Protein 9ETM (pdb70)

Radius of gyration: 35.29 Å; Cα contacts (8 Å, |Δi|>4): 1930; chains: 10; bounding box: 78×113×81 Å

Solvent-accessible surface area: 52343 Å² total; per-residue (Å²): 131,118,87,116,82,137,53,60,130,112,69,150,42,78,76,44,36,75,27,0,75,39,17,11,102,95,1,4,156,69,0,119,139,76,58,74,53,70,66,40,86,135,167,148,138,70,85,34,131,115,56,142,165,62,27,48,94,7,169,99,15,90,97,54,36,32,58,36,32,52,56,10,141,115,22,21,106,101,114,140,186,116,211,109,34,145,87,16,36,105,91,69,72,44,58,10,141,25,6,10,70,79,0,30,145,35,0,72,127,77,15,20,67,144,68,116,100,109,31,87,105,118,17,29,92,146,166,107,108,109,156,71,83,115,35,140,94,64,143,39,42,75,46,46,42,70,126,89,0,12,22,22,11,7,117,13,30,4,95,47,25,22,77,38,7,98,48,84,92,79,84,149,80,169,109,105,26,101,25,11,22,20,1,103,90,8,41,123,66,5,86,84,4,52,9,144,35,48,33,4,14,59,23,40,48,39,42,59,13,11,121,57,0,84,0,33,27,16,30,34,2,9,54,101,70,120,38,23,67,73,26,7,3,22,3,26,9,54,203,138,32,114,62,145,76,32,12,26,26,19,63,1,31,30,22,59,90,5,36,0,45,2,62,40,26,70,14,132,56,97,118,59,60,14,95,59,29,9,73,3,91,159,86,144,48,69,44,22,55,80,28,42,36,76,127,3,76,50,58,3,83,4,81,18,50,16,82,67,40,90,144,74,130,20,10,24,54,25,16,8,8,1,10,4,7,61,88,37,51,0,56,0,0,26,8,11,35,46,74,7,134,107,13,130,18,168,52,51,8,68,2,9,54,1,15,48,109,34,50,58,44,20,19,78,5,14,19,109,22,107,44,14,54,20,30,0,0,21,2,97,18,25,105,20,9,33,8,2,2,8,2,69,16,15,97,221,126,91,89,2,47,1,13,17,4,33,17,4,32,1,111,113,5,76,5,30,2,52,0,0,39,24,3,60,101,24,14,5,4,12,15,62,34,118,46,15,120,31,49,10,21,32,19,34,1,10,64,2,32,25,86,144,74,34,8,72,23,0,8,7,13,79,27,64,129,122,85,116,86,137,54,62,128,111,71,150,44,77,78,37,34,73,27,0,76,39,17,12,97,94,1,4,155,70,0,118,143,76,53,73,53,88,62,35,89,136,166,147,138,68,85,34,131,116,55,141,164,60,27,48,92,7,167,98,15,91,100,57,34,33,57,37,32,53,56,8,143,114,21,27,106,98,115,156,186,117,209,107,34,144,85,15,36,106,90,68,73,45,59,12,141,25,6,9,71,80,0,28,143,34,0,72,128,77,14,20,65,142,68,116,100,108,32,86,111,134,16,35,93,165,167,109,109,107,156,71,81,113,38,142,88,61,141,39,39,90,53,50,46,78,128,106,0,13,22,23,10,8,119,13,22,4,96,47,22,21,79,52,12,97,47,96,90,80,86,154,81,167,127,99,27,104,26,8,21,23,1,104,89,6,41,124,64,5,87,85,4,50,9,144,33,48,28,4,12,67,24,40,38,39,47,59,14,12,120,58,1,85,1,30,30,25,29,30,3,6,51,110,69,121,39,22,67,81,25,9,4,20,2,28,8,55,201,138,29,113,61,146,75,32,12,26,26,18,64,1,31,29,21,57,90,5,34,0,44,1,62,40,27,71,15,133,67,80,116,72,55,14,96,61,29,9,73,3,78,148,85,145,46,68,44,21,58,80,31,39,41,77,126,10,57,41,58,3,83,3,83,20,52,15,80,68,41,89,146,76,129,19,12,24,55,25,15,8,10,1,12,5,8,60,87,35,50,1,56,0,0,25,8,10,34,46,73,7,132,105,14,132,18,171,52,52,7,65,4,8,56,1,15,49,102,32,50,73,50,18,22,84,6,13,19,112,24,103,42,21,55,22,30,0,0,10,5,114,16,40,128,26,10,30,8,2,3,8,2,69,18,14,98,217,128,90,89,2,48,0,14,18,5,32,18,5,31,1,108,119,6,73,5,28,2,51,0,0,41,25,3,53,104,26,12,6,4,13,21,66,40,112,52,16,117,33,48,10,18,38,21,35,1,10,65,3,34,24,87,145,74,39,9,76,23,0,10,7,16,81,20,57

GO terms:
  GO:0140596 TOM complex (C, IDA)
  GO:0008320 transmembrane protein transporter activity (F, TAS)
  GO:0070585 protein localization to mitochondrion (P, TAS)
  GO:0005739 mitochondrion (C, HDA)
  GO:0071456 cellular response to hypoxia (P, IMP)

Sequence (928 aa):
PLSIVRSIYNNEFQWMLVKSYGLFFLGVRLAKEFVGVELMPSSQPDPAEEQKRVAAEVRFNFILFGAVIAAVRLAPIVLKHDRLGFVVGVVQTGFHWGFVPLVLYLGFMKGAEPGMPPLNLFSLLWQATVKSVKGFYSFSCNASWIFFTSAVILFAPVIFETERAQMEELHKSQAALENPGTVEELHKKCKDIQAITFEGAKIMLNKGLSNHFQVSHTINMSNVVPSGYRFGATYVGTKEFSPTEAFPVLLGDIDPAGNLNANVIHQFSARLRCKFASQIQESKVVASQLTTDYRGSDYTLSLTVANPSIFTNSGVVVGQYLQSVTPALALGSELAYQFGPNVPGRQIAIMSVVGRYTAGSSVWSGTLGQSGLHVCYYQKASDQLQIGAEVETSLRMQESVATLAYQIDLPKANLVFRGGIDSNWQIFGVLEKRLAPLPFTLALSGRMNHVKNNFRLGCGLMIGPLSIVRSIYNNEFQWMLVKSYGLFFLGVRLAKEFVGVELMPSSQPDPAEEQKRVAAEVRFNFILFGAVIAAVRLAPIVLKHDRLGFVVGVVQTGFHWGFVPLVLYLGFMKGAEPGMPPLNLFSLLWQATVKSVKGFYSFSCNASWIFFTSAVILFAPVIFETERAQMEELHKSQAALENPGTVEELHKKCKDIQAITFEGAKIMLNKGLSNHFQVSHTINMSNVVPSGYRFGATYVGTKEFSPTEAFPVLLGDIDPAGNLNANVIHQFSARLRCKFASQIQESKVVASQLTTDYRGSDYTLSLTVANPSIFTNSGVVVGQYLQSVTPALALGSELAYQFGPNVPGRQIAIMSVVGRYTAGSSVWSGTLGQSGLHVCYYQKASDQLQIGAEVETSLRMQESVATLAYQIDLPKANLVFRGGIDSNWQIFGVLEKRLAPLPFTLALSGRMNHVKNNFRLGCGLMIG

Organism: Drosophila melanogaster (NCBI:txid7227)

Nearest PDB structures (foldseek):
  9etm-assembly1_B  TM=1.003E+00  e=1.046E-48  Drosophila melanogaster
  7vd2-assembly1_B  TM=9.578E-01  e=5.598E-29  Homo sapiens
  8b4i-assembly1_B  TM=8.664E-01  e=1.176E-16  Neurospora crassa
  3emn-assembly1_X  TM=7.871E-01  e=2.363E-09  Mus musculus
  7tt0-assembly1_A  TM=4.802E-01  e=1.438E+00  Escherichia coli

InterPro domains:
  IPR023614 Porin domain superfamily [G3DSA:2.40.160.10] (52-343)
  IPR027246 Eukaryotic porin/Tom40 [PF01459] (59-338)
  IPR037930 Tom40 [PTHR10802] (41-344)
  IPR037930 Tom40 [cd07305] (57-344)

Structure (mmCIF, N/CA/C/O backbone):
data_9ETM
#
_entry.id   9ETM
#
_cell.length_a   1.00
_cell.length_b   1.00
_cell.length_c   1.00
_cell.angle_alpha   90.00
_cell.angle_beta   90.00
_cell.angle_gamma   90.00
#
_symmetry.space_group_name_H-M   'P 1'
#
loop_
_entity.id
_entity.type
_entity.pdbx_description
1 polymer 'Mitochondrial import receptor subunit TOM6'
2 polymer 'Mitochondrial import receptor subunit TOM5'
3 polymer 'Mitochondrial import receptor subunit TOM7'
4 polymer 'Mitochondrial import receptor subunit TOM22'
5 polymer 'Mitochondrial import receptor subunit TOM40'
6 non-polymer 'DIUNDECYL PHOSPHATIDYL CHOLINE'
#
loop_
_atom_site.group_PDB
_atom_site.id
_atom_site.type_symbol
_atom_site.label_atom_id
_atom_site.label_alt_id
_atom_site.label_comp_id
_atom_site.label_asym_id
_atom_site.label_entity_id
_atom_site.label_seq_id
_atom_site.pdbx_PDB_ins_code
_atom_site.Cartn_x
_atom_site.Cartn_y
_atom_site.Cartn_z
_atom_site.occupancy
_atom_site.B_iso_or_equiv
_atom_site.auth_seq_id
_atom_site.auth_comp_id
_atom_site.auth_asym_id
_atom_site.auth_atom_id
_atom_site.pdbx_PDB_model_num
ATOM 1 N N . PRO A 1 1 ? 190.902 166.824 162.253 1.00 111.36 7 PRO G N 1
ATOM 2 C CA . PRO A 1 1 ? 189.831 167.777 162.558 1.00 110.72 7 PRO G CA 1
ATOM 3 C C . PRO A 1 1 ? 188.520 167.101 162.954 1.00 110.02 7 PRO G C 1
ATOM 4 O O . PRO A 1 1 ? 187.511 167.782 163.134 1.00 110.48 7 PRO G O 1
ATOM 8 N N . LEU A 1 2 ? 188.539 165.772 163.088 1.00 106.34 8 LEU G N 1
ATOM 9 C CA . LEU A 1 2 ? 187.351 165.061 163.548 1.00 106.03 8 LEU G CA 1
ATOM 10 C C . LEU A 1 2 ? 186.920 165.528 164.932 1.00 105.04 8 LEU G C 1
ATOM 11 O O . LEU A 1 2 ? 185.730 165.486 165.259 1.00 104.76 8 LEU G O 1
ATOM 16 N N . SER A 1 3 ? 187.870 165.979 165.752 1.00 105.69 9 SER G N 1
ATOM 17 C CA . SER A 1 3 ? 187.522 166.617 167.017 1.00 105.44 9 SER G CA 1
ATOM 18 C C . SER A 1 3 ? 186.710 167.888 166.807 1.00 105.50 9 SER G C 1
ATOM 19 O O . SER A 1 3 ? 185.904 168.258 167.669 1.00 105.98 9 SER G O 1
ATOM 22 N N . ILE A 1 4 ? 186.906 168.568 165.679 1.00 107.09 10 ILE G N 1
ATOM 23 C CA . ILE A 1 4 ? 186.114 169.743 165.328 1.00 106.92 10 ILE G CA 1
ATOM 24 C C . ILE A 1 4 ? 184.821 169.353 164.622 1.00 107.06 10 ILE G C 1
ATOM 25 O O . ILE A 1 4 ? 183.727 169.725 165.061 1.00 106.19 10 ILE G O 1
ATOM 30 N N . VAL A 1 5 ? 184.933 168.604 163.525 1.00 103.97 11 VAL G N 1
ATOM 31 C CA . VAL A 1 5 ? 183.774 168.364 162.670 1.00 100.58 11 VAL G CA 1
ATOM 32 C C . VAL A 1 5 ? 182.735 167.501 163.378 1.00 99.33 11 VAL G C 1
ATOM 33 O O . VAL A 1 5 ? 181.528 167.687 163.188 1.00 100.97 11 VAL G O 1
ATOM 37 N N . ARG A 1 6 ? 183.173 166.547 164.200 1.00 95.59 12 ARG G N 1
ATOM 38 C CA . ARG A 1 6 ? 182.212 165.767 164.975 1.00 95.91 12 ARG G CA 1
ATOM 39 C C . ARG A 1 6 ? 181.435 166.637 165.956 1.00 96.08 12 ARG G C 1
ATOM 40 O O . ARG A 1 6 ? 180.273 166.343 166.256 1.00 95.56 12 ARG G O 1
ATOM 48 N N . SER A 1 7 ? 182.048 167.710 166.461 1.00 96.13 13 SER G N 1
ATOM 49 C CA . SER A 1 7 ? 181.317 168.644 167.311 1.00 97.02 13 SER G CA 1
ATOM 50 C C . SER A 1 7 ? 180.181 169.338 166.569 1.00 99.25 13 SER G C 1
ATOM 51 O O . SER A 1 7 ? 179.245 169.829 167.209 1.00 99.60 13 SER G O 1
ATOM 54 N N . ILE A 1 8 ? 180.239 169.391 165.239 1.00 91.61 14 ILE G N 1
ATOM 55 C CA . ILE A 1 8 ? 179.085 169.809 164.448 1.00 87.09 14 ILE G CA 1
ATOM 56 C C . ILE A 1 8 ? 178.121 168.646 164.253 1.00 87.18 14 ILE G C 1
ATOM 57 O O . ILE A 1 8 ? 176.928 168.747 164.559 1.00 85.54 14 ILE G O 1
ATOM 62 N N . TYR A 1 9 ? 178.632 167.523 163.746 1.00 90.72 15 TYR G N 1
ATOM 63 C CA . TYR A 1 9 ? 177.797 166.360 163.463 1.00 90.51 15 TYR G CA 1
ATOM 64 C C . TYR A 1 9 ? 176.997 165.929 164.682 1.00 90.68 15 TYR G C 1
ATOM 65 O O . TYR A 1 9 ? 175.864 165.453 164.550 1.00 88.96 15 TYR G O 1
ATOM 74 N N . ASN A 1 10 ? 177.568 166.083 165.874 1.00 100.17 16 ASN G N 1
ATOM 75 C CA . ASN A 1 10 ? 176.874 165.719 167.101 1.00 99.92 16 ASN G CA 1
ATOM 76 C C . ASN A 1 10 ? 175.743 166.676 167.460 1.00 98.68 16 ASN G C 1
ATOM 77 O O . ASN A 1 10 ? 174.908 166.326 168.301 1.00 97.81 16 ASN G O 1
ATOM 82 N N . ASN A 1 11 ? 175.681 167.861 166.855 1.00 90.34 17 ASN G N 1
ATOM 83 C CA . ASN A 1 11 ? 174.750 168.901 167.283 1.00 92.19 17 ASN G CA 1
ATOM 84 C C . ASN A 1 11 ? 173.704 169.157 166.203 1.00 90.87 17 ASN G C 1
ATOM 85 O O . ASN A 1 11 ? 174.043 169.482 165.060 1.00 89.91 17 ASN G O 1
ATOM 90 N N . GLU A 1 12 ? 172.434 169.011 166.586 1.00 82.07 18 GLU G N 1
ATOM 91 C CA . GLU A 1 12 ? 171.354 168.781 165.630 1.00 78.67 18 GLU G CA 1
ATOM 92 C C . GLU A 1 12 ? 171.236 169.917 164.619 1.00 78.32 18 GLU G C 1
ATOM 93 O O . GLU A 1 12 ? 171.287 169.698 163.404 1.00 77.82 18 GLU G O 1
ATOM 99 N N . PHE A 1 13 ? 171.082 171.147 165.111 1.00 76.50 19 PHE G N 1
ATOM 100 C CA . PHE A 1 13 ? 170.859 172.282 164.219 1.00 74.04 19 PHE G CA 1
ATOM 101 C C . PHE A 1 13 ? 172.083 172.552 163.356 1.00 75.97 19 PHE G C 1
ATOM 102 O O . PHE A 1 13 ? 171.967 172.752 162.141 1.00 76.05 19 PHE G O 1
ATOM 110 N N . GLN A 1 14 ? 173.267 172.562 163.966 1.00 75.14 20 GLN G N 1
ATOM 111 C CA . GLN A 1 14 ? 174.487 172.795 163.203 1.00 72.97 20 GLN G CA 1
ATOM 112 C C . GLN A 1 14 ? 174.657 171.735 162.122 1.00 71.12 20 GLN G C 1
ATOM 113 O O . GLN A 1 14 ? 175.094 172.035 161.005 1.00 70.95 20 GLN G O 1
ATOM 119 N N . TRP A 1 15 ? 174.313 170.486 162.440 1.00 67.51 21 TRP G N 1
ATOM 120 C CA . TRP A 1 15 ? 174.343 169.419 161.445 1.00 69.72 21 TRP G CA 1
ATOM 121 C C . TRP A 1 15 ? 173.209 169.562 160.435 1.00 69.46 21 TRP G C 1
ATOM 122 O O . TRP A 1 15 ? 173.422 169.396 159.228 1.00 68.05 21 TRP G O 1
ATOM 133 N N . MET A 1 16 ? 172.002 169.882 160.902 1.00 63.86 22 MET G N 1
ATOM 134 C CA . MET A 1 16 ? 170.899 170.152 159.984 1.00 59.21 22 MET G CA 1
ATOM 135 C C . MET A 1 16 ? 171.258 171.248 158.989 1.00 55.34 22 MET G C 1
ATOM 136 O O . MET A 1 16 ? 170.941 171.148 157.798 1.00 50.77 22 MET G O 1
ATOM 141 N N . LEU A 1 17 ? 171.921 172.303 159.459 1.00 62.82 23 LEU G N 1
ATOM 142 C CA . LEU A 1 17 ? 172.409 173.345 158.563 1.00 65.08 23 LEU G CA 1
ATOM 143 C C . LEU A 1 17 ? 173.400 172.788 157.547 1.00 65.33 23 LEU G C 1
ATOM 144 O O . LEU A 1 17 ? 173.239 172.979 156.336 1.00 65.00 23 LEU G O 1
ATOM 149 N N . VAL A 1 18 ? 174.429 172.085 158.023 1.00 64.28 24 VAL G N 1
ATOM 150 C CA . VAL A 1 18 ? 175.444 171.529 157.128 1.00 61.97 24 VAL G CA 1
ATOM 151 C C . VAL A 1 18 ? 174.811 170.591 156.108 1.00 60.70 24 VAL G C 1
ATOM 152 O O . VAL A 1 18 ? 175.124 170.643 154.912 1.00 60.51 24 VAL G O 1
ATOM 156 N N . LYS A 1 19 ? 173.910 169.721 156.560 1.00 54.96 25 LYS G N 1
ATOM 157 C CA . LYS A 1 19 ? 173.206 168.840 155.634 1.00 56.67 25 LYS G CA 1
ATOM 158 C C . LYS A 1 19 ? 172.414 169.635 154.603 1.00 51.23 25 LYS G C 1
ATOM 159 O O . LYS A 1 19 ? 172.490 169.365 153.398 1.00 43.15 25 LYS G O 1
ATOM 165 N N . SER A 1 20 ? 171.649 170.624 155.060 1.00 45.24 26 SER G N 1
ATOM 166 C CA . SER A 1 20 ? 170.743 171.342 154.169 1.00 45.57 26 SER G CA 1
ATOM 167 C C . SER A 1 20 ? 171.495 172.209 153.165 1.00 48.06 26 SER G C 1
ATOM 168 O O . SER A 1 20 ? 171.209 172.172 151.963 1.00 46.71 26 SER G O 1
ATOM 171 N N . TYR A 1 21 ? 172.462 172.997 153.637 1.00 52.34 27 TYR G N 1
ATOM 172 C CA . TYR A 1 21 ? 173.305 173.766 152.725 1.00 49.43 27 TYR G CA 1
ATOM 173 C C . TYR A 1 21 ? 174.206 172.887 151.865 1.00 55.12 27 TYR G C 1
ATOM 174 O O . TYR A 1 21 ? 174.509 173.253 150.724 1.00 55.86 27 TYR G O 1
ATOM 183 N N . GLY A 1 22 ? 174.646 171.742 152.374 1.00 47.20 28 GLY G N 1
ATOM 184 C CA . GLY A 1 22 ? 175.408 170.816 151.556 1.00 40.19 28 GLY G CA 1
ATOM 185 C C . GLY A 1 22 ? 174.652 170.286 150.353 1.00 41.00 28 GLY G C 1
ATOM 186 O O . GLY A 1 22 ? 175.073 170.468 149.208 1.00 39.82 28 GLY G O 1
ATOM 187 N N . LEU A 1 23 ? 173.519 169.636 150.612 1.00 41.16 29 LEU G N 1
ATOM 188 C CA . LEU A 1 23 ? 172.684 169.113 149.534 1.00 44.49 29 LEU G CA 1
ATOM 189 C C . LEU A 1 23 ? 172.203 170.218 148.602 1.00 46.40 29 LEU G C 1
ATOM 190 O O . LEU A 1 23 ? 172.105 170.016 147.386 1.00 47.30 29 LEU G O 1
ATOM 195 N N . PHE A 1 24 ? 171.899 171.394 149.149 1.00 37.31 30 PHE G N 1
ATOM 196 C CA . PHE A 1 24 ? 171.542 172.537 148.316 1.00 34.40 30 PHE G CA 1
ATOM 197 C C . PHE A 1 24 ? 172.650 172.884 147.327 1.00 46.43 30 PHE G C 1
ATOM 198 O O . PHE A 1 24 ? 172.421 172.927 146.114 1.00 54.11 30 PHE G O 1
ATOM 206 N N . PHE A 1 25 ? 173.865 173.128 147.817 1.00 50.39 31 PHE G N 1
ATOM 207 C CA . PHE A 1 25 ? 174.942 173.487 146.899 1.00 47.51 31 PHE G CA 1
ATOM 208 C C . PHE A 1 25 ? 175.321 172.340 145.971 1.00 50.55 31 PHE G C 1
ATOM 209 O O . PHE A 1 25 ? 175.691 172.580 144.817 1.00 53.18 31 PHE G O 1
ATOM 217 N N . LEU A 1 26 ? 175.221 171.096 146.436 1.00 51.41 32 LEU G N 1
ATOM 218 C CA . LEU A 1 26 ? 175.363 169.960 145.530 1.00 55.35 32 LEU G CA 1
ATOM 219 C C . LEU A 1 26 ? 174.339 170.033 144.403 1.00 51.06 32 LEU G C 1
ATOM 220 O O . LEU A 1 26 ? 174.669 169.826 143.229 1.00 52.41 32 LEU G O 1
ATOM 225 N N . GLY A 1 27 ? 173.090 170.342 144.745 1.00 46.57 33 GLY G N 1
ATOM 226 C CA . GLY A 1 27 ? 172.083 170.598 143.728 1.00 48.24 33 GLY G CA 1
ATOM 227 C C . GLY A 1 27 ? 172.450 171.725 142.780 1.00 56.25 33 GLY G C 1
ATOM 228 O O . GLY A 1 27 ? 172.151 171.664 141.586 1.00 58.02 33 GLY G O 1
ATOM 229 N N . VAL A 1 28 ? 173.097 172.770 143.296 1.00 55.79 34 VAL G N 1
ATOM 230 C CA . VAL A 1 28 ? 173.556 173.852 142.429 1.00 48.27 34 VAL G CA 1
ATOM 231 C C . VAL A 1 28 ? 174.646 173.367 141.481 1.00 49.85 34 VAL G C 1
ATOM 232 O O . VAL A 1 28 ? 174.631 173.688 140.287 1.00 51.50 34 VAL G O 1
ATOM 236 N N . ARG A 1 29 ? 175.613 172.601 141.987 1.00 55.91 35 ARG G N 1
ATOM 237 C CA . ARG A 1 29 ? 176.630 172.035 141.106 1.00 57.87 35 ARG G CA 1
ATOM 238 C C . ARG A 1 29 ? 176.010 171.105 140.067 1.00 58.44 35 ARG G C 1
ATOM 239 O O . ARG A 1 29 ? 176.253 171.248 138.863 1.00 60.10 35 ARG G O 1
ATOM 247 N N . LEU A 1 30 ? 175.195 170.149 140.516 1.00 58.98 36 LEU G N 1
ATOM 248 C CA . LEU A 1 30 ? 174.513 169.244 139.594 1.00 58.00 36 LEU G CA 1
ATOM 249 C C . LEU A 1 30 ? 173.674 169.999 138.568 1.00 54.49 36 LEU G C 1
ATOM 250 O O . LEU A 1 30 ? 173.762 169.735 137.363 1.00 53.81 36 LEU G O 1
ATOM 255 N N . ALA A 1 31 ? 172.856 170.945 139.026 1.00 53.14 37 ALA G N 1
ATOM 256 C CA . ALA A 1 31 ? 171.991 171.679 138.109 1.00 55.09 37 ALA G CA 1
ATOM 257 C C . ALA A 1 31 ? 172.790 172.408 137.037 1.00 58.33 37 ALA G C 1
ATOM 258 O O . ALA A 1 31 ? 172.452 172.346 135.850 1.00 64.92 37 ALA G O 1
ATOM 260 N N . LYS A 1 32 ? 173.866 173.090 137.426 1.00 56.95 38 LYS G N 1
ATOM 261 C CA . LYS A 1 32 ? 174.684 173.781 136.436 1.00 59.51 38 LYS G CA 1
ATOM 262 C C . LYS A 1 32 ? 175.373 172.822 135.473 1.00 59.54 38 LYS G C 1
ATOM 263 O O . LYS A 1 32 ? 175.739 173.232 134.367 1.00 58.82 38 LYS G O 1
ATOM 269 N N . GLU A 1 33 ? 175.560 171.562 135.867 1.00 64.59 39 GLU G N 1
ATOM 270 C CA . GLU A 1 33 ? 176.055 170.540 134.948 1.00 65.83 39 GLU G CA 1
ATOM 271 C C . GLU A 1 33 ? 174.942 169.945 134.090 1.00 67.66 39 GLU G C 1
ATOM 272 O O . GLU A 1 33 ? 175.133 169.713 132.891 1.00 70.47 39 GLU G O 1
ATOM 278 N N . PHE A 1 34 ? 173.778 169.694 134.691 1.00 59.85 40 PHE G N 1
ATOM 279 C CA . PHE A 1 34 ? 172.589 169.230 133.977 1.00 58.99 40 PHE G CA 1
ATOM 280 C C . PHE A 1 34 ? 172.053 170.128 132.865 1.00 60.36 40 PHE G C 1
ATOM 281 O O . PHE A 1 34 ? 171.229 169.659 132.073 1.00 60.54 40 PHE G O 1
ATOM 289 N N . VAL A 1 35 ? 172.489 171.385 132.775 1.00 56.84 41 VAL G N 1
ATOM 290 C CA . VAL A 1 35 ? 171.789 172.339 131.915 1.00 61.71 41 VAL G CA 1
ATOM 291 C C . VAL A 1 35 ? 171.726 171.856 130.469 1.00 62.03 41 VAL G C 1
ATOM 292 O O . VAL A 1 35 ? 170.791 172.199 129.735 1.00 64.89 41 VAL G O 1
ATOM 296 N N . GLY A 1 36 ? 172.700 171.066 130.033 1.00 64.31 42 GLY G N 1
ATOM 297 C CA . GLY A 1 36 ? 172.693 170.514 128.695 1.00 66.25 42 GLY G CA 1
ATOM 298 C C . GLY A 1 36 ? 171.990 169.187 128.509 1.00 64.66 42 GLY G C 1
ATOM 299 O O . GLY A 1 36 ? 171.987 168.661 127.391 1.00 65.28 42 GLY G O 1
ATOM 300 N N . VAL A 1 37 ? 171.397 168.619 129.551 1.00 62.01 43 VAL G N 1
ATOM 301 C CA . VAL A 1 37 ? 170.979 167.221 129.533 1.00 67.83 43 VAL G CA 1
ATOM 302 C C . VAL A 1 37 ? 169.555 167.095 129.008 1.00 70.01 43 VAL G C 1
ATOM 303 O O . VAL A 1 37 ? 168.675 167.900 129.333 1.00 70.02 43 VAL G O 1
ATOM 307 N N . GLU A 1 38 ? 169.336 166.066 128.189 1.00 79.08 44 GLU G N 1
ATOM 308 C CA . GLU A 1 38 ? 168.010 165.627 127.779 1.00 75.21 44 GLU G CA 1
ATOM 309 C C . GLU A 1 38 ? 167.982 164.107 127.819 1.00 75.29 44 GLU G C 1
ATOM 310 O O . GLU A 1 38 ? 168.983 163.449 127.527 1.00 76.28 44 GLU G O 1
ATOM 316 N N . LEU A 1 39 ? 166.826 163.550 128.179 1.00 66.70 45 LEU G N 1
ATOM 317 C CA . LEU A 1 39 ? 166.716 162.119 128.438 1.00 66.32 45 LEU G CA 1
ATOM 318 C C . LEU A 1 39 ? 166.218 161.317 127.244 1.00 67.59 45 LEU G C 1
ATOM 319 O O . LEU A 1 39 ? 166.656 160.180 127.050 1.00 68.54 45 LEU G O 1
ATOM 324 N N . MET A 1 40 ? 165.320 161.872 126.436 1.00 79.97 46 MET G N 1
ATOM 325 C CA . MET A 1 40 ? 164.850 161.224 125.211 1.00 82.86 46 MET G CA 1
ATOM 326 C C . MET A 1 40 ? 164.860 162.243 124.081 1.00 85.30 46 MET G C 1
ATOM 327 O O . MET A 1 40 ? 163.804 162.697 123.623 1.00 84.06 46 MET G O 1
ATOM 332 N N . PRO A 1 41 ? 166.043 162.635 123.614 1.00 90.96 47 PRO G N 1
ATOM 333 C CA . PRO A 1 41 ? 166.202 163.967 123.023 1.00 91.15 47 PRO G CA 1
ATOM 334 C C . PRO A 1 41 ? 165.373 164.115 121.756 1.00 93.85 47 PRO G C 1
ATOM 335 O O . PRO A 1 41 ? 164.877 163.148 121.175 1.00 91.25 47 PRO G O 1
ATOM 339 N N . SER A 1 42 ? 165.228 165.364 121.327 1.00 108.68 48 SER G N 1
ATOM 340 C CA . SER A 1 42 ? 164.498 165.677 120.104 1.00 108.87 48 SER G CA 1
ATOM 341 C C . SER A 1 42 ? 165.130 164.989 118.898 1.00 107.85 48 SER G C 1
ATOM 342 O O . SER A 1 42 ? 166.353 164.941 118.766 1.00 107.24 48 SER G O 1
ATOM 345 N N . SER B 2 1 ? 153.847 193.401 193.904 1.00 107.00 7 SER I N 1
ATOM 346 C CA . SER B 2 1 ? 153.835 194.857 193.849 1.00 107.70 7 SER I CA 1
ATOM 347 C C . SER B 2 1 ? 153.680 195.351 192.416 1.00 107.72 7 SER I C 1
ATOM 348 O O . SER B 2 1 ? 153.121 196.420 192.176 1.00 106.63 7 SER I O 1
ATOM 351 N N . GLN B 2 2 ? 154.177 194.566 191.467 1.00 115.84 8 GLN I N 1
ATOM 352 C CA . GLN B 2 2 ? 154.085 194.954 190.070 1.00 116.60 8 GLN I CA 1
ATOM 353 C C . GLN B 2 2 ? 152.632 194.891 189.604 1.00 118.82 8 GLN I C 1
ATOM 354 O O . GLN B 2 2 ? 151.914 193.942 189.936 1.00 118.48 8 GLN I O 1
ATOM 360 N N . PRO B 2 3 ? 152.166 195.878 188.833 1.00 127.36 9 PRO I N 1
ATOM 361 C CA . PRO B 2 3 ? 150.873 195.700 188.158 1.00 126.74 9 PRO I CA 1
ATOM 362 C C . PRO B 2 3 ? 150.948 194.745 186.981 1.00 126.77 9 PRO I C 1
ATOM 363 O O . PRO B 2 3 ? 150.020 193.956 186.766 1.00 126.44 9 PRO I O 1
ATOM 367 N N . ASP B 2 4 ? 152.035 194.792 186.212 1.00 129.88 10 ASP I N 1
ATOM 368 C CA . ASP B 2 4 ? 152.153 194.013 184.987 1.00 129.97 10 ASP I CA 1
ATOM 369 C C . ASP B 2 4 ? 153.605 194.009 184.521 1.00 130.60 10 ASP I C 1
ATOM 370 O O . ASP B 2 4 ? 154.252 195.064 184.530 1.00 129.64 10 ASP I O 1
ATOM 375 N N . PRO B 2 5 ? 154.166 192.857 184.114 1.00 135.22 11 PRO I N 1
ATOM 376 C CA . PRO B 2 5 ? 155.423 192.894 183.353 1.00 135.54 11 PRO I CA 1
ATOM 377 C C . PRO B 2 5 ? 155.251 193.450 181.946 1.00 136.38 11 PRO I C 1
ATOM 378 O O . PRO B 2 5 ? 155.559 192.781 180.955 1.00 135.74 11 PRO I O 1
ATOM 382 N N . ALA B 2 6 ? 154.750 194.684 181.855 1.00 139.16 12 ALA I N 1
ATOM 383 C CA . ALA B 2 6 ? 154.346 195.238 180.567 1.00 137.95 12 ALA I CA 1
ATOM 384 C C . ALA B 2 6 ? 155.545 195.537 179.674 1.00 138.41 12 ALA I C 1
ATOM 385 O O . ALA B 2 6 ? 155.410 195.563 178.446 1.00 138.45 12 ALA I O 1
ATOM 387 N N . GLU B 2 7 ? 156.718 195.762 180.270 1.00 145.44 13 GLU I N 1
ATOM 388 C CA . GLU B 2 7 ? 157.849 196.310 179.525 1.00 146.20 13 GLU I CA 1
ATOM 389 C C . GLU B 2 7 ? 158.269 195.400 178.376 1.00 146.05 13 GLU I C 1
ATOM 390 O O . GLU B 2 7 ? 158.460 195.861 177.245 1.00 146.32 13 GLU I O 1
ATOM 396 N N . GLU B 2 8 ? 158.417 194.101 178.643 1.00 142.47 14 GLU I N 1
ATOM 397 C CA . GLU B 2 8 ? 158.734 193.167 177.566 1.00 142.10 14 GLU I CA 1
ATOM 398 C C . GLU B 2 8 ? 157.635 193.143 176.510 1.00 141.33 14 GLU I C 1
ATOM 399 O O . GLU B 2 8 ? 157.916 193.078 175.308 1.00 140.90 14 GLU I O 1
ATOM 405 N N . GLN B 2 9 ? 156.376 193.195 176.944 1.00 135.56 15 GLN I N 1
ATOM 406 C CA . GLN B 2 9 ? 155.255 193.162 176.010 1.00 134.58 15 GLN I CA 1
ATOM 407 C C . GLN B 2 9 ? 155.204 194.408 175.131 1.00 134.43 15 GLN I C 1
ATOM 408 O O . GLN B 2 9 ? 154.983 194.310 173.918 1.00 134.44 15 GLN I O 1
ATOM 414 N N . LYS B 2 10 ? 155.406 195.586 175.723 1.00 132.26 16 LYS I N 1
ATOM 415 C CA . LYS B 2 10 ? 155.435 196.829 174.954 1.00 131.38 16 LYS I CA 1
ATOM 416 C C . LYS B 2 10 ? 156.691 196.975 174.100 1.00 132.98 16 LYS I C 1
ATOM 417 O O . LYS B 2 10 ? 156.634 197.581 173.024 1.00 132.00 16 LYS I O 1
ATOM 423 N N . ARG B 2 11 ? 157.824 196.434 174.548 1.00 143.05 17 ARG I N 1
ATOM 424 C CA . ARG B 2 11 ? 159.006 196.375 173.689 1.00 142.85 17 ARG I CA 1
ATOM 425 C C . ARG B 2 11 ? 158.781 195.497 172.462 1.00 142.43 17 ARG I C 1
ATOM 426 O O . ARG B 2 11 ? 159.222 195.840 171.359 1.00 141.59 17 ARG I O 1
ATOM 434 N N . VAL B 2 12 ? 158.098 194.364 172.627 1.00 136.52 18 VAL I N 1
ATOM 435 C CA . VAL B 2 12 ? 157.689 193.573 171.468 1.00 135.60 18 VAL I CA 1
ATOM 436 C C . VAL B 2 12 ? 156.768 194.377 170.556 1.00 134.90 18 VAL I C 1
ATOM 437 O O . VAL B 2 12 ? 156.904 194.342 169.327 1.00 135.41 18 VAL I O 1
ATOM 441 N N . ALA B 2 13 ? 155.823 195.116 171.136 1.00 126.48 19 ALA I N 1
ATOM 442 C CA . ALA B 2 13 ? 154.991 196.012 170.337 1.00 124.75 19 ALA I CA 1
ATOM 443 C C . ALA B 2 13 ? 155.820 197.082 169.631 1.00 124.96 19 ALA I C 1
ATOM 444 O O . ALA B 2 13 ? 155.554 197.418 168.471 1.00 125.23 19 ALA I O 1
ATOM 446 N N . ALA B 2 14 ? 156.829 197.626 170.312 1.00 126.81 20 ALA I N 1
ATOM 447 C CA . ALA B 2 14 ? 157.726 198.591 169.679 1.00 127.05 20 ALA I CA 1
ATOM 448 C C . ALA B 2 14 ? 158.489 197.989 168.501 1.00 127.63 20 ALA I C 1
ATOM 449 O O . ALA B 2 14 ? 158.659 198.640 167.464 1.00 126.41 20 ALA I O 1
ATOM 451 N N . GLU B 2 15 ? 158.974 196.757 168.645 1.00 126.89 21 GLU I N 1
ATOM 452 C CA . GLU B 2 15 ? 159.578 196.056 167.513 1.00 124.94 21 GLU I CA 1
ATOM 453 C C . GLU B 2 15 ? 158.581 195.742 166.403 1.00 124.95 21 GLU I C 1
ATOM 454 O O . GLU B 2 15 ? 158.963 195.716 165.228 1.00 124.65 21 GLU I O 1
ATOM 460 N N . VAL B 2 16 ? 157.312 195.503 166.736 1.00 115.42 22 VAL I N 1
ATOM 461 C CA . VAL B 2 16 ? 156.301 195.313 165.697 1.00 112.32 22 VAL I CA 1
ATOM 462 C C . VAL B 2 16 ? 156.134 196.570 164.848 1.00 112.20 22 VAL I C 1
ATOM 463 O O . VAL B 2 16 ? 156.154 196.506 163.613 1.00 111.88 22 VAL I O 1
ATOM 467 N N . ARG B 2 17 ? 155.967 197.731 165.484 1.00 115.27 23 ARG I N 1
ATOM 468 C CA . ARG B 2 17 ? 155.957 198.974 164.715 1.00 115.26 23 ARG I CA 1
ATOM 469 C C . ARG B 2 17 ? 157.287 199.222 164.011 1.00 114.71 23 ARG I C 1
ATOM 470 O O . ARG B 2 17 ? 157.310 199.793 162.915 1.00 114.27 23 ARG I O 1
ATOM 478 N N . PHE B 2 18 ? 158.399 198.793 164.610 1.00 110.73 24 PHE I N 1
ATOM 479 C CA . PHE B 2 18 ? 159.689 198.877 163.929 1.00 110.82 24 PHE I CA 1
ATOM 480 C C . PHE B 2 18 ? 159.716 198.017 162.669 1.00 109.96 24 PHE I C 1
ATOM 481 O O . PHE B 2 18 ? 160.277 198.419 161.643 1.00 109.65 24 PHE I O 1
ATOM 489 N N . ASN B 2 19 ? 159.118 196.827 162.728 1.00 104.97 25 ASN I N 1
ATOM 490 C CA . ASN B 2 19 ? 158.949 196.009 161.529 1.00 102.89 25 ASN I CA 1
ATOM 491 C C . ASN B 2 19 ? 158.078 196.694 160.479 1.00 102.18 25 ASN I C 1
ATOM 492 O O . ASN B 2 19 ? 158.370 196.619 159.280 1.00 100.78 25 ASN I O 1
ATOM 497 N N . PHE B 2 20 ? 157.003 197.359 160.904 1.00 102.91 26 PHE I N 1
ATOM 498 C CA . PHE B 2 20 ? 156.170 198.105 159.962 1.00 102.52 26 PHE I CA 1
ATOM 499 C C . PHE B 2 20 ? 156.943 199.207 159.244 1.00 102.56 26 PHE I C 1
ATOM 500 O O . PHE B 2 20 ? 156.905 199.299 158.011 1.00 101.43 26 PHE I O 1
ATOM 508 N N . ILE B 2 21 ? 157.659 200.051 159.988 1.00 107.09 27 ILE I N 1
ATOM 509 C CA . ILE B 2 21 ? 158.408 201.122 159.334 1.00 106.71 27 ILE I CA 1
ATOM 510 C C . ILE B 2 21 ? 159.538 200.572 158.469 1.00 108.15 27 ILE I C 1
ATOM 511 O O . ILE B 2 21 ? 159.847 201.135 157.412 1.00 107.91 27 ILE I O 1
ATOM 516 N N . LEU B 2 22 ? 160.164 199.470 158.884 1.00 105.64 28 LEU I N 1
ATOM 517 C CA . LEU B 2 22 ? 161.154 198.815 158.034 1.00 103.05 28 LEU I CA 1
ATOM 518 C C . LEU B 2 22 ? 160.525 198.246 156.766 1.00 102.98 28 LEU I C 1
ATOM 519 O O . LEU B 2 22 ? 161.092 198.374 155.675 1.00 100.48 28 LEU I O 1
ATOM 524 N N . PHE B 2 23 ? 159.353 197.621 156.886 1.00 86.70 29 PHE I N 1
ATOM 525 C CA . PHE B 2 23 ? 158.625 197.162 155.707 1.00 80.66 29 PHE I CA 1
ATOM 526 C C . PHE B 2 23 ? 158.327 198.314 154.754 1.00 79.29 29 PHE I C 1
ATOM 527 O O . PHE B 2 23 ? 158.530 198.202 153.540 1.00 78.51 29 PHE I O 1
ATOM 535 N N . GLY B 2 24 ? 157.843 199.433 155.288 1.00 81.55 30 GLY I N 1
ATOM 536 C CA . GLY B 2 24 ? 157.629 200.608 154.458 1.00 82.75 30 GLY I CA 1
ATOM 537 C C . GLY B 2 24 ? 158.909 201.157 153.855 1.00 82.27 30 GLY I C 1
ATOM 538 O O . GLY B 2 24 ? 158.957 201.490 152.669 1.00 83.95 30 GLY I O 1
ATOM 539 N N . ALA B 2 25 ? 159.965 201.245 154.663 1.00 84.72 31 ALA I N 1
ATOM 540 C CA . ALA B 2 25 ? 161.243 201.772 154.191 1.00 85.45 31 ALA I CA 1
ATOM 541 C C . ALA B 2 25 ? 161.847 200.940 153.063 1.00 83.63 31 ALA I C 1
ATOM 542 O O . ALA B 2 25 ? 162.389 201.497 152.101 1.00 82.47 31 ALA I O 1
ATOM 544 N N . VAL B 2 26 ? 161.764 199.612 153.149 1.00 77.39 32 VAL I N 1
ATOM 545 C CA . VAL B 2 26 ? 162.247 198.785 152.045 1.00 78.00 32 VAL I CA 1
ATOM 546 C C . VAL B 2 26 ? 161.395 198.974 150.793 1.00 80.85 32 VAL I C 1
ATOM 547 O O . VAL B 2 26 ? 161.917 198.959 149.673 1.00 76.31 32 VAL I O 1
ATOM 551 N N . ILE B 2 27 ? 160.082 199.154 150.946 1.00 81.73 33 ILE I N 1
ATOM 552 C CA . ILE B 2 27 ? 159.261 199.485 149.781 1.00 78.68 33 ILE I CA 1
ATOM 553 C C . ILE B 2 27 ? 159.651 200.847 149.219 1.00 82.50 33 ILE I C 1
ATOM 554 O O . ILE B 2 27 ? 159.775 201.022 148.001 1.00 82.17 33 ILE I O 1
ATOM 559 N N . ALA B 2 28 ? 159.842 201.834 150.094 1.00 85.43 34 ALA I N 1
ATOM 560 C CA . ALA B 2 28 ? 160.327 203.135 149.645 1.00 82.09 34 ALA I CA 1
ATOM 561 C C . ALA B 2 28 ? 161.686 203.022 148.963 1.00 81.56 34 ALA I C 1
ATOM 562 O O . ALA B 2 28 ? 161.915 203.635 147.914 1.00 81.66 34 ALA I O 1
ATOM 564 N N . ALA B 2 29 ? 162.598 202.240 149.541 1.00 82.22 35 ALA I N 1
ATOM 565 C CA . ALA B 2 29 ? 163.900 202.028 148.916 1.00 84.26 35 ALA I CA 1
ATOM 566 C C . ALA B 2 29 ? 163.771 201.431 147.517 1.00 85.81 35 ALA I C 1
ATOM 567 O O . ALA B 2 29 ? 164.311 201.976 146.547 1.00 87.82 35 ALA I O 1
ATOM 569 N N . VAL B 2 30 ? 163.047 200.318 147.386 1.00 76.69 36 VAL I N 1
ATOM 570 C CA . VAL B 2 30 ? 162.890 199.707 146.068 1.00 74.98 36 VAL I CA 1
ATOM 571 C C . VAL B 2 30 ? 162.089 200.603 145.136 1.00 77.77 36 VAL I C 1
ATOM 572 O O . VAL B 2 30 ? 162.267 200.552 143.913 1.00 75.63 36 VAL I O 1
ATOM 576 N N . ARG B 2 31 ? 161.200 201.434 145.678 1.00 77.87 37 ARG I N 1
ATOM 577 C CA . ARG B 2 31 ? 160.486 202.379 144.829 1.00 74.28 37 ARG I CA 1
ATOM 578 C C . ARG B 2 31 ? 161.428 203.434 144.262 1.00 77.50 37 ARG I C 1
ATOM 579 O O . ARG B 2 31 ? 161.198 203.941 143.158 1.00 79.44 37 ARG I O 1
ATOM 587 N N . LEU B 2 32 ? 162.485 203.776 144.999 1.00 81.03 38 LEU I N 1
ATOM 588 C CA . LEU B 2 32 ? 163.547 204.643 144.500 1.00 81.35 38 LEU I CA 1
ATOM 589 C C . LEU B 2 32 ? 164.620 203.890 143.723 1.00 83.33 38 LEU I C 1
ATOM 590 O O . LEU B 2 32 ? 165.230 204.461 142.811 1.00 83.34 38 LEU I O 1
ATOM 595 N N . ALA B 2 33 ? 164.864 202.629 144.071 1.00 89.91 39 ALA I N 1
ATOM 596 C CA . ALA B 2 33 ? 166.025 201.892 143.573 1.00 89.73 39 ALA I CA 1
ATOM 597 C C . ALA B 2 33 ? 166.196 201.913 142.058 1.00 91.36 39 ALA I C 1
ATOM 598 O O . ALA B 2 33 ? 167.310 202.202 141.594 1.00 94.18 39 ALA I O 1
ATOM 600 N N . PRO B 2 34 ? 165.177 201.631 141.239 1.00 92.46 40 PRO I N 1
ATOM 601 C CA . PRO B 2 34 ? 165.424 201.601 139.785 1.00 92.00 40 PRO I CA 1
ATOM 602 C C . PRO B 2 34 ? 165.864 202.934 139.206 1.00 94.67 40 PRO I C 1
ATOM 603 O O . PRO B 2 34 ? 166.684 202.958 138.280 1.00 94.37 40 PRO I O 1
ATOM 607 N N . ILE B 2 35 ? 165.348 204.049 139.722 1.00 101.77 41 ILE I N 1
ATOM 608 C CA . ILE B 2 35 ? 165.835 205.357 139.294 1.00 101.82 41 ILE I CA 1
ATOM 609 C C . ILE B 2 35 ? 167.284 205.544 139.724 1.00 103.00 41 ILE I C 1
ATOM 610 O O . ILE B 2 35 ? 168.143 205.946 138.930 1.00 102.97 41 ILE I O 1
ATOM 615 N N . VAL B 2 36 ? 167.574 205.248 140.991 1.00 105.44 42 VAL I N 1
ATOM 616 C CA . VAL B 2 36 ? 168.939 205.336 141.503 1.00 106.38 42 VAL I CA 1
ATOM 617 C C . VAL B 2 36 ? 169.877 204.435 140.708 1.00 106.44 42 VAL I C 1
ATOM 618 O O . VAL B 2 36 ? 171.021 204.809 140.420 1.00 106.22 42 VAL I O 1
ATOM 622 N N . LEU B 2 37 ? 169.414 203.241 140.335 1.00 100.05 43 LEU I N 1
ATOM 623 C CA . LEU B 2 37 ? 170.275 202.328 139.588 1.00 100.21 43 LEU I CA 1
ATOM 624 C C . LEU B 2 37 ? 170.447 202.770 138.140 1.00 102.13 43 LEU I C 1
ATOM 625 O O . LEU B 2 37 ? 171.539 202.634 137.575 1.00 100.62 43 LEU I O 1
ATOM 630 N N . LYS B 2 38 ? 169.393 203.298 137.520 1.00 110.90 44 LYS I N 1
ATOM 631 C CA . LYS B 2 38 ? 169.519 203.779 136.150 1.00 111.51 44 LYS I CA 1
ATOM 632 C C . LYS B 2 38 ? 170.119 205.175 136.077 1.00 113.26 44 LYS I C 1
ATOM 633 O O . LYS B 2 38 ? 170.702 205.530 135.047 1.00 114.45 44 LYS I O 1
ATOM 639 N N . HIS B 2 39 ? 169.992 205.969 137.136 1.00 117.80 45 HIS I N 1
ATOM 640 C CA . HIS B 2 39 ? 170.543 207.318 137.153 1.00 117.50 45 HIS I CA 1
ATOM 641 C C . HIS B 2 39 ? 172.061 207.285 137.010 1.00 115.68 45 HIS I C 1
ATOM 642 O O . HIS B 2 39 ? 172.740 206.499 137.671 1.00 114.67 45 HIS I O 1
ATOM 649 N N . ASP C 3 1 ? 123.223 187.516 170.764 1.00 122.09 9 ASP E N 1
ATOM 650 C CA . ASP C 3 1 ? 123.719 188.719 170.106 1.00 122.40 9 ASP E CA 1
ATOM 651 C C . ASP C 3 1 ? 123.352 188.712 168.628 1.00 122.38 9 ASP E C 1
ATOM 652 O O . ASP C 3 1 ? 123.294 187.655 168.001 1.00 122.99 9 ASP E O 1
ATOM 657 N N . ARG C 3 2 ? 123.105 189.904 168.080 1.00 121.90 10 ARG E N 1
ATOM 658 C CA . ARG C 3 2 ? 122.738 190.016 166.672 1.00 121.35 10 ARG E CA 1
ATOM 659 C C . ARG C 3 2 ? 123.746 189.298 165.785 1.00 122.60 10 ARG E C 1
ATOM 660 O O . ARG C 3 2 ? 123.384 188.428 164.984 1.00 122.72 10 ARG E O 1
ATOM 668 N N . LEU C 3 3 ? 125.028 189.628 165.941 1.00 117.65 11 LEU E N 1
ATOM 669 C CA . LEU C 3 3 ? 126.068 188.904 165.220 1.00 116.65 11 LEU E CA 1
ATOM 670 C C . LEU C 3 3 ? 126.282 187.512 165.801 1.00 115.91 11 LEU E C 1
ATOM 671 O O . LEU C 3 3 ? 126.500 186.556 165.055 1.00 114.05 11 LEU E O 1
ATOM 676 N N . GLY C 3 4 ? 126.181 187.375 167.121 1.00 117.71 12 GLY E N 1
ATOM 677 C CA . GLY C 3 4 ? 126.288 186.061 167.737 1.00 115.62 12 GLY E CA 1
ATOM 678 C C . GLY C 3 4 ? 125.418 185.005 167.083 1.00 116.30 12 GLY E C 1
ATOM 679 O O . GLY C 3 4 ? 125.813 183.842 166.974 1.00 116.45 12 GLY E O 1
ATOM 680 N N . PHE C 3 5 ? 124.225 185.391 166.636 1.00 118.69 13 PHE E N 1
ATOM 681 C CA . PHE C 3 5 ? 123.369 184.520 165.835 1.00 118.96 13 PHE E CA 1
ATOM 682 C C . PHE C 3 5 ? 123.636 184.591 164.332 1.00 119.39 13 PHE E C 1
ATOM 683 O O . PHE C 3 5 ? 123.756 183.549 163.679 1.00 118.69 13 PHE E O 1
ATOM 691 N N . VAL C 3 6 ? 123.690 185.798 163.765 1.00 114.74 14 VAL E N 1
ATOM 692 C CA . VAL C 3 6 ? 123.777 185.945 162.313 1.00 114.15 14 VAL E CA 1
ATOM 693 C C . VAL C 3 6 ? 125.054 185.324 161.754 1.00 113.43 14 VAL E C 1
ATOM 694 O O . VAL C 3 6 ? 125.053 184.789 160.642 1.00 112.49 14 VAL E O 1
ATOM 698 N N . VAL C 3 7 ? 126.161 185.390 162.492 1.00 111.39 15 VAL E N 1
ATOM 699 C CA . VAL C 3 7 ? 127.407 184.795 162.015 1.00 110.53 15 VAL E CA 1
ATOM 700 C C . VAL C 3 7 ? 127.282 183.279 161.907 1.00 110.07 15 VAL E C 1
ATOM 701 O O . VAL C 3 7 ? 127.643 182.681 160.886 1.00 108.25 15 VAL E O 1
ATOM 705 N N . GLY C 3 8 ? 126.773 182.635 162.956 1.00 108.81 16 GLY E N 1
ATOM 706 C CA . GLY C 3 8 ? 126.531 181.202 162.888 1.00 107.96 16 GLY E CA 1
ATOM 707 C C . GLY C 3 8 ? 125.543 180.810 161.806 1.00 109.66 16 GLY E C 1
ATOM 708 O O . GLY C 3 8 ? 125.751 179.827 161.089 1.00 111.26 16 GLY E O 1
ATOM 709 N N . VAL C 3 9 ? 124.501 181.618 161.617 1.00 106.24 17 VAL E N 1
ATOM 710 C CA . VAL C 3 9 ? 123.538 181.358 160.548 1.00 106.05 17 VAL E CA 1
ATOM 711 C C . VAL C 3 9 ? 124.207 181.441 159.182 1.00 106.70 17 VAL E C 1
ATOM 712 O O . VAL C 3 9 ? 124.071 180.536 158.353 1.00 107.54 17 VAL E O 1
ATOM 716 N N . VAL C 3 10 ? 124.894 182.546 158.906 1.00 102.78 18 VAL E N 1
ATOM 717 C CA . VAL C 3 10 ? 125.480 182.745 157.584 1.00 101.91 18 VAL E CA 1
ATOM 718 C C . VAL C 3 10 ? 126.559 181.706 157.301 1.00 100.82 18 VAL E C 1
ATOM 719 O O . VAL C 3 10 ? 126.684 181.220 156.171 1.00 99.27 18 VAL E O 1
ATOM 723 N N . GLN C 3 11 ? 127.367 181.356 158.303 1.00 97.94 19 GLN E N 1
ATOM 724 C CA . GLN C 3 11 ? 128.345 180.292 158.090 1.00 96.86 19 GLN E CA 1
ATOM 725 C C . GLN C 3 11 ? 127.689 178.934 157.858 1.00 96.11 19 GLN E C 1
ATOM 726 O O . GLN C 3 11 ? 128.174 178.154 157.034 1.00 97.51 19 GLN E O 1
ATOM 732 N N . THR C 3 12 ? 126.590 178.625 158.551 1.00 93.66 20 THR E N 1
ATOM 733 C CA . THR C 3 12 ? 125.871 177.385 158.257 1.00 94.67 20 THR E CA 1
ATOM 734 C C . THR C 3 12 ? 125.279 177.397 156.852 1.00 93.38 20 THR E C 1
ATOM 735 O O . THR C 3 12 ? 125.294 176.376 156.146 1.00 93.85 20 THR E O 1
ATOM 739 N N . GLY C 3 13 ? 124.810 178.563 156.411 1.00 80.73 21 GLY E N 1
ATOM 740 C CA . GLY C 3 13 ? 124.317 178.693 155.051 1.00 79.03 21 GLY E CA 1
ATOM 741 C C . GLY C 3 13 ? 125.392 178.522 154.000 1.00 79.09 21 GLY E C 1
ATOM 742 O O . GLY C 3 13 ? 125.185 177.825 153.012 1.00 80.48 21 GLY E O 1
ATOM 743 N N . PHE C 3 14 ? 126.576 179.083 154.230 1.00 76.13 22 PHE E N 1
ATOM 744 C CA . PHE C 3 14 ? 127.701 178.807 153.338 1.00 75.86 22 PHE E CA 1
ATOM 745 C C . PHE C 3 14 ? 128.043 177.323 153.348 1.00 76.40 22 PHE E C 1
ATOM 746 O O . PHE C 3 14 ? 128.095 176.672 152.295 1.00 74.37 22 PHE E O 1
ATOM 754 N N . HIS C 3 15 ? 128.241 176.770 154.542 1.00 83.04 23 HIS E N 1
ATOM 755 C CA . HIS C 3 15 ? 128.657 175.386 154.723 1.00 78.83 23 HIS E CA 1
ATOM 756 C C . HIS C 3 15 ? 127.785 174.416 153.935 1.00 77.91 23 HIS E C 1
ATOM 757 O O . HIS C 3 15 ? 128.293 173.603 153.156 1.00 76.37 23 HIS E O 1
ATOM 764 N N . TRP C 3 16 ? 126.465 174.482 154.122 1.00 84.25 24 TRP E N 1
ATOM 765 C CA . TRP C 3 16 ? 125.602 173.577 153.364 1.00 85.28 24 TRP E CA 1
ATOM 766 C C . TRP C 3 16 ? 125.262 174.056 151.954 1.00 81.88 24 TRP E C 1
ATOM 767 O O . TRP C 3 16 ? 124.995 173.218 151.088 1.00 77.83 24 TRP E O 1
ATOM 778 N N . GLY C 3 17 ? 125.265 175.357 151.681 1.00 82.93 25 GLY E N 1
ATOM 779 C CA . GLY C 3 17 ? 124.790 175.884 150.420 1.00 84.27 25 GLY E CA 1
ATOM 780 C C . GLY C 3 17 ? 125.805 176.052 149.315 1.00 82.27 25 GLY E C 1
ATOM 781 O O . GLY C 3 17 ? 125.404 176.232 148.161 1.00 81.80 25 GLY E O 1
ATOM 782 N N . PHE C 3 18 ? 127.107 175.992 149.606 1.00 72.62 26 PHE E N 1
ATOM 783 C CA . PHE C 3 18 ? 128.083 176.289 148.560 1.00 72.11 26 PHE E CA 1
ATOM 784 C C . PHE C 3 18 ? 128.006 175.292 147.409 1.00 69.66 26 PHE E C 1
ATOM 785 O O . PHE C 3 18 ? 127.910 175.689 146.243 1.00 68.24 26 PHE E O 1
ATOM 793 N N . VAL C 3 19 ? 128.041 173.990 147.703 1.00 72.76 27 VAL E N 1
ATOM 794 C CA . VAL C 3 19 ? 127.868 172.999 146.639 1.00 75.59 27 VAL E CA 1
ATOM 795 C C . VAL C 3 19 ? 126.478 173.118 146.039 1.00 78.05 27 VAL E C 1
ATOM 796 O O . VAL C 3 19 ? 126.348 173.059 144.807 1.00 83.07 27 VAL E O 1
ATOM 800 N N . PRO C 3 20 ? 125.410 173.283 146.817 1.00 71.45 28 PRO E N 1
ATOM 801 C CA . PRO C 3 20 ? 124.129 173.674 146.219 1.00 71.83 28 PRO E CA 1
ATOM 802 C C . PRO C 3 20 ? 124.221 174.888 145.313 1.00 71.54 28 PRO E C 1
ATOM 803 O O . PRO C 3 20 ? 123.624 174.888 144.234 1.00 75.01 28 PRO E O 1
ATOM 807 N N . LEU C 3 21 ? 124.962 175.921 145.716 1.00 69.27 29 LEU E N 1
ATOM 808 C CA . LEU C 3 21 ? 125.088 177.121 144.892 1.00 72.30 29 LEU E CA 1
ATOM 809 C C . LEU C 3 21 ? 125.825 176.849 143.584 1.00 73.86 29 LEU E C 1
ATOM 810 O O . LEU C 3 21 ? 125.397 177.300 142.514 1.00 76.51 29 LEU E O 1
ATOM 815 N N . VAL C 3 22 ? 126.953 176.144 143.652 1.00 70.21 30 VAL E N 1
ATOM 816 C CA . VAL C 3 22 ? 127.686 175.781 142.440 1.00 68.80 30 VAL E CA 1
ATOM 817 C C . VAL C 3 22 ? 126.804 174.972 141.497 1.00 71.85 30 VAL E C 1
ATOM 818 O O . VAL C 3 22 ? 126.711 175.263 140.298 1.00 71.68 30 VAL E O 1
ATOM 822 N N . LEU C 3 23 ? 126.129 173.955 142.030 1.00 75.48 31 LEU E N 1
ATOM 823 C CA . LEU C 3 23 ? 125.212 173.161 141.219 1.00 73.59 31 LEU E CA 1
ATOM 824 C C . LEU C 3 23 ? 124.108 174.017 140.611 1.00 73.70 31 LEU E C 1
ATOM 825 O O . LEU C 3 23 ? 123.741 173.832 139.443 1.00 76.47 31 LEU E O 1
ATOM 830 N N . TYR C 3 24 ? 123.533 174.926 141.395 1.00 75.59 32 TYR E N 1
ATOM 831 C CA . TYR C 3 24 ? 122.468 175.776 140.881 1.00 78.86 32 TYR E CA 1
ATOM 832 C C . TYR C 3 24 ? 122.953 176.649 139.734 1.00 78.56 32 TYR E C 1
ATOM 833 O O . TYR C 3 24 ? 122.290 176.742 138.701 1.00 80.44 32 TYR E O 1
ATOM 842 N N . LEU C 3 25 ? 124.078 177.340 139.911 1.00 79.88 33 LEU E N 1
ATOM 843 C CA . LEU C 3 25 ? 124.608 178.152 138.817 1.00 82.38 33 LEU E CA 1
ATOM 844 C C . LEU C 3 25 ? 124.964 177.310 137.594 1.00 81.64 33 LEU E C 1
ATOM 845 O O . LEU C 3 25 ? 124.759 177.749 136.451 1.00 81.98 33 LEU E O 1
ATOM 850 N N . GLY C 3 26 ? 125.404 176.075 137.810 1.00 80.13 34 GLY E N 1
ATOM 851 C CA . GLY C 3 26 ? 125.629 175.145 136.722 1.00 80.47 34 GLY E CA 1
ATOM 852 C C . GLY C 3 26 ? 124.390 174.819 135.919 1.00 82.51 34 GLY E C 1
ATOM 853 O O . GLY C 3 26 ? 124.369 174.996 134.698 1.00 85.03 34 GLY E O 1
ATOM 854 N N . PHE C 3 27 ? 123.348 174.343 136.596 1.00 79.39 35 PHE E N 1
ATOM 855 C CA . PHE C 3 27 ? 122.102 174.041 135.903 1.00 79.27 35 PHE E CA 1
ATOM 856 C C . PHE C 3 27 ? 121.416 175.298 135.387 1.00 83.39 35 PHE E C 1
ATOM 857 O O . PHE C 3 27 ? 120.623 175.213 134.443 1.00 83.81 35 PHE E O 1
ATOM 865 N N . MET C 3 28 ? 121.701 176.457 135.982 1.00 90.95 36 MET E N 1
ATOM 866 C CA . MET C 3 28 ? 121.249 177.720 135.412 1.00 90.85 36 MET E CA 1
ATOM 867 C C . MET C 3 28 ? 121.839 177.915 134.026 1.00 90.84 36 MET E C 1
ATOM 868 O O . MET C 3 28 ? 121.115 178.202 133.067 1.00 90.01 36 MET E O 1
ATOM 873 N N . LYS C 3 29 ? 123.158 177.760 133.895 1.00 88.16 37 LYS E N 1
ATOM 874 C CA . LYS C 3 29 ? 123.726 177.816 132.553 1.00 89.45 37 LYS E CA 1
ATOM 875 C C . LYS C 3 29 ? 123.327 176.596 131.735 1.00 90.60 37 LYS E C 1
ATOM 876 O O . LYS C 3 29 ? 123.125 176.703 130.520 1.00 90.96 37 LYS E O 1
ATOM 882 N N . GLY C 3 30 ? 123.209 175.437 132.378 1.00 93.40 38 GLY E N 1
ATOM 883 C CA . GLY C 3 30 ? 122.959 174.191 131.681 1.00 92.13 38 GLY E CA 1
ATOM 884 C C . GLY C 3 30 ? 124.150 173.734 130.853 1.00 91.32 38 GLY E C 1
ATOM 885 O O . GLY C 3 30 ? 125.289 174.170 131.036 1.00 89.28 38 GLY E O 1
ATOM 886 N N . ALA C 3 31 ? 123.861 172.836 129.917 1.00 91.36 39 ALA E N 1
ATOM 887 C CA . ALA C 3 31 ? 124.846 172.438 128.927 1.00 93.47 39 ALA E CA 1
ATOM 888 C C . ALA C 3 31 ? 125.083 173.577 127.939 1.00 92.82 39 ALA E C 1
ATOM 889 O O . ALA C 3 31 ? 124.529 174.673 128.058 1.00 87.96 39 ALA E O 1
ATOM 891 N N . GLU C 3 32 ? 125.932 173.312 126.950 1.00 103.48 40 GLU E N 1
ATOM 892 C CA . GLU C 3 32 ? 126.021 174.196 125.801 1.00 103.91 40 GLU E CA 1
ATOM 893 C C . GLU C 3 32 ? 124.677 174.236 125.071 1.00 105.29 40 GLU E C 1
ATOM 894 O O . GLU C 3 32 ? 123.885 173.293 125.160 1.00 102.98 40 GLU E O 1
ATOM 900 N N . PRO C 3 33 ? 124.391 175.320 124.347 1.00 115.13 41 PRO E N 1
ATOM 901 C CA . PRO C 3 33 ? 123.054 175.464 123.749 1.00 113.67 41 PRO E CA 1
ATOM 902 C C . PRO C 3 33 ? 122.669 174.323 122.822 1.00 112.82 41 PRO E C 1
ATOM 903 O O . PRO C 3 33 ? 121.474 174.046 122.659 1.00 113.00 41 PRO E O 1
ATOM 907 N N . GLY C 3 34 ? 123.644 173.653 122.209 1.00 106.31 42 GLY E N 1
ATOM 908 C CA . GLY C 3 34 ? 123.390 172.518 121.344 1.00 106.78 42 GLY E CA 1
ATOM 909 C C . GLY C 3 34 ? 123.356 171.162 122.009 1.00 107.11 42 GLY E C 1
ATOM 910 O O . GLY C 3 34 ? 122.995 170.178 121.359 1.00 106.78 42 GLY E O 1
ATOM 911 N N . MET C 3 35 ? 123.719 171.074 123.279 1.00 103.84 43 MET E N 1
ATOM 912 C CA . MET C 3 35 ? 123.852 169.787 123.940 1.00 103.23 43 MET E CA 1
ATOM 913 C C . MET C 3 35 ? 122.544 169.378 124.605 1.00 103.29 43 MET E C 1
ATOM 914 O O . MET C 3 35 ? 121.677 170.216 124.871 1.00 103.69 43 MET E O 1
ATOM 919 N N . PRO C 3 36 ? 122.374 168.087 124.885 1.00 99.66 44 PRO E N 1
ATOM 920 C CA . PRO C 3 36 ? 121.192 167.651 125.620 1.00 99.25 44 PRO E CA 1
ATOM 921 C C . PRO C 3 36 ? 121.153 168.268 127.002 1.00 98.68 44 PRO E C 1
ATOM 922 O O . PRO C 3 36 ? 122.198 168.638 127.569 1.00 97.66 44 PRO E O 1
ATOM 926 N N . PRO C 3 37 ? 119.963 168.395 127.591 1.00 94.80 45 PRO E N 1
ATOM 927 C CA . PRO C 3 37 ? 119.859 169.010 128.918 1.00 93.37 45 PRO E CA 1
ATOM 928 C C . PRO C 3 37 ? 120.677 168.264 129.960 1.00 93.96 45 PRO E C 1
ATOM 929 O O . PRO C 3 37 ? 120.920 167.060 129.854 1.00 93.57 45 PRO E O 1
ATOM 933 N N . LEU C 3 38 ? 121.106 169.011 130.978 1.00 90.19 46 LEU E N 1
ATOM 934 C CA . LEU C 3 38 ? 121.765 168.451 132.158 1.00 89.39 46 LEU E CA 1
ATOM 935 C C . LEU C 3 38 ? 120.702 167.922 133.114 1.00 87.30 46 LEU E C 1
ATOM 936 O O . LEU C 3 38 ? 120.350 168.544 134.120 1.00 84.71 46 LEU E O 1
ATOM 941 N N . ASN C 3 39 ? 120.177 166.746 132.786 1.00 84.03 47 ASN E N 1
ATOM 942 C CA . ASN C 3 39 ? 119.437 165.982 133.777 1.00 83.21 47 ASN E CA 1
ATOM 943 C C . ASN C 3 39 ? 120.343 165.646 134.954 1.00 82.70 47 ASN E C 1
ATOM 944 O O . ASN C 3 39 ? 121.557 165.479 134.808 1.00 82.94 47 ASN E O 1
ATOM 949 N N . LEU C 3 40 ? 119.736 165.540 136.137 1.00 73.67 48 LEU E N 1
ATOM 950 C CA . LEU C 3 40 ? 120.491 165.198 137.336 1.00 72.55 48 LEU E CA 1
ATOM 951 C C . LEU C 3 40 ? 121.195 163.852 137.227 1.00 77.40 48 LEU E C 1
ATOM 952 O O . LEU C 3 40 ? 122.155 163.610 137.965 1.00 79.85 48 LEU E O 1
ATOM 957 N N . PHE C 3 41 ? 120.749 162.973 136.328 1.00 83.54 49 PHE E N 1
ATOM 958 C CA . PHE C 3 41 ? 121.518 161.768 136.032 1.00 83.08 49 PHE E CA 1
ATOM 959 C C . PHE C 3 41 ? 122.955 162.084 135.638 1.00 83.68 49 PHE E C 1
ATOM 960 O O . PHE C 3 41 ? 123.860 161.283 135.898 1.00 83.97 49 PHE E O 1
ATOM 968 N N . SER C 3 42 ? 123.188 163.242 135.019 1.00 80.27 50 SER E N 1
ATOM 969 C CA . SER C 3 42 ? 124.546 163.647 134.674 1.00 79.00 50 SER E CA 1
ATOM 970 C C . SER C 3 42 ? 125.380 164.015 135.896 1.00 78.80 50 SER E C 1
ATOM 971 O O . SER C 3 42 ? 126.613 163.990 135.820 1.00 78.61 50 SER E O 1
ATOM 974 N N . LEU C 3 43 ? 124.741 164.353 137.014 1.00 74.24 51 LEU E N 1
ATOM 975 C CA . LEU C 3 43 ? 125.448 164.402 138.289 1.00 71.14 51 LEU E CA 1
ATOM 976 C C . LEU C 3 43 ? 125.765 163.007 138.820 1.00 73.04 51 LEU E C 1
ATOM 977 O O . LEU C 3 43 ? 126.816 162.802 139.437 1.00 70.18 51 LEU E O 1
ATOM 982 N N . LEU C 3 44 ? 124.879 162.034 138.595 1.00 79.49 52 LEU E N 1
ATOM 983 C CA . LEU C 3 44 ? 125.035 160.741 139.258 1.00 77.56 52 LEU E CA 1
ATOM 984 C C . LEU C 3 44 ? 126.041 159.832 138.562 1.00 75.30 52 LEU E C 1
ATOM 985 O O . LEU C 3 44 ? 126.759 159.085 139.236 1.00 74.87 52 LEU E O 1
ATOM 990 N N . TRP C 3 45 ? 126.117 159.859 137.235 1.00 77.93 53 TRP E N 1
ATOM 991 C CA . TRP C 3 45 ? 127.030 158.953 136.551 1.00 79.53 53 TRP E CA 1
ATOM 992 C C . TRP C 3 45 ? 127.408 159.532 135.198 1.00 82.47 53 TRP E C 1
ATOM 993 O O . TRP C 3 45 ? 126.772 160.458 134.690 1.00 82.61 53 TRP E O 1
ATOM 1004 N N . GLN C 3 46 ? 128.462 158.962 134.623 1.00 79.25 54 GLN E N 1
ATOM 1005 C CA . GLN C 3 46 ? 128.879 159.266 133.262 1.00 79.23 54 GLN E CA 1
ATOM 1006 C C . GLN C 3 46 ? 127.826 158.813 132.255 1.00 81.48 54 GLN E C 1
ATOM 1007 O O . GLN C 3 46 ? 127.283 159.615 131.496 1.00 81.94 54 GLN E O 1
ATOM 1014 N N . ALA D 4 1 ? 189.649 139.864 165.934 1.00 127.43 77 ALA C N 1
ATOM 1015 C CA . ALA D 4 1 ? 188.532 140.753 165.637 1.00 128.14 77 ALA C CA 1
ATOM 1016 C C . ALA D 4 1 ? 188.534 141.166 164.167 1.00 129.67 77 ALA C C 1
ATOM 1017 O O . ALA D 4 1 ? 187.691 141.951 163.732 1.00 129.19 77 ALA C O 1
ATOM 1019 N N . THR D 4 2 ? 189.488 140.628 163.404 1.00 132.22 78 THR C N 1
ATOM 1020 C CA . THR D 4 2 ? 189.539 140.904 161.971 1.00 132.04 78 THR C CA 1
ATOM 1021 C C . THR D 4 2 ? 188.258 140.452 161.282 1.00 131.23 78 THR C C 1
ATOM 1022 O O . THR D 4 2 ? 187.672 141.193 160.484 1.00 129.62 78 THR C O 1
ATOM 1026 N N . VAL D 4 3 ? 187.804 139.235 161.585 1.00 128.69 79 VAL C N 1
ATOM 1027 C CA . VAL D 4 3 ? 186.543 138.750 161.030 1.00 128.58 79 VAL C CA 1
ATOM 1028 C C . VAL D 4 3 ? 185.391 139.660 161.439 1.00 128.77 79 VAL C C 1
ATOM 1029 O O . VAL D 4 3 ? 184.550 140.028 160.611 1.00 128.58 79 VAL C O 1
ATOM 1033 N N . LYS D 4 4 ? 185.349 140.061 162.710 1.00 129.85 80 LYS C N 1
ATOM 1034 C CA . LYS D 4 4 ? 184.296 140.962 163.167 1.00 129.69 80 LYS C CA 1
ATOM 1035 C C . LYS D 4 4 ? 184.379 142.309 162.461 1.00 129.08 80 LYS C C 1
ATOM 1036 O O . LYS D 4 4 ? 183.352 142.928 162.161 1.00 127.68 80 LYS C O 1
ATOM 1042 N N . SER D 4 5 ? 185.597 142.778 162.189 1.00 127.73 81 SER C N 1
ATOM 1043 C CA . SER D 4 5 ? 185.775 143.981 161.382 1.00 126.86 81 SER C CA 1
ATOM 1044 C C . SER D 4 5 ? 185.286 143.778 159.951 1.00 126.86 81 SER C C 1
ATOM 1045 O O . SER D 4 5 ? 184.700 144.689 159.355 1.00 125.87 81 SER C O 1
ATOM 1048 N N . VAL D 4 6 ? 185.519 142.593 159.383 1.00 123.42 82 VAL C N 1
ATOM 1049 C CA . VAL D 4 6 ? 184.947 142.262 158.080 1.00 122.92 82 VAL C CA 1
ATOM 1050 C C . VAL D 4 6 ? 183.425 142.167 158.150 1.00 122.03 82 VAL C C 1
ATOM 1051 O O . VAL D 4 6 ? 182.727 142.583 157.217 1.00 120.54 82 VAL C O 1
ATOM 1055 N N . LYS D 4 7 ? 182.880 141.617 159.238 1.00 118.38 83 LYS C N 1
ATOM 1056 C CA . LYS D 4 7 ? 181.430 141.659 159.418 1.00 117.94 83 LYS C CA 1
ATOM 1057 C C . LYS D 4 7 ? 180.926 143.090 159.571 1.00 117.37 83 LYS C C 1
ATOM 1058 O O . LYS D 4 7 ? 179.836 143.425 159.091 1.00 115.64 83 LYS C O 1
ATOM 1064 N N . GLY D 4 8 ? 181.698 143.947 160.232 1.00 112.40 84 GLY C N 1
ATOM 1065 C CA . GLY D 4 8 ? 181.405 145.368 160.264 1.00 110.11 84 GLY C CA 1
ATOM 1066 C C . GLY D 4 8 ? 181.350 146.034 158.904 1.00 109.03 84 GLY C C 1
ATOM 1067 O O . GLY D 4 8 ? 180.334 146.628 158.532 1.00 108.97 84 GLY C O 1
ATOM 1068 N N . PHE D 4 9 ? 182.445 145.935 158.149 1.00 107.01 85 PHE C N 1
ATOM 1069 C CA . PHE D 4 9 ? 182.468 146.448 156.782 1.00 106.09 85 PHE C CA 1
ATOM 1070 C C . PHE D 4 9 ? 181.376 145.833 155.916 1.00 107.87 85 PHE C C 1
ATOM 1071 O O . PHE D 4 9 ? 180.720 146.539 155.141 1.00 108.95 85 PHE C O 1
ATOM 1079 N N . TYR D 4 10 ? 181.164 144.522 156.026 1.00 100.10 86 TYR C N 1
ATOM 1080 C CA . TYR D 4 10 ? 180.110 143.875 155.252 1.00 97.72 86 TYR C CA 1
ATOM 1081 C C . TYR D 4 10 ? 178.738 144.464 155.561 1.00 99.23 86 TYR C C 1
ATOM 1082 O O . TYR D 4 10 ? 178.031 144.928 154.660 1.00 99.32 86 TYR C O 1
ATOM 1091 N N . SER D 4 11 ? 178.345 144.460 156.834 1.00 96.31 87 SER C N 1
ATOM 1092 C CA . SER D 4 11 ? 177.025 144.969 157.192 1.00 94.65 87 SER C CA 1
ATOM 1093 C C . SER D 4 11 ? 176.865 146.439 156.818 1.00 91.52 87 SER C C 1
ATOM 1094 O O . SER D 4 11 ? 175.799 146.853 156.347 1.00 89.38 87 SER C O 1
ATOM 1097 N N . PHE D 4 12 ? 177.911 147.242 157.008 1.00 87.56 88 PHE C N 1
ATOM 1098 C CA . PHE D 4 12 ? 177.870 148.627 156.548 1.00 85.94 88 PHE C CA 1
ATOM 1099 C C . PHE D 4 12 ? 177.703 148.713 155.035 1.00 85.44 88 PHE C C 1
ATOM 1100 O O . PHE D 4 12 ? 176.806 149.402 154.537 1.00 87.23 88 PHE C O 1
ATOM 1108 N N . SER D 4 13 ? 178.558 148.017 154.283 1.00 83.35 89 SER C N 1
ATOM 1109 C CA . SER D 4 13 ? 178.472 148.075 152.827 1.00 82.96 89 SER C CA 1
ATOM 1110 C C . SER D 4 13 ? 177.189 147.448 152.300 1.00 82.36 89 SER C C 1
ATOM 1111 O O . SER D 4 13 ? 176.676 147.870 151.258 1.00 83.39 89 SER C O 1
ATOM 1114 N N . CYS D 4 14 ? 176.662 146.442 152.994 1.00 72.30 90 CYS C N 1
ATOM 1115 C CA . CYS D 4 14 ? 175.333 145.930 152.678 1.00 71.70 90 CYS C CA 1
ATOM 1116 C C . CYS D 4 14 ? 174.266 147.011 152.825 1.00 78.40 90 CYS C C 1
ATOM 1117 O O . CYS D 4 14 ? 173.502 147.281 151.891 1.00 80.27 90 CYS C O 1
ATOM 1120 N N . ASN D 4 15 ? 174.214 147.653 153.992 1.00 75.91 91 ASN C N 1
ATOM 1121 C CA . ASN D 4 15 ? 173.269 148.742 154.227 1.00 65.99 91 ASN C CA 1
ATOM 1122 C C . ASN D 4 15 ? 173.440 149.887 153.232 1.00 61.24 91 ASN C C 1
ATOM 1123 O O . ASN D 4 15 ? 172.457 150.391 152.680 1.00 60.60 91 ASN C O 1
ATOM 1128 N N . ALA D 4 16 ? 174.680 150.304 152.981 1.00 67.09 92 ALA C N 1
ATOM 1129 C CA . ALA D 4 16 ? 174.921 151.349 151.989 1.00 67.56 92 ALA C CA 1
ATOM 1130 C C . ALA D 4 16 ? 174.395 150.969 150.609 1.00 69.01 92 ALA C C 1
ATOM 1131 O O . ALA D 4 16 ? 173.816 151.809 149.911 1.00 72.20 92 ALA C O 1
ATOM 1133 N N . SER D 4 17 ? 174.584 149.719 150.192 1.00 65.06 93 SER C N 1
ATOM 1134 C CA . SER D 4 17 ? 174.023 149.286 148.914 1.00 60.76 93 SER C CA 1
ATOM 1135 C C . SER D 4 17 ? 172.499 149.252 148.950 1.00 61.71 93 SER C C 1
ATOM 1136 O O . SER D 4 17 ? 1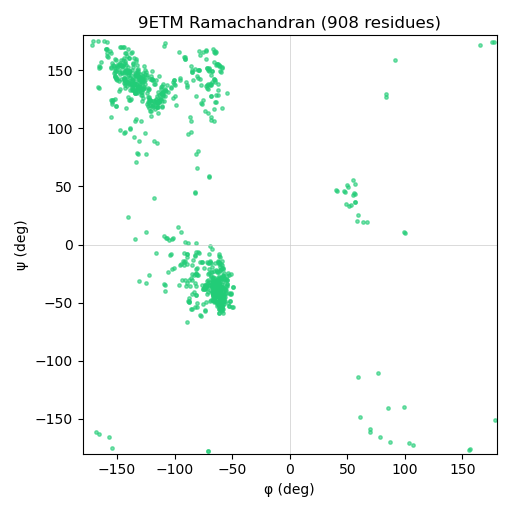71.842 149.567 147.951 1.00 64.43 93 SER C O 1
ATOM 1139 N N . TRP D 4 18 ? 171.922 148.859 150.084 1.00 58.38 94 TRP C N 1
ATOM 1140 C CA . TRP D 4 18 ? 170.470 148.874 150.239 1.00 60.81 94 TRP C CA 1
ATOM 1141 C C . TRP D 4 18 ? 169.891 150.272 150.038 1.00 55.46 94 TRP C C 1
ATOM 1142 O O . TRP D 4 18 ? 168.982 150.471 149.224 1.00 47.96 94 TRP C O 1
ATOM 1153 N N . ILE D 4 19 ? 170.414 151.256 150.769 1.00 56.53 95 ILE C N 1
ATOM 1154 C CA . ILE D 4 19 ? 169.957 152.639 150.632 1.00 50.74 95 ILE C CA 1
ATOM 1155 C C . ILE D 4 19 ? 170.150 153.160 149.213 1.00 49.69 95 ILE C C 1
ATOM 1156 O O . ILE D 4 19 ? 169.266 153.821 148.657 1.00 50.75 95 ILE C O 1
ATOM 1161 N N . PHE D 4 20 ? 171.300 152.885 148.605 1.00 52.95 96 PHE C N 1
ATOM 1162 C CA . PHE D 4 20 ? 171.515 153.293 147.219 1.00 50.08 96 PHE C CA 1
ATOM 1163 C C . PHE D 4 20 ? 170.507 152.665 146.260 1.00 54.54 96 PHE C C 1
ATOM 1164 O O . PHE D 4 20 ? 169.848 153.373 145.490 1.00 60.32 96 PHE C O 1
ATOM 1172 N N . PHE D 4 21 ? 170.370 151.339 146.286 1.00 54.26 97 PHE C N 1
ATOM 1173 C CA . PHE D 4 21 ? 169.551 150.662 145.280 1.00 50.98 97 PHE C CA 1
ATOM 1174 C C . PHE D 4 21 ? 168.055 150.886 145.476 1.00 55.45 97 PHE C C 1
ATOM 1175 O O . PHE D 4 21 ? 167.309 150.970 144.494 1.00 58.66 97 PHE C O 1
ATOM 1183 N N . THR D 4 22 ? 167.584 150.975 146.718 1.00 52.73 98 THR C N 1
ATOM 1184 C CA . THR D 4 22 ? 166.195 151.375 146.932 1.00 50.46 98 THR C CA 1
ATOM 1185 C C . THR D 4 22 ? 165.928 152.801 146.461 1.00 49.10 98 THR C C 1
ATOM 1186 O O . THR D 4 22 ? 164.902 153.069 145.826 1.00 47.70 98 THR C O 1
ATOM 1190 N N . SER D 4 23 ? 166.845 153.725 146.746 1.00 46.90 99 SER C N 1
ATOM 1191 C CA . SER D 4 23 ? 166.700 155.098 146.268 1.00 39.05 99 SER C CA 1
ATOM 1192 C C . SER D 4 23 ? 166.680 155.183 144.745 1.00 43.49 99 SER C C 1
ATOM 1193 O O . SER D 4 23 ? 165.837 155.876 144.166 1.00 53.32 99 SER C O 1
ATOM 1196 N N . ALA D 4 24 ? 167.594 154.485 144.074 1.00 45.54 100 ALA C N 1
ATOM 1197 C CA . ALA D 4 24 ? 167.587 154.482 142.613 1.00 47.58 100 ALA C CA 1
ATOM 1198 C C . ALA D 4 24 ? 166.296 153.894 142.057 1.00 52.70 100 ALA C C 1
ATOM 1199 O O . ALA D 4 24 ? 165.755 154.390 141.061 1.00 51.97 100 ALA C O 1
ATOM 1201 N N . VAL D 4 25 ? 165.786 152.836 142.688 1.00 48.00 101 VAL C N 1
ATOM 1202 C CA . VAL D 4 25 ? 164.526 152.230 142.265 1.00 43.36 101 VAL C CA 1
ATOM 1203 C C . VAL D 4 25 ? 163.359 153.203 142.368 1.00 50.26 101 VAL C C 1
ATOM 1204 O O . VAL D 4 25 ? 162.407 153.121 141.583 1.00 47.80 101 VAL C O 1
ATOM 1208 N N . ILE D 4 26 ? 163.397 154.124 143.329 1.00 52.89 102 ILE C N 1
ATOM 1209 C CA . ILE D 4 26 ? 162.413 155.204 143.370 1.00 43.75 102 ILE C CA 1
ATOM 1210 C C . ILE D 4 26 ? 162.743 156.302 142.363 1.00 44.44 102 ILE C C 1
ATOM 1211 O O . ILE D 4 26 ? 161.958 156.584 141.451 1.00 46.04 102 ILE C O 1
ATOM 1216 N N . LEU D 4 27 ? 163.906 156.935 142.508 1.00 45.83 103 LEU C N 1
ATOM 1217 C CA . LEU D 4 27 ? 164.159 158.193 141.810 1.00 44.38 103 LEU C CA 1
ATOM 1218 C C . LEU D 4 27 ? 164.394 158.000 140.315 1.00 48.79 103 LEU C C 1
ATOM 1219 O O . LEU D 4 27 ? 163.693 158.588 139.485 1.00 45.73 103 LEU C O 1
ATOM 1224 N N . PHE D 4 28 ? 165.380 157.185 139.949 1.00 58.14 104 PHE C N 1
ATOM 1225 C CA . PHE D 4 28 ? 165.732 156.975 138.547 1.00 59.27 104 PHE C CA 1
ATOM 1226 C C . PHE D 4 28 ? 164.939 155.861 137.871 1.00 57.53 104 PHE C C 1
ATOM 1227 O O . PHE D 4 28 ? 164.415 156.052 136.769 1.00 62.14 104 PHE C O 1
ATOM 1235 N N . ALA D 4 29 ? 164.844 154.698 138.510 1.00 55.13 105 ALA C N 1
ATOM 1236 C CA . ALA D 4 29 ? 164.456 153.487 137.793 1.00 61.18 105 ALA C CA 1
ATOM 1237 C C . ALA D 4 29 ? 163.124 153.605 137.062 1.00 67.30 105 ALA C C 1
ATOM 1238 O O . ALA D 4 29 ? 163.024 153.082 135.938 1.00 70.99 105 ALA C O 1
ATOM 1240 N N . PRO D 4 30 ? 162.089 154.251 137.604 1.00 58.67 106 PRO C N 1
ATOM 1241 C CA . PRO D 4 30 ? 160.836 154.364 136.838 1.00 52.93 106 PRO C CA 1
ATOM 1242 C C . PRO D 4 30 ? 161.019 155.098 135.523 1.00 50.40 106 PRO C C 1
ATOM 1243 O O . PRO D 4 30 ? 160.369 154.760 134.526 1.00 46.77 106 PRO C O 1
ATOM 1247 N N . VAL D 4 31 ? 161.892 156.102 135.500 1.00 56.28 107 VAL C N 1
ATOM 1248 C CA . VAL D 4 31 ? 162.227 156.789 134.255 1.00 59.41 107 VAL C CA 1
ATOM 1249 C C . VAL D 4 31 ? 162.961 155.850 133.301 1.00 65.68 107 VAL C C 1
ATOM 1250 O O . VAL D 4 31 ? 162.628 155.761 132.114 1.00 67.68 107 VAL C O 1
ATOM 1254 N N . ILE D 4 32 ? 163.967 155.137 133.807 1.00 66.72 108 ILE C N 1
ATOM 1255 C CA . ILE D 4 32 ? 164.715 154.189 132.981 1.00 61.05 108 ILE C CA 1
ATOM 1256 C C . ILE D 4 32 ? 163.790 153.137 132.378 1.00 66.79 108 ILE C C 1
ATOM 1257 O O . ILE D 4 32 ? 163.841 152.861 131.174 1.00 69.32 108 ILE C O 1
ATOM 1262 N N . PHE D 4 33 ? 162.928 152.538 133.199 1.00 68.83 109 PHE C N 1
ATOM 1263 C CA . PHE D 4 33 ? 162.025 151.505 132.698 1.00 68.83 109 PHE C CA 1
ATOM 1264 C C . PHE D 4 33 ? 161.143 152.014 131.563 1.00 70.23 109 PHE C C 1
ATOM 1265 O O . PHE D 4 33 ? 161.071 151.394 130.496 1.00 67.98 109 PHE C O 1
ATOM 1273 N N . GLU D 4 34 ? 160.464 153.143 131.766 1.00 75.26 110 GLU C N 1
ATOM 1274 C CA . GLU D 4 34 ? 159.578 153.648 130.721 1.00 76.29 110 GLU C CA 1
ATOM 1275 C C . GLU D 4 34 ? 160.349 154.214 129.534 1.00 76.03 110 GLU C C 1
ATOM 1276 O O . GLU D 4 34 ? 159.916 154.068 128.385 1.00 74.46 110 GLU C O 1
ATOM 1282 N N . THR D 4 35 ? 161.490 154.858 129.780 1.00 81.17 111 THR C N 1
ATOM 1283 C CA . THR D 4 35 ? 162.300 155.346 128.667 1.00 82.93 111 THR C CA 1
ATOM 1284 C C . THR D 4 35 ? 162.881 154.202 127.841 1.00 81.48 111 THR C C 1
ATOM 1285 O O . THR D 4 35 ? 162.891 154.266 126.606 1.00 81.84 111 THR C O 1
ATOM 1289 N N . GLU D 4 36 ? 163.359 153.145 128.498 1.00 83.82 112 GLU C N 1
ATOM 1290 C CA . GLU D 4 36 ? 163.805 151.961 127.769 1.00 85.43 112 GLU C CA 1
ATOM 1291 C C . GLU D 4 36 ? 162.668 151.335 126.972 1.00 88.15 112 GLU C C 1
ATOM 1292 O O . GLU D 4 36 ? 162.811 151.052 125.777 1.00 91.37 112 GLU C O 1
ATOM 1298 N N . ARG D 4 37 ? 161.522 151.122 127.618 1.00 81.85 113 ARG C N 1
ATOM 1299 C CA . ARG D 4 37 ? 160.385 150.509 126.941 1.00 82.70 113 ARG C CA 1
ATOM 1300 C C . ARG D 4 37 ? 159.915 151.351 125.761 1.00 84.13 113 ARG C C 1
ATOM 1301 O O . ARG D 4 37 ? 159.589 150.816 124.695 1.00 84.56 113 ARG C O 1
ATOM 1309 N N . ALA D 4 38 ? 159.876 152.673 125.931 1.00 91.55 114 ALA C N 1
ATOM 1310 C CA . ALA D 4 38 ? 159.531 153.557 124.822 1.00 94.74 114 ALA C CA 1
ATOM 1311 C C . ALA D 4 38 ? 160.574 153.513 123.710 1.00 97.88 114 ALA C C 1
ATOM 1312 O O . ALA D 4 38 ? 160.225 153.573 122.525 1.00 100.62 114 ALA C O 1
ATOM 1314 N N . GLN D 4 39 ? 161.856 153.406 124.063 1.00 104.54 115 GLN C N 1
ATOM 1315 C CA . GLN D 4 39 ? 162.893 153.295 123.041 1.00 104.89 115 GLN C CA 1
ATOM 1316 C C . GLN D 4 39 ? 162.793 151.982 122.271 1.00 106.45 115 GLN C C 1
ATOM 1317 O O . GLN D 4 39 ? 162.919 151.969 121.041 1.00 107.83 115 GLN C O 1
ATOM 1323 N N . MET D 4 40 ? 162.557 150.869 122.968 1.00 107.90 116 MET C N 1
ATOM 1324 C CA . MET D 4 40 ? 162.367 149.594 122.281 1.00 108.14 116 MET C CA 1
ATOM 1325 C C . MET D 4 40 ? 161.103 149.599 121.431 1.00 109.19 116 MET C C 1
ATOM 1326 O O . MET D 4 40 ? 161.085 149.038 120.330 1.00 111.43 116 MET C O 1
ATOM 1331 N N . GLU D 4 41 ? 160.038 150.227 121.926 1.00 111.23 117 GLU C N 1
ATOM 1332 C CA . GLU D 4 41 ? 158.838 150.419 121.118 1.00 113.00 117 GLU C CA 1
ATOM 1333 C C . GLU D 4 41 ? 159.144 151.189 119.838 1.00 114.12 117 GLU C C 1
ATOM 1334 O O . GLU D 4 41 ? 158.736 150.783 118.743 1.00 116.07 117 GLU C O 1
ATOM 1340 N N . GLU D 4 42 ? 159.861 152.306 119.953 1.00 120.89 118 GLU C N 1
ATOM 1341 C CA . GLU D 4 42 ? 160.284 153.034 118.760 1.00 121.18 118 GLU C CA 1
ATOM 1342 C C . GLU D 4 42 ? 161.185 152.187 117.868 1.00 121.66 118 GLU C C 1
ATOM 1343 O O . GLU D 4 42 ? 161.074 152.241 116.637 1.00 122.98 118 GLU C O 1
ATOM 1349 N N . LEU D 4 43 ? 162.083 151.400 118.461 1.00 120.85 119 LEU C N 1
ATOM 1350 C CA . LEU D 4 43 ? 162.923 150.512 117.662 1.00 120.92 119 LEU C CA 1
ATOM 1351 C C . LEU D 4 43 ? 162.087 149.495 116.893 1.00 122.47 119 LEU C C 1
ATOM 1352 O O . LEU D 4 43 ? 162.237 149.345 115.675 1.00 123.16 119 LEU C O 1
ATOM 1357 N N . HIS D 4 44 ? 161.197 148.785 117.588 1.00 125.07 120 HIS C N 1
ATOM 1358 C CA . HIS D 4 44 ? 160.342 147.810 116.916 1.00 124.44 120 HIS C CA 1
ATOM 1359 C C . HIS D 4 44 ? 159.418 148.478 115.904 1.00 125.32 120 HIS C C 1
ATOM 1360 O O . HIS D 4 44 ? 159.152 147.920 114.833 1.00 125.17 120 HIS C O 1
ATOM 1367 N N . LYS D 4 45 ? 158.924 149.676 116.220 1.00 126.08 121 LYS C N 1
ATOM 1368 C CA . LYS D 4 45 ? 158.127 150.421 115.250 1.00 124.73 121 LYS C CA 1
ATOM 1369 C C . LYS D 4 45 ? 158.959 150.818 114.038 1.00 124.63 121 LYS C C 1
ATOM 1370 O O . LYS D 4 45 ? 158.475 150.761 112.901 1.00 124.29 121 LYS C O 1
ATOM 1376 N N . SER D 4 46 ? 160.210 151.222 114.256 1.00 130.29 122 SER C N 1
ATOM 1377 C CA . SER D 4 46 ? 161.072 151.606 113.145 1.00 130.30 122 SER C CA 1
ATOM 1378 C C . SER D 4 46 ? 161.697 150.398 112.460 1.00 130.85 122 SER C C 1
ATOM 1379 O O . SER D 4 46 ? 162.050 150.477 111.278 1.00 130.82 122 SER C O 1
ATOM 1382 N N . GLN D 4 47 ? 161.843 149.286 113.172 1.00 127.66 123 GLN C N 1
ATOM 1383 C CA . GLN D 4 47 ? 162.318 148.048 112.567 1.00 126.85 123 GLN C CA 1
ATOM 1384 C C . GLN D 4 47 ? 161.270 147.479 111.615 1.00 125.45 123 GLN C C 1
ATOM 1385 O O . GLN D 4 47 ? 161.592 146.711 110.709 1.00 125.05 123 GLN C O 1
ATOM 1391 N N . ALA E 5 1 ? 163.044 200.854 132.220 1.00 91.27 55 ALA A N 1
ATOM 1392 C CA . ALA E 5 1 ? 161.670 201.164 131.841 1.00 89.69 55 ALA A CA 1
ATOM 1393 C C . ALA E 5 1 ? 161.046 199.995 131.087 1.00 89.81 55 ALA A C 1
ATOM 1394 O O . ALA E 5 1 ? 161.753 199.113 130.600 1.00 88.34 55 ALA A O 1
ATOM 1396 N N . ALA E 5 2 ? 159.717 199.997 130.987 1.00 92.56 56 ALA A N 1
ATOM 1397 C CA . ALA E 5 2 ? 158.985 198.919 130.324 1.00 93.23 56 ALA A CA 1
ATOM 1398 C C . ALA E 5 2 ? 159.303 197.565 130.957 1.00 91.25 56 ALA A C 1
ATOM 1399 O O . ALA E 5 2 ? 159.525 196.571 130.263 1.00 90.04 56 ALA A O 1
ATOM 1401 N N . LEU E 5 3 ? 159.333 197.526 132.286 1.00 77.83 57 LEU A N 1
ATOM 1402 C CA . LEU E 5 3 ? 159.591 196.283 132.992 1.00 76.51 57 LEU A CA 1
ATOM 1403 C C . LEU E 5 3 ? 158.345 195.401 133.012 1.00 75.57 57 LEU A C 1
ATOM 1404 O O . LEU E 5 3 ? 157.224 195.852 132.763 1.00 72.31 57 LEU A O 1
ATOM 1409 N N . GLU E 5 4 ? 158.558 194.122 133.313 1.00 75.72 58 GLU A N 1
ATOM 1410 C CA . GLU E 5 4 ? 157.451 193.214 133.569 1.00 72.44 58 GLU A CA 1
ATOM 1411 C C . GLU E 5 4 ? 156.816 193.517 134.924 1.00 72.65 58 GLU A C 1
ATOM 1412 O O . GLU E 5 4 ? 157.419 194.144 135.798 1.00 79.44 58 GLU A O 1
ATOM 1418 N N . ASN E 5 5 ? 155.581 193.065 135.089 1.00 54.27 59 ASN A N 1
ATOM 1419 C CA . ASN E 5 5 ? 155.050 192.835 136.427 1.00 55.12 59 ASN A CA 1
ATOM 1420 C C . ASN E 5 5 ? 155.721 191.613 137.044 1.00 54.13 59 ASN A C 1
ATOM 1421 O O . ASN E 5 5 ? 155.858 190.584 136.373 1.00 50.53 59 ASN A O 1
ATOM 1426 N N . PRO E 5 6 ? 156.146 191.674 138.310 1.00 55.71 60 PRO A N 1
ATOM 1427 C CA . PRO E 5 6 ? 157.017 190.617 138.838 1.00 52.85 60 PRO A CA 1
ATOM 1428 C C . PRO E 5 6 ? 156.284 189.365 139.282 1.00 55.09 60 PRO A C 1
ATOM 1429 O O . PRO E 5 6 ? 156.946 188.379 139.633 1.00 58.93 60 PRO A O 1
ATOM 1433 N N . GLY E 5 7 ? 154.955 189.363 139.283 1.00 61.15 61 GLY A N 1
ATOM 1434 C CA . GLY E 5 7 ? 154.215 188.298 139.929 1.00 55.33 61 GLY A CA 1
ATOM 1435 C C . GLY E 5 7 ? 153.745 188.704 141.309 1.00 55.63 61 GLY A C 1
ATOM 1436 O O . GLY E 5 7 ? 153.304 189.838 141.515 1.00 66.19 61 GLY A O 1
ATOM 1437 N N . THR E 5 8 ? 153.828 187.783 142.265 1.00 36.87 62 THR A N 1
ATOM 1438 C CA . THR E 5 8 ? 153.475 188.082 143.643 1.00 39.68 62 THR A CA 1
ATOM 1439 C C . THR E 5 8 ? 154.367 187.267 144.566 1.00 43.10 62 THR A C 1
ATOM 1440 O O . THR E 5 8 ? 154.941 186.250 144.172 1.00 51.22 62 THR A O 1
ATOM 1444 N N . VAL E 5 9 ? 154.474 187.732 145.811 1.00 36.24 63 VAL A N 1
ATOM 1445 C CA . VAL E 5 9 ? 155.425 187.149 146.753 1.00 44.94 63 VAL A CA 1
ATOM 1446 C C . VAL E 5 9 ? 155.162 185.661 146.952 1.00 51.20 63 VAL A C 1
ATOM 1447 O O . VAL E 5 9 ? 156.098 184.864 147.093 1.00 55.83 63 VAL A O 1
ATOM 1451 N N . GLU E 5 10 ? 153.892 185.260 146.976 1.00 52.41 64 GLU A N 1
ATOM 1452 C CA . GLU E 5 10 ? 153.568 183.841 147.077 1.00 46.30 64 GLU A CA 1
ATOM 1453 C C . GLU E 5 10 ? 154.029 183.038 145.865 1.00 39.31 64 GLU A C 1
ATOM 1454 O O . GLU E 5 10 ? 154.359 181.856 146.003 1.00 45.22 64 GLU A O 1
ATOM 1460 N N . GLU E 5 11 ? 154.053 183.642 144.677 1.00 40.26 65 GLU A N 1
ATOM 1461 C CA . GLU E 5 11 ? 154.575 182.946 143.502 1.00 42.76 65 GLU A CA 1
ATOM 1462 C C . GLU E 5 11 ? 156.095 182.820 143.479 1.00 46.82 65 GLU A C 1
ATOM 1463 O O . GLU E 5 11 ? 156.611 181.958 142.761 1.00 49.00 65 GLU A O 1
ATOM 1469 N N . LEU E 5 12 ? 156.831 183.647 144.222 1.00 47.19 66 LEU A N 1
ATOM 1470 C CA . LEU E 5 12 ? 158.251 183.368 144.418 1.00 40.94 66 LEU A CA 1
ATOM 1471 C C . LEU E 5 12 ? 158.467 182.184 145.352 1.00 41.26 66 LEU A C 1
ATOM 1472 O O . LEU E 5 12 ? 159.222 181.260 145.032 1.00 50.89 66 LEU A O 1
ATOM 1477 N N . HIS E 5 13 ? 157.801 182.183 146.506 1.00 43.91 67 HIS A N 1
ATOM 1478 C CA . HIS E 5 13 ? 157.954 181.071 147.438 1.00 48.39 67 HIS A CA 1
ATOM 1479 C C . HIS E 5 13 ? 157.438 179.765 146.851 1.00 45.83 67 HIS A C 1
ATOM 1480 O O . HIS E 5 13 ? 157.965 178.692 147.163 1.00 45.27 67 HIS A O 1
ATOM 1487 N N . LYS E 5 14 ? 156.414 179.831 146.007 1.00 52.83 68 LYS A N 1
ATOM 1488 C CA . LYS E 5 14 ? 155.962 178.663 145.268 1.00 46.18 68 LYS A CA 1
ATOM 1489 C C . LYS E 5 14 ? 156.832 178.358 144.059 1.00 44.08 68 LYS A C 1
ATOM 1490 O O . LYS E 5 14 ? 156.630 177.320 143.421 1.00 52.15 68 LYS A O 1
ATOM 1496 N N . LYS E 5 15 ? 157.779 179.237 143.721 1.00 45.53 69 LYS A N 1
ATOM 1497 C CA . LYS E 5 15 ? 158.422 179.169 142.413 1.00 54.58 69 LYS A CA 1
ATOM 1498 C C . LYS E 5 15 ? 158.970 177.779 142.126 1.00 53.44 69 LYS A C 1
ATOM 1499 O O . LYS E 5 15 ? 158.838 177.270 141.007 1.00 46.77 69 LYS A O 1
ATOM 1505 N N . CYS E 5 16 ? 159.587 177.146 143.123 1.00 51.55 70 CYS A N 1
ATOM 1506 C CA . CYS E 5 16 ? 160.144 175.811 142.962 1.00 52.15 70 CYS A CA 1
ATOM 1507 C C . CYS E 5 16 ? 159.327 174.728 143.663 1.00 55.58 70 CYS A C 1
ATOM 1508 O O . CYS E 5 16 ? 159.761 173.573 143.703 1.00 55.71 70 CYS A O 1
ATOM 1511 N N . LYS E 5 17 ? 158.166 175.067 144.225 1.00 45.13 71 LYS A N 1
ATOM 1512 C CA . LYS E 5 17 ? 157.263 174.068 144.787 1.00 35.78 71 LYS A CA 1
ATOM 1513 C C . LYS E 5 17 ? 156.385 173.394 143.740 1.00 37.70 71 LYS A C 1
ATOM 1514 O O . LYS E 5 17 ? 155.688 172.429 144.068 1.00 42.83 71 LYS A O 1
ATOM 1520 N N . ASP E 5 18 ? 156.391 173.883 142.503 1.00 42.37 72 ASP A N 1
ATOM 1521 C CA . ASP E 5 18 ? 155.606 173.277 141.432 1.00 43.93 72 ASP A CA 1
ATOM 1522 C C . ASP E 5 18 ? 156.222 171.980 140.918 1.00 45.20 72 ASP A C 1
ATOM 1523 O O . ASP E 5 18 ? 155.496 171.029 140.607 1.00 50.18 72 ASP A O 1
ATOM 1528 N N . ILE E 5 19 ? 157.550 171.924 140.813 1.00 46.51 73 ILE A N 1
ATOM 1529 C CA . ILE E 5 19 ? 158.233 170.689 140.433 1.00 46.04 73 ILE A CA 1
ATOM 1530 C C . ILE E 5 19 ? 158.430 169.717 141.593 1.00 42.25 73 ILE A C 1
ATOM 1531 O O . ILE E 5 19 ? 158.610 168.518 141.353 1.00 42.77 73 ILE A O 1
ATOM 1536 N N . GLN E 5 20 ? 158.393 170.182 142.839 1.00 41.81 74 GLN A N 1
ATOM 1537 C CA . GLN E 5 20 ? 158.440 169.265 143.972 1.00 40.61 74 GLN A CA 1
ATOM 1538 C C . GLN E 5 20 ? 157.229 168.339 143.972 1.00 44.19 74 GLN A C 1
ATOM 1539 O O . GLN E 5 20 ? 156.084 168.789 143.888 1.00 49.22 74 GLN A O 1
ATOM 1545 N N . ALA E 5 21 ? 157.494 167.036 144.069 1.00 42.81 75 ALA A N 1
ATOM 1546 C CA . ALA E 5 21 ? 156.464 166.014 143.920 1.00 31.12 75 ALA A CA 1
ATOM 1547 C C . ALA E 5 21 ? 155.505 166.008 145.107 1.00 34.50 75 ALA A C 1
ATOM 1548 O O . ALA E 5 21 ? 155.878 166.320 146.240 1.00 38.37 75 ALA A O 1
ATOM 1550 N N . ILE E 5 22 ? 154.260 165.630 144.834 1.00 42.36 76 ILE A N 1
ATOM 1551 C CA . ILE E 5 22 ? 153.205 165.551 145.849 1.00 44.60 76 ILE A CA 1
ATOM 1552 C C . ILE E 5 22 ? 152.782 164.089 145.980 1.00 44.92 76 ILE A C 1
ATOM 1553 O O . ILE E 5 22 ? 151.856 163.610 145.319 1.00 43.38 76 ILE A O 1
ATOM 1558 N N . THR E 5 23 ? 153.484 163.355 146.840 1.00 42.90 77 THR A N 1
ATOM 1559 C CA . THR E 5 23 ? 153.235 161.933 147.038 1.00 35.10 77 THR A CA 1
ATOM 1560 C C . THR E 5 23 ? 151.911 161.699 147.760 1.00 44.81 77 THR A C 1
ATOM 1561 O O . THR E 5 23 ? 151.460 162.520 148.562 1.00 43.36 77 THR A O 1
ATOM 1565 N N . PHE E 5 24 ? 151.291 160.554 147.470 1.00 45.08 78 PHE A N 1
ATOM 1566 C CA . PHE E 5 24 ? 150.084 160.121 148.161 1.00 41.87 78 PHE A CA 1
ATOM 1567 C C . PHE E 5 24 ? 150.195 158.635 148.472 1.00 38.27 78 PHE A C 1
ATOM 1568 O O . PHE E 5 24 ? 151.050 157.927 147.936 1.00 41.69 78 PHE A O 1
ATOM 1576 N N . GLU E 5 25 ? 149.315 158.167 149.356 1.00 51.45 79 GLU A N 1
ATOM 1577 C CA . GLU E 5 25 ? 149.387 156.823 149.913 1.00 53.81 79 GLU A CA 1
ATOM 1578 C C . GLU E 5 25 ? 148.052 156.103 149.816 1.00 55.36 79 GLU A C 1
ATOM 1579 O O . GLU E 5 25 ? 147.001 156.678 150.110 1.00 59.26 79 GLU A O 1
ATOM 1585 N N . GLY E 5 26 ? 148.106 154.842 149.407 1.00 52.15 80 GLY A N 1
ATOM 1586 C CA . GLY E 5 26 ? 146.910 154.065 149.163 1.00 54.69 80 GLY A CA 1
ATOM 1587 C C . GLY E 5 26 ? 146.363 154.229 147.763 1.00 55.21 80 GLY A C 1
ATOM 1588 O O . GLY E 5 26 ? 146.983 154.805 146.865 1.00 58.14 80 GLY A O 1
ATOM 1589 N N . ALA E 5 27 ? 145.161 153.693 147.582 1.00 40.31 81 ALA A N 1
ATOM 1590 C CA . ALA E 5 27 ? 144.506 153.672 146.285 1.00 36.57 81 ALA A CA 1
ATOM 1591 C C . ALA E 5 27 ? 143.483 154.795 146.219 1.00 43.29 81 ALA A C 1
ATOM 1592 O O . ALA E 5 27 ? 142.632 154.919 147.106 1.00 47.65 81 ALA A O 1
ATOM 1594 N N . LYS E 5 28 ? 143.571 155.609 145.171 1.00 52.91 82 LYS A N 1
ATOM 1595 C CA . LYS E 5 28 ? 142.693 156.754 144.980 1.00 45.41 82 LYS A CA 1
ATOM 1596 C C . LYS E 5 28 ? 142.119 156.705 143.574 1.00 45.57 82 LYS A C 1
ATOM 1597 O O . LYS E 5 28 ? 142.860 156.506 142.607 1.00 48.56 82 LYS A O 1
ATOM 1603 N N . ILE E 5 29 ? 140.807 156.891 143.460 1.00 39.54 83 ILE A N 1
ATOM 1604 C CA . ILE E 5 29 ? 140.130 156.975 142.173 1.00 41.85 83 ILE A CA 1
ATOM 1605 C C . ILE E 5 29 ? 139.493 158.350 142.065 1.00 47.58 83 ILE A C 1
ATOM 1606 O O . ILE E 5 29 ? 138.923 158.855 143.038 1.00 53.74 83 ILE A O 1
ATOM 1611 N N . MET E 5 30 ? 139.592 158.954 140.885 1.00 49.97 84 MET A N 1
ATOM 1612 C CA . MET E 5 30 ? 138.905 160.202 140.585 1.00 53.26 84 MET A CA 1
ATOM 1613 C C . MET E 5 30 ? 138.216 160.077 139.237 1.00 56.45 84 MET A C 1
ATOM 1614 O O . MET E 5 30 ? 138.835 159.654 138.256 1.00 55.37 84 MET A O 1
ATOM 1619 N N . LEU E 5 31 ? 136.940 160.452 139.192 1.00 56.73 85 LEU A N 1
ATOM 1620 C CA . LEU E 5 31 ? 136.190 160.574 137.949 1.00 59.09 85 LEU A CA 1
ATOM 1621 C C . LEU E 5 31 ? 135.779 162.026 137.769 1.00 61.59 85 LEU A C 1
ATOM 1622 O O . LEU E 5 31 ? 135.117 162.597 138.641 1.00 64.09 85 LEU A O 1
ATOM 1627 N N . ASN E 5 32 ? 136.180 162.621 136.650 1.00 67.82 86 ASN A N 1
ATOM 1628 C CA . ASN E 5 32 ? 135.796 163.979 136.294 1.00 71.00 86 ASN A CA 1
ATOM 1629 C C . ASN E 5 32 ? 134.819 163.932 135.129 1.00 72.09 86 ASN A C 1
ATOM 1630 O O . ASN E 5 32 ? 135.069 163.245 134.133 1.00 72.77 86 ASN A O 1
ATOM 1635 N N . LYS E 5 33 ? 133.714 164.663 135.253 1.00 70.16 87 LYS A N 1
ATOM 1636 C CA . LYS E 5 33 ? 132.745 164.817 134.176 1.00 72.30 87 LYS A CA 1
ATOM 1637 C C . LYS E 5 33 ? 132.559 166.297 133.886 1.00 75.99 87 LYS A C 1
ATOM 1638 O O . LYS E 5 33 ? 132.176 167.063 134.776 1.00 77.61 87 LYS A O 1
ATOM 1644 N N . GLY E 5 34 ? 132.836 166.694 132.647 1.00 78.52 88 GLY A N 1
ATOM 1645 C CA . GLY E 5 34 ? 132.571 168.051 132.217 1.00 78.92 88 GLY A CA 1
ATOM 1646 C C . GLY E 5 34 ? 131.146 168.215 131.731 1.00 80.66 88 GLY A C 1
ATOM 1647 O O . GLY E 5 34 ? 130.799 167.756 130.639 1.00 81.14 88 GLY A O 1
ATOM 1648 N N . LEU E 5 35 ? 130.310 168.871 132.536 1.00 77.77 89 LEU A N 1
ATOM 1649 C CA . LEU E 5 35 ? 128.916 169.077 132.164 1.00 77.28 89 LEU A CA 1
ATOM 1650 C C . LEU E 5 35 ? 128.753 170.267 131.230 1.00 77.34 89 LEU A C 1
ATOM 1651 O O . LEU E 5 35 ? 127.870 170.259 130.366 1.00 78.34 89 LEU A O 1
ATOM 1656 N N . SER E 5 36 ? 129.585 171.289 131.392 1.00 78.84 90 SER A N 1
ATOM 1657 C CA . SER E 5 36 ? 129.742 172.335 130.393 1.00 80.48 90 SER A CA 1
ATOM 1658 C C . SER E 5 36 ? 131.082 173.007 130.646 1.00 81.15 90 SER A C 1
ATOM 1659 O O . SER E 5 36 ? 131.713 172.803 131.686 1.00 80.10 90 SER A O 1
ATOM 1662 N N . ASN E 5 37 ? 131.509 173.830 129.687 1.00 83.43 91 ASN A N 1
ATOM 1663 C CA . ASN E 5 37 ? 132.709 174.626 129.908 1.00 83.04 91 ASN A CA 1
ATOM 1664 C C . ASN E 5 37 ? 132.569 175.577 131.087 1.00 85.23 91 ASN A C 1
ATOM 1665 O O . ASN E 5 37 ? 133.565 176.186 131.490 1.00 87.40 91 ASN A O 1
ATOM 1670 N N . HIS E 5 38 ? 131.367 175.723 131.640 1.00 81.22 92 HIS A N 1
ATOM 1671 C CA . HIS E 5 38 ? 131.143 176.494 132.853 1.00 79.84 92 HIS A CA 1
ATOM 1672 C C . HIS E 5 38 ? 130.931 175.631 134.090 1.00 76.38 92 HIS A C 1
ATOM 1673 O O . HIS E 5 38 ? 130.898 176.174 135.199 1.00 73.12 92 HIS A O 1
ATOM 1680 N N . PHE E 5 39 ? 130.789 174.315 133.940 1.00 72.44 93 PHE A N 1
ATOM 1681 C CA . PHE E 5 39 ? 130.297 173.483 135.034 1.00 73.15 93 PHE A CA 1
ATOM 1682 C C . PHE E 5 39 ? 130.871 172.080 134.921 1.00 76.31 93 PHE A C 1
ATOM 1683 O O . PHE E 5 39 ? 130.636 171.392 133.924 1.00 78.62 93 PHE A O 1
ATOM 1691 N N . GLN E 5 40 ? 131.617 171.664 135.947 1.00 74.80 94 GLN A N 1
ATOM 1692 C CA . GLN E 5 40 ? 132.329 170.393 135.970 1.00 72.29 94 GLN A CA 1
ATOM 1693 C C . GLN E 5 40 ? 132.056 169.696 137.296 1.00 68.50 94 GLN A C 1
ATOM 1694 O O . GLN E 5 40 ? 131.938 170.356 138.332 1.00 68.71 94 GLN A O 1
ATOM 1700 N N . VAL E 5 41 ? 131.967 168.366 137.269 1.00 61.95 95 VAL A N 1
ATOM 1701 C CA . VAL E 5 41 ? 131.659 167.579 138.459 1.00 65.42 95 VAL A CA 1
ATOM 1702 C C . VAL E 5 41 ? 132.658 166.435 138.561 1.00 67.10 95 VAL A C 1
ATOM 1703 O O . VAL E 5 41 ? 132.964 165.778 137.559 1.00 67.06 95 VAL A O 1
ATOM 1707 N N . SER E 5 42 ? 133.165 166.194 139.772 1.00 60.51 96 SER A N 1
ATOM 1708 C CA . SER E 5 42 ? 134.215 165.208 139.996 1.00 57.32 96 SER A CA 1
ATOM 1709 C C . SER E 5 42 ? 133.907 164.334 141.205 1.00 57.16 96 SER A C 1
ATOM 1710 O O . SER E 5 42 ? 133.603 164.847 142.287 1.00 54.32 96 SER A O 1
ATOM 1713 N N . HIS E 5 43 ? 134.011 163.019 141.017 1.00 62.36 97 HIS A N 1
ATOM 1714 C CA . HIS E 5 43 ? 133.741 162.017 142.044 1.00 62.03 97 HIS A CA 1
ATOM 1715 C C . HIS E 5 43 ? 135.064 161.337 142.366 1.00 61.08 97 HIS A C 1
ATOM 1716 O O . HIS E 5 43 ? 135.713 160.795 141.465 1.00 56.92 97 HIS A O 1
ATOM 1723 N N . THR E 5 44 ? 135.466 161.359 143.635 1.00 57.34 98 THR A N 1
ATOM 1724 C CA . THR E 5 44 ? 136.771 160.840 144.027 1.00 52.01 98 THR A CA 1
ATOM 1725 C C . THR E 5 44 ? 136.625 159.873 145.192 1.00 50.19 98 THR A C 1
ATOM 1726 O O . THR E 5 44 ? 135.968 160.183 146.190 1.00 50.56 98 THR A O 1
ATOM 1730 N N . ILE E 5 45 ? 137.248 158.706 145.051 1.00 51.50 99 ILE A N 1
ATOM 1731 C CA . ILE E 5 45 ? 137.150 157.605 146.003 1.00 51.13 99 ILE A CA 1
ATOM 1732 C C . ILE E 5 45 ? 138.553 157.349 146.534 1.00 52.33 99 ILE A C 1
ATOM 1733 O O . ILE E 5 45 ? 139.455 156.999 145.763 1.00 51.01 99 ILE A O 1
ATOM 1738 N N . ASN E 5 46 ? 138.741 157.519 147.840 1.00 54.48 100 ASN A N 1
ATOM 1739 C CA . ASN E 5 46 ? 140.058 157.412 148.460 1.00 49.93 100 ASN A CA 1
ATOM 1740 C C . ASN E 5 46 ? 140.076 156.220 149.406 1.00 55.62 100 ASN A C 1
ATOM 1741 O O . ASN E 5 46 ? 139.388 156.224 150.433 1.00 62.31 100 ASN A O 1
ATOM 1746 N N . MET E 5 47 ? 140.870 155.209 149.062 1.00 49.51 101 MET A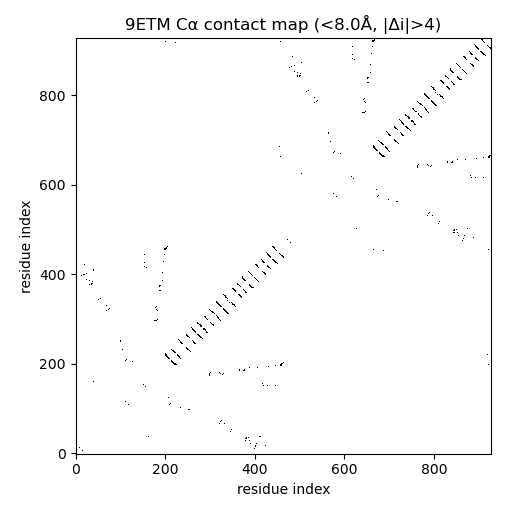 N 1
ATOM 1747 C CA . MET E 5 47 ? 141.094 154.035 149.895 1.00 44.76 101 MET A CA 1
ATOM 1748 C C . MET E 5 47 ? 142.549 154.062 150.339 1.00 48.54 101 MET A C 1
ATOM 1749 O O . MET E 5 47 ? 143.453 154.094 149.498 1.00 46.26 101 MET A O 1
ATOM 1754 N N . SER E 5 48 ? 142.776 154.049 151.649 1.00 58.97 102 SER A N 1
ATOM 1755 C CA . SER E 5 48 ? 144.135 154.117 152.159 1.00 55.17 102 SER A CA 1
ATOM 1756 C C . SER E 5 48 ? 144.225 153.408 153.498 1.00 55.83 102 SER A C 1
ATOM 1757 O O . SER E 5 48 ? 143.266 153.374 154.273 1.00 59.47 102 SER A O 1
ATOM 1760 N N . ASN E 5 49 ? 145.405 152.844 153.757 1.00 56.55 103 ASN A N 1
ATOM 1761 C CA . ASN E 5 49 ? 145.642 152.124 155.000 1.00 59.58 103 ASN A CA 1
ATOM 1762 C C . ASN E 5 49 ? 145.704 153.059 156.200 1.00 65.57 103 ASN A C 1
ATOM 1763 O O . ASN E 5 49 ? 145.312 152.668 157.305 1.00 66.73 103 ASN A O 1
ATOM 1768 N N . VAL E 5 50 ? 146.183 154.290 156.012 1.00 67.25 104 VAL A N 1
ATOM 1769 C CA . VAL E 5 50 ? 146.404 155.199 157.133 1.00 64.89 104 VAL A CA 1
ATOM 1770 C C . VAL E 5 50 ? 145.796 156.569 156.862 1.00 66.31 104 VAL A C 1
ATOM 1771 O O . VAL E 5 50 ? 145.371 157.259 157.796 1.00 69.97 104 VAL A O 1
ATOM 1775 N N . VAL E 5 51 ? 145.751 156.982 155.602 1.00 73.04 105 VAL A N 1
ATOM 1776 C CA . VAL E 5 51 ? 144.985 158.192 155.277 1.00 76.21 105 VAL A CA 1
ATOM 1777 C C . VAL E 5 51 ? 143.502 157.899 155.465 1.00 74.06 105 VAL A C 1
ATOM 1778 O O . VAL E 5 51 ? 143.040 156.807 155.085 1.00 68.61 105 VAL A O 1
ATOM 1782 N N . PRO E 5 52 ? 142.719 158.811 156.043 1.00 76.52 106 PRO A N 1
ATOM 1783 C CA . PRO E 5 52 ? 141.280 158.546 156.195 1.00 75.15 106 PRO A CA 1
ATOM 1784 C C . PRO E 5 52 ? 140.600 158.304 154.856 1.00 73.25 106 PRO A C 1
ATOM 1785 O O . PRO E 5 52 ? 140.567 159.175 153.983 1.00 73.38 106 PRO A O 1
ATOM 1789 N N . SER E 5 53 ? 140.060 157.100 154.702 1.00 65.52 107 SER A N 1
ATOM 1790 C CA . SER E 5 53 ? 139.410 156.687 153.470 1.00 69.12 107 SER A CA 1
ATOM 1791 C C . SER E 5 53 ? 138.001 157.259 153.388 1.00 66.54 107 SER A C 1
ATOM 1792 O O . SER E 5 53 ? 137.336 157.475 154.405 1.00 64.08 107 SER A O 1
ATOM 1795 N N . GLY E 5 54 ? 137.546 157.505 152.169 1.00 63.07 108 GLY A N 1
ATOM 1796 C CA . GLY E 5 54 ? 136.175 157.931 151.973 1.00 62.48 108 GLY A CA 1
ATOM 1797 C C . GLY E 5 54 ? 135.946 158.496 150.593 1.00 61.26 108 GLY A C 1
ATOM 1798 O O . GLY E 5 54 ? 136.872 158.711 149.810 1.00 65.07 108 GLY A O 1
ATOM 1799 N N . TYR E 5 55 ? 134.669 158.729 150.309 1.00 51.81 109 TYR A N 1
ATOM 1800 C CA . TYR E 5 55 ? 134.240 159.489 149.146 1.00 53.69 109 TYR A CA 1
ATOM 1801 C C . TYR E 5 55 ? 134.327 160.979 149.446 1.00 62.02 109 TYR A C 1
ATOM 1802 O O . TYR E 5 55 ? 134.188 161.406 150.595 1.00 70.07 109 TYR A O 1
ATOM 1811 N N . ARG E 5 56 ? 134.563 161.778 148.406 1.00 68.53 110 ARG A N 1
ATOM 1812 C CA . ARG E 5 56 ? 134.116 163.163 148.423 1.00 65.82 110 ARG A CA 1
ATOM 1813 C C . ARG E 5 56 ? 133.662 163.605 147.041 1.00 67.08 110 ARG A C 1
ATOM 1814 O O . ARG E 5 56 ? 134.189 163.166 146.017 1.00 67.95 110 ARG A O 1
ATOM 1822 N N . PHE E 5 57 ? 132.681 164.502 147.042 1.00 62.48 111 PHE A N 1
ATOM 1823 C CA . PHE E 5 57 ? 131.980 164.956 145.850 1.00 61.58 111 PHE A CA 1
ATOM 1824 C C . PHE E 5 57 ? 132.358 166.398 145.555 1.00 64.14 111 PHE A C 1
ATOM 1825 O O . PHE E 5 57 ? 132.276 167.251 146.443 1.00 70.77 111 PHE A O 1
ATOM 1833 N N . GLY E 5 58 ? 132.768 166.670 144.321 1.00 66.21 112 GLY A N 1
ATOM 1834 C CA . GLY E 5 58 ? 133.210 167.998 143.948 1.00 69.02 112 GLY A CA 1
ATOM 1835 C C . GLY E 5 58 ? 132.468 168.531 142.741 1.00 69.04 112 GLY A C 1
ATOM 1836 O O . GLY E 5 58 ? 132.095 167.790 141.832 1.00 69.23 112 GLY A O 1
ATOM 1837 N N . ALA E 5 59 ? 132.265 169.847 142.748 1.00 63.76 113 ALA A N 1
ATOM 1838 C CA . ALA E 5 59 ? 131.648 170.572 141.648 1.00 66.34 113 ALA A CA 1
ATOM 1839 C C . ALA E 5 59 ? 132.364 171.901 141.465 1.00 71.12 113 ALA A C 1
ATOM 1840 O O . ALA E 5 59 ? 132.866 172.488 142.426 1.00 74.82 113 ALA A O 1
ATOM 1842 N N . THR E 5 60 ? 132.412 172.370 140.220 1.00 73.10 114 THR A N 1
ATOM 1843 C CA . THR E 5 60 ? 133.044 173.641 139.886 1.00 73.28 114 THR A CA 1
ATOM 1844 C C . THR E 5 60 ? 132.136 174.425 138.950 1.00 75.31 114 THR A C 1
ATOM 1845 O O . THR E 5 60 ? 131.630 173.875 137.968 1.00 76.24 114 THR A O 1
ATOM 1849 N N . TYR E 5 61 ? 131.930 175.705 139.259 1.00 77.95 115 TYR A N 1
ATOM 1850 C CA . TYR E 5 61 ? 131.293 176.649 138.351 1.00 75.67 115 TYR A CA 1
ATOM 1851 C C . TYR E 5 61 ? 132.261 177.781 138.037 1.00 74.05 115 TYR A C 1
ATOM 1852 O O . TYR E 5 61 ? 133.009 178.228 138.911 1.00 71.39 115 TYR A O 1
ATOM 1861 N N . VAL E 5 62 ? 132.246 178.244 136.787 1.00 77.04 116 VAL A N 1
ATOM 1862 C CA . VAL E 5 62 ? 133.083 179.360 136.364 1.00 79.46 116 VAL A CA 1
ATOM 1863 C C . VAL E 5 62 ? 132.330 180.244 135.379 1.00 82.09 116 VAL A C 1
ATOM 1864 O O . VAL E 5 62 ? 131.404 179.801 134.694 1.00 78.42 116 VAL A O 1
ATOM 1868 N N . GLY E 5 63 ? 132.736 181.511 135.324 1.00 89.65 117 GLY A N 1
ATOM 1869 C CA . GLY E 5 63 ? 132.345 182.414 134.258 1.00 88.49 117 GLY A CA 1
ATOM 1870 C C . GLY E 5 63 ? 131.003 183.093 134.436 1.00 89.60 117 GLY A C 1
ATOM 1871 O O . GLY E 5 63 ? 129.991 182.439 134.704 1.00 90.28 117 GLY A O 1
ATOM 1872 N N . THR E 5 64 ? 130.992 184.418 134.287 1.00 94.92 118 THR A N 1
ATOM 1873 C CA . THR E 5 64 ? 129.762 185.180 134.130 1.00 96.33 118 THR A CA 1
ATOM 1874 C C . THR E 5 64 ? 129.982 186.323 133.147 1.00 99.68 118 THR A C 1
ATOM 1875 O O . THR E 5 64 ? 131.114 186.683 132.812 1.00 97.65 118 THR A O 1
ATOM 1879 N N . LYS E 5 65 ? 128.861 186.885 132.690 1.00 112.82 119 LYS A N 1
ATOM 1880 C CA . LYS E 5 65 ? 128.854 187.907 131.648 1.00 112.11 119 LYS A CA 1
ATOM 1881 C C . LYS E 5 65 ? 129.683 189.138 131.998 1.00 110.16 119 LYS A C 1
ATOM 1882 O O . LYS E 5 65 ? 130.067 189.887 131.092 1.00 109.48 119 LYS A O 1
ATOM 1888 N N . GLU E 5 66 ? 129.966 189.371 133.281 1.00 105.68 120 GLU A N 1
ATOM 1889 C CA . GLU E 5 66 ? 130.779 190.523 133.663 1.00 105.31 120 GLU A CA 1
ATOM 1890 C C . GLU E 5 66 ? 132.235 190.403 133.222 1.00 104.89 120 GLU A C 1
ATOM 1891 O O . GLU E 5 66 ? 132.890 191.427 133.002 1.00 103.76 120 GLU A O 1
ATOM 1897 N N . PHE E 5 67 ? 132.763 189.190 133.082 1.00 99.91 121 PHE A N 1
ATOM 1898 C CA . PHE E 5 67 ? 134.203 188.980 132.965 1.00 101.13 121 PHE A CA 1
ATOM 1899 C C . PHE E 5 67 ? 134.552 188.509 131.558 1.00 101.68 121 PHE A C 1
ATOM 1900 O O . PHE E 5 67 ? 134.098 187.449 131.116 1.00 99.69 121 PHE A O 1
ATOM 1908 N N . SER E 5 68 ? 135.371 189.308 130.870 1.00 107.48 122 SER A N 1
ATOM 1909 C CA . SER E 5 68 ? 135.748 189.141 129.471 1.00 105.38 122 SER A CA 1
ATOM 1910 C C . SER E 5 68 ? 136.860 188.122 129.227 1.00 104.21 122 SER A C 1
ATOM 1911 O O . SER E 5 68 ? 136.754 187.319 128.291 1.00 101.61 122 SER A O 1
ATOM 1914 N N . PRO E 5 69 ? 137.927 188.102 130.025 1.00 105.75 123 PRO A N 1
ATOM 1915 C CA . PRO E 5 69 ? 139.121 187.345 129.631 1.00 104.17 123 PRO A CA 1
ATOM 1916 C C . PRO E 5 69 ? 138.916 185.841 129.739 1.00 105.65 123 PRO A C 1
ATOM 1917 O O . PRO E 5 69 ? 137.955 185.341 130.327 1.00 107.35 123 PRO A O 1
ATOM 1921 N N . THR E 5 70 ? 139.862 185.116 129.137 1.00 104.94 124 THR A N 1
ATOM 1922 C CA . THR E 5 70 ? 139.864 183.658 129.163 1.00 104.95 124 THR A CA 1
ATOM 1923 C C . THR E 5 70 ? 140.005 183.081 130.565 1.00 104.33 124 THR A C 1
ATOM 1924 O O . THR E 5 70 ? 139.759 181.884 130.747 1.00 102.49 124 THR A O 1
ATOM 1928 N N . GLU E 5 71 ? 140.391 183.887 131.555 1.00 101.01 125 GLU A N 1
ATOM 1929 C CA . GLU E 5 71 ? 140.310 183.425 132.935 1.00 97.99 125 GLU A CA 1
ATOM 1930 C C . GLU E 5 71 ? 138.875 183.079 133.308 1.00 98.07 125 GLU A C 1
ATOM 1931 O O . GLU E 5 71 ? 138.644 182.206 134.152 1.00 96.32 125 GLU A O 1
ATOM 1937 N N . ALA E 5 72 ? 137.908 183.745 132.683 1.00 98.21 126 ALA A N 1
ATOM 1938 C CA . ALA E 5 72 ? 136.488 183.443 132.844 1.00 96.83 126 ALA A CA 1
ATOM 1939 C C . ALA E 5 72 ? 136.086 183.373 134.316 1.00 94.93 126 ALA A C 1
ATOM 1940 O O . ALA E 5 72 ? 135.439 182.427 134.769 1.00 98.49 126 ALA A O 1
ATOM 1942 N N . PHE E 5 73 ? 136.475 184.396 135.071 1.00 81.86 127 PHE A N 1
ATOM 1943 C CA . PHE E 5 73 ? 135.978 184.563 136.423 1.00 82.38 127 PHE A CA 1
ATOM 1944 C C . PHE E 5 73 ? 134.479 184.843 136.375 1.00 81.80 127 PHE A C 1
ATOM 1945 O O . PHE E 5 73 ? 133.930 185.153 135.316 1.00 84.02 127 PHE A O 1
ATOM 1953 N N . PRO E 5 74 ? 133.778 184.730 137.511 1.00 82.62 128 PRO A N 1
ATOM 1954 C CA . PRO E 5 74 ? 134.221 184.210 138.807 1.00 81.41 128 PRO A CA 1
ATOM 1955 C C . PRO E 5 74 ? 134.557 182.734 138.741 1.00 83.54 128 PRO A C 1
ATOM 1956 O O . PRO E 5 74 ? 134.228 182.059 137.772 1.00 87.06 128 PRO A O 1
ATOM 1960 N N . VAL E 5 75 ? 135.222 182.213 139.766 1.00 79.74 129 VAL A N 1
ATOM 1961 C CA . VAL E 5 75 ? 135.426 180.782 139.935 1.00 77.99 129 VAL A CA 1
ATOM 1962 C C . VAL E 5 75 ? 134.853 180.395 141.288 1.00 76.80 129 VAL A C 1
ATOM 1963 O O . VAL E 5 75 ? 135.095 181.078 142.290 1.00 74.94 129 VAL A O 1
ATOM 1967 N N . LEU E 5 76 ? 134.095 179.303 141.316 1.00 69.65 130 LEU A N 1
ATOM 1968 C CA . LEU E 5 76 ? 133.266 178.953 142.468 1.00 69.07 130 LEU A CA 1
ATOM 1969 C C . LEU E 5 76 ? 133.301 177.435 142.579 1.00 68.84 130 LEU A C 1
ATOM 1970 O O . LEU E 5 76 ? 132.536 176.734 141.910 1.00 71.86 130 LEU A O 1
ATOM 1975 N N . LEU E 5 77 ? 134.197 176.938 143.424 1.00 76.04 131 LEU A N 1
ATOM 1976 C CA . LEU E 5 77 ? 134.644 175.556 143.385 1.00 77.01 131 LEU A CA 1
ATOM 1977 C C . LEU E 5 77 ? 134.624 174.995 144.794 1.00 75.66 131 LEU A C 1
ATOM 1978 O O . LEU E 5 77 ? 135.093 175.649 145.730 1.00 78.55 131 LEU A O 1
ATOM 1983 N N . GLY E 5 78 ? 134.085 173.793 144.943 1.00 63.30 132 GLY A N 1
ATOM 1984 C CA . GLY E 5 78 ? 134.022 173.175 146.248 1.00 64.65 132 GLY A CA 1
ATOM 1985 C C . GLY E 5 78 ? 133.708 171.701 146.161 1.00 67.83 132 GLY A C 1
ATOM 1986 O O . GLY E 5 78 ? 133.057 171.247 145.216 1.00 65.61 132 GLY A O 1
ATOM 1987 N N . ASP E 5 79 ? 134.173 170.944 147.147 1.00 72.38 133 ASP A N 1
ATOM 1988 C CA . ASP E 5 79 ? 133.937 169.513 147.197 1.00 68.03 133 ASP A CA 1
ATOM 1989 C C . ASP E 5 79 ? 133.715 169.084 148.635 1.00 67.59 133 ASP A C 1
ATOM 1990 O O . ASP E 5 79 ? 134.370 169.587 149.551 1.00 68.48 133 ASP A O 1
ATOM 1995 N N . ILE E 5 80 ? 132.792 168.148 148.823 1.00 70.23 134 ILE A N 1
ATOM 1996 C CA . ILE E 5 80 ? 132.272 167.810 150.141 1.00 70.69 134 ILE A CA 1
ATOM 1997 C C . ILE E 5 80 ? 132.175 166.297 150.248 1.00 71.13 134 ILE A C 1
ATOM 1998 O O . ILE E 5 80 ? 131.765 165.619 149.300 1.00 67.35 134 ILE A O 1
ATOM 2003 N N . ASP E 5 81 ? 132.558 165.775 151.400 1.00 79.44 135 ASP A N 1
ATOM 2004 C CA . ASP E 5 81 ? 132.403 164.364 151.702 1.00 79.51 135 ASP A CA 1
ATOM 2005 C C . ASP E 5 81 ? 131.067 164.100 152.381 1.00 82.01 135 ASP A C 1
ATOM 2006 O O . ASP E 5 81 ? 130.436 165.015 152.917 1.00 84.16 135 ASP A O 1
ATOM 2011 N N . PRO E 5 82 ? 130.602 162.850 152.373 1.00 70.03 136 PRO A N 1
ATOM 2012 C CA . PRO E 5 82 ? 129.330 162.543 153.038 1.00 70.93 136 PRO A CA 1
ATOM 2013 C C . PRO E 5 82 ? 129.318 162.853 154.522 1.00 72.51 136 PRO A C 1
ATOM 2014 O O . PRO E 5 82 ? 128.233 162.939 155.108 1.00 74.75 136 PRO A O 1
ATOM 2018 N N . ALA E 5 83 ? 130.477 163.034 155.153 1.00 79.59 137 ALA A N 1
ATOM 2019 C CA . ALA E 5 83 ? 130.493 163.467 156.543 1.00 81.36 137 ALA A CA 1
ATOM 2020 C C . ALA E 5 83 ? 130.224 164.958 156.684 1.00 83.46 137 ALA A C 1
ATOM 2021 O O . ALA E 5 83 ? 129.921 165.419 157.789 1.00 83.10 137 ALA A O 1
ATOM 2023 N N . GLY E 5 84 ? 130.325 165.712 155.594 1.00 85.67 138 GLY A N 1
ATOM 2024 C CA . GLY E 5 84 ? 129.988 167.118 155.584 1.00 83.76 138 GLY A CA 1
ATOM 2025 C C . GLY E 5 84 ? 131.162 168.065 155.683 1.00 83.07 138 GLY A C 1
ATOM 2026 O O . GLY E 5 84 ? 130.946 169.268 155.867 1.00 81.30 138 GLY A O 1
ATOM 2027 N N . ASN E 5 85 ? 132.390 167.569 155.561 1.00 81.43 139 ASN A N 1
ATOM 2028 C CA . ASN E 5 85 ? 133.565 168.430 155.536 1.00 83.56 139 ASN A CA 1
ATOM 2029 C C . ASN E 5 85 ? 133.672 169.090 154.166 1.00 84.43 139 ASN A C 1
ATOM 2030 O O . ASN E 5 85 ? 133.772 168.399 153.146 1.00 81.69 139 ASN A O 1
ATOM 2035 N N . LEU E 5 86 ? 133.654 170.421 154.139 1.00 78.92 140 LEU A N 1
ATOM 2036 C CA . LEU E 5 86 ? 133.637 171.179 152.895 1.00 76.85 140 LEU A CA 1
ATOM 2037 C C . LEU E 5 86 ? 134.968 171.889 152.696 1.00 76.68 140 LEU A C 1
ATOM 2038 O O . LEU E 5 86 ? 135.460 172.565 153.605 1.00 79.67 140 LEU A O 1
ATOM 2043 N N . ASN E 5 87 ? 135.538 171.732 151.505 1.00 74.80 141 ASN A N 1
ATOM 2044 C CA . ASN E 5 87 ? 136.554 172.627 150.970 1.00 73.59 141 ASN A CA 1
ATOM 2045 C C . ASN E 5 87 ? 135.928 173.445 149.850 1.00 74.15 141 ASN A C 1
ATOM 2046 O O . ASN E 5 87 ? 135.226 172.890 148.999 1.00 73.69 141 ASN A O 1
ATOM 2051 N N . ALA E 5 88 ? 136.165 174.755 149.853 1.00 67.74 142 ALA A N 1
ATOM 2052 C CA . ALA E 5 88 ? 135.640 175.591 148.784 1.00 69.39 142 ALA A CA 1
ATOM 2053 C C . ALA E 5 88 ? 136.512 176.818 148.578 1.00 66.91 142 ALA A C 1
ATOM 2054 O O . ALA E 5 88 ? 137.100 177.350 149.522 1.00 68.28 142 ALA A O 1
ATOM 2056 N N . ASN E 5 89 ? 136.574 177.263 147.324 1.00 70.22 143 ASN A N 1
ATOM 2057 C CA . ASN E 5 89 ? 137.357 178.420 146.915 1.00 71.88 143 ASN A CA 1
ATOM 2058 C C . ASN E 5 89 ? 136.466 179.380 146.143 1.00 75.10 143 ASN A C 1
ATOM 2059 O O . ASN E 5 89 ? 135.591 178.953 145.385 1.00 77.49 143 ASN A O 1
ATOM 2064 N N . VAL E 5 90 ? 136.694 180.677 146.333 1.00 69.40 144 VAL A N 1
ATOM 2065 C CA . VAL E 5 90 ? 136.001 181.721 145.589 1.00 64.33 144 VAL A CA 1
ATOM 2066 C C . VAL E 5 90 ? 137.042 182.705 145.080 1.00 69.52 144 VAL A C 1
ATOM 2067 O O . VAL E 5 90 ? 137.942 183.103 145.827 1.00 71.63 144 VAL A O 1
ATOM 2071 N N . ILE E 5 91 ? 136.919 183.096 143.815 1.00 76.04 145 ILE A N 1
ATOM 2072 C CA . ILE E 5 91 ? 137.852 184.022 143.184 1.00 76.64 145 ILE A CA 1
ATOM 2073 C C . ILE E 5 91 ? 137.065 185.059 142.398 1.00 76.29 145 ILE A C 1
ATOM 2074 O O . ILE E 5 91 ? 136.097 184.730 141.706 1.00 79.04 145 ILE A O 1
ATOM 2079 N N . HIS E 5 92 ? 137.488 186.316 142.508 1.00 73.66 146 HIS A N 1
ATOM 2080 C CA . HIS E 5 92 ? 136.720 187.452 142.024 1.00 71.64 146 HIS A CA 1
ATOM 2081 C C . HIS E 5 92 ? 137.692 188.497 141.495 1.00 75.46 146 HIS A C 1
ATOM 2082 O O . HIS E 5 92 ? 138.873 188.508 141.848 1.00 81.95 146 HIS A O 1
ATOM 2089 N N . GLN E 5 93 ? 137.186 189.383 140.638 1.00 73.71 147 GLN A N 1
ATOM 2090 C CA . GLN E 5 93 ? 137.988 190.444 140.022 1.00 72.51 147 GLN A CA 1
ATOM 2091 C C . GLN E 5 93 ? 137.256 191.772 140.184 1.00 71.90 147 GLN A C 1
ATOM 2092 O O . GLN E 5 93 ? 136.479 192.169 139.313 1.00 74.69 147 GLN A O 1
ATOM 2098 N N . PHE E 5 94 ? 137.517 192.463 141.296 1.00 64.91 148 PHE A N 1
ATOM 2099 C CA . PHE E 5 94 ? 136.939 193.788 141.483 1.00 65.14 148 PHE A CA 1
ATOM 2100 C C . PHE E 5 94 ? 137.266 194.701 140.311 1.00 65.42 148 PHE A C 1
ATOM 2101 O O . PHE E 5 94 ? 136.514 195.639 140.023 1.00 70.17 148 PHE A O 1
ATOM 2109 N N . SER E 5 95 ? 138.380 194.449 139.627 1.00 62.94 149 SER A N 1
ATOM 2110 C CA . SER E 5 95 ? 138.647 195.033 138.320 1.00 65.76 149 SER A CA 1
ATOM 2111 C C . SER E 5 95 ? 139.591 194.106 137.565 1.00 68.51 149 SER A C 1
ATOM 2112 O O . SER E 5 95 ? 139.930 193.016 138.033 1.00 72.91 149 SER A O 1
ATOM 2115 N N . ALA E 5 96 ? 140.011 194.547 136.376 1.00 66.27 150 ALA A N 1
ATOM 2116 C CA . ALA E 5 96 ? 141.029 193.811 135.631 1.00 66.94 150 ALA A CA 1
ATOM 2117 C C . ALA E 5 96 ? 142.344 193.710 136.397 1.00 62.51 150 ALA A C 1
ATOM 2118 O O . ALA E 5 96 ? 143.092 192.743 136.216 1.00 59.63 150 ALA A O 1
ATOM 2120 N N . ARG E 5 97 ? 142.643 194.686 137.252 1.00 60.57 151 ARG A N 1
ATOM 2121 C CA . ARG E 5 97 ? 143.839 194.628 138.103 1.00 57.68 151 ARG A CA 1
ATOM 2122 C C . ARG E 5 97 ? 143.534 193.935 139.426 1.00 54.42 151 ARG A C 1
ATOM 2123 O O . ARG E 5 97 ? 144.032 192.838 139.692 1.00 57.71 151 ARG A O 1
ATOM 2131 N N . LEU E 5 98 ? 142.704 194.560 140.254 1.00 52.12 152 LEU A N 1
ATOM 2132 C CA . LEU E 5 98 ? 142.446 194.042 141.590 1.00 53.17 152 LEU A CA 1
ATOM 2133 C C . LEU E 5 98 ? 141.725 192.706 141.504 1.00 60.13 152 LEU A C 1
ATOM 2134 O O . LEU E 5 98 ? 140.600 192.625 141.003 1.00 69.11 152 LEU A O 1
ATOM 2139 N N . ARG E 5 99 ? 142.385 191.664 141.995 1.00 71.59 153 ARG A N 1
ATOM 2140 C CA . ARG E 5 99 ? 141.868 190.307 142.006 1.00 71.27 153 ARG A CA 1
ATOM 2141 C C . ARG E 5 99 ? 141.778 189.825 143.445 1.00 72.02 153 ARG A C 1
ATOM 2142 O O . ARG E 5 99 ? 142.564 190.235 144.303 1.00 74.18 153 ARG A O 1
ATOM 2150 N N . CYS E 5 100 ? 140.810 188.955 143.707 1.00 74.72 154 CYS A N 1
ATOM 2151 C CA . CYS E 5 100 ? 140.554 188.462 145.050 1.00 75.23 154 CYS A CA 1
ATOM 2152 C C . CYS E 5 100 ? 140.388 186.953 145.016 1.00 76.07 154 CYS A C 1
ATOM 2153 O O . CYS E 5 100 ? 139.749 186.410 144.111 1.00 82.00 154 CYS A O 1
ATOM 2156 N N . LYS E 5 101 ? 140.979 186.282 145.998 1.00 76.86 155 L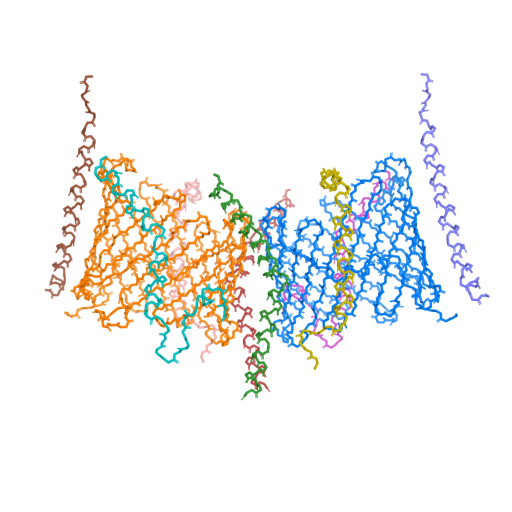YS A N 1
ATOM 2157 C CA . LYS E 5 101 ? 140.764 184.864 146.234 1.00 77.04 155 LYS A CA 1
ATOM 2158 C C . LYS E 5 101 ? 140.217 184.673 147.639 1.00 76.63 155 LYS A C 1
ATOM 2159 O O . LYS E 5 101 ? 140.620 185.371 148.574 1.00 76.41 155 LYS A O 1
ATOM 2165 N N . PHE E 5 102 ? 139.296 183.728 147.781 1.00 70.48 156 PHE A N 1
ATOM 2166 C CA . PHE E 5 102 ? 138.833 183.282 149.083 1.00 72.83 156 PHE A CA 1
ATOM 2167 C C . PHE E 5 102 ? 138.860 181.764 149.127 1.00 74.83 156 PHE A C 1
ATOM 2168 O O . PHE E 5 102 ? 138.520 181.101 148.144 1.00 79.50 156 PHE A O 1
ATOM 2176 N N . ALA E 5 103 ? 139.272 181.219 150.268 1.00 70.09 157 ALA A N 1
ATOM 2177 C CA . ALA E 5 103 ? 139.270 179.782 150.489 1.00 68.17 157 ALA A CA 1
ATOM 2178 C C . ALA E 5 103 ? 138.908 179.499 151.937 1.00 72.19 157 ALA A C 1
ATOM 2179 O O . ALA E 5 103 ? 139.327 180.225 152.843 1.00 68.19 157 ALA A O 1
ATOM 2181 N N . SER E 5 104 ? 138.133 178.440 152.146 1.00 79.76 158 SER A N 1
ATOM 2182 C CA . SER E 5 104 ? 137.758 177.998 153.480 1.00 78.07 158 SER A CA 1
ATOM 2183 C C . SER E 5 104 ? 137.697 176.481 153.502 1.00 73.66 158 SER A C 1
ATOM 2184 O O . SER E 5 104 ? 137.210 175.856 152.556 1.00 70.07 158 SER A O 1
ATOM 2187 N N . GLN E 5 105 ? 138.191 175.899 154.589 1.00 79.21 159 GLN A N 1
ATOM 2188 C CA . GLN E 5 105 ? 138.070 174.472 154.851 1.00 80.56 159 GLN A CA 1
ATOM 2189 C C . GLN E 5 105 ? 137.213 174.290 156.092 1.00 85.46 159 GLN A C 1
ATOM 2190 O O . GLN E 5 105 ? 137.540 174.817 157.161 1.00 86.52 159 GLN A O 1
ATOM 2196 N N . ILE E 5 106 ? 136.120 173.547 155.946 1.00 86.43 160 ILE A N 1
ATOM 2197 C CA . ILE E 5 106 ? 135.253 173.170 157.053 1.00 82.93 160 ILE A CA 1
ATOM 2198 C C . ILE E 5 106 ? 135.420 171.679 157.297 1.00 85.85 160 ILE A C 1
ATOM 2199 O O . ILE E 5 106 ? 135.304 170.873 156.366 1.00 86.12 160 ILE A O 1
ATOM 2204 N N . GLN E 5 107 ? 135.694 171.315 158.547 1.00 93.13 161 GLN A N 1
ATOM 2205 C CA . GLN E 5 107 ? 135.588 169.936 158.992 1.00 91.76 161 GLN A CA 1
ATOM 2206 C C . GLN E 5 107 ? 135.088 169.914 160.428 1.00 93.56 161 GLN A C 1
ATOM 2207 O O . GLN E 5 107 ? 135.262 170.871 161.186 1.00 94.15 161 GLN A O 1
ATOM 2213 N N . GLU E 5 108 ? 134.466 168.794 160.795 1.00 90.84 162 GLU A N 1
ATOM 2214 C CA . GLU E 5 108 ? 133.772 168.664 162.076 1.00 89.89 162 GLU A CA 1
ATOM 2215 C C . GLU E 5 108 ? 132.702 169.742 162.237 1.00 91.08 162 GLU A C 1
ATOM 2216 O O . GLU E 5 108 ? 132.472 170.260 163.332 1.00 90.62 162 GLU A O 1
ATOM 2222 N N . SER E 5 109 ? 132.041 170.082 161.132 1.00 85.62 163 SER A N 1
ATOM 2223 C CA . SER E 5 109 ? 131.042 171.147 161.083 1.00 83.34 163 SER A CA 1
ATOM 2224 C C . SER E 5 109 ? 131.599 172.501 161.504 1.00 83.51 163 SER A C 1
ATOM 2225 O O . SER E 5 109 ? 130.835 173.397 161.875 1.00 81.96 163 SER A O 1
ATOM 2228 N N . LYS E 5 110 ? 132.915 172.677 161.455 1.00 87.85 164 LYS A N 1
ATOM 2229 C CA . LYS E 5 110 ? 133.550 173.903 161.913 1.00 90.10 164 LYS A CA 1
ATOM 2230 C C . LYS E 5 110 ? 134.510 174.392 160.841 1.00 89.28 164 LYS A C 1
ATOM 2231 O O . LYS E 5 110 ? 135.190 173.591 160.194 1.00 88.13 164 LYS A O 1
ATOM 2237 N N . VAL E 5 111 ? 134.560 175.709 160.653 1.00 87.46 165 VAL A N 1
ATOM 2238 C CA . VAL E 5 111 ? 135.602 176.321 159.835 1.00 85.90 165 VAL A CA 1
ATOM 2239 C C . VAL E 5 111 ? 136.931 176.163 160.567 1.00 87.62 165 VAL A C 1
ATOM 2240 O O . VAL E 5 111 ? 137.180 176.841 161.568 1.00 87.63 165 VAL A O 1
ATOM 2244 N N . VAL E 5 112 ? 137.790 175.277 160.069 1.00 91.78 166 VAL A N 1
ATOM 2245 C CA . VAL E 5 112 ? 139.075 175.037 160.718 1.00 92.18 166 VAL A CA 1
ATOM 2246 C C . VAL E 5 112 ? 140.171 175.945 160.171 1.00 92.46 166 VAL A C 1
ATOM 2247 O O . VAL E 5 112 ? 141.099 176.302 160.904 1.00 93.21 166 VAL A O 1
ATOM 2251 N N . ALA E 5 113 ? 140.088 176.327 158.900 1.00 91.72 167 ALA A N 1
ATOM 2252 C CA . ALA E 5 113 ? 141.033 177.267 158.320 1.00 91.38 167 ALA A CA 1
ATOM 2253 C C . ALA E 5 113 ? 140.345 178.035 157.206 1.00 90.96 167 ALA A C 1
ATOM 2254 O O . ALA E 5 113 ? 139.538 177.474 156.461 1.00 91.56 167 ALA A O 1
ATOM 2256 N N . SER E 5 114 ? 140.677 179.318 157.097 1.00 86.51 168 SER A N 1
ATOM 2257 C CA . SER E 5 114 ? 140.158 180.160 156.033 1.00 85.74 168 SER A CA 1
ATOM 2258 C C . SER E 5 114 ? 141.159 181.271 155.767 1.00 85.36 168 SER A C 1
ATOM 2259 O O . SER E 5 114 ? 141.930 181.655 156.651 1.00 85.81 168 SER A O 1
ATOM 2262 N N . GLN E 5 115 ? 141.141 181.785 154.542 1.00 79.13 169 GLN A N 1
ATOM 2263 C CA . GLN E 5 115 ? 141.914 182.973 154.222 1.00 80.73 169 GLN A CA 1
ATOM 2264 C C . GLN E 5 115 ? 141.193 183.772 153.151 1.00 80.37 169 GLN A C 1
ATOM 2265 O O . GLN E 5 115 ? 140.484 183.219 152.307 1.00 84.70 169 GLN A O 1
ATOM 2271 N N . LEU E 5 116 ? 141.394 185.083 153.202 1.00 73.49 170 LEU A N 1
ATOM 2272 C CA . LEU E 5 116 ? 140.940 186.017 152.183 1.00 72.61 170 LEU A CA 1
ATOM 2273 C C . LEU E 5 116 ? 142.151 186.793 151.698 1.00 78.00 170 LEU A C 1
ATOM 2274 O O . LEU E 5 116 ? 142.921 187.316 152.509 1.00 81.73 170 LEU A O 1
ATOM 2279 N N . THR E 5 117 ? 142.317 186.870 150.383 1.00 76.82 171 THR A N 1
ATOM 2280 C CA . THR E 5 117 ? 143.493 187.478 149.784 1.00 75.63 171 THR A CA 1
ATOM 2281 C C . THR E 5 117 ? 143.074 188.475 148.718 1.00 73.71 171 THR A C 1
ATOM 2282 O O . THR E 5 117 ? 142.085 188.270 148.010 1.00 79.02 171 THR A O 1
ATOM 2286 N N . THR E 5 118 ? 143.845 189.550 148.615 1.00 64.39 172 THR A N 1
ATOM 2287 C CA . THR E 5 118 ? 143.662 190.576 147.604 1.00 65.60 172 THR A CA 1
ATOM 2288 C C . THR E 5 118 ? 144.971 190.752 146.854 1.00 73.10 172 THR A C 1
ATOM 2289 O O . THR E 5 118 ? 146.047 190.767 147.458 1.00 75.27 172 THR A O 1
ATOM 2293 N N . ASP E 5 119 ? 144.873 190.893 145.536 1.00 70.28 173 ASP A N 1
ATOM 2294 C CA . ASP E 5 119 ? 146.045 190.970 144.679 1.00 64.18 173 ASP A CA 1
ATOM 2295 C C . ASP E 5 119 ? 145.838 192.048 143.632 1.00 62.76 173 ASP A C 1
ATOM 2296 O O . ASP E 5 119 ? 144.843 192.029 142.903 1.00 72.84 173 ASP A O 1
ATOM 2301 N N . TYR E 5 120 ? 146.780 192.981 143.566 1.00 47.60 174 TYR A N 1
ATOM 2302 C CA . TYR E 5 120 ? 146.669 194.170 142.738 1.00 48.51 174 TYR A CA 1
ATOM 2303 C C . TYR E 5 120 ? 147.933 194.294 141.908 1.00 50.73 174 TYR A C 1
ATOM 2304 O O . TYR E 5 120 ? 149.032 194.024 142.397 1.00 57.37 174 TYR A O 1
ATOM 2313 N N . ARG E 5 121 ? 147.778 194.702 140.654 1.00 57.70 175 ARG A N 1
ATOM 2314 C CA . ARG E 5 121 ? 148.826 194.547 139.657 1.00 56.11 175 ARG A CA 1
ATOM 2315 C C . ARG E 5 121 ? 149.057 195.891 138.988 1.00 57.67 175 ARG A C 1
ATOM 2316 O O . ARG E 5 121 ? 148.125 196.477 138.428 1.00 61.87 175 ARG A O 1
ATOM 2324 N N . GLY E 5 122 ? 150.300 196.367 139.036 1.00 56.42 176 GLY A N 1
ATOM 2325 C CA . GLY E 5 122 ? 150.728 197.517 138.275 1.00 54.02 176 GLY A CA 1
ATOM 2326 C C . GLY E 5 122 ? 151.659 197.109 137.146 1.00 54.81 176 GLY A C 1
ATOM 2327 O O . GLY E 5 122 ? 152.104 195.968 137.045 1.00 58.80 176 GLY A O 1
ATOM 2328 N N . SER E 5 123 ? 151.943 198.080 136.279 1.00 63.78 177 SER A N 1
ATOM 2329 C CA . SER E 5 123 ? 152.774 197.793 135.118 1.00 68.13 177 SER A CA 1
ATOM 2330 C C . SER E 5 123 ? 154.144 197.274 135.531 1.00 73.91 177 SER A C 1
ATOM 2331 O O . SER E 5 123 ? 154.724 196.433 134.836 1.00 70.36 177 SER A O 1
ATOM 2334 N N . ASP E 5 124 ? 154.673 197.757 136.658 1.00 74.50 178 ASP A N 1
ATOM 2335 C CA . ASP E 5 124 ? 155.999 197.376 137.123 1.00 65.08 178 ASP A CA 1
ATOM 2336 C C . ASP E 5 124 ? 156.023 196.633 138.450 1.00 65.17 178 ASP A C 1
ATOM 2337 O O . ASP E 5 124 ? 157.097 196.168 138.845 1.00 74.51 178 ASP A O 1
ATOM 2342 N N . TYR E 5 125 ? 154.902 196.504 139.153 1.00 53.85 179 TYR A N 1
ATOM 2343 C CA . TYR E 5 125 ? 154.956 196.068 140.541 1.00 53.43 179 TYR A CA 1
ATOM 2344 C C . TYR E 5 125 ? 153.628 195.442 140.938 1.00 59.06 179 TYR A C 1
ATOM 2345 O O . TYR E 5 125 ? 152.622 195.563 140.235 1.00 68.77 179 TYR A O 1
ATOM 2354 N N . THR E 5 126 ? 153.645 194.764 142.086 1.00 59.75 180 THR A N 1
ATOM 2355 C CA . THR E 5 126 ? 152.470 194.116 142.647 1.00 54.16 180 THR A CA 1
ATOM 2356 C C . THR E 5 126 ? 152.369 194.445 144.129 1.00 55.91 180 THR A C 1
ATOM 2357 O O . THR E 5 126 ? 153.380 194.589 144.819 1.00 63.97 180 THR A O 1
ATOM 2361 N N . LEU E 5 127 ? 151.135 194.567 144.612 1.00 50.15 181 LEU A N 1
ATOM 2362 C CA . LEU E 5 127 ? 150.853 194.704 146.033 1.00 48.54 181 LEU A CA 1
ATOM 2363 C C . LEU E 5 127 ? 149.719 193.756 146.389 1.00 53.15 181 LEU A C 1
ATOM 2364 O O . LEU E 5 127 ? 148.746 193.639 145.640 1.00 63.46 181 LEU A O 1
ATOM 2369 N N . SER E 5 128 ? 149.837 193.086 147.532 1.00 60.53 182 SER A N 1
ATOM 2370 C CA . SER E 5 128 ? 148.799 192.174 147.989 1.00 60.17 182 SER A CA 1
ATOM 2371 C C . SER E 5 128 ? 148.610 192.302 149.492 1.00 63.24 182 SER A C 1
ATOM 2372 O O . SER E 5 128 ? 149.551 192.596 150.233 1.00 67.93 182 SER A O 1
ATOM 2375 N N . LEU E 5 129 ? 147.375 192.073 149.930 1.00 65.24 183 LEU A N 1
ATOM 2376 C CA . LEU E 5 129 ? 147.026 192.008 151.341 1.00 67.34 183 LEU A CA 1
ATOM 2377 C C . LEU E 5 129 ? 146.198 190.757 151.582 1.00 69.12 183 LEU A C 1
ATOM 2378 O O . LEU E 5 129 ? 145.291 190.445 150.805 1.00 75.24 183 LEU A O 1
ATOM 2383 N N . THR E 5 130 ? 146.514 190.043 152.659 1.00 74.12 184 THR A N 1
ATOM 2384 C CA . THR E 5 130 ? 145.792 188.839 153.040 1.00 75.38 184 THR A CA 1
ATOM 2385 C C . THR E 5 130 ? 145.342 188.938 154.488 1.00 77.20 184 THR A C 1
ATOM 2386 O O . THR E 5 130 ? 146.044 189.506 155.329 1.00 82.31 184 THR A O 1
ATOM 2390 N N . VAL E 5 131 ? 144.167 188.382 154.766 1.00 78.45 185 VAL A N 1
ATOM 2391 C CA . VAL E 5 131 ? 143.705 188.118 156.123 1.00 82.22 185 VAL A CA 1
ATOM 2392 C C . VAL E 5 131 ? 143.334 186.645 156.195 1.00 85.47 185 VAL A C 1
ATOM 2393 O O . VAL E 5 131 ? 142.789 186.090 155.234 1.00 85.55 185 VAL A O 1
ATOM 2397 N N . ALA E 5 132 ? 143.633 186.006 157.324 1.00 94.48 186 ALA A N 1
ATOM 2398 C CA . ALA E 5 132 ? 143.408 184.572 157.432 1.00 93.38 186 ALA A CA 1
ATOM 2399 C C . ALA E 5 132 ? 143.054 184.187 158.860 1.00 95.47 186 ALA A C 1
ATOM 2400 O O . ALA E 5 132 ? 143.401 184.876 159.822 1.00 97.57 186 ALA A O 1
ATOM 2402 N N . ASN E 5 133 ? 142.353 183.060 158.970 1.00 95.12 187 ASN A N 1
ATOM 2403 C CA . ASN E 5 133 ? 141.836 182.510 160.217 1.00 94.77 187 ASN A CA 1
ATOM 2404 C C . ASN E 5 133 ? 141.248 183.560 161.153 1.00 96.40 187 ASN A C 1
ATOM 2405 O O . ASN E 5 133 ? 141.543 183.532 162.355 1.00 95.37 187 ASN A O 1
ATOM 2410 N N . PRO E 5 134 ? 140.425 184.495 160.675 1.00 103.60 188 PRO A N 1
ATOM 2411 C CA . PRO E 5 134 ? 139.938 185.541 161.579 1.00 102.82 188 PRO A CA 1
ATOM 2412 C C . PRO E 5 134 ? 139.006 184.944 162.619 1.00 104.26 188 PRO A C 1
ATOM 2413 O O . PRO E 5 134 ? 138.189 184.072 162.315 1.00 104.97 188 PRO A O 1
ATOM 2417 N N . SER E 5 135 ? 139.128 185.419 163.855 1.00 115.93 189 SER A N 1
ATOM 2418 C CA . SER E 5 135 ? 137.981 185.417 164.749 1.00 116.03 189 SER A CA 1
ATOM 2419 C C . SER E 5 135 ? 136.974 186.469 164.307 1.00 115.53 189 SER A C 1
ATOM 2420 O O . SER E 5 135 ? 137.340 187.592 163.951 1.00 115.36 189 SER A O 1
ATOM 2423 N N . ILE E 5 136 ? 135.698 186.100 164.328 1.00 114.43 190 ILE A N 1
ATOM 2424 C CA . ILE E 5 136 ? 134.653 187.061 164.005 1.00 114.76 190 ILE A CA 1
ATOM 2425 C C . ILE E 5 136 ? 134.226 187.829 165.252 1.00 114.89 190 ILE A C 1
ATOM 2426 O O . ILE E 5 136 ? 133.828 188.994 165.155 1.00 113.45 190 ILE A O 1
ATOM 2431 N N . PHE E 5 137 ? 134.307 187.198 166.421 1.00 120.92 191 PHE A N 1
ATOM 2432 C CA . PHE E 5 137 ? 133.895 187.808 167.676 1.00 120.73 191 PHE A CA 1
ATOM 2433 C C . PHE E 5 137 ? 135.033 188.528 168.387 1.00 120.42 191 PHE A C 1
ATOM 2434 O O . PHE E 5 137 ? 134.769 189.316 169.302 1.00 121.19 191 PHE A O 1
ATOM 2442 N N . THR E 5 138 ? 136.281 188.283 167.992 1.00 119.67 192 THR A N 1
ATOM 2443 C CA . THR E 5 138 ? 137.441 188.850 168.662 1.00 121.22 192 THR A CA 1
ATOM 2444 C C . THR E 5 138 ? 138.425 189.379 167.624 1.00 121.32 192 THR A C 1
ATOM 2445 O O . THR E 5 138 ? 138.395 188.997 166.452 1.00 121.75 192 THR A O 1
ATOM 2449 N N . ASN E 5 139 ? 139.306 190.272 168.081 1.00 116.61 193 ASN A N 1
ATOM 2450 C CA . ASN E 5 139 ? 140.302 190.889 167.211 1.00 115.34 193 ASN A CA 1
ATOM 2451 C C . ASN E 5 139 ? 141.255 189.871 166.596 1.00 113.83 193 ASN A C 1
ATOM 2452 O O . ASN E 5 139 ? 141.949 190.195 165.627 1.00 114.12 193 ASN A O 1
ATOM 2457 N N . SER E 5 140 ? 141.304 188.657 167.133 1.00 111.60 194 SER A N 1
ATOM 2458 C CA . SER E 5 140 ? 142.350 187.705 166.786 1.00 113.97 194 SER A CA 1
ATOM 2459 C C . SER E 5 140 ? 142.234 187.233 165.339 1.00 113.36 194 SER A C 1
ATOM 2460 O O . SER E 5 140 ? 141.143 187.148 164.768 1.00 113.26 194 SER A O 1
ATOM 2463 N N . GLY E 5 141 ? 143.383 186.926 164.756 1.00 105.43 195 GLY A N 1
ATOM 2464 C CA . GLY E 5 141 ? 143.461 186.502 163.373 1.00 102.99 195 GLY A CA 1
ATOM 2465 C C . GLY E 5 141 ? 144.835 186.783 162.804 1.00 102.32 195 GLY A C 1
ATOM 2466 O O . GLY E 5 141 ? 145.738 187.254 163.495 1.00 102.54 195 GLY A O 1
ATOM 2467 N N . VAL E 5 142 ? 144.970 186.483 161.513 1.00 94.62 196 VAL A N 1
ATOM 2468 C CA . VAL E 5 142 ? 146.223 186.633 160.782 1.00 94.59 196 VAL A CA 1
ATOM 2469 C C . VAL E 5 142 ? 146.067 187.673 159.681 1.00 93.92 196 VAL A C 1
ATOM 2470 O O . VAL E 5 142 ? 145.021 187.751 159.028 1.00 95.36 196 VAL A O 1
ATOM 2474 N N . VAL E 5 143 ? 147.114 188.472 159.482 1.00 88.81 197 VAL A N 1
ATOM 2475 C CA . VAL E 5 143 ? 147.160 189.487 158.435 1.00 88.73 197 VAL A CA 1
ATOM 2476 C C . VAL E 5 143 ? 148.538 189.419 157.791 1.00 88.50 197 VAL A C 1
ATOM 2477 O O . VAL E 5 143 ? 149.540 189.200 158.479 1.00 93.46 197 VAL A O 1
ATOM 2481 N N . VAL E 5 144 ? 148.597 189.612 156.472 1.00 76.74 198 VAL A N 1
ATOM 2482 C CA . VAL E 5 144 ? 149.869 189.643 155.755 1.00 75.83 198 VAL A CA 1
ATOM 2483 C C . VAL E 5 144 ? 149.836 190.740 154.700 1.00 73.20 198 VAL A C 1
ATOM 2484 O O . VAL E 5 144 ? 148.948 190.753 153.841 1.00 77.64 198 VAL A O 1
ATOM 2488 N N . GLY E 5 145 ? 150.800 191.653 154.763 1.00 65.55 199 GLY A N 1
ATOM 2489 C CA . GLY E 5 145 ? 151.074 192.585 153.681 1.00 64.30 199 GLY A CA 1
ATOM 2490 C C . GLY E 5 145 ? 152.265 192.113 152.865 1.00 66.33 199 GLY A C 1
ATOM 2491 O O . GLY E 5 145 ? 153.235 191.594 153.414 1.00 72.86 199 GLY A O 1
ATOM 2492 N N . GLN E 5 146 ? 152.183 192.292 151.548 1.00 57.00 200 GLN A N 1
ATOM 2493 C CA . GLN E 5 146 ? 153.239 191.833 150.656 1.00 55.91 200 GLN A CA 1
ATOM 2494 C C . GLN E 5 146 ? 153.406 192.812 149.505 1.00 51.51 200 GLN A C 1
ATOM 2495 O O . GLN E 5 146 ? 152.427 193.365 149.002 1.00 62.37 200 GLN A O 1
ATOM 2501 N N . TYR E 5 147 ? 154.656 193.010 149.093 1.00 49.91 201 TYR A N 1
ATOM 2502 C CA . TYR E 5 147 ? 155.011 193.955 148.045 1.00 51.47 201 TYR A CA 1
ATOM 2503 C C . TYR E 5 147 ? 156.140 193.376 147.209 1.00 55.44 201 TYR A C 1
ATOM 2504 O O . TYR E 5 147 ? 157.034 192.712 147.738 1.00 63.76 201 TYR A O 1
ATOM 2513 N N . LEU E 5 148 ? 156.097 193.635 145.904 1.00 46.79 202 LEU A N 1
ATOM 2514 C CA . LEU E 5 148 ? 157.098 193.096 144.993 1.00 47.63 202 LEU A CA 1
ATOM 2515 C C . LEU E 5 148 ? 157.181 193.989 143.766 1.00 50.86 202 LEU A C 1
ATOM 2516 O O . LEU E 5 148 ? 156.169 194.213 143.097 1.00 57.51 202 LEU A O 1
ATOM 2521 N N . GLN E 5 149 ? 158.381 194.480 143.463 1.00 57.86 203 GLN A N 1
ATOM 2522 C CA . GLN E 5 149 ? 158.589 195.379 142.337 1.00 56.37 203 GLN A CA 1
ATOM 2523 C C . GLN E 5 149 ? 159.691 194.833 141.446 1.00 59.68 203 GLN A C 1
ATOM 2524 O O . GLN E 5 149 ? 160.735 194.393 141.936 1.00 66.65 203 GLN A O 1
ATOM 2530 N N . SER E 5 150 ? 159.462 194.872 140.138 1.00 55.37 204 SER A N 1
ATOM 2531 C CA . SER E 5 150 ? 160.543 194.675 139.185 1.00 54.73 204 SER A CA 1
ATOM 2532 C C . SER E 5 150 ? 161.519 195.844 139.218 1.00 56.25 204 SER A C 1
ATOM 2533 O O . SER E 5 150 ? 161.118 197.006 139.109 1.00 57.03 204 SER A O 1
ATOM 2536 N N . VAL E 5 151 ? 162.805 195.530 139.369 1.00 62.58 205 VAL A N 1
ATOM 2537 C CA . VAL E 5 151 ? 163.844 196.540 139.456 1.00 57.38 205 VAL A CA 1
ATOM 2538 C C . VAL E 5 151 ? 164.698 196.571 138.194 1.00 56.04 205 VAL A C 1
ATOM 2539 O O . VAL E 5 151 ? 165.147 197.649 137.787 1.00 62.06 205 VAL A O 1
ATOM 2543 N N . THR E 5 152 ? 164.934 195.423 137.573 1.00 49.52 206 THR A N 1
ATOM 2544 C CA . THR E 5 152 ? 165.588 195.315 136.280 1.00 51.93 206 THR A CA 1
ATOM 2545 C C . THR E 5 152 ? 164.963 194.124 135.571 1.00 56.61 206 THR A C 1
ATOM 2546 O O . THR E 5 152 ? 164.462 193.207 136.231 1.00 63.02 206 THR A O 1
ATOM 2550 N N . PRO E 5 153 ? 164.979 194.093 134.235 1.00 65.66 207 PRO A N 1
ATOM 2551 C CA . PRO E 5 153 ? 164.239 193.024 133.545 1.00 67.39 207 PRO A CA 1
ATOM 2552 C C . PRO E 5 153 ? 164.690 191.622 133.918 1.00 69.52 207 PRO A C 1
ATOM 2553 O O . PRO E 5 153 ? 163.952 190.663 133.658 1.00 68.90 207 PRO A O 1
ATOM 2557 N N . ALA E 5 154 ? 165.873 191.467 134.513 1.00 61.59 208 ALA A N 1
ATOM 2558 C CA . ALA E 5 154 ? 166.326 190.190 135.049 1.00 53.29 208 ALA A CA 1
ATOM 2559 C C . ALA E 5 154 ? 166.310 190.136 136.574 1.00 52.48 208 ALA A C 1
ATOM 2560 O O . ALA E 5 154 ? 166.780 189.150 137.148 1.00 56.66 208 ALA A O 1
ATOM 2562 N N . LEU E 5 155 ? 165.796 191.164 137.247 1.00 45.53 209 LEU A N 1
ATOM 2563 C CA . LEU E 5 155 ? 165.864 191.242 138.702 1.00 41.65 209 LEU A CA 1
ATOM 2564 C C . LEU E 5 155 ? 164.592 191.862 139.253 1.00 48.16 209 LEU A C 1
ATOM 2565 O O . LEU E 5 155 ? 164.116 192.870 138.727 1.00 61.70 209 LEU A O 1
ATOM 2570 N N . ALA E 5 156 ? 164.047 191.259 140.309 1.00 47.02 210 ALA A N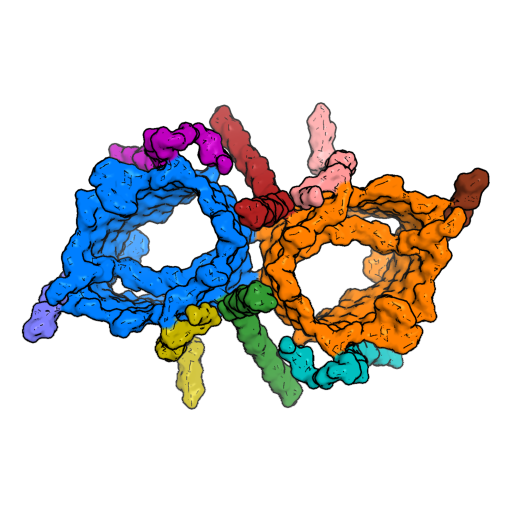 1
ATOM 2571 C CA . ALA E 5 156 ? 162.941 191.836 141.061 1.00 44.63 210 ALA A CA 1
ATOM 2572 C C . ALA E 5 156 ? 163.253 191.829 142.550 1.00 42.05 210 ALA A C 1
ATOM 2573 O O . ALA E 5 156 ? 163.925 190.928 143.056 1.00 53.40 210 ALA A O 1
ATOM 2575 N N . LEU E 5 157 ? 162.752 192.846 143.248 1.00 41.65 211 LEU A N 1
ATOM 2576 C CA . LEU E 5 157 ? 162.926 192.980 144.687 1.00 46.24 211 LEU A CA 1
ATOM 2577 C C . LEU E 5 157 ? 161.598 193.386 145.305 1.00 49.77 211 LEU A C 1
ATOM 2578 O O . LEU E 5 157 ? 160.749 193.986 144.642 1.00 55.63 211 LEU A O 1
ATOM 2583 N N . GLY E 5 158 ? 161.428 193.065 146.577 1.00 48.19 212 GLY A N 1
ATOM 2584 C CA . GLY E 5 158 ? 160.144 193.267 147.208 1.00 47.76 212 GLY A CA 1
ATOM 2585 C C . GLY E 5 158 ? 160.233 193.168 148.710 1.00 46.09 212 GLY A C 1
ATOM 2586 O O . GLY E 5 158 ? 161.312 193.265 149.292 1.00 52.86 212 GLY A O 1
ATOM 2587 N N . SER E 5 159 ? 159.073 192.989 149.333 1.00 41.55 213 SER A N 1
ATOM 2588 C CA . SER E 5 159 ? 158.982 193.010 150.784 1.00 44.39 213 SER A CA 1
ATOM 2589 C C . SER E 5 159 ? 157.730 192.266 151.218 1.00 50.93 213 SER A C 1
ATOM 2590 O O . SER E 5 159 ? 156.816 192.035 150.423 1.00 60.84 213 SER A O 1
ATOM 2593 N N . GLU E 5 160 ? 157.712 191.878 152.491 1.00 63.16 214 GLU A N 1
ATOM 2594 C CA . GLU E 5 160 ? 156.597 191.146 153.072 1.00 64.30 214 GLU A CA 1
ATOM 2595 C C . GLU E 5 160 ? 156.522 191.486 154.551 1.00 67.97 214 GLU A C 1
ATOM 2596 O O . GLU E 5 160 ? 157.553 191.639 155.208 1.00 76.88 214 GLU A O 1
ATOM 2602 N N . LEU E 5 161 ? 155.300 191.592 155.072 1.00 72.00 215 LEU A N 1
ATOM 2603 C CA . LEU E 5 161 ? 155.073 191.733 156.511 1.00 76.40 215 LEU A CA 1
ATOM 2604 C C . LEU E 5 161 ? 153.875 190.870 156.895 1.00 80.70 215 LEU A C 1
ATOM 2605 O O . LEU E 5 161 ? 152.728 191.283 156.711 1.00 86.68 215 LEU A O 1
ATOM 2610 N N . ALA E 5 162 ? 154.140 189.687 157.437 1.00 86.45 216 ALA A N 1
ATOM 2611 C CA . ALA E 5 162 ? 153.102 188.915 158.103 1.00 87.79 216 ALA A CA 1
ATOM 2612 C C . ALA E 5 162 ? 152.837 189.450 159.506 1.00 88.73 216 ALA A C 1
ATOM 2613 O O . ALA E 5 162 ? 153.721 190.013 160.156 1.00 91.57 216 ALA A O 1
ATOM 2615 N N . TYR E 5 163 ? 151.597 189.281 159.963 1.00 96.33 217 TYR A N 1
ATOM 2616 C CA . TYR E 5 163 ? 151.179 189.768 161.271 1.00 96.69 217 TYR A CA 1
ATOM 2617 C C . TYR E 5 163 ? 150.160 188.792 161.844 1.00 99.26 217 TYR A C 1
ATOM 2618 O O . TYR E 5 163 ? 149.395 188.170 161.102 1.00 101.49 217 TYR A O 1
ATOM 2627 N N . GLN E 5 164 ? 150.153 188.661 163.170 1.00 108.42 218 GLN A N 1
ATOM 2628 C CA . GLN E 5 164 ? 149.130 187.890 163.864 1.00 109.75 218 GLN A CA 1
ATOM 2629 C C . GLN E 5 164 ? 148.785 188.581 165.175 1.00 111.99 218 GLN A C 1
ATOM 2630 O O . GLN E 5 164 ? 149.631 189.233 165.791 1.00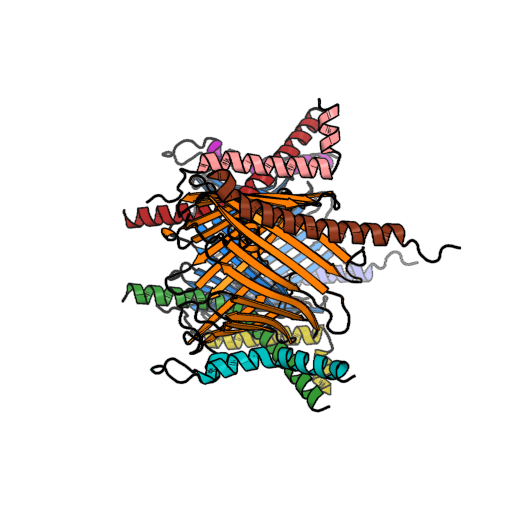 114.24 218 GLN A O 1
ATOM 2636 N N . PHE E 5 165 ? 147.529 188.429 165.595 1.00 110.96 219 PHE A N 1
ATOM 2637 C CA . PHE E 5 165 ? 147.065 188.913 166.888 1.00 110.87 219 PHE A CA 1
ATOM 2638 C C . PHE E 5 165 ? 146.332 187.813 167.644 1.00 110.41 219 PHE A C 1
ATOM 2639 O O . PHE E 5 165 ? 145.621 187.002 167.045 1.00 109.90 219 PHE A O 1
ATOM 2647 N N . GLY E 5 166 ? 146.518 187.791 168.963 1.00 118.13 220 GLY A N 1
ATOM 2648 C CA . GLY E 5 166 ? 145.683 187.008 169.843 1.00 118.72 220 GLY A CA 1
ATOM 2649 C C . GLY E 5 166 ? 146.329 185.766 170.426 1.00 119.74 220 GLY A C 1
ATOM 2650 O O . GLY E 5 166 ? 147.530 185.519 170.276 1.00 121.50 220 GLY A O 1
ATOM 2651 N N . PRO E 5 167 ? 145.518 184.955 171.112 1.00 124.31 221 PRO A N 1
ATOM 2652 C CA . PRO E 5 167 ? 146.075 183.884 171.955 1.00 125.74 221 PRO A CA 1
ATOM 2653 C C . PRO E 5 167 ? 146.904 182.858 171.203 1.00 126.26 221 PRO A C 1
ATOM 2654 O O . PRO E 5 167 ? 147.741 182.191 171.824 1.00 125.06 221 PRO A O 1
ATOM 2658 N N . ASN E 5 168 ? 146.706 182.706 169.893 1.00 125.81 222 ASN A N 1
ATOM 2659 C CA . ASN E 5 168 ? 147.559 181.817 169.112 1.00 125.10 222 ASN A CA 1
ATOM 2660 C C . ASN E 5 168 ? 148.975 182.355 168.962 1.00 124.99 222 ASN A C 1
ATOM 2661 O O . ASN E 5 168 ? 149.876 181.594 168.592 1.00 123.63 222 ASN A O 1
ATOM 2666 N N . VAL E 5 169 ? 149.193 183.630 169.242 1.00 121.92 223 VAL A N 1
ATOM 2667 C CA . VAL E 5 169 ? 150.494 184.272 169.072 1.00 120.43 223 VAL A CA 1
ATOM 2668 C C . VAL E 5 169 ? 151.134 184.409 170.449 1.00 121.24 223 VAL A C 1
ATOM 2669 O O . VAL E 5 169 ? 150.447 184.816 171.396 1.00 119.93 223 VAL A O 1
ATOM 2673 N N . PRO E 5 170 ? 152.422 184.087 170.607 1.00 127.12 224 PRO A N 1
ATOM 2674 C CA . PRO E 5 170 ? 153.005 184.140 171.957 1.00 126.96 224 PRO A CA 1
ATOM 2675 C C . PRO E 5 170 ? 153.052 185.548 172.513 1.00 126.46 224 PRO A C 1
ATOM 2676 O O . PRO E 5 170 ? 152.713 185.759 173.684 1.00 126.25 224 PRO A O 1
ATOM 2680 N N . GLY E 5 171 ? 153.455 186.523 171.704 1.00 122.68 225 GLY A N 1
ATOM 2681 C CA . GLY E 5 171 ? 153.185 187.909 172.010 1.00 121.20 225 GLY A CA 1
ATOM 2682 C C . GLY E 5 171 ? 151.804 188.306 171.520 1.00 123.11 225 GLY A C 1
ATOM 2683 O O . GLY E 5 171 ? 151.307 187.789 170.523 1.00 122.50 225 GLY A O 1
ATOM 2684 N N . ARG E 5 172 ? 151.183 189.236 172.246 1.00 128.08 226 ARG A N 1
ATOM 2685 C CA . ARG E 5 172 ? 149.804 189.607 171.947 1.00 126.52 226 ARG A CA 1
ATOM 2686 C C . ARG E 5 172 ? 149.643 190.028 170.492 1.00 126.01 226 ARG A C 1
ATOM 2687 O O . ARG E 5 172 ? 148.607 189.764 169.872 1.00 126.03 226 ARG A O 1
ATOM 2695 N N . GLN E 5 173 ? 150.655 190.686 169.931 1.00 117.46 227 GLN A N 1
ATOM 2696 C CA . GLN E 5 173 ? 150.812 190.809 168.490 1.00 115.76 227 GLN A CA 1
ATOM 2697 C C . GLN E 5 173 ? 152.256 190.523 168.106 1.00 114.97 227 GLN A C 1
ATOM 2698 O O . GLN E 5 173 ? 153.186 190.846 168.850 1.00 115.93 227 GLN A O 1
ATOM 2704 N N . ILE E 5 174 ? 152.439 189.912 166.936 1.00 111.17 228 ILE A N 1
ATOM 2705 C CA . ILE E 5 174 ? 153.764 189.727 166.358 1.00 113.96 228 ILE A CA 1
ATOM 2706 C C . ILE E 5 174 ? 153.685 189.980 164.859 1.00 112.08 228 ILE A C 1
ATOM 2707 O O . ILE E 5 174 ? 152.660 189.729 164.219 1.00 111.34 228 ILE A O 1
ATOM 2712 N N . ALA E 5 175 ? 154.788 190.476 164.300 1.00 101.36 229 ALA A N 1
ATOM 2713 C CA . ALA E 5 175 ? 154.930 190.663 162.864 1.00 100.43 229 ALA A CA 1
ATOM 2714 C C . ALA E 5 175 ? 156.371 190.379 162.472 1.00 99.83 229 ALA A C 1
ATOM 2715 O O . ALA E 5 175 ? 157.287 190.535 163.283 1.00 102.59 229 ALA A O 1
ATOM 2717 N N . ILE E 5 176 ? 156.571 189.964 161.222 1.00 87.49 230 ILE A N 1
ATOM 2718 C CA . ILE E 5 176 ? 157.906 189.699 160.691 1.00 85.71 230 ILE A CA 1
ATOM 2719 C C . ILE E 5 176 ? 158.030 190.332 159.312 1.00 83.47 230 ILE A C 1
ATOM 2720 O O . ILE E 5 176 ? 157.474 189.820 158.333 1.00 84.61 230 ILE A O 1
ATOM 2725 N N . MET E 5 177 ? 158.767 191.435 159.234 1.00 77.99 231 MET A N 1
ATOM 2726 C CA . MET E 5 177 ? 159.251 191.945 157.959 1.00 77.03 231 MET A CA 1
ATOM 2727 C C . MET E 5 177 ? 160.228 190.959 157.332 1.00 76.19 231 MET A C 1
ATOM 2728 O O . MET E 5 177 ? 161.032 190.334 158.028 1.00 84.00 231 MET A O 1
ATOM 2733 N N . SER E 5 178 ? 160.163 190.816 156.011 1.00 59.20 232 SER A N 1
ATOM 2734 C CA . SER E 5 178 ? 161.162 190.017 155.314 1.00 60.82 232 SER A CA 1
ATOM 2735 C C . SER E 5 178 ? 161.335 190.508 153.886 1.00 56.80 232 SER A C 1
ATOM 2736 O O . SER E 5 178 ? 160.366 190.580 153.127 1.00 65.40 232 SER A O 1
ATOM 2739 N N . VAL E 5 179 ? 162.581 190.829 153.530 1.00 48.61 233 VAL A N 1
ATOM 2740 C CA . VAL E 5 179 ? 162.915 191.159 152.151 1.00 45.96 233 VAL A CA 1
ATOM 2741 C C . VAL E 5 179 ? 162.677 189.948 151.251 1.00 38.02 233 VAL A C 1
ATOM 2742 O O . VAL E 5 179 ? 162.667 188.795 151.695 1.00 44.72 233 VAL A O 1
ATOM 2746 N N . VAL E 5 180 ? 162.450 190.225 149.971 1.00 36.22 234 VAL A N 1
ATOM 2747 C CA . VAL E 5 180 ? 162.286 189.190 148.960 1.00 38.79 234 VAL A CA 1
ATOM 2748 C C . VAL E 5 180 ? 162.952 189.666 147.677 1.00 44.85 234 VAL A C 1
ATOM 2749 O O . VAL E 5 180 ? 163.004 190.867 147.394 1.00 49.34 234 VAL A O 1
ATOM 2753 N N . GLY E 5 181 ? 163.464 188.718 146.896 1.00 28.48 235 GLY A N 1
ATOM 2754 C CA . GLY E 5 181 ? 163.986 189.050 145.584 1.00 26.96 235 GLY A CA 1
ATOM 2755 C C . GLY E 5 181 ? 164.033 187.839 144.682 1.00 21.85 235 GLY A C 1
ATOM 2756 O O . GLY E 5 181 ? 163.920 186.696 145.127 1.00 35.24 235 GLY A O 1
ATOM 2757 N N . ARG E 5 182 ? 164.198 188.113 143.391 1.00 26.50 236 ARG A N 1
ATOM 2758 C CA . ARG E 5 182 ? 164.379 187.084 142.377 1.00 34.79 236 ARG A CA 1
ATOM 2759 C C . ARG E 5 182 ? 165.372 187.586 141.341 1.00 38.00 236 ARG A C 1
ATOM 2760 O O . ARG E 5 182 ? 165.292 188.740 140.914 1.00 56.47 236 ARG A O 1
ATOM 2768 N N . TYR E 5 183 ? 166.294 186.721 140.921 1.00 25.49 237 TYR A N 1
ATOM 2769 C CA . TYR E 5 183 ? 167.230 187.054 139.855 1.00 32.98 237 TYR A CA 1
ATOM 2770 C C . TYR E 5 183 ? 167.218 185.951 138.811 1.00 34.61 237 TYR A C 1
ATOM 2771 O O . TYR E 5 183 ? 167.370 184.773 139.146 1.00 44.39 237 TYR A O 1
ATOM 2780 N N . THR E 5 184 ? 167.034 186.336 137.549 1.00 36.88 238 THR A N 1
ATOM 2781 C CA . THR E 5 184 ? 166.704 185.391 136.490 1.00 42.66 238 THR A CA 1
ATOM 2782 C C . THR E 5 184 ? 167.943 184.776 135.847 1.00 46.36 238 THR A C 1
ATOM 2783 O O . THR E 5 184 ? 168.006 183.558 135.657 1.00 55.69 238 THR A O 1
ATOM 2787 N N . ALA E 5 185 ? 168.937 185.598 135.519 1.00 46.81 239 ALA A N 1
ATOM 2788 C CA . ALA E 5 185 ? 170.186 185.116 134.929 1.00 53.85 239 ALA A CA 1
ATOM 2789 C C . ALA E 5 185 ? 169.915 184.174 133.758 1.00 55.13 239 ALA A C 1
ATOM 2790 O O . ALA E 5 185 ? 170.644 183.208 133.523 1.00 52.49 239 ALA A O 1
ATOM 2792 N N . GLY E 5 186 ? 168.853 184.463 133.012 1.00 57.41 240 GLY A N 1
ATOM 2793 C CA . GLY E 5 186 ? 168.370 183.551 131.994 1.00 58.32 240 GLY A CA 1
ATOM 2794 C C . GLY E 5 186 ? 167.607 182.365 132.547 1.00 61.91 240 GLY A C 1
ATOM 2795 O O . GLY E 5 186 ? 166.493 182.513 133.058 1.00 65.11 240 GLY A O 1
ATOM 2796 N N . SER E 5 187 ? 168.202 181.175 132.442 1.00 50.82 241 SER A N 1
ATOM 2797 C CA . SER E 5 187 ? 167.573 179.975 132.983 1.00 45.08 241 SER A CA 1
ATOM 2798 C C . SER E 5 187 ? 167.651 179.949 134.503 1.00 39.93 241 SER A C 1
ATOM 2799 O O . SER E 5 187 ? 166.702 179.532 135.175 1.00 40.29 241 SER A O 1
ATOM 2802 N N . SER E 5 188 ? 168.773 180.396 135.061 1.00 34.76 242 SER A N 1
ATOM 2803 C CA . SER E 5 188 ? 169.139 180.106 136.445 1.00 39.44 242 SER A CA 1
ATOM 2804 C C . SER E 5 188 ? 168.398 181.040 137.405 1.00 39.03 242 SER A C 1
ATOM 2805 O O . SER E 5 188 ? 168.987 181.868 138.098 1.00 44.03 242 SER A O 1
ATOM 2808 N N . VAL E 5 189 ? 167.077 180.892 137.445 1.00 29.28 243 VAL A N 1
ATOM 2809 C CA . VAL E 5 189 ? 166.254 181.763 138.280 1.00 31.70 243 VAL A CA 1
ATOM 2810 C C . VAL E 5 189 ? 166.589 181.486 139.743 1.00 27.85 243 VAL A C 1
ATOM 2811 O O . VAL E 5 189 ? 166.187 180.464 140.303 1.00 39.32 243 VAL A O 1
ATOM 2815 N N . TRP E 5 190 ? 167.311 182.410 140.366 1.00 27.61 244 TRP A N 1
ATOM 2816 C CA . TRP E 5 190 ? 167.430 182.443 141.812 1.00 26.06 244 TRP A CA 1
ATOM 2817 C C . TRP E 5 190 ? 166.207 183.109 142.425 1.00 32.57 244 TRP A C 1
ATOM 2818 O O . TRP E 5 190 ? 165.625 184.032 141.852 1.00 54.79 244 TRP A O 1
ATOM 2829 N N . SER E 5 191 ? 165.808 182.622 143.597 1.00 27.58 245 SER A N 1
ATOM 2830 C CA . SER E 5 191 ? 164.783 183.283 144.390 1.00 31.79 245 SER A CA 1
ATOM 2831 C C . SER E 5 191 ? 165.084 183.067 145.861 1.00 32.30 245 SER A C 1
ATOM 2832 O O . SER E 5 191 ? 165.743 182.094 146.230 1.00 48.17 245 SER A O 1
ATOM 2835 N N . GLY E 5 192 ? 164.605 183.976 146.699 1.00 7.59 246 GLY A N 1
ATOM 2836 C CA . GLY E 5 192 ? 164.668 183.744 148.129 1.00 19.68 246 GLY A CA 1
ATOM 2837 C C . GLY E 5 192 ? 164.135 184.925 148.903 1.00 24.98 246 GLY A C 1
ATOM 2838 O O . GLY E 5 192 ? 163.817 185.978 148.344 1.00 38.37 246 GLY A O 1
ATOM 2839 N N . THR E 5 193 ? 164.056 184.730 150.216 1.00 33.66 247 THR A N 1
ATOM 2840 C CA . THR E 5 193 ? 163.581 185.738 151.149 1.00 34.87 247 THR A CA 1
ATOM 2841 C C . THR E 5 193 ? 164.451 185.701 152.394 1.00 30.47 247 THR A C 1
ATOM 2842 O O . THR E 5 193 ? 164.818 184.622 152.863 1.00 50.13 247 THR A O 1
ATOM 2846 N N . LEU E 5 194 ? 164.767 186.873 152.934 1.00 36.18 248 LEU A N 1
ATOM 2847 C CA . LEU E 5 194 ? 165.530 186.979 154.170 1.00 39.07 248 LEU A CA 1
ATOM 2848 C C . LEU E 5 194 ? 164.653 187.657 155.206 1.00 46.38 248 LEU A C 1
ATOM 2849 O O . LEU E 5 194 ? 164.278 188.821 155.036 1.00 56.80 248 LEU A O 1
ATOM 2854 N N . GLY E 5 195 ? 164.341 186.939 156.282 1.00 52.29 249 GLY A N 1
ATOM 2855 C CA . GLY E 5 195 ? 163.501 187.468 157.332 1.00 55.75 249 GLY A CA 1
ATOM 2856 C C . GLY E 5 195 ? 164.311 188.040 158.480 1.00 57.47 249 GLY A C 1
ATOM 2857 O O . GLY E 5 195 ? 165.511 187.817 158.610 1.00 57.86 249 GLY A O 1
ATOM 2858 N N . GLN E 5 196 ? 163.617 188.797 159.331 1.00 76.65 250 GLN A N 1
ATOM 2859 C CA . GLN E 5 196 ? 164.130 189.031 160.673 1.00 80.56 250 GLN A CA 1
ATOM 2860 C C . GLN E 5 196 ? 164.264 187.724 161.441 1.00 82.87 250 GLN A C 1
ATOM 2861 O O . GLN E 5 196 ? 165.102 187.616 162.344 1.00 85.14 250 GLN A O 1
ATOM 2867 N N . SER E 5 197 ? 163.453 186.726 161.096 1.00 77.29 251 SER A N 1
ATOM 2868 C CA . SER E 5 197 ? 163.723 185.334 161.430 1.00 78.41 251 SER A CA 1
ATOM 2869 C C . SER E 5 197 ? 163.446 184.450 160.225 1.00 77.76 251 SER A C 1
ATOM 2870 O O . SER E 5 197 ? 162.401 184.582 159.582 1.00 78.62 251 SER A O 1
ATOM 2873 N N . GLY E 5 198 ? 164.377 183.553 159.931 1.00 63.72 252 GLY A N 1
ATOM 2874 C CA . GLY E 5 198 ? 164.203 182.566 158.887 1.00 59.07 252 GLY A CA 1
ATOM 2875 C C . GLY E 5 198 ? 164.720 183.022 157.534 1.00 56.73 252 GLY A C 1
ATOM 2876 O O . GLY E 5 198 ? 164.879 184.209 157.255 1.00 58.51 252 GLY A O 1
ATOM 2877 N N . LEU E 5 199 ? 164.987 182.035 156.683 1.00 40.64 253 LEU A N 1
ATOM 2878 C CA . LEU E 5 199 ? 165.501 182.264 155.342 1.00 33.90 253 LEU A CA 1
ATOM 2879 C C . LEU E 5 199 ? 165.001 181.144 154.443 1.00 30.25 253 LEU A C 1
ATOM 2880 O O . LEU E 5 199 ? 164.931 179.988 154.866 1.00 43.28 253 LEU A O 1
ATOM 2885 N N . HIS E 5 200 ? 164.657 181.488 153.207 1.00 21.62 254 HIS A N 1
ATOM 2886 C CA . HIS E 5 200 ? 164.300 180.492 152.209 1.00 34.93 254 HIS A CA 1
ATOM 2887 C C . HIS E 5 200 ? 164.883 180.919 150.873 1.00 37.17 254 HIS A C 1
ATOM 2888 O O . HIS E 5 200 ? 164.870 182.104 150.533 1.00 42.78 254 HIS A O 1
ATOM 2895 N N . VAL E 5 201 ? 165.405 179.950 150.125 1.00 28.01 255 VAL A N 1
ATOM 2896 C CA . VAL E 5 201 ? 166.028 180.200 148.832 1.00 19.97 255 VAL A CA 1
ATOM 2897 C C . VAL E 5 201 ? 165.676 179.050 147.904 1.00 26.41 255 VAL A C 1
ATOM 2898 O O . VAL E 5 201 ? 166.060 177.906 148.163 1.00 35.77 255 VAL A O 1
ATOM 2902 N N . CYS E 5 202 ? 164.969 179.343 146.820 1.00 37.22 256 CYS A N 1
ATOM 2903 C CA . CYS E 5 202 ? 164.880 178.390 145.730 1.00 32.90 256 CYS A CA 1
ATOM 2904 C C . CYS E 5 202 ? 166.097 178.587 144.845 1.00 22.92 256 CYS A C 1
ATOM 2905 O O . CYS E 5 202 ? 166.625 179.693 144.722 1.00 28.76 256 CYS A O 1
ATOM 2908 N N . TYR E 5 203 ? 166.550 177.503 144.238 1.00 29.17 257 TYR A N 1
ATOM 2909 C CA . TYR E 5 203 ? 167.247 177.560 142.966 1.00 31.41 257 TYR A CA 1
ATOM 2910 C C . TYR E 5 203 ? 166.393 176.804 141.964 1.00 42.97 257 TYR A C 1
ATOM 2911 O O . TYR E 5 203 ? 165.845 175.747 142.287 1.00 59.12 257 TYR A O 1
ATOM 2920 N N . TYR E 5 204 ? 166.260 177.341 140.759 1.00 38.41 258 TYR A N 1
ATOM 2921 C CA . TYR E 5 204 ? 165.486 176.654 139.740 1.00 36.71 258 TYR A CA 1
ATOM 2922 C C . TYR E 5 204 ? 166.241 176.717 138.426 1.00 40.64 258 TYR A C 1
ATOM 2923 O O . TYR E 5 204 ? 166.850 177.736 138.096 1.00 53.08 258 TYR A O 1
ATOM 2932 N N . GLN E 5 205 ? 166.191 175.617 137.681 1.00 31.50 259 GLN A N 1
ATOM 2933 C CA . GLN E 5 205 ? 167.013 175.457 136.486 1.00 38.16 259 GLN A CA 1
ATOM 2934 C C . GLN E 5 205 ? 166.206 174.620 135.499 1.00 51.95 259 GLN A C 1
ATOM 2935 O O . GLN E 5 205 ? 166.187 173.392 135.605 1.00 58.14 259 GLN A O 1
ATOM 2941 N N . LYS E 5 206 ? 165.559 175.278 134.544 1.00 56.58 260 LYS A N 1
ATOM 2942 C CA . LYS E 5 206 ? 165.042 174.566 133.383 1.00 59.77 260 LYS A CA 1
ATOM 2943 C C . LYS E 5 206 ? 166.207 174.130 132.505 1.00 61.30 260 LYS A C 1
ATOM 2944 O O . LYS E 5 206 ? 166.905 174.967 131.926 1.00 57.77 260 LYS A O 1
ATOM 2950 N N . ALA E 5 207 ? 166.423 172.817 132.411 1.00 59.57 261 ALA A N 1
ATOM 2951 C CA . ALA E 5 207 ? 167.415 172.294 131.480 1.00 59.66 261 ALA A CA 1
ATOM 2952 C C . ALA E 5 207 ? 166.851 172.232 130.068 1.00 63.63 261 ALA A C 1
ATOM 2953 O O . ALA E 5 207 ? 167.478 172.707 129.116 1.00 61.54 261 ALA A O 1
ATOM 2955 N N . SER E 5 208 ? 165.668 171.645 129.922 1.00 77.61 262 SER A N 1
ATOM 2956 C CA . SER E 5 208 ? 164.941 171.653 128.662 1.00 77.75 262 SER A CA 1
ATOM 2957 C C . SER E 5 208 ? 163.475 171.385 128.970 1.00 76.52 262 SER A C 1
ATOM 2958 O O . SER E 5 208 ? 163.099 171.110 130.111 1.00 75.92 262 SER A O 1
ATOM 2961 N N . ASP E 5 209 ? 162.648 171.469 127.928 1.00 82.92 263 ASP A N 1
ATOM 2962 C CA . ASP E 5 209 ? 161.254 171.063 128.055 1.00 85.64 263 ASP A CA 1
ATOM 2963 C C . ASP E 5 209 ? 161.100 169.674 128.661 1.00 84.67 263 ASP A C 1
ATOM 2964 O O . ASP E 5 209 ? 160.054 169.378 129.247 1.00 85.18 263 ASP A O 1
ATOM 2969 N N . GLN E 5 210 ? 162.112 168.817 128.534 1.00 73.62 264 GLN A N 1
ATOM 2970 C CA . GLN E 5 210 ? 162.071 167.471 129.091 1.00 71.71 264 GLN A CA 1
ATOM 2971 C C . GLN E 5 210 ? 162.593 167.362 130.518 1.00 67.89 264 GLN A C 1
ATOM 2972 O O . GLN E 5 210 ? 162.422 166.306 131.134 1.00 68.33 264 GLN A O 1
ATOM 2978 N N . LEU E 5 211 ? 163.230 168.395 131.062 1.00 56.48 265 LEU A N 1
ATOM 2979 C CA . LEU E 5 211 ? 163.929 168.240 132.334 1.00 56.04 265 LEU A CA 1
ATOM 2980 C C . LEU E 5 211 ? 164.020 169.581 133.043 1.00 55.87 265 LEU A C 1
ATOM 2981 O O . LEU E 5 211 ? 164.555 170.544 132.487 1.00 63.20 265 LEU A O 1
ATOM 2986 N N . GLN E 5 212 ? 163.500 169.634 134.266 1.00 42.00 266 GLN A N 1
ATOM 2987 C CA . GLN E 5 212 ? 163.520 170.832 135.093 1.00 43.22 266 GLN A CA 1
ATOM 2988 C C . GLN E 5 212 ? 164.049 170.450 136.463 1.00 41.31 266 GLN A C 1
ATOM 2989 O O . GLN E 5 212 ? 163.607 169.455 137.043 1.00 49.41 266 GLN A O 1
ATOM 2995 N N . ILE E 5 213 ? 164.984 171.240 136.980 1.00 34.77 267 ILE A N 1
ATOM 2996 C CA . ILE E 5 213 ? 165.663 170.944 138.234 1.00 39.91 267 ILE A CA 1
ATOM 2997 C C . ILE E 5 213 ? 165.558 172.165 139.132 1.00 38.57 267 ILE A C 1
ATOM 2998 O O . ILE E 5 213 ? 165.667 173.302 138.662 1.00 50.92 267 ILE A O 1
ATOM 3003 N N . GLY E 5 214 ? 165.372 171.930 140.427 1.00 24.18 268 GLY A N 1
ATOM 3004 C CA . GLY E 5 214 ? 165.442 173.006 141.392 1.00 29.89 268 GLY A CA 1
ATOM 3005 C C . GLY E 5 214 ? 165.980 172.507 142.712 1.00 25.44 268 GLY A C 1
ATOM 3006 O O . GLY E 5 214 ? 166.135 171.306 142.932 1.00 36.05 268 GLY A O 1
ATOM 3007 N N . ALA E 5 215 ? 166.272 173.458 143.593 1.00 19.24 269 ALA A N 1
ATOM 3008 C CA . ALA E 5 215 ? 166.710 173.151 144.943 1.00 23.79 269 ALA A CA 1
ATOM 3009 C C . ALA E 5 215 ? 166.125 174.170 145.906 1.00 24.48 269 ALA A C 1
ATOM 3010 O O . ALA E 5 215 ? 165.749 175.277 145.519 1.00 47.46 269 ALA A O 1
ATOM 3012 N N . GLU E 5 216 ? 166.057 173.782 147.175 1.00 19.50 270 GLU A N 1
ATOM 3013 C CA . GLU E 5 216 ? 165.594 174.654 148.242 1.00 23.12 270 GLU A CA 1
ATOM 3014 C C . GLU E 5 216 ? 166.547 174.582 149.419 1.00 22.98 270 GLU A C 1
ATOM 3015 O O . GLU E 5 216 ? 167.234 173.580 149.621 1.00 38.04 270 GLU A O 1
ATOM 3021 N N . VAL E 5 217 ? 166.576 175.653 150.199 1.00 17.04 271 VAL A N 1
ATOM 3022 C CA . VAL E 5 217 ? 166.910 175.564 151.610 1.00 25.45 271 VAL A CA 1
ATOM 3023 C C . VAL E 5 217 ? 165.885 176.355 152.404 1.00 31.78 271 VAL A C 1
ATOM 3024 O O . VAL E 5 217 ? 165.359 177.371 151.942 1.00 47.45 271 VAL A O 1
ATOM 3028 N N . GLU E 5 218 ? 165.594 175.873 153.604 1.00 38.39 272 GLU A N 1
ATOM 3029 C CA . GLU E 5 218 ? 164.803 176.605 154.575 1.00 37.62 272 GLU A CA 1
ATOM 3030 C C . GLU E 5 218 ? 165.591 176.696 155.870 1.00 44.53 272 GLU A C 1
ATOM 3031 O O . GLU E 5 218 ? 166.390 175.812 156.189 1.00 50.30 272 GLU A O 1
ATOM 3037 N N . THR E 5 219 ? 165.365 177.773 156.615 1.00 50.61 273 THR A N 1
ATOM 3038 C CA . THR E 5 219 ? 166.020 177.941 157.902 1.00 56.54 273 THR A CA 1
ATOM 3039 C C . THR E 5 219 ? 165.135 178.796 158.794 1.00 57.76 273 THR A C 1
ATOM 3040 O O . THR E 5 219 ? 164.339 179.605 158.313 1.00 60.62 273 THR A O 1
ATOM 3044 N N . SER E 5 220 ? 165.262 178.583 160.100 1.00 63.72 274 SER A N 1
ATOM 3045 C CA . SER E 5 220 ? 164.512 179.337 161.091 1.00 63.88 274 SER A CA 1
ATOM 3046 C C . SER E 5 220 ? 165.443 179.703 162.233 1.00 66.63 274 SER A C 1
ATOM 3047 O O . SER E 5 220 ? 166.213 178.863 162.706 1.00 68.14 274 SER A O 1
ATOM 3050 N N . LEU E 5 221 ? 165.366 180.955 162.679 1.00 79.17 275 LEU A N 1
ATOM 3051 C CA . LEU E 5 221 ? 166.373 181.509 163.573 1.00 80.37 275 LEU A CA 1
ATOM 3052 C C . LEU E 5 221 ? 165.931 181.517 165.029 1.00 80.93 275 LEU A C 1
ATOM 3053 O O . LEU E 5 221 ? 166.784 181.597 165.919 1.00 79.31 275 LEU A O 1
ATOM 3058 N N . ARG E 5 222 ? 164.626 181.436 165.285 1.00 89.42 276 ARG A N 1
ATOM 3059 C CA . ARG E 5 222 ? 164.099 181.253 166.630 1.00 87.84 276 ARG A CA 1
ATOM 3060 C C . ARG E 5 222 ? 163.667 179.819 166.893 1.00 87.11 276 ARG A C 1
ATOM 3061 O O . ARG E 5 222 ? 163.577 179.417 168.058 1.00 89.78 276 ARG A O 1
ATOM 3069 N N . MET E 5 223 ? 163.399 179.048 165.839 1.00 79.07 277 MET A N 1
ATOM 3070 C CA . MET E 5 223 ? 163.001 177.653 165.968 1.00 80.93 277 MET A CA 1
ATOM 3071 C C . MET E 5 223 ? 164.178 176.692 165.853 1.00 80.94 277 MET A C 1
ATOM 3072 O O . MET E 5 223 ? 164.050 175.529 166.253 1.00 78.05 277 MET A O 1
ATOM 3077 N N . GLN E 5 224 ? 165.317 177.148 165.329 1.00 81.68 278 GLN A N 1
ATOM 3078 C CA . GLN E 5 224 ? 166.513 176.313 165.203 1.00 76.20 278 GLN A CA 1
ATOM 3079 C C . GLN E 5 224 ? 166.231 175.028 164.427 1.00 76.00 278 GLN A C 1
ATOM 3080 O O . GLN E 5 224 ? 166.677 173.943 164.803 1.00 80.82 278 GLN A O 1
ATOM 3086 N N . GLU E 5 225 ? 165.480 175.143 163.334 1.00 68.86 279 GLU A N 1
ATOM 3087 C CA . GLU E 5 225 ? 165.208 173.999 162.477 1.00 68.79 279 GLU A CA 1
ATOM 3088 C C . GLU E 5 225 ? 165.389 174.423 161.029 1.00 67.64 279 GLU A C 1
ATOM 3089 O O . GLU E 5 225 ? 164.985 175.520 160.639 1.00 70.27 279 GLU A O 1
ATOM 3095 N N . SER E 5 226 ? 165.998 173.543 160.238 1.00 59.18 280 SER A N 1
ATOM 3096 C CA . SER E 5 226 ? 166.308 173.844 158.850 1.00 58.64 280 SER A CA 1
ATOM 3097 C C . SER E 5 226 ? 166.231 172.567 158.031 1.00 63.88 280 SER A C 1
ATOM 3098 O O . SER E 5 226 ? 166.549 171.480 158.520 1.00 69.20 280 SER A O 1
ATOM 3101 N N . VAL E 5 227 ? 165.814 172.709 156.776 1.00 52.64 281 VAL A N 1
ATOM 3102 C CA . VAL E 5 227 ? 165.723 171.596 155.842 1.00 41.51 281 VAL A CA 1
ATOM 3103 C C . VAL E 5 227 ? 166.105 172.099 154.459 1.00 38.84 281 VAL A C 1
ATOM 3104 O O . VAL E 5 227 ? 166.256 173.299 154.228 1.00 54.55 281 VAL A O 1
ATOM 3108 N N . ALA E 5 228 ? 166.276 171.158 153.538 1.00 14.03 282 ALA A N 1
ATOM 3109 C CA . ALA E 5 228 ? 166.524 171.486 152.145 1.00 20.77 282 ALA A CA 1
ATOM 3110 C C . ALA E 5 228 ? 165.977 170.362 151.289 1.00 21.22 282 ALA A C 1
ATOM 3111 O O . ALA E 5 228 ? 165.787 169.240 151.761 1.00 52.24 282 ALA A O 1
ATOM 3113 N N . THR E 5 229 ? 165.720 170.666 150.022 1.00 21.43 283 THR A N 1
ATOM 3114 C CA . THR E 5 229 ? 165.365 169.631 149.067 1.00 22.64 283 THR A CA 1
ATOM 3115 C C . THR E 5 229 ? 166.051 169.901 147.741 1.00 20.41 283 THR A C 1
ATOM 3116 O O . THR E 5 229 ? 166.273 171.051 147.356 1.00 34.30 283 THR A O 1
ATOM 3120 N N . LEU E 5 230 ? 166.374 168.819 147.045 1.00 19.87 284 LEU A N 1
ATOM 3121 C CA . LEU E 5 230 ? 166.727 168.841 145.634 1.00 30.63 284 LEU A CA 1
ATOM 3122 C C . LEU E 5 230 ? 165.657 168.053 144.899 1.00 35.66 284 LEU A C 1
ATOM 3123 O O . LEU E 5 230 ? 165.419 166.885 145.219 1.00 54.95 284 LEU A O 1
ATOM 3128 N N . ALA E 5 231 ? 165.005 168.687 143.934 1.00 25.04 285 ALA A N 1
ATOM 3129 C CA . ALA E 5 231 ? 163.864 168.083 143.269 1.00 21.77 285 ALA A CA 1
ATOM 3130 C C . ALA E 5 231 ? 163.977 168.328 141.777 1.00 25.15 285 ALA A C 1
ATOM 3131 O O . ALA E 5 231 ? 164.542 169.331 141.337 1.00 36.87 285 ALA A O 1
ATOM 3133 N N . TYR E 5 232 ? 163.431 167.399 141.002 1.00 10.42 286 TYR A N 1
ATOM 3134 C CA . TYR E 5 232 ? 163.438 167.508 139.555 1.00 22.10 286 TYR A CA 1
ATOM 3135 C C . TYR E 5 232 ? 162.095 167.041 139.020 1.00 33.56 286 TYR A C 1
ATOM 3136 O O . TYR E 5 232 ? 161.332 166.355 139.703 1.00 46.17 286 TYR A O 1
ATOM 3145 N N . GLN E 5 233 ? 161.807 167.445 137.789 1.00 39.60 287 GLN A N 1
ATOM 3146 C CA . GLN E 5 233 ? 160.660 166.963 137.037 1.00 41.72 287 GLN A CA 1
ATOM 3147 C C . GLN E 5 233 ? 161.111 166.529 135.656 1.00 42.98 287 GLN A C 1
ATOM 3148 O O . GLN E 5 233 ? 161.919 167.208 135.018 1.00 49.46 287 GLN A O 1
ATOM 3154 N N . ILE E 5 234 ? 160.582 165.401 135.195 1.00 48.13 288 ILE A N 1
ATOM 3155 C CA . ILE E 5 234 ? 160.715 164.979 133.807 1.00 51.22 288 ILE A CA 1
ATOM 3156 C C . ILE E 5 234 ? 159.351 165.063 133.139 1.00 56.23 288 ILE A C 1
ATOM 3157 O O . ILE E 5 234 ? 158.358 164.559 133.674 1.00 64.05 288 ILE A O 1
ATOM 3162 N N . ASP E 5 235 ? 159.308 165.702 131.973 1.00 60.67 289 ASP A N 1
ATOM 3163 C CA . ASP E 5 235 ? 158.136 165.721 131.107 1.00 63.92 289 ASP A CA 1
ATOM 3164 C C . ASP E 5 235 ? 158.483 165.002 129.812 1.00 63.49 289 ASP A C 1
ATOM 3165 O O . ASP E 5 235 ? 159.397 165.423 129.095 1.00 70.14 289 ASP A O 1
ATOM 3170 N N . LEU E 5 236 ? 157.757 163.931 129.506 1.00 54.71 290 LEU A N 1
ATOM 3171 C CA . LEU E 5 236 ? 158.035 163.104 128.332 1.00 59.45 290 LEU A CA 1
ATOM 3172 C C . LEU E 5 236 ? 156.739 162.840 127.577 1.00 62.80 290 LEU A C 1
ATOM 3173 O O . LEU E 5 236 ? 156.154 161.752 127.681 1.00 66.28 290 LEU A O 1
ATOM 3178 N N . PRO E 5 237 ? 156.265 163.811 126.794 1.00 69.89 291 PRO A N 1
ATOM 3179 C CA . PRO E 5 237 ? 155.109 163.548 125.923 1.00 71.04 291 PRO A CA 1
ATOM 3180 C C . PRO E 5 237 ? 155.374 162.470 124.891 1.00 72.48 291 PRO A C 1
ATOM 3181 O O . PRO E 5 237 ? 154.423 161.845 124.406 1.00 72.94 291 PRO A O 1
ATOM 3185 N N . LYS E 5 238 ? 156.638 162.232 124.542 1.00 78.61 292 LYS A N 1
ATOM 3186 C CA . LYS E 5 238 ? 156.996 161.055 123.760 1.00 80.64 292 LYS A CA 1
ATOM 3187 C C . LYS E 5 238 ? 156.643 159.761 124.479 1.00 78.39 292 LYS A C 1
ATOM 3188 O O . LYS E 5 238 ? 156.548 158.713 123.832 1.00 79.03 292 LYS A O 1
ATOM 3194 N N . ALA E 5 239 ? 156.449 159.808 125.799 1.00 62.47 293 ALA A N 1
ATOM 3195 C CA . ALA E 5 239 ? 156.172 158.617 126.589 1.00 61.12 293 ALA A CA 1
ATOM 3196 C C . ALA E 5 239 ? 154.890 158.736 127.406 1.00 64.33 293 ALA A C 1
ATOM 3197 O O . ALA E 5 239 ? 154.646 157.891 128.275 1.00 63.36 293 ALA A O 1
ATOM 3199 N N . ASN E 5 240 ? 154.070 159.755 127.155 1.00 66.22 294 ASN A N 1
ATOM 3200 C CA . ASN E 5 240 ? 152.869 160.011 127.948 1.00 62.06 294 ASN A CA 1
ATOM 3201 C C . ASN E 5 240 ? 153.178 159.950 129.442 1.00 61.26 294 ASN A C 1
ATOM 3202 O O . ASN E 5 240 ? 152.460 159.331 130.229 1.00 63.41 294 ASN A O 1
ATOM 3207 N N . LEU E 5 241 ? 154.273 160.596 129.827 1.00 53.54 295 LEU A N 1
ATOM 3208 C CA . LEU E 5 241 ? 154.888 160.376 131.124 1.00 48.49 295 LEU A CA 1
ATOM 3209 C C . LEU E 5 241 ? 155.305 161.708 131.725 1.00 50.46 295 LEU A C 1
ATOM 3210 O O . LEU E 5 241 ? 155.847 162.570 131.030 1.00 53.78 295 LEU A O 1
ATOM 3215 N N . VAL E 5 242 ? 155.049 161.866 133.020 1.00 45.77 296 VAL A N 1
ATOM 3216 C CA . VAL E 5 242 ? 155.695 162.879 133.842 1.00 42.80 296 VAL A CA 1
ATOM 3217 C C . VAL E 5 242 ? 156.212 162.198 135.098 1.00 46.69 296 VAL A C 1
ATOM 3218 O O . VAL E 5 242 ? 155.561 161.294 135.631 1.00 55.19 296 VAL A O 1
ATOM 3222 N N . PHE E 5 243 ? 157.379 162.625 135.572 1.00 38.61 297 PHE A N 1
ATOM 3223 C CA . PHE E 5 243 ? 157.932 162.117 136.818 1.00 41.91 297 PHE A CA 1
ATOM 3224 C C . PHE E 5 243 ? 158.442 163.286 137.644 1.00 38.28 297 PHE A C 1
ATOM 3225 O O . PHE E 5 243 ? 159.174 164.136 137.130 1.00 43.73 297 PHE A O 1
ATOM 3233 N N . ARG E 5 244 ? 158.057 163.329 138.916 1.00 40.38 298 ARG A N 1
ATOM 3234 C CA . ARG E 5 244 ? 158.618 164.265 139.882 1.00 38.03 298 ARG A CA 1
ATOM 3235 C C . ARG E 5 244 ? 159.242 163.473 141.019 1.00 44.15 298 ARG A C 1
ATOM 3236 O O . ARG E 5 244 ? 158.560 162.671 141.663 1.00 56.21 298 ARG A O 1
ATOM 3244 N N . GLY E 5 245 ? 160.522 163.699 141.268 1.00 37.23 299 GLY A N 1
ATOM 3245 C CA . GLY E 5 245 ? 161.207 163.021 142.355 1.00 36.19 299 GLY A CA 1
ATOM 3246 C C . GLY E 5 245 ? 162.350 163.856 142.880 1.00 42.64 299 GLY A C 1
ATOM 3247 O O . GLY E 5 245 ? 163.025 164.558 142.123 1.00 54.33 299 GLY A O 1
ATOM 3248 N N . GLY E 5 246 ? 162.578 163.769 144.186 1.00 40.97 300 GLY A N 1
ATOM 3249 C CA . GLY E 5 246 ? 163.544 164.636 144.831 1.00 38.74 300 GLY A CA 1
ATOM 3250 C C . GLY E 5 246 ? 164.082 164.006 146.091 1.00 31.84 300 GLY A C 1
ATOM 3251 O O . GLY E 5 246 ? 163.407 163.205 146.742 1.00 50.75 300 GLY A O 1
ATOM 3252 N N . ILE E 5 247 ? 165.302 164.381 146.440 1.00 18.34 301 ILE A N 1
ATOM 3253 C CA . ILE E 5 247 ? 165.899 164.052 147.728 1.00 23.68 301 ILE A CA 1
ATOM 3254 C C . ILE E 5 247 ? 165.571 165.138 148.740 1.00 23.28 301 ILE A C 1
ATOM 3255 O O . ILE E 5 247 ? 165.625 166.333 148.435 1.00 43.79 301 ILE A O 1
ATOM 3260 N N . ASP E 5 248 ? 165.230 164.716 149.952 1.00 23.50 302 ASP A N 1
ATOM 3261 C CA . ASP E 5 248 ? 165.053 165.604 151.090 1.00 27.08 302 ASP A CA 1
ATOM 3262 C C . ASP E 5 248 ? 166.291 165.561 151.973 1.00 22.82 302 ASP A C 1
ATOM 3263 O O . ASP E 5 248 ? 166.852 164.492 152.220 1.00 44.09 302 ASP A O 1
ATOM 3268 N N . SER E 5 249 ? 166.709 166.731 152.454 1.00 22.23 303 SER A N 1
ATOM 3269 C CA . SER E 5 249 ? 167.826 166.807 153.387 1.00 24.62 303 SER A CA 1
ATOM 3270 C C . SER E 5 249 ? 167.517 166.197 154.743 1.00 28.33 303 SER A C 1
ATOM 3271 O O . SER E 5 249 ? 168.409 166.172 155.595 1.00 41.92 303 SER A O 1
ATOM 3274 N N . ASN E 5 250 ? 166.292 165.737 154.983 1.00 31.15 304 ASN A N 1
ATOM 3275 C CA . ASN E 5 250 ? 166.014 164.812 156.072 1.00 48.92 304 ASN A CA 1
ATOM 3276 C C . ASN E 5 250 ? 165.970 163.372 155.571 1.00 50.32 304 ASN A C 1
ATOM 3277 O O . ASN E 5 250 ? 165.494 162.481 156.281 1.00 36.46 304 ASN A O 1
ATOM 3282 N N . TRP E 5 251 ? 166.472 163.141 154.359 1.00 51.97 305 TRP A N 1
ATOM 3283 C CA . TRP E 5 251 ? 166.662 161.829 153.748 1.00 30.85 305 TRP A CA 1
ATOM 3284 C C . TRP E 5 251 ? 165.370 161.061 153.499 1.00 32.37 305 TRP A C 1
ATOM 3285 O O . TRP E 5 251 ? 165.407 159.842 153.316 1.00 45.19 305 TRP A O 1
ATOM 3296 N N . GLN E 5 252 ? 164.216 161.720 153.467 1.00 35.89 306 GLN A N 1
ATOM 3297 C CA . GLN E 5 252 ? 163.128 161.200 152.652 1.00 34.81 306 GLN A CA 1
ATOM 3298 C C . GLN E 5 252 ? 163.534 161.272 151.189 1.00 37.73 306 GLN A C 1
ATOM 3299 O O . GLN E 5 252 ? 164.201 162.216 150.761 1.00 51.19 306 GLN A O 1
ATOM 3305 N N . ILE E 5 253 ? 163.139 160.268 150.419 1.00 33.98 307 ILE A N 1
ATOM 3306 C CA . ILE E 5 253 ? 163.278 160.300 148.972 1.00 30.15 307 ILE A CA 1
ATOM 3307 C C . ILE E 5 253 ? 161.922 159.959 148.386 1.00 37.82 307 ILE A C 1
ATOM 3308 O O . ILE E 5 253 ? 161.298 158.976 148.796 1.00 55.59 307 ILE A O 1
ATOM 3313 N N . PHE E 5 254 ? 161.470 160.759 147.429 1.00 33.65 308 PHE A N 1
ATOM 3314 C CA . PHE E 5 254 ? 160.131 160.613 146.890 1.00 41.19 308 PHE A CA 1
ATOM 3315 C C . PHE E 5 254 ? 160.184 160.632 145.374 1.00 42.77 308 PHE A C 1
ATOM 3316 O O . PHE E 5 254 ? 161.054 161.256 144.766 1.00 47.27 308 PHE A O 1
ATOM 3324 N N . GLY E 5 255 ? 159.233 159.928 144.782 1.00 30.42 309 GLY A N 1
ATOM 3325 C CA . GLY E 5 255 ? 159.009 159.924 143.356 1.00 27.77 309 GLY A CA 1
ATOM 3326 C C . GLY E 5 255 ? 157.530 159.739 143.124 1.00 38.70 309 GLY A C 1
ATOM 3327 O O . GLY E 5 255 ? 156.924 158.871 143.757 1.00 54.40 309 GLY A O 1
ATOM 3328 N N . VAL E 5 256 ? 156.921 160.526 142.245 1.00 33.85 310 VAL A N 1
ATOM 3329 C CA . VAL E 5 256 ? 155.518 160.345 141.906 1.00 30.91 310 VAL A CA 1
ATOM 3330 C C . VAL E 5 256 ? 155.436 160.215 140.394 1.00 27.87 310 VAL A C 1
ATOM 3331 O O . VAL E 5 256 ? 155.384 161.213 139.668 1.00 34.03 310 VAL A O 1
ATOM 3335 N N . LEU E 5 257 ? 155.404 158.974 139.930 1.00 35.82 311 LEU A N 1
ATOM 3336 C CA . LEU E 5 257 ? 155.187 158.655 138.533 1.00 38.58 311 LEU A CA 1
ATOM 3337 C C . LEU E 5 257 ? 153.729 158.928 138.198 1.00 52.94 311 LEU A C 1
ATOM 3338 O O . LEU E 5 257 ? 152.834 158.602 138.982 1.00 64.75 311 LEU A O 1
ATOM 3343 N N . GLU E 5 258 ? 153.475 159.545 137.049 1.00 51.02 312 GLU A N 1
ATOM 3344 C CA . GLU E 5 258 ? 152.138 159.458 136.483 1.00 43.32 312 GLU A CA 1
ATOM 3345 C C . GLU E 5 258 ? 152.196 159.193 134.990 1.00 44.68 312 GLU A C 1
ATOM 3346 O O . GLU E 5 258 ? 152.980 159.807 134.263 1.00 50.32 312 GLU A O 1
ATOM 3352 N N . LYS E 5 259 ? 151.341 158.276 134.553 1.00 47.66 313 LYS A N 1
ATOM 3353 C CA . LYS E 5 259 ? 151.203 157.884 133.160 1.00 51.78 313 LYS A CA 1
ATOM 3354 C C . LYS E 5 259 ? 149.822 158.300 132.683 1.00 53.86 313 LYS A C 1
ATOM 3355 O O . LYS E 5 259 ? 148.827 158.023 133.358 1.00 58.11 313 LYS A O 1
ATOM 3361 N N . ARG E 5 260 ? 149.755 158.967 131.537 1.00 53.73 314 ARG A N 1
ATOM 3362 C CA . ARG E 5 260 ? 148.517 158.976 130.774 1.00 50.84 314 ARG A CA 1
ATOM 3363 C C . ARG E 5 260 ? 148.435 157.691 129.964 1.00 55.85 314 ARG A C 1
ATOM 3364 O O . ARG E 5 260 ? 149.371 157.348 129.236 1.00 63.76 314 ARG A O 1
ATOM 3372 N N . LEU E 5 261 ? 147.318 156.982 130.085 1.00 53.15 315 LEU A N 1
ATOM 3373 C CA . LEU E 5 261 ? 147.267 155.607 129.613 1.00 56.40 315 LEU A CA 1
ATOM 3374 C C . LEU E 5 261 ? 146.936 155.503 128.134 1.00 61.42 315 LEU A C 1
ATOM 3375 O O . LEU E 5 261 ? 147.177 154.452 127.530 1.00 62.57 315 LEU A O 1
ATOM 3380 N N . ALA E 5 262 ? 146.396 156.557 127.544 1.00 72.08 316 ALA A N 1
ATOM 3381 C CA . ALA E 5 262 ? 145.939 156.510 126.165 1.00 73.86 316 ALA A CA 1
ATOM 3382 C C . ALA E 5 262 ? 145.582 157.918 125.712 1.00 75.93 316 ALA A C 1
ATOM 3383 O O . ALA E 5 262 ? 145.625 158.854 126.520 1.00 73.81 316 ALA A O 1
ATOM 3385 N N . PRO E 5 263 ? 145.229 158.119 124.442 1.00 89.74 317 PRO A N 1
ATOM 3386 C CA . PRO E 5 263 ? 144.382 159.274 124.121 1.00 87.59 317 PRO A CA 1
ATOM 3387 C C . PRO E 5 263 ? 143.090 159.264 124.913 1.00 86.42 317 PRO A C 1
ATOM 3388 O O . PRO E 5 263 ? 142.545 160.331 125.223 1.00 84.16 317 PRO A O 1
ATOM 3392 N N . LEU E 5 264 ? 142.593 158.081 125.254 1.00 85.34 318 LEU A N 1
ATOM 3393 C CA . LEU E 5 264 ? 141.494 157.935 126.197 1.00 85.05 318 LEU A CA 1
ATOM 3394 C C . LEU E 5 264 ? 141.928 158.423 127.577 1.00 83.89 318 LEU A C 1
ATOM 3395 O O . LEU E 5 264 ? 142.913 157.905 128.125 1.00 83.38 318 LEU A O 1
ATOM 3400 N N . PRO E 5 265 ? 141.232 159.394 128.178 1.00 72.13 319 PRO A N 1
ATOM 3401 C CA . PRO E 5 265 ? 141.892 160.302 129.125 1.00 69.82 319 PRO A CA 1
ATOM 3402 C C . PRO E 5 265 ? 142.027 159.736 130.531 1.00 66.89 319 PRO A C 1
ATOM 3403 O O . PRO E 5 265 ? 141.761 160.432 131.515 1.00 68.64 319 PRO A O 1
ATOM 3407 N N . PHE E 5 266 ? 142.441 158.478 130.640 1.00 58.82 320 PHE A N 1
ATOM 3408 C CA . PHE E 5 266 ? 142.888 157.938 131.915 1.00 56.43 320 PHE A CA 1
ATOM 3409 C C . PHE E 5 266 ? 144.316 158.387 132.192 1.00 61.43 320 PHE A C 1
ATOM 3410 O O . PHE E 5 266 ? 145.136 158.483 131.275 1.00 72.90 320 PHE A O 1
ATOM 3418 N N . THR E 5 267 ? 144.617 158.665 133.460 1.00 57.40 321 THR A N 1
ATOM 3419 C CA . THR E 5 267 ? 145.997 158.705 133.925 1.00 59.34 321 THR A CA 1
ATOM 3420 C C . THR E 5 267 ? 146.161 157.829 135.156 1.00 59.03 321 THR A C 1
ATOM 3421 O O . THR E 5 267 ? 145.280 157.784 136.019 1.00 63.81 321 THR A O 1
ATOM 3425 N N . LEU E 5 268 ? 147.301 157.149 135.237 1.00 51.71 322 LEU A N 1
ATOM 3426 C CA . LEU E 5 268 ? 147.671 156.330 136.385 1.00 48.33 322 LEU A CA 1
ATOM 3427 C C . LEU E 5 268 ? 148.841 156.998 137.095 1.00 47.46 322 LEU A C 1
ATOM 3428 O O . LEU E 5 268 ? 149.881 157.248 136.477 1.00 45.80 322 LEU A O 1
ATOM 3433 N N . ALA E 5 269 ? 148.674 157.281 138.384 1.00 40.31 323 ALA A N 1
ATOM 3434 C CA . ALA E 5 269 ? 149.739 157.835 139.209 1.00 33.07 323 ALA A CA 1
ATOM 3435 C C . ALA E 5 269 ? 150.259 156.777 140.169 1.00 37.93 323 ALA A C 1
ATOM 3436 O O . ALA E 5 269 ? 149.474 156.105 140.843 1.00 50.32 323 ALA A O 1
ATOM 3438 N N . LEU E 5 270 ? 151.581 156.643 140.232 1.00 39.02 324 LEU A N 1
ATOM 3439 C CA . LEU E 5 270 ? 152.264 155.797 141.203 1.00 39.59 324 LEU A CA 1
ATOM 3440 C C . LEU E 5 270 ? 153.117 156.688 142.091 1.00 39.01 324 LEU A C 1
ATOM 3441 O O . LEU E 5 270 ? 153.958 157.439 141.589 1.00 48.96 324 LEU A O 1
ATOM 3446 N N . SER E 5 271 ? 152.903 156.608 143.401 1.00 28.29 325 SER A N 1
ATOM 3447 C CA . SER E 5 271 ? 153.572 157.482 144.356 1.00 35.16 325 SER A CA 1
ATOM 3448 C C . SER E 5 271 ? 154.415 156.648 145.305 1.00 36.25 325 SER A C 1
ATOM 3449 O O . SER E 5 271 ? 153.881 155.803 146.030 1.00 40.85 325 SER A O 1
ATOM 3452 N N . GLY E 5 272 ? 155.721 156.899 145.312 1.00 33.54 326 GLY A N 1
ATOM 3453 C CA . GLY E 5 272 ? 156.596 156.260 146.272 1.00 32.01 326 GLY A CA 1
ATOM 3454 C C . GLY E 5 272 ? 157.354 157.264 147.114 1.00 34.24 326 GLY A C 1
ATOM 3455 O O . GLY E 5 272 ? 158.008 158.165 146.586 1.00 43.91 326 GLY A O 1
ATOM 3456 N N . ARG E 5 273 ? 157.262 157.115 148.431 1.00 30.07 327 ARG A N 1
ATOM 3457 C CA . ARG E 5 273 ? 158.085 157.845 149.386 1.00 29.15 327 ARG A CA 1
ATOM 3458 C C . ARG E 5 273 ? 158.814 156.840 150.259 1.00 31.20 327 ARG A C 1
ATOM 3459 O O . ARG E 5 273 ? 158.172 156.016 150.917 1.00 49.13 327 ARG A O 1
ATOM 3467 N N . MET E 5 274 ? 160.140 156.912 150.284 1.00 28.05 328 MET A N 1
ATOM 3468 C CA . MET E 5 274 ? 160.928 156.165 151.256 1.00 32.94 328 MET A CA 1
ATOM 3469 C C . MET E 5 274 ? 161.523 157.129 152.269 1.00 26.14 328 MET A C 1
ATOM 3470 O O . MET E 5 274 ? 162.233 158.068 151.898 1.00 38.70 328 MET A O 1
ATOM 3475 N N . ASN E 5 275 ? 161.232 156.888 153.542 1.00 26.29 329 ASN A N 1
ATOM 3476 C CA . ASN E 5 275 ? 161.912 157.547 154.653 1.00 35.24 329 ASN A CA 1
ATOM 3477 C C . ASN E 5 275 ? 163.141 156.721 155.013 1.00 40.17 329 ASN A C 1
ATOM 3478 O O . ASN E 5 275 ? 163.055 155.770 155.793 1.00 45.93 329 ASN A O 1
ATOM 3483 N N . HIS E 5 276 ? 164.298 157.091 154.463 1.00 36.16 330 HIS A N 1
ATOM 3484 C CA . HIS E 5 276 ? 165.516 156.345 154.758 1.00 32.02 330 HIS A CA 1
ATOM 3485 C C . HIS E 5 276 ? 165.985 156.518 156.194 1.00 40.17 330 HIS A C 1
ATOM 3486 O O . HIS E 5 276 ? 166.835 155.742 156.640 1.00 43.03 330 HIS A O 1
ATOM 3493 N N . VAL E 5 277 ? 165.466 157.503 156.927 1.00 45.95 331 VAL A N 1
ATOM 3494 C CA . VAL E 5 277 ? 165.754 157.572 158.356 1.00 50.40 331 VAL A CA 1
ATOM 3495 C C . VAL E 5 277 ? 165.100 156.406 159.084 1.00 56.68 331 VAL A C 1
ATOM 3496 O O . VAL E 5 277 ? 165.690 155.816 159.996 1.00 56.88 331 VAL A O 1
ATOM 3500 N N . LYS E 5 278 ? 163.878 156.052 158.692 1.00 58.83 332 LYS A N 1
ATOM 3501 C CA . LYS E 5 278 ? 163.113 155.004 159.352 1.00 53.57 332 LYS A CA 1
ATOM 3502 C C . LYS E 5 278 ? 163.060 153.717 158.543 1.00 52.92 332 LYS A C 1
ATOM 3503 O O . LYS E 5 278 ? 162.383 152.770 158.955 1.00 56.70 332 LYS A O 1
ATOM 3509 N N . ASN E 5 279 ? 163.751 153.658 157.406 1.00 47.82 333 ASN A N 1
ATOM 3510 C CA . ASN E 5 279 ? 163.640 152.533 156.480 1.00 47.50 333 ASN A CA 1
ATOM 3511 C C . ASN E 5 279 ? 162.184 152.237 156.126 1.00 42.79 333 ASN A C 1
ATOM 3512 O O . ASN E 5 279 ? 161.804 151.086 155.903 1.00 53.91 333 ASN A O 1
ATOM 3517 N N . ASN E 5 280 ? 161.359 153.278 156.070 1.00 39.53 334 ASN A N 1
ATOM 3518 C CA . ASN E 5 280 ? 159.920 153.143 155.901 1.00 43.32 334 ASN A CA 1
ATOM 3519 C C . ASN E 5 280 ? 159.552 153.567 154.487 1.00 43.72 334 ASN A C 1
ATOM 3520 O O . ASN E 5 280 ? 160.063 154.571 153.981 1.00 58.42 334 ASN A O 1
ATOM 3525 N N . PHE E 5 281 ? 158.669 152.806 153.847 1.00 31.29 335 PHE A N 1
ATOM 3526 C CA . PHE E 5 281 ? 158.231 153.105 152.491 1.00 29.13 335 PHE A CA 1
ATOM 3527 C C . PHE E 5 281 ? 156.713 153.132 152.444 1.00 36.21 335 PHE A C 1
ATOM 3528 O O . PHE E 5 281 ? 156.059 152.245 153.000 1.00 48.98 335 PHE A O 1
ATOM 3536 N N . ARG E 5 282 ? 156.156 154.150 151.792 1.00 44.00 336 ARG A N 1
ATOM 3537 C CA . ARG E 5 282 ? 154.713 154.323 151.665 1.00 43.19 336 ARG A CA 1
ATOM 3538 C C . ARG E 5 282 ? 154.348 154.376 150.189 1.00 39.32 336 ARG A C 1
ATOM 3539 O O . ARG E 5 282 ? 154.777 155.288 149.476 1.00 44.71 336 ARG A O 1
ATOM 3547 N N . LEU E 5 283 ? 153.548 153.416 149.740 1.00 33.10 337 LEU A N 1
ATOM 3548 C CA . LEU E 5 283 ? 153.157 153.312 148.342 1.00 34.92 337 LEU A CA 1
ATOM 3549 C C . LEU E 5 283 ? 151.760 153.881 148.157 1.00 46.37 337 LEU A C 1
ATOM 3550 O O . LEU E 5 283 ? 150.887 153.696 149.009 1.00 53.19 337 LEU A O 1
ATOM 3555 N N . GLY E 5 284 ? 151.555 154.577 147.050 1.00 57.73 338 GLY A N 1
ATOM 3556 C CA . GLY E 5 284 ? 150.214 154.872 146.585 1.00 51.41 338 GLY A CA 1
ATOM 3557 C C . GLY E 5 284 ? 150.096 154.665 145.093 1.00 45.58 338 GLY A C 1
ATOM 3558 O O . GLY E 5 284 ? 151.069 154.776 144.346 1.00 54.04 338 GLY A O 1
ATOM 3559 N N . CYS E 5 285 ? 148.876 154.359 144.667 1.00 29.16 339 CYS A N 1
ATOM 3560 C CA . CYS E 5 285 ? 148.521 154.261 143.262 1.00 39.60 339 CYS A CA 1
ATOM 3561 C C . CYS E 5 285 ? 147.130 154.843 143.084 1.00 44.45 339 CYS A C 1
ATOM 3562 O O . CYS E 5 285 ? 146.302 154.781 143.992 1.00 47.08 339 CYS A O 1
ATOM 3565 N N . GLY E 5 286 ? 146.880 155.433 141.923 1.00 45.20 340 GLY A N 1
ATOM 3566 C CA . GLY E 5 286 ? 145.561 155.980 141.690 1.00 44.65 340 GLY A CA 1
ATOM 3567 C C . GLY E 5 286 ? 145.272 156.326 140.249 1.00 45.26 340 GLY A C 1
ATOM 3568 O O . GLY E 5 286 ? 146.180 156.610 139.463 1.00 53.43 340 GLY A O 1
ATOM 3569 N N . LEU E 5 287 ? 143.992 156.296 139.899 1.00 34.39 341 LEU A N 1
ATOM 3570 C CA . LEU E 5 287 ? 143.524 156.515 138.540 1.00 40.34 341 LEU A CA 1
ATOM 3571 C C . LEU E 5 287 ? 142.718 157.803 138.491 1.00 50.67 341 LEU A C 1
ATOM 3572 O O . LEU E 5 287 ? 141.806 157.998 139.301 1.00 58.39 341 LEU A O 1
ATOM 3577 N N . MET E 5 288 ? 143.061 158.683 137.557 1.00 53.13 342 MET A N 1
ATOM 3578 C CA . MET E 5 288 ? 142.248 159.849 137.245 1.00 51.97 342 MET A CA 1
ATOM 3579 C C . MET E 5 288 ? 141.647 159.676 135.860 1.00 54.68 342 MET A C 1
ATOM 3580 O O . MET E 5 288 ? 142.360 159.348 134.906 1.00 51.53 342 MET A O 1
ATOM 3585 N N . ILE E 5 289 ? 140.340 159.896 135.757 1.00 55.01 343 ILE A N 1
ATOM 3586 C CA . ILE E 5 289 ? 139.607 159.777 134.503 1.00 55.42 343 ILE A CA 1
ATOM 3587 C C . ILE E 5 289 ? 139.102 161.162 134.129 1.00 62.91 343 ILE A C 1
ATOM 3588 O O . ILE E 5 289 ? 138.383 161.799 134.907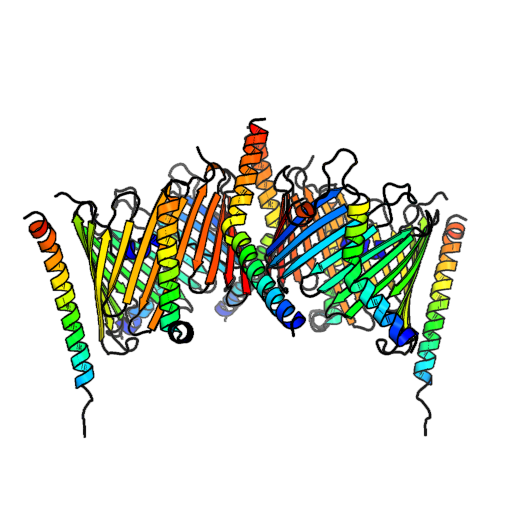 1.00 64.58 343 ILE A O 1
ATOM 3593 N N . GLY E 5 290 ? 139.481 161.630 132.945 1.00 71.83 344 GLY A N 1
ATOM 3594 C CA . GLY E 5 290 ? 139.105 162.958 132.501 1.00 69.88 344 GLY A CA 1
ATOM 3595 C C . GLY E 5 290 ? 137.735 162.977 131.853 1.00 69.54 344 GLY A C 1
ATOM 3596 O O . GLY E 5 290 ? 137.094 164.022 131.743 1.00 64.51 344 GLY A O 1
ATOM 3598 N N . PRO F 1 1 ? 110.372 134.325 162.108 1.00 114.97 7 PRO H N 1
ATOM 3599 C CA . PRO F 1 1 ? 111.441 133.419 162.539 1.00 115.56 7 PRO H CA 1
ATOM 3600 C C . PRO F 1 1 ? 112.719 134.151 162.943 1.00 116.17 7 PRO H C 1
ATOM 3601 O O . PRO F 1 1 ? 113.755 133.514 163.130 1.00 115.82 7 PRO H O 1
ATOM 3605 N N . LEU F 1 2 ? 112.641 135.477 163.077 1.00 115.31 8 LEU H N 1
ATOM 3606 C CA . LEU F 1 2 ? 113.806 136.246 163.506 1.00 114.22 8 LEU H CA 1
ATOM 3607 C C . LEU F 1 2 ? 114.291 135.805 164.881 1.00 112.96 8 LEU H C 1
ATOM 3608 O O . LEU F 1 2 ? 115.486 135.902 165.178 1.00 112.02 8 LEU H O 1
ATOM 3613 N N . SER F 1 3 ? 113.383 135.317 165.727 1.00 112.05 9 SER H N 1
ATOM 3614 C CA . SER F 1 3 ? 113.792 134.704 166.985 1.00 110.98 9 SER H CA 1
ATOM 3615 C C . SER F 1 3 ? 114.601 133.434 166.759 1.00 111.76 9 SER H C 1
ATOM 3616 O O . SER F 1 3 ? 115.440 133.077 167.593 1.00 112.81 9 SER H O 1
ATOM 3619 N N . ILE F 1 4 ? 114.363 132.741 165.647 1.00 113.02 10 ILE H N 1
ATOM 3620 C CA . ILE F 1 4 ? 115.144 131.552 165.315 1.00 112.84 10 ILE H CA 1
ATOM 3621 C C . ILE F 1 4 ? 116.438 131.928 164.602 1.00 112.78 10 ILE H C 1
ATOM 3622 O O . ILE F 1 4 ? 117.535 131.557 165.034 1.00 111.54 10 ILE H O 1
ATOM 3627 N N . VAL F 1 5 ? 116.330 132.668 163.499 1.00 109.87 11 VAL H N 1
ATOM 3628 C CA . VAL F 1 5 ? 117.493 132.910 162.649 1.00 107.12 11 VAL H CA 1
ATOM 3629 C C . VAL F 1 5 ? 118.527 133.775 163.361 1.00 105.51 11 VAL H C 1
ATOM 3630 O O . VAL F 1 5 ? 119.736 133.581 163.188 1.00 107.26 11 VAL H O 1
ATOM 3634 N N . ARG F 1 6 ? 118.084 134.739 164.170 1.00 100.90 12 ARG H N 1
ATOM 3635 C CA . ARG F 1 6 ? 119.042 135.526 164.942 1.00 100.90 12 ARG H CA 1
ATOM 3636 C C . ARG F 1 6 ? 119.829 134.661 165.919 1.00 101.47 12 ARG H C 1
ATOM 3637 O O . ARG F 1 6 ? 120.995 134.956 166.203 1.00 100.88 12 ARG H O 1
ATOM 3645 N N . SER F 1 7 ? 119.223 133.592 166.437 1.00 100.37 13 SER H N 1
ATOM 3646 C CA . SER F 1 7 ? 119.955 132.676 167.305 1.00 101.05 13 SER H CA 1
ATOM 3647 C C . SER F 1 7 ? 121.109 131.992 166.582 1.00 103.26 13 SER H C 1
ATOM 3648 O O . SER F 1 7 ? 122.061 131.550 167.234 1.00 104.15 13 SER H O 1
ATOM 3651 N N . ILE F 1 8 ? 121.048 131.893 165.255 1.00 93.43 14 ILE H N 1
ATOM 3652 C CA . ILE F 1 8 ? 122.203 131.462 164.473 1.00 88.57 14 ILE H CA 1
ATOM 3653 C C . ILE F 1 8 ? 123.167 132.622 164.259 1.00 88.66 14 ILE H C 1
ATOM 3654 O O . ILE F 1 8 ? 124.361 132.526 164.564 1.00 85.10 14 ILE H O 1
ATOM 3659 N N . TYR F 1 9 ? 122.655 133.738 163.736 1.00 93.88 15 TYR H N 1
ATOM 3660 C CA . TYR F 1 9 ? 123.490 134.897 163.441 1.00 92.91 15 TYR H CA 1
ATOM 3661 C C . TYR F 1 9 ? 124.280 135.350 164.659 1.00 93.13 15 TYR H C 1
ATOM 3662 O O . TYR F 1 9 ? 125.413 135.828 164.527 1.00 91.26 15 TYR H O 1
ATOM 3671 N N . ASN F 1 10 ? 123.701 135.213 165.849 1.00 100.92 16 ASN H N 1
ATOM 3672 C CA . ASN F 1 10 ? 124.386 135.593 167.076 1.00 100.56 16 ASN H CA 1
ATOM 3673 C C . ASN F 1 10 ? 125.532 134.656 167.443 1.00 99.48 16 ASN H C 1
ATOM 3674 O O . ASN F 1 10 ? 126.364 135.027 168.278 1.00 99.50 16 ASN H O 1
ATOM 3679 N N . ASN F 1 11 ? 125.610 133.466 166.850 1.00 90.28 17 ASN H N 1
ATOM 3680 C CA . ASN F 1 11 ? 126.560 132.445 167.282 1.00 92.05 17 ASN H CA 1
ATOM 3681 C C . ASN F 1 11 ? 127.608 132.202 166.201 1.00 91.49 17 ASN H C 1
ATOM 3682 O O . ASN F 1 11 ? 127.273 131.875 165.057 1.00 91.17 17 ASN H O 1
ATOM 3687 N N . GLU F 1 12 ? 128.878 132.360 166.586 1.00 79.73 18 GLU H N 1
ATOM 3688 C CA . GLU F 1 12 ? 129.950 132.614 165.627 1.00 75.47 18 GLU H CA 1
ATOM 3689 C C . GLU F 1 12 ? 130.099 131.477 164.622 1.00 76.54 18 GLU H C 1
ATOM 3690 O O . GLU F 1 12 ? 130.054 131.695 163.405 1.00 77.15 18 GLU H O 1
ATOM 3696 N N . PHE F 1 13 ? 130.271 130.250 165.116 1.00 75.91 19 PHE H N 1
ATOM 3697 C CA . PHE F 1 13 ? 130.507 129.115 164.229 1.00 74.18 19 PHE H CA 1
ATOM 3698 C C . PHE F 1 13 ? 129.292 128.834 163.355 1.00 76.13 19 PHE H C 1
ATOM 3699 O O . PHE F 1 13 ? 129.422 128.611 162.146 1.00 77.69 19 PHE H O 1
ATOM 3707 N N . GLN F 1 14 ? 128.101 128.843 163.950 1.00 73.96 20 GLN H N 1
ATOM 3708 C CA . GLN F 1 14 ? 126.888 128.595 163.179 1.00 72.50 20 GLN H CA 1
ATOM 3709 C C . GLN F 1 14 ? 126.713 129.648 162.091 1.00 70.34 20 GLN H C 1
ATOM 3710 O O . GLN F 1 14 ? 126.303 129.332 160.969 1.00 69.34 20 GLN H O 1
ATOM 3716 N N . TRP F 1 15 ? 127.023 130.906 162.407 1.00 70.04 21 TRP H N 1
ATOM 3717 C CA . TRP F 1 15 ? 126.992 131.961 161.399 1.00 72.56 21 TRP H CA 1
ATOM 3718 C C . TRP F 1 15 ? 128.139 131.827 160.403 1.00 70.04 21 TRP H C 1
ATOM 3719 O O . TRP F 1 15 ? 127.943 132.011 159.196 1.00 69.26 21 TRP H O 1
ATOM 3730 N N . MET F 1 16 ? 129.338 131.493 160.880 1.00 63.98 22 MET H N 1
ATOM 3731 C CA . MET F 1 16 ? 130.443 131.212 159.966 1.00 60.63 22 MET H CA 1
ATOM 3732 C C . MET F 1 16 ? 130.080 130.112 158.976 1.00 57.97 22 MET H C 1
ATOM 3733 O O . MET F 1 16 ? 130.394 130.208 157.784 1.00 53.46 22 MET H O 1
ATOM 3738 N N . LEU F 1 17 ? 129.419 129.060 159.453 1.00 65.96 23 LEU H N 1
ATOM 3739 C CA . LEU F 1 17 ? 128.931 128.011 158.563 1.00 66.73 23 LEU H CA 1
ATOM 3740 C C . LEU F 1 17 ? 127.933 128.555 157.547 1.00 66.53 23 LEU H C 1
ATOM 3741 O O . LEU F 1 17 ? 128.085 128.344 156.338 1.00 66.36 23 LEU H O 1
ATOM 3746 N N . VAL F 1 18 ? 126.910 129.269 158.018 1.00 64.00 24 VAL H N 1
ATOM 3747 C CA . VAL F 1 18 ? 125.887 129.806 157.118 1.00 62.38 24 VAL H CA 1
ATOM 3748 C C . VAL F 1 18 ? 126.507 130.732 156.079 1.00 61.76 24 VAL H C 1
ATOM 3749 O O . VAL F 1 18 ? 126.195 130.650 154.885 1.00 60.36 24 VAL H O 1
ATOM 3753 N N . LYS F 1 19 ? 127.395 131.626 156.511 1.00 58.05 25 LYS H N 1
ATOM 3754 C CA . LYS F 1 19 ? 128.091 132.489 155.562 1.00 58.10 25 LYS H CA 1
ATOM 3755 C C . LYS F 1 19 ? 128.879 131.674 154.544 1.00 52.39 25 LYS H C 1
ATOM 3756 O O . LYS F 1 19 ? 128.792 131.915 153.334 1.00 45.94 25 LYS H O 1
ATOM 3762 N N . SER F 1 20 ? 129.655 130.702 155.018 1.00 45.91 26 SER H N 1
ATOM 3763 C CA . SER F 1 20 ? 130.565 129.977 154.138 1.00 45.11 26 SER H CA 1
ATOM 3764 C C . SER F 1 20 ? 129.818 129.095 153.144 1.00 46.66 26 SER H C 1
ATOM 3765 O O . SER F 1 20 ? 130.106 129.118 151.942 1.00 44.65 26 SER H O 1
ATOM 3768 N N . TYR F 1 21 ? 128.851 128.311 153.623 1.00 53.10 27 TYR H N 1
ATOM 3769 C CA . TYR F 1 21 ? 128.009 127.537 152.716 1.00 53.10 27 TYR H CA 1
ATOM 3770 C C . TYR F 1 21 ? 127.107 128.413 151.854 1.00 56.52 27 TYR H C 1
ATOM 3771 O O . TYR F 1 21 ? 126.798 128.041 150.716 1.00 57.58 27 TYR H O 1
ATOM 3780 N N . GLY F 1 22 ? 126.671 129.562 152.359 1.00 47.11 28 GLY H N 1
ATOM 3781 C CA . GLY F 1 22 ? 125.910 130.488 151.541 1.00 42.95 28 GLY H CA 1
ATOM 3782 C C . GLY F 1 22 ? 126.663 131.019 150.338 1.00 44.50 28 GLY H C 1
ATOM 3783 O O . GLY F 1 22 ? 126.241 130.838 149.192 1.00 43.80 28 GLY H O 1
ATOM 3784 N N . LEU F 1 23 ? 127.796 131.670 150.596 1.00 43.36 29 LEU H N 1
ATOM 3785 C CA . LEU F 1 23 ? 128.630 132.197 149.520 1.00 45.03 29 LEU H CA 1
ATOM 3786 C C . LEU F 1 23 ? 129.124 131.094 148.592 1.00 48.32 29 LEU H C 1
ATOM 3787 O O . LEU F 1 23 ? 129.243 131.300 147.379 1.00 49.38 29 LEU H O 1
ATOM 3792 N N . PHE F 1 24 ? 129.415 129.916 149.140 1.00 38.64 30 PHE H N 1
ATOM 3793 C CA . PHE F 1 24 ? 129.774 128.773 148.307 1.00 35.85 30 PHE H CA 1
ATOM 3794 C C . PHE F 1 24 ? 128.668 128.428 147.314 1.00 46.74 30 PHE H C 1
ATOM 3795 O O . PHE F 1 24 ? 128.903 128.382 146.102 1.00 52.97 30 PHE H O 1
ATOM 3803 N N . PHE F 1 25 ? 127.450 128.190 147.798 1.00 48.90 31 PHE H N 1
ATOM 3804 C CA . PHE F 1 25 ? 126.374 127.843 146.874 1.00 46.33 31 PHE H CA 1
ATOM 3805 C C . PHE F 1 25 ? 126.003 129.000 145.954 1.00 49.05 31 PHE H C 1
ATOM 3806 O O . PHE F 1 25 ? 125.638 128.771 144.797 1.00 52.69 31 PHE H O 1
ATOM 3814 N N . LEU F 1 26 ? 126.106 130.239 146.430 1.00 49.00 32 LEU H N 1
ATOM 3815 C CA . LEU F 1 26 ? 125.973 131.384 145.534 1.00 53.56 32 LEU H CA 1
ATOM 3816 C C . LEU F 1 26 ? 126.988 131.305 144.400 1.00 50.33 32 LEU H C 1
ATOM 3817 O O . LEU F 1 26 ? 126.654 131.521 143.230 1.00 51.94 32 LEU H O 1
ATOM 3822 N N . GLY F 1 27 ? 128.237 130.982 144.733 1.00 47.16 33 GLY H N 1
ATOM 3823 C CA . GLY F 1 27 ? 129.237 130.731 143.708 1.00 49.18 33 GLY H CA 1
ATOM 3824 C C . GLY F 1 27 ? 128.863 129.607 142.759 1.00 55.61 33 GLY H C 1
ATOM 3825 O O . GLY F 1 27 ? 129.155 129.673 141.562 1.00 57.95 33 GLY H O 1
ATOM 3826 N N . VAL F 1 28 ? 128.222 128.559 143.274 1.00 55.02 34 VAL H N 1
ATOM 3827 C CA . VAL F 1 28 ? 127.752 127.482 142.407 1.00 49.83 34 VAL H CA 1
ATOM 3828 C C . VAL F 1 28 ? 126.660 127.982 141.469 1.00 49.79 34 VAL H C 1
ATOM 3829 O O . VAL F 1 28 ? 126.676 127.693 140.267 1.00 51.26 34 VAL H O 1
ATOM 3833 N N . ARG F 1 29 ? 125.691 128.729 141.997 1.00 53.08 35 ARG H N 1
ATOM 3834 C CA . ARG F 1 29 ? 124.653 129.295 141.139 1.00 53.90 35 ARG H CA 1
ATOM 3835 C C . ARG F 1 29 ? 125.248 130.233 140.092 1.00 55.03 35 ARG H C 1
ATOM 3836 O O . ARG F 1 29 ? 124.967 130.105 138.895 1.00 56.19 35 ARG H O 1
ATOM 3844 N N . LEU F 1 30 ? 126.083 131.178 140.526 1.00 57.77 36 LEU H N 1
ATOM 3845 C CA . LEU F 1 30 ? 126.744 132.083 139.588 1.00 57.16 36 LEU H CA 1
ATOM 3846 C C . LEU F 1 30 ? 127.559 131.327 138.545 1.00 52.19 36 LEU H C 1
ATOM 3847 O O . LEU F 1 30 ? 127.420 131.564 137.340 1.00 50.82 36 LEU H O 1
ATOM 3852 N N . ALA F 1 31 ? 128.415 130.408 138.990 1.00 51.72 37 ALA H N 1
ATOM 3853 C CA . ALA F 1 31 ? 129.267 129.681 138.055 1.00 54.75 37 ALA H CA 1
ATOM 3854 C C . ALA F 1 31 ? 128.455 128.922 137.015 1.00 57.88 37 ALA H C 1
ATOM 3855 O O . ALA F 1 31 ? 128.768 128.968 135.821 1.00 63.97 37 ALA H O 1
ATOM 3857 N N . LYS F 1 32 ? 127.398 128.232 137.440 1.00 59.02 38 LYS H N 1
ATOM 3858 C CA . LYS F 1 32 ? 126.548 127.529 136.487 1.00 60.89 38 LYS H CA 1
ATOM 3859 C C . LYS F 1 32 ? 125.824 128.472 135.534 1.00 60.30 38 LYS H C 1
ATOM 3860 O O . LYS F 1 32 ? 125.318 128.020 134.502 1.00 57.96 38 LYS H O 1
ATOM 3866 N N . GLU F 1 33 ? 125.759 129.765 135.851 1.00 61.82 39 GLU H N 1
ATOM 3867 C CA . GLU F 1 33 ? 125.257 130.765 134.913 1.00 63.46 39 GLU H CA 1
ATOM 3868 C C . GLU F 1 33 ? 126.354 131.363 134.036 1.00 65.97 39 GLU H C 1
ATOM 3869 O O . GLU F 1 33 ? 126.111 131.666 132.863 1.00 70.24 39 GLU H O 1
ATOM 3875 N N . PHE F 1 34 ? 127.557 131.537 134.585 1.00 57.12 40 PHE H N 1
ATOM 3876 C CA . PHE F 1 34 ? 128.671 132.146 133.866 1.00 57.70 40 PHE H CA 1
ATOM 3877 C C . PHE F 1 34 ? 129.240 131.273 132.754 1.00 57.15 40 PHE H C 1
ATOM 3878 O O . PHE F 1 34 ? 130.076 131.761 131.986 1.00 56.08 40 PHE H O 1
ATOM 3886 N N . VAL F 1 35 ? 128.817 130.013 132.645 1.00 53.30 41 VAL H N 1
ATOM 3887 C CA . VAL F 1 35 ? 129.540 129.055 131.809 1.00 58.47 41 VAL H CA 1
ATOM 3888 C C . VAL F 1 35 ? 129.686 129.549 130.373 1.00 58.64 41 VAL H C 1
ATOM 3889 O O . VAL F 1 35 ? 130.655 129.202 129.687 1.00 59.71 41 VAL H O 1
ATOM 3893 N N . GLY F 1 36 ? 128.744 130.353 129.892 1.00 63.96 42 GLY H N 1
ATOM 3894 C CA . GLY F 1 36 ? 128.799 130.881 128.545 1.00 65.27 42 GLY H CA 1
ATOM 3895 C C . GLY F 1 36 ? 129.494 132.211 128.365 1.00 63.63 42 GLY H C 1
ATOM 3896 O O . GLY F 1 36 ? 129.523 132.728 127.244 1.00 64.83 42 GLY H O 1
ATOM 3897 N N . VAL F 1 37 ? 130.053 132.792 129.418 1.00 60.58 43 VAL H N 1
ATOM 3898 C CA . VAL F 1 37 ? 130.451 134.196 129.387 1.00 64.93 43 VAL H CA 1
ATOM 3899 C C . VAL F 1 37 ? 131.828 134.353 128.758 1.00 68.17 43 VAL H C 1
ATOM 3900 O O . VAL F 1 37 ? 132.736 133.541 128.975 1.00 67.41 43 VAL H O 1
ATOM 3904 N N . GLU F 1 38 ? 131.977 135.417 127.969 1.00 78.92 44 GLU H N 1
ATOM 3905 C CA . GLU F 1 38 ? 133.257 135.886 127.459 1.00 76.14 44 GLU H CA 1
ATOM 3906 C C . GLU F 1 38 ? 133.330 137.386 127.697 1.00 76.70 44 GLU H C 1
ATOM 3907 O O . GLU F 1 38 ? 132.302 138.068 127.724 1.00 78.88 44 GLU H O 1
ATOM 3913 N N . LEU F 1 39 ? 134.544 137.902 127.865 1.00 67.16 45 LEU H N 1
ATOM 3914 C CA . LEU F 1 39 ? 134.727 139.305 128.226 1.00 67.40 45 LEU H CA 1
ATOM 3915 C C . LEU F 1 39 ? 135.281 140.167 127.105 1.00 68.17 45 LEU H C 1
ATOM 3916 O O . LEU F 1 39 ? 134.831 141.302 126.938 1.00 69.93 45 LEU H O 1
ATOM 3921 N N . MET F 1 40 ? 136.243 139.673 126.325 1.00 80.75 46 MET H N 1
ATOM 3922 C CA . MET F 1 40 ? 136.686 140.334 125.099 1.00 83.96 46 MET H CA 1
ATOM 3923 C C . MET F 1 40 ? 136.577 139.343 123.946 1.00 86.04 46 MET H C 1
ATOM 3924 O O . MET F 1 40 ? 137.587 138.770 123.511 1.00 83.32 46 MET H O 1
ATOM 3929 N N . PRO F 1 41 ? 135.372 139.109 123.433 1.00 90.26 47 PRO H N 1
ATOM 3930 C CA . PRO F 1 41 ? 135.114 137.866 122.703 1.00 91.36 47 PRO H CA 1
ATOM 3931 C C . PRO F 1 41 ? 135.915 137.806 121.412 1.00 92.65 47 PRO H C 1
ATOM 3932 O O . PRO F 1 41 ? 136.331 138.823 120.852 1.00 90.56 47 PRO H O 1
ATOM 3936 N N . SER F 1 42 ? 136.125 136.583 120.938 1.00 109.07 48 SER H N 1
ATOM 3937 C CA . SER F 1 42 ? 136.904 136.359 119.727 1.00 108.95 48 SER H CA 1
ATOM 3938 C C . SER F 1 42 ? 136.192 136.938 118.508 1.00 107.67 48 SER H C 1
ATOM 3939 O O . SER F 1 42 ? 134.970 136.850 118.389 1.00 106.83 48 SER H O 1
ATOM 3942 N N . SER G 2 1 ? 147.446 107.913 193.858 1.00 108.22 7 SER J N 1
ATOM 3943 C CA . SER G 2 1 ? 147.494 106.458 193.796 1.00 108.03 7 SER J CA 1
ATOM 3944 C C . SER G 2 1 ? 147.667 105.975 192.361 1.00 108.45 7 SER J C 1
ATOM 3945 O O . SER G 2 1 ? 148.241 104.915 192.118 1.00 107.47 7 SER J O 1
ATOM 3948 N N . GLN G 2 2 ? 147.165 106.759 191.413 1.00 120.17 8 GLN J N 1
ATOM 3949 C CA . GLN G 2 2 ? 147.277 106.382 190.014 1.00 120.99 8 GLN J CA 1
ATOM 3950 C C . GLN G 2 2 ? 148.735 106.463 189.566 1.00 123.04 8 GLN J C 1
ATOM 3951 O O . GLN G 2 2 ? 149.437 107.420 189.906 1.00 123.11 8 GLN J O 1
ATOM 3957 N N . PRO G 2 3 ? 149.222 105.480 188.801 1.00 131.26 9 PRO J N 1
ATOM 3958 C CA . PRO G 2 3 ? 150.512 105.681 188.126 1.00 131.04 9 PRO J CA 1
ATOM 3959 C C . PRO G 2 3 ? 150.417 106.623 186.941 1.00 130.69 9 PRO J C 1
ATOM 3960 O O . PRO G 2 3 ? 151.340 107.412 186.705 1.00 130.04 9 PRO J O 1
ATOM 3964 N N . ASP G 2 4 ? 149.319 106.566 186.188 1.00 134.59 10 ASP J N 1
ATOM 3965 C CA . ASP G 2 4 ? 149.180 107.339 184.961 1.00 134.89 10 ASP J CA 1
ATOM 3966 C C . ASP G 2 4 ? 147.721 107.341 184.519 1.00 135.60 10 ASP J C 1
ATOM 3967 O O . ASP G 2 4 ? 147.074 106.286 184.541 1.00 134.48 10 ASP J O 1
ATOM 3972 N N . PRO G 2 5 ? 147.153 108.492 184.117 1.00 140.67 11 PRO J N 1
ATOM 3973 C CA . PRO G 2 5 ? 145.892 108.452 183.365 1.00 140.65 11 PRO J CA 1
ATOM 3974 C C . PRO G 2 5 ? 146.056 107.891 181.958 1.00 141.53 11 PRO J C 1
ATOM 3975 O O . PRO G 2 5 ? 145.756 108.562 180.966 1.00 140.99 11 PRO J O 1
ATOM 3979 N N . ALA G 2 6 ? 146.543 106.652 181.869 1.00 143.16 12 ALA J N 1
ATOM 3980 C CA . ALA G 2 6 ? 146.956 106.096 180.585 1.00 141.67 12 ALA J CA 1
ATOM 3981 C C . ALA G 2 6 ? 145.765 105.805 179.680 1.00 142.15 12 ALA J C 1
ATOM 3982 O O . ALA G 2 6 ? 145.910 105.788 178.452 1.00 142.25 12 ALA J O 1
ATOM 3984 N N . GLU G 2 7 ? 144.587 105.575 180.265 1.00 148.89 13 GLU J N 1
ATOM 3985 C CA . GLU G 2 7 ? 143.464 105.026 179.509 1.00 149.63 13 GLU J CA 1
ATOM 3986 C C . GLU G 2 7 ? 143.047 105.942 178.363 1.00 149.64 13 GLU J C 1
ATOM 3987 O O . GLU G 2 7 ? 142.844 105.484 177.232 1.00 149.86 13 GLU J O 1
ATOM 3993 N N . GLU G 2 8 ? 142.915 107.242 178.631 1.00 147.58 14 GLU J N 1
ATOM 3994 C CA . GLU G 2 8 ? 142.611 108.181 177.556 1.00 147.40 14 GLU J CA 1
ATOM 3995 C C . GLU G 2 8 ? 143.709 108.191 176.499 1.00 146.50 14 GLU J C 1
ATOM 3996 O O . GLU G 2 8 ? 143.428 108.256 175.297 1.00 145.87 14 GLU J O 1
ATOM 4002 N N . GLN G 2 9 ? 144.968 108.127 176.932 1.00 138.93 15 GLN J N 1
ATOM 4003 C CA . GLN G 2 9 ? 146.089 108.142 175.998 1.00 137.61 15 GLN J CA 1
ATOM 4004 C C . GLN G 2 9 ? 146.131 106.886 175.132 1.00 137.45 15 GLN J C 1
ATOM 4005 O O . GLN G 2 9 ? 146.365 106.967 173.921 1.00 138.03 15 GLN J O 1
ATOM 4011 N N . LYS G 2 10 ? 145.904 105.717 175.734 1.00 135.41 16 LYS J N 1
ATOM 4012 C CA . LYS G 2 10 ? 145.857 104.468 174.977 1.00 134.77 16 LYS J CA 1
ATOM 4013 C C . LYS G 2 10 ? 144.613 104.344 174.103 1.00 135.82 16 LYS J C 1
ATOM 4014 O O . LYS G 2 10 ? 144.677 103.743 173.025 1.00 135.09 16 LYS J O 1
ATOM 4020 N N . ARG G 2 11 ? 143.481 104.898 174.538 1.00 142.80 17 ARG J N 1
ATOM 4021 C CA . ARG G 2 11 ? 142.309 104.970 173.667 1.00 142.47 17 ARG J CA 1
ATOM 4022 C C . ARG G 2 11 ? 142.555 105.848 172.444 1.00 142.19 17 ARG J C 1
ATOM 4023 O O . ARG G 2 11 ? 142.113 105.516 171.338 1.00 140.88 17 ARG J O 1
ATOM 4031 N N . VAL G 2 12 ? 143.256 106.968 172.616 1.00 137.49 18 VAL J N 1
ATOM 4032 C CA . VAL G 2 12 ? 143.690 107.753 171.461 1.00 136.69 18 VAL J CA 1
ATOM 4033 C C . VAL G 2 12 ? 144.595 106.931 170.550 1.00 135.90 18 VAL J C 1
ATOM 4034 O O . VAL G 2 12 ? 144.455 106.963 169.321 1.00 136.06 18 VAL J O 1
ATOM 4038 N N . ALA G 2 13 ? 145.530 106.179 171.129 1.00 128.16 19 ALA J N 1
ATOM 4039 C CA . ALA G 2 13 ? 146.346 105.270 170.328 1.00 125.94 19 ALA J CA 1
ATOM 4040 C C . ALA G 2 13 ? 145.502 104.212 169.624 1.00 126.41 19 ALA J C 1
ATOM 4041 O O . ALA G 2 13 ? 145.756 103.879 168.461 1.00 126.91 19 ALA J O 1
ATOM 4043 N N . ALA G 2 14 ? 144.491 103.676 170.308 1.00 127.89 20 ALA J N 1
ATOM 4044 C CA . ALA G 2 14 ? 143.584 102.717 169.680 1.00 128.05 20 ALA J CA 1
ATOM 4045 C C . ALA G 2 14 ? 142.828 103.321 168.499 1.00 127.93 20 ALA J C 1
ATOM 4046 O O . ALA G 2 14 ? 142.665 102.671 167.459 1.00 126.91 20 ALA J O 1
ATOM 4048 N N . GLU G 2 15 ? 142.342 104.552 168.641 1.00 126.44 21 GLU J N 1
ATOM 4049 C CA . GLU G 2 15 ? 141.737 105.250 167.508 1.00 125.42 21 GLU J CA 1
ATOM 4050 C C . GLU G 2 15 ? 142.735 105.570 166.400 1.00 125.14 21 GLU J C 1
ATOM 4051 O O . GLU G 2 15 ? 142.356 105.593 165.224 1.00 125.24 21 GLU J O 1
ATOM 4057 N N . VAL G 2 16 ? 144.002 105.814 166.737 1.00 116.22 22 VAL J N 1
ATOM 4058 C CA . VAL G 2 16 ? 145.015 106.007 165.699 1.00 114.20 22 VAL J CA 1
ATOM 4059 C C . VAL G 2 16 ? 145.181 104.752 164.847 1.00 114.25 22 VAL J C 1
ATOM 4060 O O . VAL G 2 16 ? 145.159 104.819 163.612 1.00 113.94 22 VAL J O 1
ATOM 4064 N N . ARG G 2 17 ? 145.350 103.590 165.481 1.00 116.45 23 ARG J N 1
ATOM 4065 C CA . ARG G 2 17 ? 145.364 102.349 164.709 1.00 116.06 23 ARG J CA 1
ATOM 4066 C C . ARG G 2 17 ? 144.033 102.096 164.010 1.00 115.14 23 ARG J C 1
ATOM 4067 O O . ARG G 2 17 ? 144.008 101.519 162.916 1.00 114.64 23 ARG J O 1
ATOM 4075 N N . PHE G 2 18 ? 142.922 102.523 164.611 1.00 111.86 24 PHE J N 1
ATOM 4076 C CA . PHE G 2 18 ? 141.631 102.440 163.932 1.00 112.01 24 PHE J CA 1
ATOM 4077 C C . PHE G 2 18 ? 141.603 103.295 162.668 1.00 111.65 24 PHE J C 1
ATOM 4078 O O . PHE G 2 18 ? 141.045 102.887 161.644 1.00 111.33 24 PHE J O 1
ATOM 4086 N N . ASN G 2 19 ? 142.196 104.487 162.724 1.00 107.06 25 ASN J N 1
ATOM 4087 C CA . ASN G 2 19 ? 142.361 105.306 161.525 1.00 104.71 25 ASN J CA 1
ATOM 4088 C C . ASN G 2 19 ? 143.237 104.627 160.476 1.00 103.84 25 ASN J C 1
ATOM 4089 O O . ASN G 2 19 ? 142.951 104.710 159.275 1.00 102.58 25 ASN J O 1
ATOM 4094 N N . PHE G 2 20 ? 144.310 103.959 160.901 1.00 103.08 26 PHE J N 1
ATOM 4095 C CA . PHE G 2 20 ? 145.143 103.214 159.959 1.00 102.96 26 PHE J CA 1
ATOM 4096 C C . PHE G 2 20 ? 144.371 102.112 159.240 1.00 102.82 26 PHE J C 1
ATOM 4097 O O . PHE G 2 20 ? 144.405 102.023 158.008 1.00 101.81 26 PHE J O 1
ATOM 4105 N N . ILE G 2 21 ? 143.658 101.267 159.985 1.00 108.14 27 ILE J N 1
ATOM 4106 C CA . ILE G 2 21 ? 142.910 100.192 159.335 1.00 107.88 27 ILE J CA 1
ATOM 4107 C C . ILE G 2 21 ? 141.775 100.738 158.474 1.00 108.74 27 ILE J C 1
ATOM 4108 O O . ILE G 2 21 ? 141.461 100.170 157.421 1.00 108.35 27 ILE J O 1
ATOM 4113 N N . LEU G 2 22 ? 141.149 101.840 158.889 1.00 104.58 28 LEU J N 1
ATOM 4114 C CA . LEU G 2 22 ? 140.158 102.494 158.040 1.00 102.14 28 LEU J CA 1
ATOM 4115 C C . LEU G 2 22 ? 140.784 103.059 156.768 1.00 102.31 28 LEU J C 1
ATOM 4116 O O . LEU G 2 22 ? 140.213 102.929 155.679 1.00 99.99 28 LEU J O 1
ATOM 4121 N N . PHE G 2 23 ? 141.955 103.686 156.883 1.00 85.71 29 PHE J N 1
ATOM 4122 C CA . PHE G 2 23 ? 142.681 104.139 155.700 1.00 79.49 29 PHE J CA 1
ATOM 4123 C C . PHE G 2 23 ? 142.979 102.981 154.753 1.00 77.95 29 PHE J C 1
ATOM 4124 O O . PHE G 2 23 ? 142.775 103.087 153.539 1.00 77.02 29 PHE J O 1
ATOM 4132 N N . GLY G 2 24 ? 143.464 101.865 155.293 1.00 82.23 30 GLY J N 1
ATOM 4133 C CA . GLY G 2 24 ? 143.670 100.683 154.471 1.00 83.68 30 GLY J CA 1
ATOM 4134 C C . GLY G 2 24 ? 142.386 100.149 153.865 1.00 83.13 30 GLY J C 1
ATOM 4135 O O . GLY G 2 24 ? 142.330 99.819 152.678 1.00 84.17 30 GLY J O 1
ATOM 4136 N N . ALA G 2 25 ? 141.331 100.071 154.675 1.00 84.15 31 ALA J N 1
ATOM 4137 C CA . ALA G 2 25 ? 140.048 99.554 154.208 1.00 84.40 31 ALA J CA 1
ATOM 4138 C C . ALA G 2 25 ? 139.449 100.389 153.079 1.00 83.78 31 ALA J C 1
ATOM 4139 O O . ALA G 2 25 ? 138.900 99.834 152.119 1.00 82.05 31 ALA J O 1
ATOM 4141 N N . VAL G 2 26 ? 139.545 101.716 153.160 1.00 78.83 32 VAL J N 1
ATOM 4142 C CA . VAL G 2 26 ? 139.060 102.544 152.057 1.00 78.29 32 VAL J CA 1
ATOM 4143 C C . VAL G 2 26 ? 139.909 102.354 150.803 1.00 81.28 32 VAL J C 1
ATOM 4144 O O . VAL G 2 26 ? 139.384 102.375 149.684 1.00 77.01 32 VAL J O 1
ATOM 4148 N N . ILE G 2 27 ? 141.221 102.167 150.952 1.00 83.64 33 ILE J N 1
ATOM 4149 C CA . ILE G 2 27 ? 142.036 101.832 149.785 1.00 80.97 33 ILE J CA 1
ATOM 4150 C C . ILE G 2 27 ? 141.636 100.473 149.223 1.00 83.65 33 ILE J C 1
ATOM 4151 O O . ILE G 2 27 ? 141.499 100.303 148.006 1.00 82.86 33 ILE J O 1
ATOM 4156 N N . ALA G 2 28 ? 141.449 99.485 150.097 1.00 83.35 34 ALA J N 1
ATOM 4157 C CA . ALA G 2 28 ? 140.953 98.188 149.649 1.00 80.39 34 ALA J CA 1
ATOM 4158 C C . ALA G 2 28 ? 139.595 98.313 148.967 1.00 80.33 34 ALA J C 1
ATOM 4159 O O . ALA G 2 28 ? 139.360 97.700 147.919 1.00 81.25 34 ALA J O 1
ATOM 4161 N N . ALA G 2 29 ? 138.691 99.105 149.543 1.00 80.26 35 ALA J N 1
ATOM 4162 C CA . ALA G 2 29 ? 137.389 99.325 148.918 1.00 82.65 35 ALA J CA 1
ATOM 4163 C C . ALA G 2 29 ? 137.521 99.920 147.519 1.00 84.31 35 ALA J C 1
ATOM 4164 O O . ALA G 2 29 ? 136.971 99.380 146.551 1.00 85.41 35 ALA J O 1
ATOM 4166 N N . VAL G 2 30 ? 138.256 101.025 147.385 1.00 77.86 36 VAL J N 1
ATOM 4167 C CA . VAL G 2 30 ? 138.415 101.632 146.065 1.00 75.04 36 VAL J CA 1
ATOM 4168 C C . VAL G 2 30 ? 139.208 100.727 145.134 1.00 78.17 36 VAL J C 1
ATOM 4169 O O . VAL G 2 30 ? 139.009 100.758 143.913 1.00 76.17 36 VAL J O 1
ATOM 4173 N N . ARG G 2 31 ? 140.108 99.909 145.676 1.00 79.14 37 ARG J N 1
ATOM 4174 C CA . ARG G 2 31 ? 140.818 98.956 144.832 1.00 75.64 37 ARG J CA 1
ATOM 4175 C C . ARG G 2 31 ? 139.868 97.905 144.269 1.00 78.97 37 ARG J C 1
ATOM 4176 O O . ARG G 2 31 ? 140.087 97.403 143.161 1.00 81.12 37 ARG J O 1
ATOM 4184 N N . LEU G 2 32 ? 138.818 97.563 145.014 1.00 82.09 38 LEU J N 1
ATOM 4185 C CA . LEU G 2 32 ? 137.754 96.691 144.525 1.00 82.63 38 LEU J CA 1
ATOM 4186 C C . LEU G 2 32 ? 136.672 97.439 143.756 1.00 83.37 38 LEU J C 1
ATOM 4187 O O . LEU G 2 32 ? 136.035 96.856 142.872 1.00 83.01 38 LEU J O 1
ATOM 4192 N N . ALA G 2 33 ? 136.450 98.712 144.079 1.00 88.84 39 ALA J N 1
ATOM 4193 C CA . ALA G 2 33 ? 135.284 99.446 143.590 1.00 90.05 39 ALA J CA 1
ATOM 4194 C C . ALA G 2 33 ? 135.082 99.393 142.081 1.00 91.18 39 ALA J C 1
ATOM 4195 O O . ALA G 2 33 ? 133.956 99.104 141.646 1.00 93.89 39 ALA J O 1
ATOM 4197 N N . PRO G 2 34 ? 136.085 99.646 141.235 1.00 90.18 40 PRO J N 1
ATOM 4198 C CA . PRO G 2 34 ? 135.816 99.633 139.786 1.00 90.28 40 PRO J CA 1
ATOM 4199 C C . PRO G 2 34 ? 135.366 98.284 139.256 1.00 92.86 40 PRO J C 1
ATOM 4200 O O . PRO G 2 34 ? 134.557 98.236 138.321 1.00 92.36 40 PRO J O 1
ATOM 4204 N N . ILE G 2 35 ? 135.857 97.183 139.824 1.00 98.95 41 ILE J N 1
ATOM 4205 C CA . ILE G 2 35 ? 135.348 95.866 139.456 1.00 99.30 41 ILE J CA 1
ATOM 4206 C C . ILE G 2 35 ? 133.900 95.718 139.909 1.00 100.42 41 ILE J C 1
ATOM 4207 O O . ILE G 2 35 ? 133.030 95.282 139.145 1.00 100.94 41 ILE J O 1
ATOM 4212 N N . VAL G 2 36 ? 133.625 96.085 141.160 1.00 101.95 42 VAL J N 1
ATOM 4213 C CA . VAL G 2 36 ? 132.262 96.049 141.683 1.00 102.62 42 VAL J CA 1
ATOM 4214 C C . VAL G 2 36 ? 131.342 96.949 140.866 1.00 102.44 42 VAL J C 1
ATOM 4215 O O . VAL G 2 36 ? 130.169 96.624 140.647 1.00 102.10 42 VAL J O 1
ATOM 4219 N N . LEU G 2 37 ? 131.852 98.089 140.398 1.00 96.63 43 LEU J N 1
ATOM 4220 C CA . LEU G 2 37 ? 131.013 98.999 139.626 1.00 97.22 43 LEU J CA 1
ATOM 4221 C C . LEU G 2 37 ? 130.792 98.519 138.198 1.00 98.96 43 LEU J C 1
ATOM 4222 O O . LEU G 2 37 ? 129.708 98.734 137.643 1.00 96.84 43 LEU J O 1
ATOM 4227 N N . LYS G 2 38 ? 131.785 97.874 137.586 1.00 110.22 44 LYS J N 1
ATOM 4228 C CA . LYS G 2 38 ? 131.562 97.282 136.273 1.00 111.44 44 LYS J CA 1
ATOM 4229 C C . LYS G 2 38 ? 130.877 95.925 136.378 1.00 113.05 44 LYS J C 1
ATOM 4230 O O . LYS G 2 38 ? 130.201 95.502 135.433 1.00 113.46 44 LYS J O 1
ATOM 4236 N N . HIS G 2 39 ? 131.036 95.239 137.505 1.00 112.04 45 HIS J N 1
ATOM 4237 C CA . HIS G 2 39 ? 130.408 93.939 137.713 1.00 110.44 45 HIS J CA 1
ATOM 4238 C C . HIS G 2 39 ? 128.891 94.042 137.590 1.00 108.79 45 HIS J C 1
ATOM 4239 O O . HIS G 2 39 ? 128.304 95.082 137.890 1.00 107.95 45 HIS J O 1
ATOM 4246 N N . ASP H 3 1 ? 178.115 113.804 170.773 1.00 122.30 9 ASP F N 1
ATOM 4247 C CA . ASP H 3 1 ? 177.607 112.605 170.117 1.00 123.16 9 ASP F CA 1
ATOM 4248 C C . ASP H 3 1 ? 177.965 112.611 168.637 1.00 123.27 9 ASP F C 1
ATOM 4249 O O . ASP H 3 1 ? 178.025 113.668 168.009 1.00 123.33 9 ASP F O 1
ATOM 4254 N N . ARG H 3 2 ? 178.203 111.418 168.087 1.00 121.70 10 ARG F N 1
ATOM 4255 C CA . ARG H 3 2 ? 178.569 111.304 166.679 1.00 120.94 10 ARG F CA 1
ATOM 4256 C C . ARG H 3 2 ? 177.563 112.027 165.792 1.00 122.41 10 ARG F C 1
ATOM 4257 O O . ARG H 3 2 ? 177.929 112.892 164.988 1.00 122.65 10 ARG F O 1
ATOM 4265 N N . LEU H 3 3 ? 176.279 111.704 165.950 1.00 117.87 11 LEU F N 1
ATOM 4266 C CA . LEU H 3 3 ? 175.242 112.435 165.231 1.00 116.71 11 LEU F CA 1
ATOM 4267 C C . LEU H 3 3 ? 175.039 113.828 165.809 1.00 115.93 11 LEU F C 1
ATOM 4268 O O . LEU H 3 3 ? 174.825 114.784 165.061 1.00 113.82 11 LEU F O 1
ATOM 4273 N N . GLY H 3 4 ? 175.151 113.969 167.128 1.00 117.99 12 GLY F N 1
ATOM 4274 C CA . GLY H 3 4 ? 175.056 115.285 167.742 1.00 116.52 12 GLY F CA 1
ATOM 4275 C C . GLY H 3 4 ? 175.931 116.334 167.083 1.00 117.05 12 GLY F C 1
ATOM 4276 O O . GLY H 3 4 ? 175.544 117.499 166.975 1.00 116.97 12 GLY F O 1
ATOM 4277 N N . PHE H 3 5 ? 177.119 115.938 166.632 1.00 118.40 13 PHE F N 1
ATOM 4278 C CA . PHE H 3 5 ? 177.978 116.802 165.826 1.00 118.76 13 PHE F CA 1
ATOM 4279 C C . PHE H 3 5 ? 177.707 116.727 164.323 1.00 119.10 13 PHE F C 1
ATOM 4280 O O . PHE H 3 5 ? 177.588 117.768 163.667 1.00 118.65 13 PHE F O 1
ATOM 4288 N N . VAL H 3 6 ? 177.648 115.518 163.761 1.00 114.69 14 VAL F N 1
ATOM 4289 C CA . VAL H 3 6 ? 177.558 115.366 162.310 1.00 114.13 14 VAL F CA 1
ATOM 4290 C C . VAL H 3 6 ? 176.284 115.991 161.750 1.00 113.25 14 VAL F C 1
ATOM 4291 O O . VAL H 3 6 ? 176.291 116.537 160.644 1.00 112.45 14 VAL F O 1
ATOM 4295 N N . VAL H 3 7 ? 175.172 115.912 162.479 1.00 109.51 15 VAL F N 1
ATOM 4296 C CA . VAL H 3 7 ? 173.923 116.492 161.992 1.00 108.94 15 VAL F CA 1
ATOM 4297 C C . VAL H 3 7 ? 174.033 118.010 161.887 1.00 108.43 15 VAL F C 1
ATOM 4298 O O . VAL H 3 7 ? 173.661 118.608 160.870 1.00 106.74 15 VAL F O 1
ATOM 4302 N N . GLY H 3 8 ? 174.539 118.656 162.935 1.00 107.46 16 GLY F N 1
ATOM 4303 C CA . GLY H 3 8 ? 174.759 120.092 162.872 1.00 106.99 16 GLY F CA 1
ATOM 4304 C C . GLY H 3 8 ? 175.753 120.503 161.803 1.00 108.64 16 GLY F C 1
ATOM 4305 O O . GLY H 3 8 ? 175.539 121.485 161.087 1.00 110.06 16 GLY F O 1
ATOM 4306 N N . VAL H 3 9 ? 176.814 119.715 161.627 1.00 106.15 17 VAL F N 1
ATOM 4307 C CA . VAL H 3 9 ? 177.773 119.980 160.555 1.00 105.33 17 VAL F CA 1
ATOM 4308 C C . VAL H 3 9 ? 177.103 119.892 159.189 1.00 105.60 17 VAL F C 1
ATOM 4309 O O . VAL H 3 9 ? 177.239 120.795 158.357 1.00 106.60 17 VAL F O 1
ATOM 4313 N N . VAL H 3 10 ? 176.417 118.785 158.915 1.00 100.38 18 VAL F N 1
ATOM 4314 C CA . VAL H 3 10 ? 175.834 118.581 157.593 1.00 99.51 18 VAL F CA 1
ATOM 4315 C C . VAL H 3 10 ? 174.752 119.615 157.301 1.00 99.01 18 VAL F C 1
ATOM 4316 O O . VAL H 3 10 ? 174.633 120.100 156.170 1.00 98.23 18 VAL F O 1
ATOM 4320 N N . GLN H 3 11 ? 173.936 119.963 158.298 1.00 97.08 19 GLN F N 1
ATOM 4321 C CA . GLN H 3 11 ? 172.957 121.022 158.073 1.00 96.66 19 GLN F CA 1
ATOM 4322 C C . GLN H 3 11 ? 173.607 122.387 157.861 1.00 95.78 19 GLN F C 1
ATOM 4323 O O . GLN H 3 11 ? 173.120 123.176 157.048 1.00 96.74 19 GLN F O 1
ATOM 4329 N N . THR H 3 12 ? 174.706 122.690 158.556 1.00 92.80 20 THR F N 1
ATOM 4330 C CA . THR H 3 12 ? 175.426 123.932 158.270 1.00 93.46 20 THR F CA 1
ATOM 4331 C C . THR H 3 12 ? 176.017 123.928 156.864 1.00 92.61 20 THR F C 1
ATOM 4332 O O . THR H 3 12 ? 176.001 124.952 156.163 1.00 92.69 20 THR F O 1
ATOM 4336 N N . GLY H 3 13 ? 176.483 122.763 156.416 1.00 82.09 21 GLY F N 1
ATOM 4337 C CA . GLY H 3 13 ? 176.980 122.640 155.058 1.00 79.64 21 GLY F CA 1
ATOM 4338 C C . GLY H 3 13 ? 175.906 122.809 154.004 1.00 79.76 21 GLY F C 1
ATOM 4339 O O . GLY H 3 13 ? 176.115 123.505 153.015 1.00 80.94 21 GLY F O 1
ATOM 4340 N N . PHE H 3 14 ? 174.723 122.245 154.230 1.00 75.46 22 PHE F N 1
ATOM 4341 C CA . PHE H 3 14 ? 173.600 122.528 153.339 1.00 74.71 22 PHE F CA 1
ATOM 4342 C C . PHE H 3 14 ? 173.257 124.012 153.359 1.00 74.86 22 PHE F C 1
ATOM 4343 O O . PHE H 3 14 ? 173.213 124.671 152.311 1.00 72.96 22 PHE F O 1
ATOM 4351 N N . HIS H 3 15 ? 173.057 124.556 154.558 1.00 81.36 23 HIS F N 1
ATOM 4352 C CA . HIS H 3 15 ? 172.648 125.940 154.753 1.00 77.46 23 HIS F CA 1
ATOM 4353 C C . HIS H 3 15 ? 173.512 126.910 153.957 1.00 76.98 23 HIS F C 1
ATOM 4354 O O . HIS H 3 15 ? 172.997 127.726 153.185 1.00 75.20 23 HIS F O 1
ATOM 4361 N N . TRP H 3 16 ? 174.832 126.842 154.129 1.00 84.04 24 TRP F N 1
ATOM 4362 C CA . TRP H 3 16 ? 175.695 127.747 153.373 1.00 84.25 24 TRP F CA 1
ATOM 4363 C C . TRP H 3 16 ? 176.059 127.273 151.969 1.00 80.77 24 TRP F C 1
ATOM 4364 O O . TRP H 3 16 ? 176.347 128.115 151.113 1.00 76.56 24 TRP F O 1
ATOM 4375 N N . GLY H 3 17 ? 176.055 125.973 151.687 1.00 81.42 25 GLY F N 1
ATOM 4376 C CA . GLY H 3 17 ? 176.543 125.446 150.431 1.00 82.00 25 GLY F CA 1
ATOM 4377 C C . GLY H 3 17 ? 175.531 125.265 149.327 1.00 80.51 25 GLY F C 1
ATOM 4378 O O . GLY H 3 17 ? 175.934 125.086 148.174 1.00 79.92 25 GLY F O 1
ATOM 4379 N N . PHE H 3 18 ? 174.228 125.314 149.617 1.00 72.47 26 PHE F N 1
ATOM 4380 C CA . PHE H 3 18 ? 173.256 125.005 148.571 1.00 71.61 26 PHE F CA 1
ATOM 4381 C C . PHE H 3 18 ? 173.314 126.010 147.425 1.00 68.47 26 PHE F C 1
ATOM 4382 O O . PHE H 3 18 ? 173.388 125.620 146.255 1.00 66.36 26 PHE F O 1
ATOM 4390 N N . VAL H 3 19 ? 173.287 127.310 147.727 1.00 71.48 27 VAL F N 1
ATOM 4391 C CA . VAL H 3 19 ? 173.446 128.307 146.667 1.00 73.36 27 VAL F CA 1
ATOM 4392 C C . VAL H 3 19 ? 174.833 128.200 146.058 1.00 73.75 27 VAL F C 1
ATOM 4393 O O . VAL H 3 19 ? 174.956 128.265 144.825 1.00 78.38 27 VAL F O 1
ATOM 4397 N N . PRO H 3 20 ? 175.906 128.034 146.830 1.00 68.34 28 PRO F N 1
ATOM 4398 C CA . PRO H 3 20 ? 177.184 127.644 146.224 1.00 70.60 28 PRO F CA 1
ATOM 4399 C C . PRO H 3 20 ? 177.090 126.425 145.324 1.00 70.20 28 PRO F C 1
ATOM 4400 O O . PRO H 3 20 ? 177.684 126.421 144.244 1.00 73.79 28 PRO F O 1
ATOM 4404 N N . LEU H 3 21 ? 176.353 125.393 145.735 1.00 67.16 29 LEU F N 1
ATOM 4405 C CA . LEU H 3 21 ? 176.227 124.189 144.916 1.00 69.85 29 LEU F CA 1
ATOM 4406 C C . LEU H 3 21 ? 175.491 124.457 143.607 1.00 71.34 29 LEU F C 1
ATOM 4407 O O . LEU H 3 21 ? 175.921 124.005 142.539 1.00 74.59 29 LEU F O 1
ATOM 4412 N N . VAL H 3 22 ? 174.361 125.158 143.673 1.00 68.85 30 VAL F N 1
ATOM 4413 C CA . VAL H 3 22 ? 173.631 125.522 142.460 1.00 67.96 30 VAL F CA 1
ATOM 4414 C C . VAL H 3 22 ? 174.516 126.329 141.517 1.00 71.27 30 VAL F C 1
ATOM 4415 O O . VAL H 3 22 ? 174.611 126.034 140.319 1.00 72.34 30 VAL F O 1
ATOM 4419 N N . LEU H 3 23 ? 175.185 127.351 142.048 1.00 72.34 31 LEU F N 1
ATOM 4420 C CA . LEU H 3 23 ? 176.095 128.148 141.233 1.00 70.53 31 LEU F CA 1
ATOM 4421 C C . LEU H 3 23 ? 177.204 127.298 140.624 1.00 70.87 31 LEU F C 1
ATOM 4422 O O . LEU H 3 23 ? 177.571 127.483 139.457 1.00 73.54 31 LEU F O 1
ATOM 4427 N N . TYR H 3 24 ? 177.779 126.387 141.408 1.00 73.22 32 TYR F N 1
ATOM 4428 C CA . TYR H 3 24 ? 178.845 125.538 140.895 1.00 76.89 32 TYR F CA 1
ATOM 4429 C C . TYR H 3 24 ? 178.362 124.659 139.752 1.00 75.88 32 TYR F C 1
ATOM 4430 O O . TYR H 3 24 ? 179.023 124.566 138.717 1.00 77.78 32 TYR F O 1
ATOM 4439 N N . LEU H 3 25 ? 177.240 123.963 139.934 1.00 76.49 33 LEU F N 1
ATOM 4440 C CA . LEU H 3 25 ? 176.712 123.147 138.842 1.00 79.29 33 LEU F CA 1
ATOM 4441 C C . LEU H 3 25 ? 176.356 123.985 137.618 1.00 77.83 33 LEU F C 1
ATOM 4442 O O . LEU H 3 25 ? 176.565 123.545 136.475 1.00 78.39 33 LEU F O 1
ATOM 4447 N N . GLY H 3 26 ? 175.909 125.218 137.831 1.00 77.70 34 GLY F N 1
ATOM 4448 C CA . GLY H 3 26 ? 175.674 126.144 136.743 1.00 78.46 34 GLY F CA 1
ATOM 4449 C C . GLY H 3 26 ? 176.908 126.479 135.937 1.00 80.28 34 GLY F C 1
ATOM 4450 O O . GLY H 3 26 ? 176.924 126.312 134.714 1.00 83.49 34 GLY F O 1
ATOM 4451 N N . PHE H 3 27 ? 177.953 126.954 136.612 1.00 77.57 35 PHE F N 1
ATOM 4452 C CA . PHE H 3 27 ? 179.196 127.259 135.916 1.00 78.26 35 PHE F CA 1
ATOM 4453 C C . PHE H 3 27 ? 179.885 126.004 135.398 1.00 82.48 35 PHE F C 1
ATOM 4454 O O . PHE H 3 27 ? 180.672 126.091 134.450 1.00 82.58 35 PHE F O 1
ATOM 4462 N N . MET H 3 28 ? 179.608 124.844 135.995 1.00 90.55 36 MET F N 1
ATOM 4463 C CA . MET H 3 28 ? 180.064 123.584 135.425 1.00 90.20 36 MET F CA 1
ATOM 4464 C C . MET H 3 28 ? 179.473 123.387 134.040 1.00 90.42 36 MET F C 1
ATOM 4465 O O . MET H 3 28 ? 180.198 123.107 133.078 1.00 89.15 36 MET F O 1
ATOM 4470 N N . LYS H 3 29 ? 178.152 123.532 133.911 1.00 89.01 37 LYS F N 1
ATOM 4471 C CA . LYS H 3 29 ? 177.584 123.488 132.569 1.00 89.54 37 LYS F CA 1
ATOM 4472 C C . LYS H 3 29 ? 177.978 124.719 131.765 1.00 90.68 37 LYS F C 1
ATOM 4473 O O . LYS H 3 29 ? 178.180 124.628 130.549 1.00 90.37 37 LYS F O 1
ATOM 4479 N N . GLY H 3 30 ? 178.092 125.870 132.423 1.00 93.17 38 GLY F N 1
ATOM 4480 C CA . GLY H 3 30 ? 178.360 127.125 131.750 1.00 91.50 38 GLY F CA 1
ATOM 4481 C C . GLY H 3 30 ? 177.185 127.606 130.913 1.00 91.82 38 GLY F C 1
ATOM 4482 O O . GLY H 3 30 ? 176.031 127.216 131.107 1.00 90.45 38 GLY F O 1
ATOM 4483 N N . ALA H 3 31 ? 177.504 128.470 129.955 1.00 92.08 39 ALA F N 1
ATOM 4484 C CA . ALA H 3 31 ? 176.529 128.893 128.966 1.00 93.63 39 ALA F CA 1
ATOM 4485 C C . ALA H 3 31 ? 176.232 127.748 128.002 1.00 92.35 39 ALA F C 1
ATOM 4486 O O . ALA H 3 31 ? 176.743 126.632 128.134 1.00 87.76 39 ALA F O 1
ATOM 4488 N N . GLU H 3 32 ? 175.381 128.030 127.021 1.00 102.93 40 GLU F N 1
ATOM 4489 C CA . GLU H 3 32 ? 175.273 127.155 125.867 1.00 103.42 40 GLU F CA 1
ATOM 4490 C C . GLU H 3 32 ? 176.614 127.101 125.133 1.00 104.80 40 GLU F C 1
ATOM 4491 O O . GLU H 3 32 ? 177.410 128.042 125.209 1.00 102.78 40 GLU F O 1
ATOM 4497 N N . PRO H 3 33 ? 176.895 126.007 124.420 1.00 113.86 41 PRO F N 1
ATOM 4498 C CA . PRO H 3 33 ? 178.231 125.853 123.824 1.00 112.59 41 PRO F CA 1
ATOM 4499 C C . PRO H 3 33 ? 178.619 126.983 122.885 1.00 112.32 41 PRO F C 1
ATOM 4500 O O . PRO H 3 33 ? 179.815 127.259 122.724 1.00 112.37 41 PRO F O 1
ATOM 4504 N N . GLY H 3 34 ? 177.647 127.646 122.261 1.00 107.12 42 GLY F N 1
ATOM 4505 C CA . GLY H 3 34 ? 177.906 128.769 121.381 1.00 107.03 42 GLY F CA 1
ATOM 4506 C C . GLY H 3 34 ? 177.943 130.133 122.029 1.00 106.50 42 GLY F C 1
ATOM 4507 O O . GLY H 3 34 ? 178.314 131.107 121.367 1.00 105.43 42 GLY F O 1
ATOM 4508 N N . MET H 3 35 ? 177.574 130.240 123.296 1.00 104.84 43 MET F N 1
ATOM 4509 C CA . MET H 3 35 ? 177.452 131.536 123.941 1.00 104.79 43 MET F CA 1
ATOM 4510 C C . MET H 3 35 ? 178.763 131.945 124.599 1.00 104.15 43 MET F C 1
ATOM 4511 O O . MET H 3 35 ? 179.627 131.106 124.871 1.00 104.89 43 MET F O 1
ATOM 4516 N N . PRO H 3 36 ? 178.939 133.238 124.866 1.00 100.06 44 PRO F N 1
ATOM 4517 C CA . PRO H 3 36 ? 180.116 133.675 125.609 1.00 99.82 44 PRO F CA 1
ATOM 4518 C C . PRO H 3 36 ? 180.151 133.055 126.991 1.00 99.72 44 PRO F C 1
ATOM 4519 O O . PRO H 3 36 ? 179.102 132.701 127.560 1.00 98.10 44 PRO F O 1
ATOM 4523 N N . PRO H 3 37 ? 181.342 132.908 127.574 1.00 97.16 45 PRO F N 1
ATOM 4524 C CA . PRO H 3 37 ? 181.443 132.284 128.897 1.00 95.72 45 PRO F CA 1
ATOM 4525 C C . PRO H 3 37 ? 180.634 133.030 129.946 1.00 96.81 45 PRO F C 1
ATOM 4526 O O . PRO H 3 37 ? 180.404 134.237 129.850 1.00 97.36 45 PRO F O 1
ATOM 4530 N N . LEU H 3 38 ? 180.197 132.280 130.959 1.00 91.21 46 LEU F N 1
ATOM 4531 C CA . LEU H 3 38 ? 179.554 132.841 132.148 1.00 90.55 46 LEU F CA 1
ATOM 4532 C C . LEU H 3 38 ? 180.630 133.378 133.085 1.00 88.20 46 LEU F C 1
ATOM 4533 O O . LEU H 3 38 ? 181.027 132.747 134.068 1.00 85.29 46 LEU F O 1
ATOM 4538 N N . ASN H 3 39 ? 181.111 134.575 132.766 1.00 84.64 47 ASN F N 1
ATOM 4539 C CA . ASN H 3 39 ? 181.860 135.348 133.744 1.00 83.65 47 ASN F CA 1
ATOM 4540 C C . ASN H 3 39 ? 180.991 135.618 134.965 1.00 83.52 47 ASN F C 1
ATOM 4541 O O . ASN H 3 39 ? 179.768 135.752 134.870 1.00 84.65 47 ASN F O 1
ATOM 4546 N N . LEU H 3 40 ? 181.639 135.704 136.128 1.00 76.81 48 LEU F N 1
ATOM 4547 C CA . LEU H 3 40 ? 180.915 135.959 137.367 1.00 76.99 48 LEU F CA 1
ATOM 4548 C C . LEU H 3 40 ? 180.128 137.262 137.331 1.00 80.16 48 LEU F C 1
ATOM 4549 O O . LEU H 3 40 ? 179.190 137.424 138.117 1.00 81.50 48 LEU F O 1
ATOM 4554 N N . PHE H 3 41 ? 180.481 138.192 136.442 1.00 83.29 49 PHE F N 1
ATOM 4555 C CA . PHE H 3 41 ? 179.629 139.352 136.204 1.00 82.48 49 PHE F CA 1
ATOM 4556 C C . PHE H 3 41 ? 178.195 138.963 135.867 1.00 83.17 49 PHE F C 1
ATOM 4557 O O . PHE H 3 41 ? 177.277 139.762 136.084 1.00 83.26 49 PHE F O 1
ATOM 4565 N N . SER H 3 42 ? 177.980 137.751 135.351 1.00 79.22 50 SER F N 1
ATOM 4566 C CA . SER H 3 42 ? 176.629 137.255 135.117 1.00 77.87 50 SER F CA 1
ATOM 4567 C C . SER H 3 42 ? 175.823 137.116 136.402 1.00 77.15 50 SER F C 1
ATOM 4568 O O . SER H 3 42 ? 174.589 137.126 136.351 1.00 77.22 50 SER F O 1
ATOM 4571 N N . LEU H 3 43 ? 176.487 136.988 137.548 1.00 71.94 51 LEU F N 1
ATOM 4572 C CA . LEU H 3 43 ? 175.798 137.025 138.830 1.00 71.56 51 LEU F CA 1
ATOM 4573 C C . LEU H 3 43 ? 175.402 138.434 139.257 1.00 74.96 51 LEU F C 1
ATOM 4574 O O . LEU H 3 43 ? 174.567 138.576 140.157 1.00 72.96 51 LEU F O 1
ATOM 4579 N N . LEU H 3 44 ? 175.960 139.472 138.634 1.00 77.51 52 LEU F N 1
ATOM 4580 C CA . LEU H 3 44 ? 175.922 140.823 139.181 1.00 74.74 52 LEU F CA 1
ATOM 4581 C C . LEU H 3 44 ? 175.273 141.853 138.271 1.00 73.79 52 LEU F C 1
ATOM 4582 O O . LEU H 3 44 ? 174.756 142.850 138.778 1.00 73.35 52 LEU F O 1
ATOM 4587 N N . TRP H 3 45 ? 175.276 141.649 136.958 1.00 75.99 53 TRP F N 1
ATOM 4588 C CA . TRP H 3 45 ? 174.753 142.634 136.024 1.00 78.02 53 TRP F CA 1
ATOM 4589 C C . TRP H 3 45 ? 173.851 141.953 135.008 1.00 79.81 53 TRP F C 1
ATOM 4590 O O . TRP H 3 45 ? 173.933 140.744 134.780 1.00 80.38 53 TRP F O 1
ATOM 4601 N N . GLN H 3 46 ? 172.975 142.754 134.412 1.00 82.15 54 GLN F N 1
ATOM 4602 C CA . GLN H 3 46 ? 172.201 142.333 133.254 1.00 82.18 54 GLN F CA 1
ATOM 4603 C C . GLN H 3 46 ? 173.017 142.520 131.979 1.00 84.19 54 GLN F C 1
ATOM 4604 O O . GLN H 3 46 ? 173.153 141.602 131.170 1.00 85.32 54 GLN F O 1
ATOM 4611 N N . ALA I 4 1 ? 111.709 161.481 165.891 1.00 123.18 77 ALA D N 1
ATOM 4612 C CA . ALA I 4 1 ? 112.806 160.553 165.643 1.00 123.91 77 ALA D CA 1
ATOM 4613 C C . ALA I 4 1 ? 112.861 160.147 164.172 1.00 125.02 77 ALA D C 1
ATOM 4614 O O . ALA I 4 1 ? 113.726 159.372 163.765 1.00 124.14 77 ALA D O 1
ATOM 4616 N N . THR I 4 2 ? 111.931 160.681 163.376 1.00 126.83 78 THR D N 1
ATOM 4617 C CA . THR I 4 2 ? 111.921 160.391 161.946 1.00 126.61 78 THR D CA 1
ATOM 4618 C C . THR I 4 2 ? 113.225 160.829 161.291 1.00 126.25 78 THR D C 1
ATOM 4619 O O . THR I 4 2 ? 113.828 160.080 160.515 1.00 124.87 78 THR D O 1
ATOM 4623 N N . VAL I 4 3 ? 113.678 162.045 161.599 1.00 125.02 79 VAL D N 1
ATOM 4624 C CA . VAL I 4 3 ? 114.949 162.527 161.064 1.00 124.95 79 VAL D CA 1
ATOM 4625 C C . VAL I 4 3 ? 116.089 161.609 161.489 1.00 124.83 79 VAL D C 1
ATOM 4626 O O . VAL I 4 3 ? 116.934 161.222 160.675 1.00 124.76 79 VAL D O 1
ATOM 4630 N N . LYS I 4 4 ? 116.110 161.220 162.765 1.00 126.57 80 LYS D N 1
ATOM 4631 C CA . LYS I 4 4 ? 117.152 160.319 163.247 1.00 126.59 80 LYS D CA 1
ATOM 4632 C C . LYS I 4 4 ? 117.062 158.958 162.568 1.00 126.11 80 LYS D C 1
ATOM 4633 O O . LYS I 4 4 ? 118.085 158.322 162.293 1.00 124.83 80 LYS D O 1
ATOM 4639 N N . SER I 4 5 ? 115.842 158.498 162.292 1.00 122.82 81 SER D N 1
ATOM 4640 C CA . SER I 4 5 ? 115.663 157.287 161.496 1.00 121.97 81 SER D CA 1
ATOM 4641 C C . SER I 4 5 ? 116.183 157.469 160.073 1.00 122.02 81 SER D C 1
ATOM 4642 O O . SER I 4 5 ? 116.774 156.547 159.499 1.00 121.23 81 SER D O 1
ATOM 4645 N N . VAL I 4 6 ? 115.972 158.649 159.488 1.00 118.43 82 VAL D N 1
ATOM 4646 C CA . VAL I 4 6 ? 116.570 158.959 158.192 1.00 117.96 82 VAL D CA 1
ATOM 4647 C C . VAL I 4 6 ? 118.090 159.058 158.288 1.00 116.74 82 VAL D C 1
ATOM 4648 O O . VAL I 4 6 ? 118.804 158.668 157.356 1.00 115.18 82 VAL D O 1
ATOM 4652 N N . LYS I 4 7 ? 118.617 159.582 159.398 1.00 114.92 83 LYS D N 1
ATOM 4653 C CA . LYS I 4 7 ? 120.065 159.531 159.596 1.00 114.92 83 LYS D CA 1
ATOM 4654 C C . LYS I 4 7 ? 120.562 158.097 159.751 1.00 114.14 83 LYS D C 1
ATOM 4655 O O . LYS I 4 7 ? 121.649 157.758 159.268 1.00 111.59 83 LYS D O 1
ATOM 4661 N N . GLY I 4 8 ? 119.788 157.242 160.413 1.00 112.63 84 GLY D N 1
ATOM 4662 C CA . GLY I 4 8 ? 120.080 155.821 160.443 1.00 110.86 84 GLY D CA 1
ATOM 4663 C C . GLY I 4 8 ? 120.129 155.160 159.080 1.00 110.54 84 GLY D C 1
ATOM 4664 O O . GLY I 4 8 ? 121.124 154.524 158.721 1.00 111.16 84 GLY D O 1
ATOM 4665 N N . PHE I 4 9 ? 119.052 155.312 158.309 1.00 108.08 85 PHE D N 1
ATOM 4666 C CA . PHE I 4 9 ? 119.035 154.839 156.928 1.00 106.78 85 PHE D CA 1
ATOM 4667 C C . PHE I 4 9 ? 120.167 155.439 156.103 1.00 109.15 85 PHE D C 1
ATOM 4668 O O . PHE I 4 9 ? 120.843 154.731 155.348 1.00 109.38 85 PHE D O 1
ATOM 4676 N N . TYR I 4 10 ? 120.390 156.747 156.232 1.00 100.72 86 TYR D N 1
ATOM 4677 C CA . TYR I 4 10 ? 121.439 157.399 155.453 1.00 97.34 86 TYR D CA 1
ATOM 4678 C C . TYR I 4 10 ? 122.815 156.809 155.743 1.00 98.97 86 TYR D C 1
ATOM 4679 O O . TYR I 4 10 ? 123.538 156.415 154.820 1.00 99.86 86 TYR D O 1
ATOM 4688 N N . SER I 4 11 ? 123.196 156.730 157.018 1.00 100.15 87 SER D N 1
ATOM 4689 C CA . SER I 4 11 ? 124.497 156.159 157.352 1.00 99.99 87 SER D CA 1
ATOM 4690 C C . SER I 4 11 ? 124.608 154.698 156.932 1.00 96.81 87 SER D C 1
ATOM 4691 O O . SER I 4 11 ? 125.687 154.250 156.529 1.00 94.87 87 SER D O 1
ATOM 4694 N N . PHE I 4 12 ? 123.512 153.943 157.008 1.00 90.66 88 PHE D N 1
ATOM 4695 C CA . PHE I 4 12 ? 123.494 152.608 156.419 1.00 89.83 88 PHE D CA 1
ATOM 4696 C C . PHE I 4 12 ? 123.677 152.656 154.906 1.00 89.14 88 PHE D C 1
ATOM 4697 O O . PHE I 4 12 ? 124.421 151.850 154.338 1.00 91.69 88 PHE D O 1
ATOM 4705 N N . SER I 4 13 ? 123.006 153.593 154.235 1.00 84.58 89 SER D N 1
ATOM 4706 C CA . SER I 4 13 ? 123.182 153.753 152.794 1.00 84.69 89 SER D CA 1
ATOM 4707 C C . SER I 4 13 ? 124.598 154.181 152.423 1.00 83.56 89 SER D C 1
ATOM 4708 O O . SER I 4 13 ? 125.082 153.841 151.338 1.00 83.02 89 SER D O 1
ATOM 4711 N N . CYS I 4 14 ? 125.272 154.929 153.295 1.00 75.61 90 CYS D N 1
ATOM 4712 C CA . CYS I 4 14 ? 126.704 155.163 153.129 1.00 78.29 90 CYS D CA 1
ATOM 4713 C C . CYS I 4 14 ? 127.491 153.855 153.104 1.00 83.10 90 CYS D C 1
ATOM 4714 O O . CYS I 4 14 ? 128.174 153.541 152.122 1.00 82.30 90 CYS D O 1
ATOM 4717 N N . ASN I 4 15 ? 127.396 153.068 154.177 1.00 75.33 91 ASN D N 1
ATOM 4718 C CA . ASN I 4 15 ? 128.114 151.797 154.246 1.00 65.21 91 ASN D CA 1
ATOM 4719 C C . ASN I 4 15 ? 127.824 150.900 153.048 1.00 64.91 91 ASN D C 1
ATOM 4720 O O . ASN I 4 15 ? 128.748 150.407 152.393 1.00 68.25 91 ASN D O 1
ATOM 4725 N N . ALA I 4 16 ? 126.547 150.687 152.733 1.00 69.75 92 ALA D N 1
ATOM 4726 C CA . ALA I 4 16 ? 126.201 149.829 151.603 1.00 71.58 92 ALA D CA 1
ATOM 4727 C C . ALA I 4 16 ? 126.841 150.314 150.307 1.00 72.97 92 ALA D C 1
ATOM 4728 O O . ALA I 4 16 ? 127.413 149.519 149.553 1.00 74.49 92 ALA D O 1
ATOM 4730 N N . SER I 4 17 ? 126.753 151.612 150.022 1.00 68.06 93 SER D N 1
ATOM 4731 C CA . SER I 4 17 ? 127.363 152.128 148.799 1.00 63.47 93 SER D CA 1
ATOM 4732 C C . SER I 4 17 ? 128.885 152.086 148.873 1.00 64.20 93 SER D C 1
ATOM 4733 O O . SER I 4 17 ? 129.554 151.780 147.881 1.00 67.17 93 SER D O 1
ATOM 4736 N N . TRP I 4 18 ? 129.445 152.404 150.040 1.00 58.30 94 TRP D N 1
ATOM 4737 C CA . TRP I 4 18 ? 130.894 152.371 150.223 1.00 60.00 94 TRP D CA 1
ATOM 4738 C C . TRP I 4 18 ? 131.462 150.976 149.984 1.00 56.74 94 TRP D C 1
ATOM 4739 O O . TRP I 4 18 ? 132.372 150.792 149.168 1.00 48.76 94 TRP D O 1
ATOM 4750 N N . ILE I 4 19 ? 130.925 149.979 150.685 1.00 58.94 95 ILE D N 1
ATOM 4751 C CA . ILE I 4 19 ? 131.380 148.599 150.527 1.00 52.32 95 ILE D CA 1
ATOM 4752 C C . ILE I 4 19 ? 131.179 148.104 149.100 1.00 50.74 95 ILE D C 1
ATOM 4753 O O . ILE I 4 19 ? 132.059 147.449 148.529 1.00 51.88 95 ILE D O 1
ATOM 4758 N N . PHE I 4 20 ? 130.028 148.394 148.502 1.00 53.41 96 PHE D N 1
ATOM 4759 C CA . PHE I 4 20 ? 129.805 148.011 147.111 1.00 50.82 96 PHE D CA 1
ATOM 4760 C C . PHE I 4 20 ? 130.822 148.640 146.161 1.00 54.79 96 PHE D C 1
ATOM 4761 O O . PHE I 4 20 ? 131.469 147.934 145.380 1.00 60.07 96 PHE D O 1
ATOM 4769 N N . PHE I 4 21 ? 130.981 149.964 146.208 1.00 53.59 97 PHE D N 1
ATOM 4770 C CA . PHE I 4 21 ? 131.821 150.638 145.217 1.00 49.33 97 PHE D CA 1
ATOM 4771 C C . PHE I 4 21 ? 133.313 150.416 145.446 1.00 53.75 97 PHE D C 1
ATOM 4772 O O . PHE I 4 21 ? 134.078 150.326 144.480 1.00 57.13 97 PHE D O 1
ATOM 4780 N N . THR I 4 22 ? 133.760 150.331 146.697 1.00 51.96 98 THR D N 1
ATOM 4781 C CA . THR I 4 22 ? 135.143 149.924 146.938 1.00 49.88 98 THR D CA 1
ATOM 4782 C C . THR I 4 22 ? 135.405 148.495 146.473 1.00 49.08 98 THR D C 1
ATOM 4783 O O . THR I 4 22 ? 136.445 148.215 145.865 1.00 49.19 98 THR D O 1
ATOM 4787 N N . SER I 4 23 ? 134.470 147.582 146.734 1.00 46.90 99 SER D N 1
ATOM 4788 C CA . SER I 4 23 ? 134.596 146.214 146.238 1.00 38.11 99 SER D CA 1
ATOM 4789 C C . SER I 4 23 ? 134.648 146.149 144.714 1.00 42.04 99 SER D C 1
ATOM 4790 O O . SER I 4 23 ? 135.501 145.462 144.143 1.00 51.41 99 SER D O 1
ATOM 4793 N N . ALA I 4 24 ? 133.750 146.860 144.034 1.00 44.26 100 ALA D N 1
ATOM 4794 C CA . ALA I 4 24 ? 133.769 146.862 142.573 1.00 46.64 100 ALA D CA 1
ATOM 4795 C C . ALA I 4 24 ? 135.067 147.443 142.025 1.00 51.07 100 ALA D C 1
ATOM 4796 O O . ALA I 4 24 ? 135.607 146.948 141.029 1.00 50.39 100 ALA D O 1
ATOM 4798 N N . VAL I 4 25 ? 135.583 148.493 142.664 1.00 45.91 101 VAL D N 1
ATOM 4799 C CA . VAL I 4 25 ? 136.853 149.086 142.253 1.00 40.38 101 VAL D CA 1
ATOM 4800 C C . VAL I 4 25 ? 138.007 148.099 142.360 1.00 47.16 101 VAL D C 1
ATOM 4801 O O . VAL I 4 25 ? 138.954 148.160 141.567 1.00 46.36 101 VAL D O 1
ATOM 4805 N N . ILE I 4 26 ? 137.966 147.191 143.331 1.00 53.30 102 ILE D N 1
ATOM 4806 C CA . ILE I 4 26 ? 138.931 146.093 143.369 1.00 44.93 102 ILE D CA 1
ATOM 4807 C C . ILE I 4 26 ? 138.587 145.011 142.350 1.00 44.10 102 ILE D C 1
ATOM 4808 O O . ILE I 4 26 ? 139.367 144.731 141.433 1.00 45.33 102 ILE D O 1
ATOM 4813 N N . LEU I 4 27 ? 137.416 144.388 142.488 1.00 43.47 103 LEU D N 1
ATOM 4814 C CA . LEU I 4 27 ? 137.159 143.131 141.790 1.00 43.69 103 LEU D CA 1
ATOM 4815 C C . LEU I 4 27 ? 136.926 143.324 140.295 1.00 48.20 103 LEU D C 1
ATOM 4816 O O . LEU I 4 27 ? 137.618 142.724 139.465 1.00 45.01 103 LEU D O 1
ATOM 4821 N N . PHE I 4 28 ? 135.952 144.154 139.928 1.00 55.08 104 PHE D N 1
ATOM 4822 C CA . PHE I 4 28 ? 135.594 144.363 138.527 1.00 55.92 104 PHE D CA 1
ATOM 4823 C C . PHE I 4 28 ? 136.385 145.477 137.846 1.00 56.10 104 PHE D C 1
ATOM 4824 O O . PHE I 4 28 ? 136.903 145.283 136.742 1.00 61.35 104 PHE D O 1
ATOM 4832 N N . ALA I 4 29 ? 136.482 146.640 138.482 1.00 53.91 105 ALA D N 1
ATOM 4833 C CA . ALA I 4 29 ? 136.882 147.847 137.765 1.00 58.04 105 ALA D CA 1
ATOM 4834 C C . ALA I 4 29 ? 138.214 147.713 137.036 1.00 65.63 105 ALA D C 1
ATOM 4835 O O . ALA I 4 29 ? 138.320 148.229 135.909 1.00 70.01 105 ALA D O 1
ATOM 4837 N N . PRO I 4 30 ? 139.242 147.060 137.583 1.00 57.61 106 PRO D N 1
ATOM 4838 C CA . PRO I 4 30 ? 140.496 146.933 136.822 1.00 52.08 106 PRO D CA 1
ATOM 4839 C C . PRO I 4 30 ? 140.311 146.199 135.506 1.00 50.72 106 PRO D C 1
ATOM 4840 O O . PRO I 4 30 ? 140.969 146.528 134.512 1.00 46.90 106 PRO D O 1
ATOM 4844 N N . VAL I 4 31 ? 139.425 145.206 135.480 1.00 55.35 107 VAL D N 1
ATOM 4845 C CA . VAL I 4 31 ? 139.086 144.521 134.234 1.00 57.99 107 VAL D CA 1
ATOM 4846 C C . VAL I 4 31 ? 138.359 145.464 133.280 1.00 64.25 107 VAL D C 1
ATOM 4847 O O . VAL I 4 31 ? 138.695 145.555 132.094 1.00 66.23 107 VAL D O 1
ATOM 4851 N N . ILE I 4 32 ? 137.353 146.180 133.784 1.00 66.29 108 ILE D N 1
ATOM 4852 C CA . ILE I 4 32 ? 136.602 147.123 132.956 1.00 60.23 108 ILE D CA 1
ATOM 4853 C C . ILE I 4 32 ? 137.528 148.166 132.337 1.00 65.63 108 ILE D C 1
ATOM 4854 O O . ILE I 4 32 ? 137.472 148.429 131.130 1.00 68.70 108 ILE D O 1
ATOM 4859 N N . PHE I 4 33 ? 138.395 148.771 133.148 1.00 70.32 109 PHE D N 1
ATOM 4860 C CA . PHE I 4 33 ? 139.290 149.805 132.633 1.00 71.31 109 PHE D CA 1
ATOM 4861 C C . PHE I 4 33 ? 140.174 149.285 131.505 1.00 71.18 109 PHE D C 1
ATOM 4862 O O . PHE I 4 33 ? 140.253 149.898 130.434 1.00 68.75 109 PHE D O 1
ATOM 4870 N N . GLU I 4 34 ? 140.847 148.155 131.718 1.00 73.98 110 GLU D N 1
ATOM 4871 C CA . GLU I 4 34 ? 141.738 147.636 130.684 1.00 74.63 110 GLU D CA 1
ATOM 4872 C C . GLU I 4 34 ? 140.970 147.077 129.492 1.00 73.47 110 GLU D C 1
ATOM 4873 O O . GLU I 4 34 ? 141.400 147.237 128.343 1.00 71.66 110 GLU D O 1
ATOM 4879 N N . THR I 4 35 ? 139.835 146.422 129.734 1.00 80.39 111 THR D N 1
ATOM 4880 C CA . THR I 4 35 ? 139.015 145.941 128.625 1.00 83.73 111 THR D CA 1
ATOM 4881 C C . THR I 4 35 ? 138.450 147.089 127.795 1.00 82.00 111 THR D C 1
ATOM 4882 O O . THR I 4 35 ? 138.456 147.031 126.559 1.00 82.10 111 THR D O 1
ATOM 4886 N N . GLU I 4 36 ? 137.966 148.144 128.451 1.00 84.18 112 GLU D N 1
ATOM 4887 C CA . GLU I 4 36 ? 137.535 149.335 127.725 1.00 84.97 112 GLU D CA 1
ATOM 4888 C C . GLU I 4 36 ? 138.677 149.942 126.920 1.00 87.73 112 GLU D C 1
ATOM 4889 O O . GLU I 4 36 ? 138.532 150.222 125.724 1.00 90.80 112 GLU D O 1
ATOM 4895 N N . ARG I 4 37 ? 139.828 150.142 127.560 1.00 77.96 113 ARG D N 1
ATOM 4896 C CA . ARG I 4 37 ? 140.957 150.771 126.884 1.00 78.48 113 ARG D CA 1
ATOM 4897 C C . ARG I 4 37 ? 141.438 149.940 125.700 1.00 80.68 113 ARG D C 1
ATOM 4898 O O . ARG I 4 37 ? 141.781 150.488 124.645 1.00 81.13 113 ARG D O 1
ATOM 4906 N N . ALA I 4 38 ? 141.470 148.617 125.853 1.0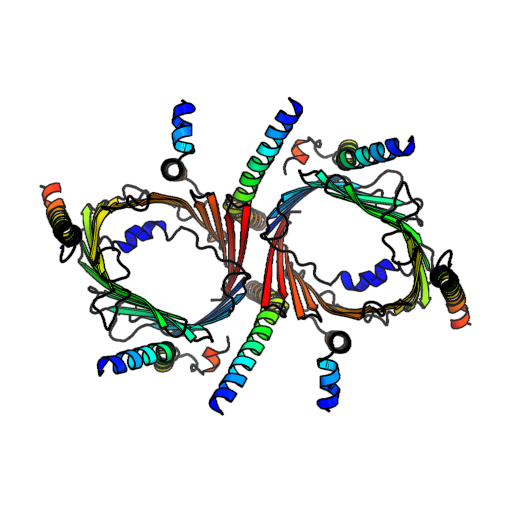0 90.00 114 ALA D N 1
ATOM 4907 C CA . ALA I 4 38 ? 141.815 147.746 124.733 1.00 93.02 114 ALA D CA 1
ATOM 4908 C C . ALA I 4 38 ? 140.764 147.792 123.629 1.00 96.17 114 ALA D C 1
ATOM 4909 O O . ALA I 4 38 ? 141.106 147.762 122.441 1.00 98.71 114 ALA D O 1
ATOM 4911 N N . GLN I 4 39 ? 139.483 147.867 123.993 1.00 103.24 115 GLN D N 1
ATOM 4912 C CA . GLN I 4 39 ? 138.438 147.978 122.979 1.00 103.68 115 GLN D CA 1
ATOM 4913 C C . GLN I 4 39 ? 138.507 149.309 122.237 1.00 105.79 115 GLN D C 1
ATOM 4914 O O . GLN I 4 39 ? 138.361 149.348 121.010 1.00 108.38 115 GLN D O 1
ATOM 4920 N N . MET I 4 40 ? 138.737 150.409 122.956 1.00 108.34 116 MET D N 1
ATOM 4921 C CA . MET I 4 40 ? 138.913 151.700 122.294 1.00 108.83 116 MET D CA 1
ATOM 4922 C C . MET I 4 40 ? 140.160 151.715 121.419 1.00 110.00 116 MET D C 1
ATOM 4923 O O . MET I 4 40 ? 140.156 152.298 120.329 1.00 111.23 116 MET D O 1
ATOM 4928 N N . GLU I 4 41 ? 141.237 151.079 121.880 1.00 117.14 117 GLU D N 1
ATOM 4929 C CA . GLU I 4 41 ? 142.425 150.921 121.046 1.00 119.20 117 GLU D CA 1
ATOM 4930 C C . GLU I 4 41 ? 142.115 150.149 119.769 1.00 119.70 117 GLU D C 1
ATOM 4931 O O . GLU I 4 41 ? 142.516 150.555 118.672 1.00 121.46 117 GLU D O 1
ATOM 4937 N N . GLU I 4 42 ? 141.402 149.030 119.891 1.00 122.97 118 GLU D N 1
ATOM 4938 C CA . GLU I 4 42 ? 140.971 148.299 118.703 1.00 123.13 118 GLU D CA 1
ATOM 4939 C C . GLU I 4 42 ? 140.052 149.138 117.822 1.00 123.68 118 GLU D C 1
ATOM 4940 O O . GLU I 4 42 ? 140.142 149.080 116.590 1.00 125.31 118 GLU D O 1
ATOM 4946 N N . LEU I 4 43 ? 139.163 149.926 118.428 1.00 124.16 119 LEU D N 1
ATOM 4947 C CA . LEU I 4 43 ? 138.321 150.825 117.643 1.00 124.59 119 LEU D CA 1
ATOM 4948 C C . LEU I 4 43 ? 139.154 151.846 116.876 1.00 126.25 119 LEU D C 1
ATOM 4949 O O . LEU I 4 43 ? 138.998 152.004 115.660 1.00 127.64 119 LEU D O 1
ATOM 4954 N N . HIS I 4 44 ? 140.049 152.550 117.572 1.00 126.61 120 HIS D N 1
ATOM 4955 C CA . HIS I 4 44 ? 140.894 153.535 116.903 1.00 125.89 120 HIS D CA 1
ATOM 4956 C C . HIS I 4 44 ? 141.803 152.883 115.867 1.00 126.40 120 HIS D C 1
ATOM 4957 O O . HIS I 4 44 ? 142.054 153.458 114.802 1.00 125.57 120 HIS D O 1
ATOM 4964 N N . LYS I 4 45 ? 142.302 151.680 116.158 1.00 129.85 121 LYS D N 1
ATOM 4965 C CA . LYS I 4 45 ? 143.087 150.951 115.166 1.00 129.04 121 LYS D CA 1
ATOM 4966 C C . LYS I 4 45 ? 142.238 150.561 113.963 1.00 128.87 121 LYS D C 1
ATOM 4967 O O . LYS I 4 45 ? 142.700 150.641 112.819 1.00 128.96 121 LYS D O 1
ATOM 4973 N N . SER I 4 46 ? 140.996 150.138 114.198 1.00 133.59 122 SER D N 1
ATOM 4974 C CA . SER I 4 46 ? 140.120 149.757 113.096 1.00 133.54 122 SER D CA 1
ATOM 4975 C C . SER I 4 46 ? 139.479 150.965 112.428 1.00 134.84 122 SER D C 1
ATOM 4976 O O . SER I 4 46 ? 139.126 150.897 111.245 1.00 135.02 122 SER D O 1
ATOM 4979 N N . GLN I 4 47 ? 139.317 152.066 113.154 1.00 131.48 123 GLN D N 1
ATOM 4980 C CA . GLN I 4 47 ? 138.832 153.307 112.563 1.00 130.01 123 GLN D CA 1
ATOM 4981 C C . GLN I 4 47 ? 139.881 153.903 111.630 1.00 128.44 123 GLN D C 1
ATOM 4982 O O . GLN I 4 47 ? 139.558 154.680 110.731 1.00 128.18 123 GLN D O 1
ATOM 4988 N N . ALA J 5 1 ? 138.451 100.612 131.795 1.00 84.42 55 ALA B N 1
ATOM 4989 C CA . ALA J 5 1 ? 139.833 100.150 131.852 1.00 83.62 55 ALA B CA 1
ATOM 4990 C C . ALA J 5 1 ? 140.770 101.181 131.232 1.00 84.03 55 ALA B C 1
ATOM 4991 O O . ALA J 5 1 ? 140.335 102.050 130.477 1.00 83.24 55 ALA B O 1
ATOM 4993 N N . ALA J 5 2 ? 142.058 101.076 131.551 1.00 90.60 56 ALA B N 1
ATOM 4994 C CA . ALA J 5 2 ? 143.063 102.016 131.061 1.00 90.61 56 ALA B CA 1
ATOM 4995 C C . ALA J 5 2 ? 142.675 103.453 131.403 1.00 90.13 56 ALA B C 1
ATOM 4996 O O . ALA J 5 2 ? 142.580 104.326 130.537 1.00 90.01 56 ALA B O 1
ATOM 4998 N N . LEU J 5 3 ? 142.442 103.695 132.690 1.00 78.43 57 LEU B N 1
ATOM 4999 C CA . LEU J 5 3 ? 142.003 105.003 133.145 1.00 75.61 57 LEU B CA 1
ATOM 5000 C C . LEU J 5 3 ? 143.183 105.970 133.226 1.00 74.78 57 LEU B C 1
ATOM 5001 O O . LEU J 5 3 ? 144.352 105.579 133.176 1.00 71.82 57 LEU B O 1
ATOM 5006 N N . GLU J 5 4 ? 142.861 107.256 133.351 1.00 76.68 58 GLU B N 1
ATOM 5007 C CA . GLU J 5 4 ? 143.883 108.258 133.615 1.00 75.04 58 GLU B CA 1
ATOM 5008 C C . GLU J 5 4 ? 144.524 108.016 134.976 1.00 74.47 58 GLU B C 1
ATOM 5009 O O . GLU J 5 4 ? 143.923 107.423 135.875 1.00 80.69 58 GLU B O 1
ATOM 5015 N N . ASN J 5 5 ? 145.758 108.476 135.122 1.00 56.09 59 ASN B N 1
ATOM 5016 C CA . ASN J 5 5 ? 146.313 108.692 136.453 1.00 55.77 59 ASN B CA 1
ATOM 5017 C C . ASN J 5 5 ? 145.634 109.892 137.105 1.00 56.88 59 ASN B C 1
ATOM 5018 O O . ASN 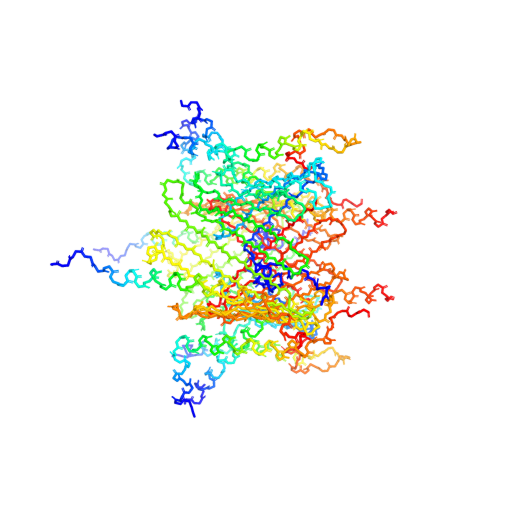J 5 5 ? 145.490 110.939 136.463 1.00 53.41 59 ASN B O 1
ATOM 5023 N N . PRO J 5 6 ? 145.209 109.792 138.367 1.00 57.08 60 PRO B N 1
ATOM 5024 C CA . PRO J 5 6 ? 144.383 110.850 138.957 1.00 53.31 60 PRO B CA 1
ATOM 5025 C C . PRO J 5 6 ? 145.159 112.055 139.462 1.00 57.96 60 PRO B C 1
ATOM 5026 O O . PRO J 5 6 ? 144.539 112.983 139.992 1.00 61.69 60 PRO B O 1
ATOM 5030 N N . GLY J 5 7 ? 146.480 112.081 139.322 1.00 63.33 61 GLY B N 1
ATOM 5031 C CA . GLY J 5 7 ? 147.276 113.076 140.013 1.00 56.70 61 GLY B CA 1
ATOM 5032 C C . GLY J 5 7 ? 147.620 112.635 141.419 1.00 57.02 61 GLY B C 1
ATOM 5033 O O . GLY J 5 7 ? 147.912 111.458 141.648 1.00 67.29 61 GLY B O 1
ATOM 5034 N N . THR J 5 8 ? 147.598 113.563 142.371 1.00 41.19 62 THR B N 1
ATOM 5035 C CA . THR J 5 8 ? 147.841 113.232 143.766 1.00 44.56 62 THR B CA 1
ATOM 5036 C C . THR J 5 8 ? 146.906 114.046 144.650 1.00 45.40 62 THR B C 1
ATOM 5037 O O . THR J 5 8 ? 146.331 115.051 144.227 1.00 51.04 62 THR B O 1
ATOM 5041 N N . VAL J 5 9 ? 146.766 113.591 145.895 1.00 39.95 63 VAL B N 1
ATOM 5042 C CA . VAL J 5 9 ? 145.831 114.209 146.833 1.00 47.86 63 VAL B CA 1
ATOM 5043 C C . VAL J 5 9 ? 146.116 115.697 147.010 1.00 54.20 63 VAL B C 1
ATOM 5044 O O . VAL J 5 9 ? 145.191 116.508 147.136 1.00 58.04 63 VAL B O 1
ATOM 5048 N N . GLU J 5 10 ? 147.391 116.081 147.033 1.00 55.13 64 GLU B N 1
ATOM 5049 C CA . GLU J 5 10 ? 147.733 117.498 147.111 1.00 50.49 64 GLU B CA 1
ATOM 5050 C C . GLU J 5 10 ? 147.298 118.288 145.882 1.00 43.32 64 GLU B C 1
ATOM 5051 O O . GLU J 5 10 ? 146.988 119.478 145.995 1.00 49.95 64 GLU B O 1
ATOM 5057 N N . GLU J 5 11 ? 147.273 117.664 144.705 1.00 41.67 65 GLU B N 1
ATOM 5058 C CA . GLU J 5 11 ? 146.741 118.341 143.523 1.00 44.89 65 GLU B CA 1
ATOM 5059 C C . GLU J 5 11 ? 145.225 118.525 143.560 1.00 50.83 65 GLU B C 1
ATOM 5060 O O . GLU J 5 11 ? 144.716 119.496 142.991 1.00 53.42 65 GLU B O 1
ATOM 5066 N N . LEU J 5 12 ? 144.482 117.623 144.203 1.00 49.62 66 LEU B N 1
ATOM 5067 C CA . LEU J 5 12 ? 143.067 117.897 144.442 1.00 42.42 66 LEU B CA 1
ATOM 5068 C C . LEU J 5 12 ? 142.869 119.072 145.392 1.00 44.92 66 LEU B C 1
ATOM 5069 O O . LEU J 5 12 ? 142.098 119.992 145.099 1.00 51.81 66 LEU B O 1
ATOM 5074 N N . HIS J 5 13 ? 143.563 119.071 146.529 1.00 49.79 67 HIS B N 1
ATOM 5075 C CA . HIS J 5 13 ? 143.409 120.173 147.473 1.00 51.88 67 HIS B CA 1
ATOM 5076 C C . HIS J 5 13 ? 143.902 121.491 146.894 1.00 48.15 67 HIS B C 1
ATOM 5077 O O . HIS J 5 13 ? 143.370 122.555 147.230 1.00 48.77 67 HIS B O 1
ATOM 5084 N N . LYS J 5 14 ? 144.910 121.447 146.031 1.00 51.60 68 LYS B N 1
ATOM 5085 C CA . LYS J 5 14 ? 145.335 122.630 145.298 1.00 44.70 68 LYS B CA 1
ATOM 5086 C C . LYS J 5 14 ? 144.444 122.932 144.103 1.00 43.08 68 LYS B C 1
ATOM 5087 O O . LYS J 5 14 ? 144.635 123.967 143.457 1.00 51.64 68 LYS B O 1
ATOM 5093 N N . LYS J 5 15 ? 143.489 122.052 143.789 1.00 44.17 69 LYS B N 1
ATOM 5094 C CA . LYS J 5 15 ? 142.822 122.105 142.491 1.00 55.20 69 LYS B CA 1
ATOM 5095 C C . LYS J 5 15 ? 142.295 123.498 142.181 1.00 54.05 69 LYS B C 1
ATOM 5096 O O . LYS J 5 15 ? 142.408 123.973 141.045 1.00 46.30 69 LYS B O 1
ATOM 5102 N N . CYS J 5 16 ? 141.718 124.170 143.176 1.00 53.51 70 CYS B N 1
ATOM 5103 C CA . CYS J 5 16 ? 141.171 125.507 142.989 1.00 51.92 70 CYS B CA 1
ATOM 5104 C C . CYS J 5 16 ? 141.988 126.594 143.684 1.00 55.08 70 CYS B C 1
ATOM 5105 O O . CYS J 5 16 ? 141.552 127.749 143.721 1.00 57.93 70 CYS B O 1
ATOM 5108 N N . LYS J 5 17 ? 143.150 126.259 144.244 1.00 42.16 71 LYS B N 1
ATOM 5109 C CA . LYS J 5 17 ? 144.050 127.259 144.810 1.00 32.42 71 LYS B CA 1
ATOM 5110 C C . LYS J 5 17 ? 144.931 127.933 143.765 1.00 34.10 71 LYS B C 1
ATOM 5111 O O . LYS J 5 17 ? 145.616 128.907 144.092 1.00 40.72 71 LYS B O 1
ATOM 5117 N N . ASP J 5 18 ? 144.942 127.433 142.532 1.00 41.60 72 ASP B N 1
ATOM 5118 C CA . ASP J 5 18 ? 145.726 128.043 141.461 1.00 44.68 72 ASP B CA 1
ATOM 5119 C C . ASP J 5 18 ? 145.092 129.325 140.927 1.00 45.58 72 ASP B C 1
ATOM 5120 O O . ASP J 5 18 ? 145.805 130.285 140.614 1.00 52.82 72 ASP B O 1
ATOM 5125 N N . ILE J 5 19 ? 143.765 129.358 140.809 1.00 46.60 73 ILE B N 1
ATOM 5126 C CA . ILE J 5 19 ? 143.067 130.583 140.421 1.00 46.04 73 ILE B CA 1
ATOM 5127 C C . ILE J 5 19 ? 142.865 131.560 141.576 1.00 41.92 73 ILE B C 1
ATOM 5128 O O . ILE J 5 19 ? 142.660 132.754 141.329 1.00 43.59 73 ILE B O 1
ATOM 5133 N N . GLN J 5 20 ? 142.925 131.105 142.823 1.00 39.67 74 GLN B N 1
ATOM 5134 C CA . GLN J 5 20 ? 142.868 132.028 143.951 1.00 38.11 74 GLN B CA 1
ATOM 5135 C C . GLN J 5 20 ? 144.078 132.957 143.955 1.00 41.73 74 GLN B C 1
ATOM 5136 O O . GLN J 5 20 ? 145.224 132.509 143.877 1.00 45.75 74 GLN B O 1
ATOM 5142 N N . ALA J 5 21 ? 143.809 134.259 144.048 1.00 43.53 75 ALA B N 1
ATOM 5143 C CA . ALA J 5 21 ? 144.840 135.282 143.913 1.00 33.96 75 ALA B CA 1
ATOM 5144 C C . ALA J 5 21 ? 145.787 135.276 145.108 1.00 37.15 75 ALA B C 1
ATOM 5145 O O . ALA J 5 21 ? 145.409 134.929 146.230 1.00 43.52 75 ALA B O 1
ATOM 5147 N N . ILE J 5 22 ? 147.029 135.681 144.859 1.00 40.81 76 ILE B N 1
ATOM 5148 C CA . ILE J 5 22 ? 148.062 135.772 145.894 1.00 43.88 76 ILE B CA 1
ATOM 5149 C C . ILE J 5 22 ? 148.502 137.231 146.001 1.00 45.49 76 ILE B C 1
ATOM 5150 O O . ILE J 5 22 ? 149.425 137.691 145.323 1.00 44.21 76 ILE B O 1
ATOM 5155 N N . THR J 5 23 ? 147.814 137.982 146.858 1.00 43.38 77 THR B N 1
ATOM 5156 C CA . THR J 5 23 ? 148.071 139.405 147.036 1.00 35.85 77 THR B CA 1
ATOM 5157 C C . THR J 5 23 ? 149.390 139.641 147.765 1.00 45.40 77 THR B C 1
ATOM 5158 O O . THR J 5 23 ? 149.840 138.816 148.565 1.00 44.52 77 THR B O 1
ATOM 5162 N N . PHE J 5 24 ? 150.007 140.789 147.485 1.00 46.07 78 PHE B N 1
ATOM 5163 C CA . PHE J 5 24 ? 151.214 141.209 148.181 1.00 42.92 78 PHE B CA 1
ATOM 5164 C C . PHE J 5 24 ? 151.127 142.696 148.494 1.00 39.26 78 PHE B C 1
ATOM 5165 O O . PHE J 5 24 ? 150.299 143.422 147.942 1.00 45.37 78 PHE B O 1
ATOM 5173 N N . GLU J 5 25 ? 151.999 143.134 149.399 1.00 51.68 79 GLU B N 1
ATOM 5174 C CA . GLU J 5 25 ? 151.989 144.487 149.939 1.00 55.48 79 GLU B CA 1
ATOM 5175 C C . GLU J 5 25 ? 153.296 145.208 149.643 1.00 55.78 79 GLU B C 1
ATOM 5176 O O . GLU J 5 25 ? 154.374 144.609 149.698 1.00 60.65 79 GLU B O 1
ATOM 5182 N N . GLY J 5 26 ? 153.190 146.496 149.334 1.00 50.74 80 GLY B N 1
ATOM 5183 C CA . GLY J 5 26 ? 154.354 147.313 149.071 1.00 54.65 80 GLY B CA 1
ATOM 5184 C C . GLY J 5 26 ? 154.924 147.113 147.681 1.00 55.55 80 GLY B C 1
ATOM 5185 O O . GLY J 5 26 ? 154.299 146.544 146.783 1.00 55.51 80 GLY B O 1
ATOM 5186 N N . ALA J 5 27 ? 156.147 147.605 147.510 1.00 41.54 81 ALA B N 1
ATOM 5187 C CA . ALA J 5 27 ? 156.817 147.592 146.220 1.00 37.93 81 ALA B CA 1
ATOM 5188 C C . ALA J 5 27 ? 157.827 146.455 146.181 1.00 42.80 81 ALA B C 1
ATOM 5189 O O . ALA J 5 27 ? 158.687 146.352 147.062 1.00 44.88 81 ALA B O 1
ATOM 5191 N N . LYS J 5 28 ? 157.715 145.607 145.162 1.00 52.04 82 LYS B N 1
ATOM 5192 C CA . LYS J 5 28 ? 158.602 144.468 144.975 1.00 46.66 82 LYS B CA 1
ATOM 5193 C C . LYS J 5 28 ? 159.175 144.506 143.568 1.00 46.16 82 LYS B C 1
ATOM 5194 O O . LYS J 5 28 ? 158.421 144.571 142.592 1.00 48.14 82 LYS B O 1
ATOM 5200 N N . ILE J 5 29 ? 160.500 144.467 143.464 1.00 39.23 83 ILE B N 1
ATOM 5201 C CA . ILE J 5 29 ? 161.194 144.397 142.185 1.00 42.55 83 ILE B CA 1
ATOM 5202 C C . ILE J 5 29 ? 161.836 143.024 142.071 1.00 47.16 83 ILE B C 1
ATOM 5203 O O . ILE J 5 29 ? 162.430 142.525 143.033 1.00 54.09 83 ILE B O 1
ATOM 5208 N N . MET J 5 30 ? 161.711 142.411 140.897 1.00 50.77 84 MET B N 1
ATOM 5209 C CA . MET J 5 30 ? 162.372 141.149 140.597 1.00 53.28 84 MET B CA 1
ATOM 5210 C C . MET J 5 30 ? 163.052 141.254 139.243 1.00 54.89 84 MET B C 1
ATOM 5211 O O . MET J 5 30 ? 162.428 141.675 138.264 1.00 53.96 84 MET B O 1
ATOM 5216 N N . LEU J 5 31 ? 164.323 140.866 139.190 1.00 56.04 85 LEU B N 1
ATOM 5217 C CA . LEU J 5 31 ? 165.048 140.698 137.939 1.00 58.60 85 LEU B CA 1
ATOM 5218 C C . LEU J 5 31 ? 165.416 139.233 137.773 1.00 61.87 85 LEU B C 1
ATOM 5219 O O . LEU J 5 31 ? 165.994 138.629 138.682 1.00 63.69 85 LEU B O 1
ATOM 5224 N N . ASN J 5 32 ? 165.068 138.664 136.624 1.00 68.54 86 ASN B N 1
ATOM 5225 C CA . ASN J 5 32 ? 165.448 137.306 136.264 1.00 71.89 86 ASN B CA 1
ATOM 5226 C C . ASN J 5 32 ? 166.458 137.353 135.127 1.00 72.82 86 ASN B C 1
ATOM 5227 O O . ASN J 5 32 ? 166.226 138.022 134.115 1.00 72.96 86 ASN B O 1
ATOM 5232 N N . LYS J 5 33 ? 167.571 136.642 135.292 1.00 69.97 87 LYS B N 1
ATOM 5233 C CA . LYS J 5 33 ? 168.577 136.503 134.246 1.00 71.64 87 LYS B CA 1
ATOM 5234 C C . LYS J 5 33 ? 168.749 135.030 133.919 1.00 76.33 87 LYS B C 1
ATOM 5235 O O . LYS J 5 33 ? 169.103 134.233 134.795 1.00 78.17 87 LYS B O 1
ATOM 5241 N N . GLY J 5 34 ? 168.494 134.672 132.664 1.00 78.52 88 GLY B N 1
ATOM 5242 C CA . GLY J 5 34 ? 168.752 133.326 132.197 1.00 78.06 88 GLY B CA 1
ATOM 5243 C C . GLY J 5 34 ? 170.179 133.160 131.721 1.00 79.86 88 GLY B C 1
ATOM 5244 O O . GLY J 5 34 ? 170.557 133.707 130.680 1.00 79.74 88 GLY B O 1
ATOM 5245 N N . LEU J 5 35 ? 170.983 132.410 132.471 1.00 77.39 89 LEU B N 1
ATOM 5246 C CA . LEU J 5 35 ? 172.384 132.208 132.124 1.00 76.95 89 LEU B CA 1
ATOM 5247 C C . LEU J 5 35 ? 172.558 131.036 131.169 1.00 77.42 89 LEU B C 1
ATOM 5248 O O . LEU J 5 35 ? 173.418 131.075 130.283 1.00 77.98 89 LEU B O 1
ATOM 5253 N N . SER J 5 36 ? 171.753 129.994 131.341 1.00 79.14 90 SER B N 1
ATOM 5254 C CA . SER J 5 36 ? 171.592 128.953 130.338 1.00 80.12 90 SER B CA 1
ATOM 5255 C C . SER J 5 36 ? 170.271 128.255 130.620 1.00 81.85 90 SER B C 1
ATOM 5256 O O . SER J 5 36 ? 169.663 128.442 131.677 1.00 80.96 90 SER B O 1
ATOM 5259 N N . ASN J 5 37 ? 169.833 127.432 129.667 1.00 86.13 91 ASN B N 1
ATOM 5260 C CA . ASN J 5 37 ? 168.627 126.647 129.895 1.00 85.92 91 ASN B CA 1
ATOM 5261 C C . ASN J 5 37 ? 168.757 125.715 131.089 1.00 87.67 91 ASN B C 1
ATOM 5262 O O . ASN J 5 37 ? 167.752 125.132 131.510 1.00 88.84 91 ASN B O 1
ATOM 5267 N N . HIS J 5 38 ? 169.960 125.557 131.637 1.00 83.90 92 HIS B N 1
ATOM 5268 C CA . HIS J 5 38 ? 170.184 124.793 132.854 1.00 82.08 92 HIS B CA 1
ATOM 5269 C C . HIS J 5 38 ? 170.392 125.663 134.087 1.00 79.02 92 HIS B C 1
ATOM 5270 O O . HIS J 5 38 ? 170.430 125.126 135.198 1.00 75.83 92 HIS B O 1
ATOM 5277 N N . PHE J 5 39 ? 170.525 126.979 133.931 1.00 72.87 93 PHE B N 1
ATOM 5278 C CA . PHE J 5 39 ? 171.015 127.821 135.017 1.00 72.14 93 PHE B CA 1
ATOM 5279 C C . PHE J 5 39 ? 170.428 129.218 134.895 1.00 75.67 93 PHE B C 1
ATOM 5280 O O . PHE J 5 39 ? 170.658 129.902 133.893 1.00 77.73 93 PHE B O 1
ATOM 5288 N N . GLN J 5 40 ? 169.678 129.635 135.917 1.00 76.92 94 GLN B N 1
ATOM 5289 C CA . GLN J 5 40 ? 169.004 130.927 135.952 1.00 73.82 94 GLN B CA 1
ATOM 5290 C C . GLN J 5 40 ? 169.295 131.608 137.281 1.00 68.83 94 GLN B C 1
ATOM 5291 O O . GLN J 5 40 ? 169.388 130.942 138.316 1.00 67.54 94 GLN B O 1
ATOM 5297 N N . VAL J 5 41 ? 169.428 132.935 137.257 1.00 63.24 95 VAL B N 1
ATOM 5298 C CA . VAL J 5 41 ? 169.732 133.716 138.451 1.00 66.27 95 VAL B CA 1
ATOM 5299 C C . VAL J 5 41 ? 168.761 134.886 138.524 1.00 67.70 95 VAL B C 1
ATOM 5300 O O . VAL J 5 41 ? 168.510 135.556 137.517 1.00 67.42 95 VAL B O 1
ATOM 5304 N N . SER J 5 42 ? 168.214 135.133 139.716 1.00 61.08 96 SER B N 1
ATOM 5305 C CA . SER J 5 42 ? 167.194 136.159 139.890 1.00 56.86 96 SER B CA 1
ATOM 5306 C C . SER J 5 42 ? 167.441 136.984 141.145 1.00 56.70 96 SER B C 1
ATOM 5307 O O . SER J 5 42 ? 167.701 136.432 142.218 1.00 53.91 96 SER B O 1
ATOM 5310 N N . HIS J 5 43 ? 167.335 138.304 140.998 1.00 61.40 97 HIS B N 1
ATOM 5311 C CA . HIS J 5 43 ? 167.574 139.278 142.059 1.00 61.17 97 HIS B CA 1
ATOM 5312 C C . HIS J 5 43 ? 166.234 139.923 142.377 1.00 61.31 97 HIS B C 1
ATOM 5313 O O . HIS J 5 43 ? 165.575 140.449 141.474 1.00 58.40 97 HIS B O 1
ATOM 5320 N N . THR J 5 44 ? 165.826 139.889 143.644 1.00 59.25 98 THR B N 1
ATOM 5321 C CA . THR J 5 44 ? 164.529 140.428 144.031 1.00 54.70 98 THR B CA 1
ATOM 5322 C C . THR J 5 44 ? 164.676 141.409 145.183 1.00 52.58 98 THR B C 1
ATOM 5323 O O . THR J 5 44 ? 165.294 141.097 146.205 1.00 53.60 98 THR B O 1
ATOM 5327 N N . ILE J 5 45 ? 164.097 142.593 145.000 1.00 53.19 99 ILE B N 1
ATOM 5328 C CA . ILE J 5 45 ? 164.156 143.698 145.949 1.00 51.92 99 ILE B CA 1
ATOM 5329 C C . ILE J 5 45 ? 162.717 143.981 146.349 1.00 52.78 99 ILE B C 1
ATOM 5330 O O . ILE J 5 45 ? 161.888 144.300 145.488 1.00 52.36 99 ILE B O 1
ATOM 5335 N N . ASN J 5 46 ? 162.410 143.867 147.640 1.00 54.72 100 ASN B N 1
ATOM 5336 C CA . ASN J 5 46 ? 161.069 144.175 148.128 1.00 51.07 100 ASN B CA 1
ATOM 5337 C C . ASN J 5 46 ? 161.118 145.288 149.167 1.00 56.93 100 ASN B C 1
ATOM 5338 O O . ASN J 5 46 ? 161.714 145.132 150.238 1.00 61.73 100 ASN B O 1
ATOM 5343 N N . MET J 5 47 ? 160.524 146.426 148.818 1.00 51.97 101 MET B N 1
ATOM 5344 C CA . MET J 5 47 ? 160.317 147.542 149.729 1.00 45.83 101 MET B CA 1
ATOM 5345 C C . MET J 5 47 ? 158.885 147.445 150.234 1.00 50.62 101 MET B C 1
ATOM 5346 O O . MET J 5 47 ? 157.944 147.479 149.433 1.00 49.68 101 MET B O 1
ATOM 5351 N N . SER J 5 48 ? 158.710 147.307 151.545 1.00 57.96 102 SER B N 1
ATOM 5352 C CA . SER J 5 48 ? 157.367 147.127 152.072 1.00 55.86 102 SER B CA 1
ATOM 5353 C C . SER J 5 48 ? 157.264 147.694 153.476 1.00 56.27 102 SER B C 1
ATOM 5354 O O . SER J 5 48 ? 158.251 147.783 154.210 1.00 58.74 102 SER B O 1
ATOM 5357 N N . ASN J 5 49 ? 156.037 148.071 153.833 1.00 56.56 103 ASN B N 1
ATOM 5358 C CA . ASN J 5 49 ? 155.798 148.957 154.964 1.00 60.34 103 ASN B CA 1
ATOM 5359 C C . ASN J 5 49 ? 155.742 148.183 156.273 1.00 64.96 103 ASN B C 1
ATOM 5360 O O . ASN J 5 49 ? 156.304 148.621 157.283 1.00 65.56 103 ASN B O 1
ATOM 5365 N N . VAL J 5 50 ? 155.071 147.032 156.268 1.00 67.43 104 VAL B N 1
ATOM 5366 C CA . VAL J 5 50 ? 154.941 146.189 157.450 1.00 65.58 104 VAL B CA 1
ATOM 5367 C C . VAL J 5 50 ? 155.430 144.781 157.138 1.00 69.61 104 VAL B C 1
ATOM 5368 O O . VAL J 5 50 ? 155.974 144.096 158.011 1.00 74.07 104 VAL B O 1
ATOM 5372 N N . VAL J 5 51 ? 155.238 144.335 155.900 1.00 72.52 105 VAL B N 1
ATOM 5373 C CA . VAL J 5 51 ? 155.883 143.081 155.495 1.00 73.85 105 VAL B CA 1
ATOM 5374 C C . VAL J 5 51 ? 157.394 143.253 155.574 1.00 72.63 105 VAL B C 1
ATOM 5375 O O . VAL J 5 51 ? 157.918 144.313 155.174 1.00 69.68 105 VAL B O 1
ATOM 5379 N N . PRO J 5 52 ? 158.141 142.271 156.077 1.00 76.69 106 PRO B N 1
ATOM 5380 C CA . PRO J 5 52 ? 159.598 142.418 156.162 1.00 75.18 106 PRO B CA 1
ATOM 5381 C C . PRO J 5 52 ? 160.216 142.762 154.814 1.00 72.51 106 PRO B C 1
ATOM 5382 O O . PRO J 5 52 ? 159.953 142.110 153.801 1.00 73.91 106 PRO B O 1
ATOM 5386 N N . SER J 5 53 ? 161.047 143.799 154.813 1.00 61.78 107 SER B N 1
ATOM 5387 C CA . SER J 5 53 ? 161.556 144.415 153.596 1.00 65.50 107 SER B CA 1
ATOM 5388 C C . SER J 5 53 ? 163.050 144.155 153.476 1.00 66.58 107 SER B C 1
ATOM 5389 O O . SER J 5 53 ? 163.792 144.321 154.450 1.00 66.02 107 SER B O 1
ATOM 5392 N N . GLY J 5 54 ? 163.488 143.747 152.288 1.00 65.14 108 GLY B N 1
ATOM 5393 C CA . GLY J 5 54 ? 164.902 143.523 152.059 1.00 63.94 108 GLY B CA 1
ATOM 5394 C C . GLY J 5 54 ? 165.239 143.017 150.672 1.00 62.36 108 GLY B C 1
ATOM 5395 O O . GLY J 5 54 ? 164.532 143.305 149.703 1.00 64.04 108 GLY B O 1
ATOM 5396 N N . TYR J 5 55 ? 166.323 142.253 150.576 1.00 49.88 109 TYR B N 1
ATOM 5397 C CA . TYR J 5 55 ? 166.781 141.656 149.332 1.00 53.70 109 TYR B CA 1
ATOM 5398 C C . TYR J 5 55 ? 166.912 140.155 149.542 1.00 64.41 109 TYR B C 1
ATOM 5399 O O . TYR J 5 55 ? 167.220 139.700 150.647 1.00 71.06 109 TYR B O 1
ATOM 5408 N N . ARG J 5 56 ? 166.675 139.379 148.487 1.00 67.12 110 ARG B N 1
ATOM 5409 C CA . ARG J 5 56 ? 167.169 138.011 148.458 1.00 63.03 110 ARG B CA 1
ATOM 5410 C C . ARG J 5 56 ? 167.637 137.621 147.065 1.00 66.08 110 ARG B C 1
ATOM 5411 O O . ARG J 5 56 ? 167.090 138.061 146.052 1.00 64.68 110 ARG B O 1
ATOM 5419 N N . PHE J 5 57 ? 168.656 136.768 147.047 1.00 63.31 111 PHE B N 1
ATOM 5420 C CA . PHE J 5 57 ? 169.356 136.340 145.844 1.00 62.09 111 PHE B CA 1
ATOM 5421 C C . PHE J 5 57 ? 168.995 134.895 145.545 1.00 64.27 111 PHE B C 1
ATOM 5422 O O . PHE J 5 57 ? 169.116 134.035 146.422 1.00 70.02 111 PHE B O 1
ATOM 5430 N N . GLY J 5 58 ? 168.553 134.625 144.319 1.00 61.82 112 GLY B N 1
ATOM 5431 C CA . GLY J 5 58 ? 168.104 133.299 143.941 1.00 63.90 112 GLY B CA 1
ATOM 5432 C C . GLY J 5 58 ? 168.847 132.765 142.733 1.00 65.09 112 GLY B C 1
ATOM 5433 O O . GLY J 5 58 ? 169.218 133.513 141.827 1.00 65.18 112 GLY B O 1
ATOM 5434 N N . ALA J 5 59 ? 169.053 131.449 142.730 1.00 61.02 113 ALA B N 1
ATOM 5435 C CA . ALA J 5 59 ? 169.668 130.729 141.627 1.00 62.89 113 ALA B CA 1
ATOM 5436 C C . ALA J 5 59 ? 168.952 129.400 141.444 1.00 67.59 113 ALA B C 1
ATOM 5437 O O . ALA J 5 59 ? 168.454 128.812 142.406 1.00 71.36 113 ALA B O 1
ATOM 5439 N N . THR J 5 60 ? 168.903 128.930 140.200 1.00 71.94 114 THR B N 1
ATOM 5440 C CA . THR J 5 60 ? 168.276 127.657 139.869 1.00 72.44 114 THR B CA 1
ATOM 5441 C C . THR J 5 60 ? 169.190 126.874 138.938 1.00 73.98 114 THR B C 1
ATOM 5442 O O . THR J 5 60 ? 169.700 127.425 137.958 1.00 75.33 114 THR B O 1
ATOM 5446 N N . TYR J 5 61 ? 169.396 125.595 139.249 1.00 76.40 115 TYR B N 1
ATOM 5447 C CA . TYR J 5 61 ? 170.039 124.650 138.346 1.00 75.10 115 TYR B CA 1
ATOM 5448 C C . TYR J 5 61 ? 169.075 123.517 138.027 1.00 74.95 115 TYR B C 1
ATOM 5449 O O . TYR J 5 61 ? 168.322 123.069 138.897 1.00 72.40 115 TYR B O 1
ATOM 5458 N N . VAL J 5 62 ? 169.099 123.053 136.776 1.00 80.10 116 VAL B N 1
ATOM 5459 C CA . VAL J 5 62 ? 168.268 121.936 136.344 1.00 81.70 116 VAL B CA 1
ATOM 5460 C C . VAL J 5 62 ? 169.026 121.064 135.350 1.00 83.39 116 VAL B C 1
ATOM 5461 O O . VAL J 5 62 ? 169.961 121.506 134.680 1.00 79.21 116 VAL B O 1
ATOM 5465 N N . GLY J 5 63 ? 168.606 119.803 135.274 1.00 92.40 117 GLY B N 1
ATOM 5466 C CA . GLY J 5 63 ? 169.003 118.911 134.200 1.00 91.18 117 GLY B CA 1
ATOM 5467 C C . GLY J 5 63 ? 170.339 118.224 134.385 1.00 92.38 117 GLY B C 1
ATOM 5468 O O . GLY J 5 63 ? 171.358 118.874 134.635 1.00 93.39 117 GLY B O 1
ATOM 5469 N N . THR J 5 64 ? 170.339 116.896 134.263 1.00 97.92 118 THR B N 1
ATOM 5470 C CA . THR J 5 64 ? 171.561 116.123 134.102 1.00 100.23 118 THR B CA 1
ATOM 5471 C C . THR J 5 64 ? 171.322 114.967 133.139 1.00 102.86 118 THR B C 1
ATOM 5472 O O . THR J 5 64 ? 170.185 114.609 132.823 1.00 100.19 118 THR B O 1
ATOM 5476 N N . LYS J 5 65 ? 172.435 114.393 132.676 1.00 113.61 119 LYS B N 1
ATOM 5477 C CA . LYS J 5 65 ? 172.425 113.360 131.644 1.00 112.24 119 LYS B CA 1
ATOM 5478 C C . LYS J 5 65 ? 171.592 112.138 132.015 1.00 110.63 119 LYS B C 1
ATOM 5479 O O . LYS J 5 65 ? 171.190 111.386 131.121 1.00 109.63 119 LYS B O 1
ATOM 5485 N N . GLU J 5 66 ? 171.327 111.916 133.304 1.00 107.29 120 GLU B N 1
ATOM 5486 C CA . GLU J 5 66 ? 170.503 110.778 133.705 1.00 106.87 120 GLU B CA 1
ATOM 5487 C C . GLU J 5 66 ? 169.044 110.918 133.282 1.00 105.98 120 GLU B C 1
ATOM 5488 O O . GLU J 5 66 ? 168.366 109.903 133.087 1.00 104.45 120 GLU B O 1
ATOM 5494 N N . PHE J 5 67 ? 168.537 112.138 133.129 1.00 102.44 121 PHE B N 1
ATOM 5495 C CA . PHE J 5 67 ? 167.101 112.376 133.017 1.00 103.58 121 PHE B CA 1
ATOM 5496 C C . PHE J 5 67 ? 166.757 112.829 131.603 1.00 104.73 121 PHE B C 1
ATOM 5497 O O . PHE J 5 67 ? 167.217 113.883 131.149 1.00 102.63 121 PHE B O 1
ATOM 5505 N N . SER J 5 68 ? 165.938 112.026 130.922 1.00 113.12 122 SER B N 1
ATOM 5506 C CA . SER J 5 68 ? 165.580 112.179 129.516 1.00 110.95 122 SER B CA 1
ATOM 5507 C C . SER J 5 68 ? 164.475 113.199 129.244 1.00 109.60 122 SER B C 1
ATOM 5508 O O . SER J 5 68 ? 164.598 113.989 128.299 1.00 107.73 122 SER B O 1
ATOM 5511 N N . PRO J 5 69 ? 163.396 113.233 130.025 1.00 111.38 123 PRO B N 1
ATOM 5512 C CA . PRO J 5 69 ? 162.212 113.990 129.602 1.00 110.85 123 PRO B CA 1
ATOM 5513 C C . PRO J 5 69 ? 162.419 115.494 129.703 1.00 111.88 123 PRO B C 1
ATOM 5514 O O . PRO J 5 69 ? 163.377 115.995 130.296 1.00 112.90 123 PRO B O 1
ATOM 5518 N N . THR J 5 70 ? 161.479 116.219 129.091 1.00 108.93 124 THR B N 1
ATOM 5519 C CA . THR J 5 70 ? 161.485 117.678 129.114 1.00 108.27 124 THR B CA 1
ATOM 5520 C C . THR J 5 70 ? 161.358 118.256 130.516 1.00 107.58 124 THR B C 1
ATOM 5521 O O . THR J 5 70 ? 161.625 119.449 130.699 1.00 106.09 124 THR B O 1
ATOM 5525 N N . GLU J 5 71 ? 160.960 117.456 131.505 1.00 104.46 125 GLU B N 1
ATOM 5526 C CA . GLU J 5 71 ? 161.048 117.912 132.887 1.00 101.77 125 GLU B CA 1
ATOM 5527 C C . GLU J 5 71 ? 162.487 118.229 133.266 1.00 101.63 125 GLU B C 1
ATOM 5528 O O . GLU J 5 71 ? 162.733 119.089 134.119 1.00 100.89 125 GLU B O 1
ATOM 5534 N N . ALA J 5 72 ? 163.444 117.553 132.634 1.00 102.76 126 ALA B N 1
ATOM 5535 C CA . ALA J 5 72 ? 164.869 117.833 132.790 1.00 101.69 126 ALA B CA 1
ATOM 5536 C C . ALA J 5 72 ? 165.268 117.915 134.262 1.00 99.82 126 ALA B C 1
ATOM 5537 O O . ALA J 5 72 ? 165.907 118.869 134.711 1.00 102.57 126 ALA B O 1
ATOM 5539 N N . PHE J 5 73 ? 164.886 116.891 135.022 1.00 86.46 127 PHE B N 1
ATOM 5540 C CA . PHE J 5 73 ? 165.375 116.750 136.381 1.00 85.95 127 PHE B CA 1
ATOM 5541 C C . PHE J 5 73 ? 166.882 116.504 136.362 1.00 84.67 127 PHE B C 1
ATOM 5542 O O . PHE J 5 73 ? 167.456 116.196 135.315 1.00 86.50 127 PHE B O 1
ATOM 5550 N N . PRO J 5 74 ? 167.556 116.650 137.511 1.00 84.41 128 PRO B N 1
ATOM 5551 C CA . PRO J 5 74 ? 167.070 117.168 138.792 1.00 83.79 128 PRO B CA 1
ATOM 5552 C C . PRO J 5 74 ? 166.711 118.638 138.712 1.00 85.85 128 PRO B C 1
ATOM 5553 O O . PRO J 5 74 ? 167.019 119.308 137.732 1.00 89.16 128 PRO B O 1
ATOM 5557 N N . VAL J 5 75 ? 166.046 119.158 139.737 1.00 81.30 129 VAL B N 1
ATOM 5558 C CA . VAL J 5 75 ? 165.859 120.589 139.921 1.00 78.37 129 VAL B CA 1
ATOM 5559 C C . VAL J 5 75 ? 166.446 120.957 141.273 1.00 77.08 129 VAL B C 1
ATOM 5560 O O . VAL J 5 75 ? 166.196 120.273 142.271 1.00 75.89 129 VAL B O 1
ATOM 5564 N N . LEU J 5 76 ? 167.226 122.034 141.303 1.00 68.62 130 LEU B N 1
ATOM 5565 C CA . LEU J 5 76 ? 168.056 122.367 142.458 1.00 68.18 130 LEU B CA 1
ATOM 5566 C C . LEU J 5 76 ? 168.036 123.885 142.581 1.00 67.01 130 LEU B C 1
ATOM 5567 O O . LEU J 5 76 ? 168.800 124.584 141.910 1.00 70.53 130 LEU B O 1
ATOM 5572 N N . LEU J 5 77 ? 167.153 124.382 143.441 1.00 74.06 131 LEU B N 1
ATOM 5573 C CA . LEU J 5 77 ? 166.704 125.764 143.395 1.00 76.45 131 LEU B CA 1
ATOM 5574 C C . LEU J 5 77 ? 166.703 126.321 144.804 1.00 74.52 131 LEU B C 1
ATOM 5575 O O . LEU J 5 77 ? 166.209 125.669 145.728 1.00 77.31 131 LEU B O 1
ATOM 5580 N N . GLY J 5 78 ? 167.254 127.516 144.970 1.00 60.56 132 GLY B N 1
ATOM 5581 C CA . GLY J 5 78 ? 167.306 128.131 146.280 1.00 61.83 132 GLY B CA 1
ATOM 5582 C C . GLY J 5 78 ? 167.623 129.599 146.165 1.00 66.42 132 GLY B C 1
ATOM 5583 O O . GLY J 5 78 ? 168.266 130.042 145.208 1.00 65.26 132 GLY B O 1
ATOM 5584 N N . ASP J 5 79 ? 167.161 130.361 147.150 1.00 70.56 133 ASP B N 1
ATOM 5585 C CA . ASP J 5 79 ? 167.391 131.793 147.193 1.00 66.42 133 ASP B CA 1
ATOM 5586 C C . ASP J 5 79 ? 167.623 132.228 148.628 1.00 65.36 133 ASP B C 1
ATOM 5587 O O . ASP J 5 79 ? 166.961 131.741 149.549 1.00 65.84 133 ASP B O 1
ATOM 5592 N N . ILE J 5 80 ? 168.561 133.150 148.808 1.00 66.59 134 ILE B N 1
ATOM 5593 C CA . ILE J 5 80 ? 169.094 133.484 150.122 1.00 67.44 134 ILE B CA 1
ATOM 5594 C C . ILE J 5 80 ? 169.183 134.996 150.241 1.00 68.30 134 ILE B C 1
ATOM 5595 O O . ILE J 5 80 ? 169.583 135.684 149.296 1.00 64.25 134 ILE B O 1
ATOM 5600 N N . ASP J 5 81 ? 168.805 135.507 151.400 1.00 76.81 135 ASP B N 1
ATOM 5601 C CA . ASP J 5 81 ? 168.948 136.917 151.710 1.00 76.75 135 ASP B CA 1
ATOM 5602 C C . ASP J 5 81 ? 170.275 137.184 152.406 1.00 79.19 135 ASP B C 1
ATOM 5603 O O . ASP J 5 81 ? 170.911 136.267 152.933 1.00 83.34 135 ASP B O 1
ATOM 5608 N N . PRO J 5 82 ? 170.728 138.439 152.423 1.00 67.90 136 PRO B N 1
ATOM 5609 C CA . PRO J 5 82 ? 172.005 138.741 153.083 1.00 68.77 136 PRO B CA 1
ATOM 5610 C C . PRO J 5 82 ? 172.019 138.436 154.568 1.00 71.49 136 PRO B C 1
ATOM 5611 O O . PRO J 5 82 ? 173.107 138.339 155.148 1.00 72.97 136 PRO B O 1
ATOM 5615 N N . ALA J 5 83 ? 170.862 138.272 155.205 1.00 80.99 137 ALA B N 1
ATOM 5616 C CA . ALA J 5 83 ? 170.844 137.817 156.588 1.00 82.79 137 ALA B CA 1
ATOM 5617 C C . ALA J 5 83 ? 171.112 136.325 156.712 1.00 83.56 137 ALA B C 1
ATOM 5618 O O . ALA J 5 83 ? 171.402 135.853 157.816 1.00 82.34 137 ALA B O 1
ATOM 5620 N N . GLY J 5 84 ? 171.025 135.582 155.614 1.00 85.93 138 GLY B N 1
ATOM 5621 C CA . GLY J 5 84 ? 171.367 134.177 155.591 1.00 83.95 138 GLY B CA 1
ATOM 5622 C C . GLY J 5 84 ? 170.195 133.228 155.684 1.00 84.31 138 GLY B C 1
ATOM 5623 O O . GLY J 5 84 ? 170.413 132.024 155.862 1.00 83.83 138 GLY B O 1
ATOM 5624 N N . ASN J 5 85 ? 168.966 133.723 155.565 1.00 81.57 139 ASN B N 1
ATOM 5625 C CA . ASN J 5 85 ? 167.792 132.860 155.543 1.00 83.56 139 ASN B CA 1
ATOM 5626 C C . ASN J 5 85 ? 167.681 132.206 154.171 1.00 84.07 139 ASN B C 1
ATOM 5627 O O . ASN J 5 85 ? 167.591 132.901 153.153 1.00 81.10 139 ASN B O 1
ATOM 5632 N N . LEU J 5 86 ? 167.682 130.876 154.139 1.00 79.00 140 LEU B N 1
ATOM 5633 C CA . LEU J 5 86 ? 167.695 130.123 152.893 1.00 77.02 140 LEU B CA 1
ATOM 5634 C C . LEU J 5 86 ? 166.363 129.417 152.696 1.00 76.64 140 LEU B C 1
ATOM 5635 O O . LEU J 5 86 ? 165.871 128.742 153.606 1.00 79.81 140 LEU B O 1
ATOM 5640 N N . ASN J 5 87 ? 165.790 129.575 151.507 1.00 74.55 141 ASN B N 1
ATOM 5641 C CA . ASN J 5 87 ? 164.766 128.685 150.979 1.00 73.88 141 ASN B CA 1
ATOM 5642 C C . ASN J 5 87 ? 165.380 127.874 149.850 1.00 75.78 141 ASN B C 1
ATOM 5643 O O . ASN J 5 87 ? 166.066 128.434 148.989 1.00 75.97 141 ASN B O 1
ATOM 5648 N N . ALA J 5 88 ? 165.154 126.562 149.855 1.00 68.02 142 ALA B N 1
ATOM 5649 C CA . ALA J 5 88 ? 165.667 125.731 148.777 1.00 69.31 142 ALA B CA 1
ATOM 5650 C C . ALA J 5 88 ? 164.794 124.503 148.578 1.00 66.63 142 ALA B C 1
ATOM 5651 O O . ALA J 5 88 ? 164.208 123.976 149.526 1.00 68.07 142 ALA B O 1
ATOM 5653 N N . ASN J 5 89 ? 164.728 124.054 147.327 1.00 69.38 143 ASN B N 1
ATOM 5654 C CA . ASN J 5 89 ? 163.951 122.891 146.927 1.00 70.72 143 ASN B CA 1
ATOM 5655 C C . ASN J 5 89 ? 164.849 121.933 146.161 1.00 73.67 143 ASN B C 1
ATOM 5656 O O . ASN J 5 89 ? 165.727 122.363 145.408 1.00 76.32 143 ASN B O 1
ATOM 5661 N N . VAL J 5 90 ? 164.625 120.636 146.351 1.00 68.12 144 VAL B N 1
ATOM 5662 C CA . VAL J 5 90 ? 165.324 119.596 145.609 1.00 62.19 144 VAL B CA 1
ATOM 5663 C C . VAL J 5 90 ? 164.291 118.607 145.098 1.00 67.47 144 VAL B C 1
ATOM 5664 O O . VAL J 5 90 ? 163.396 118.197 145.845 1.00 71.32 144 VAL B O 1
ATOM 5668 N N . ILE J 5 91 ? 164.414 118.225 143.831 1.00 75.61 145 ILE B N 1
ATOM 5669 C CA . ILE J 5 91 ? 163.479 117.311 143.189 1.00 77.79 145 ILE B CA 1
ATOM 5670 C C . ILE J 5 91 ? 164.268 116.278 142.400 1.00 78.19 145 ILE B C 1
ATOM 5671 O O . ILE J 5 91 ? 165.239 116.612 141.714 1.00 81.56 145 ILE B O 1
ATOM 5676 N N . HIS J 5 92 ? 163.847 115.020 142.501 1.00 75.24 146 HIS B N 1
ATOM 5677 C CA . HIS J 5 92 ? 164.633 113.894 142.027 1.00 73.11 146 HIS B CA 1
ATOM 5678 C C . HIS J 5 92 ? 163.682 112.847 141.466 1.00 77.30 146 HIS B C 1
ATOM 5679 O O . HIS J 5 92 ? 162.487 112.841 141.770 1.00 82.85 146 HIS B O 1
ATOM 5686 N N . GLN J 5 93 ? 164.222 111.955 140.638 1.00 78.25 147 GLN B N 1
ATOM 5687 C CA . GLN J 5 93 ? 163.428 110.919 139.970 1.00 77.01 147 GLN B CA 1
ATOM 5688 C C . GLN J 5 93 ? 164.173 109.591 140.071 1.00 76.23 147 GLN B C 1
ATOM 5689 O O . GLN J 5 93 ? 165.006 109.273 139.219 1.00 79.44 147 GLN B O 1
ATOM 5695 N N . PHE J 5 94 ? 163.862 108.812 141.108 1.00 66.85 148 PHE B N 1
ATOM 5696 C CA . PHE J 5 94 ? 164.414 107.465 141.175 1.00 68.45 148 PHE B CA 1
ATOM 5697 C C . PHE J 5 94 ? 164.010 106.668 139.944 1.00 69.34 148 PHE B C 1
ATOM 5698 O O . PHE J 5 94 ? 164.715 105.735 139.544 1.00 73.47 148 PHE B O 1
ATOM 5706 N N . SER J 5 95 ? 162.882 107.023 139.338 1.00 67.66 149 SER B N 1
ATOM 5707 C CA . SER J 5 95 ? 162.513 106.613 137.990 1.00 68.96 149 SER B CA 1
ATOM 5708 C C . SER J 5 95 ? 161.513 107.639 137.468 1.00 72.82 149 SER B C 1
ATOM 5709 O O . SER J 5 95 ? 161.369 108.726 138.037 1.00 75.95 149 SER B O 1
ATOM 5712 N N . ALA J 5 96 ? 160.818 107.304 136.378 1.00 70.69 150 ALA B N 1
ATOM 5713 C CA . ALA J 5 96 ? 159.659 108.102 135.991 1.00 70.65 150 ALA B CA 1
ATOM 5714 C C . ALA J 5 96 ? 158.559 108.006 137.040 1.00 68.71 150 ALA B C 1
ATOM 5715 O O . ALA J 5 96 ? 157.953 109.015 137.417 1.00 68.03 150 ALA B O 1
ATOM 5717 N N . ARG J 5 97 ? 158.289 106.797 137.518 1.00 62.57 151 ARG B N 1
ATOM 5718 C CA . ARG J 5 97 ? 157.612 106.570 138.782 1.00 59.18 151 ARG B CA 1
ATOM 5719 C C . ARG J 5 97 ? 158.567 106.831 139.942 1.00 58.59 151 ARG B C 1
ATOM 5720 O O . ARG J 5 97 ? 159.783 106.928 139.770 1.00 64.22 151 ARG B O 1
ATOM 5728 N N . LEU J 5 98 ? 157.999 106.954 141.138 1.00 58.04 152 LEU B N 1
ATOM 5729 C CA . LEU J 5 98 ? 158.775 107.265 142.336 1.00 57.58 152 LEU B CA 1
ATOM 5730 C C . LEU J 5 98 ? 159.559 108.564 142.167 1.00 59.73 152 LEU B C 1
ATOM 5731 O O . LEU J 5 98 ? 160.767 108.626 142.391 1.00 66.94 152 LEU B O 1
ATOM 5736 N N . ARG J 5 99 ? 158.846 109.611 141.770 1.00 72.70 153 ARG B N 1
ATOM 5737 C CA . ARG J 5 99 ? 159.373 110.964 141.842 1.00 73.16 153 ARG B CA 1
ATOM 5738 C C . ARG J 5 99 ? 159.476 111.413 143.295 1.00 73.23 153 ARG B C 1
ATOM 5739 O O . ARG J 5 99 ? 158.724 110.963 144.162 1.00 76.37 153 ARG B O 1
ATOM 5747 N N . CYS J 5 100 ? 160.427 112.304 143.558 1.00 74.27 154 CYS B N 1
ATOM 5748 C CA . CYS J 5 100 ? 160.672 112.797 144.904 1.00 75.73 154 CYS B CA 1
ATOM 5749 C C . CYS J 5 100 ? 160.850 114.306 144.871 1.00 76.56 154 CYS B C 1
ATOM 5750 O O . CYS J 5 100 ? 161.505 114.843 143.975 1.00 82.12 154 CYS B O 1
ATOM 5753 N N . LYS J 5 101 ? 160.254 114.981 145.849 1.00 78.23 155 LYS B N 1
ATOM 5754 C CA . LYS J 5 101 ? 160.484 116.397 146.096 1.00 77.66 155 LYS B CA 1
ATOM 5755 C C . LYS J 5 101 ? 161.030 116.581 147.503 1.00 77.07 155 LYS B C 1
ATOM 5756 O O . LYS J 5 101 ? 160.651 115.855 148.427 1.00 77.63 155 LYS B O 1
ATOM 5762 N N . PHE J 5 102 ? 161.924 117.551 147.658 1.00 71.03 156 PHE B N 1
ATOM 5763 C CA . PHE J 5 102 ? 162.393 117.983 148.963 1.00 73.80 156 PHE B CA 1
ATOM 5764 C C . PHE J 5 102 ? 162.398 119.502 149.014 1.00 75.37 156 PHE B C 1
ATOM 5765 O O . PHE J 5 102 ? 162.751 120.161 148.032 1.00 80.62 156 PHE B O 1
ATOM 5773 N N . ALA J 5 103 ? 162.003 120.053 150.159 1.00 73.11 157 ALA B N 1
ATOM 5774 C CA . ALA J 5 103 ? 162.073 121.487 150.393 1.00 72.05 157 ALA B CA 1
ATOM 5775 C C . ALA J 5 103 ? 162.430 121.750 151.846 1.00 74.82 157 ALA B C 1
ATOM 5776 O O . ALA J 5 103 ? 161.991 121.027 152.744 1.00 70.69 157 ALA B O 1
ATOM 5778 N N . SER J 5 104 ? 163.226 122.794 152.067 1.00 82.10 158 SER B N 1
ATOM 5779 C CA . SER J 5 104 ? 163.601 123.230 153.402 1.00 80.68 158 SER B CA 1
ATOM 5780 C C . SER J 5 104 ? 163.670 124.747 153.427 1.00 76.84 158 SER B C 1
ATOM 5781 O O . SER J 5 104 ? 164.174 125.369 152.488 1.00 73.65 158 SER B O 1
ATOM 5784 N N . GLN J 5 105 ? 163.167 125.334 154.506 1.00 80.85 159 GLN B N 1
ATOM 5785 C CA . GLN J 5 105 ? 163.314 126.756 154.777 1.00 80.61 159 GLN B CA 1
ATOM 5786 C C . GLN J 5 105 ? 164.180 126.925 156.016 1.00 85.19 159 GLN B C 1
ATOM 5787 O O . GLN J 5 105 ? 163.854 126.395 157.085 1.00 86.27 159 GLN B O 1
ATOM 5793 N N . ILE J 5 106 ? 165.277 127.662 155.867 1.00 87.31 160 ILE B N 1
ATOM 5794 C CA . ILE J 5 106 ? 166.163 128.017 156.968 1.00 83.57 160 ILE B CA 1
ATOM 5795 C C . ILE J 5 106 ? 166.048 129.515 157.197 1.00 86.93 160 ILE B C 1
ATOM 5796 O O . ILE J 5 106 ? 166.234 130.309 156.267 1.00 87.81 160 ILE B O 1
ATOM 5801 N N . GLN J 5 107 ? 165.738 129.899 158.432 1.00 94.63 161 GLN B N 1
ATOM 5802 C CA . GLN J 5 107 ? 165.791 131.294 158.836 1.00 92.89 161 GLN B CA 1
ATOM 5803 C C . GLN J 5 107 ? 166.142 131.373 160.314 1.00 94.70 161 GLN B C 1
ATOM 5804 O O . GLN J 5 107 ? 165.863 130.452 161.086 1.00 95.61 161 GLN B O 1
ATOM 5810 N N . GLU J 5 108 ? 166.753 132.494 160.697 1.00 94.37 162 GLU B N 1
ATOM 5811 C CA . GLU J 5 108 ? 167.417 132.633 161.993 1.00 93.60 162 GLU B CA 1
ATOM 5812 C C . GLU J 5 108 ? 168.493 131.566 162.188 1.00 94.80 162 GLU B C 1
ATOM 5813 O O . GLU J 5 108 ? 168.703 131.061 163.292 1.00 94.88 162 GLU B O 1
ATOM 5819 N N . SER J 5 109 ? 169.182 131.223 161.100 1.00 88.17 163 SER B N 1
ATOM 5820 C CA . SER J 5 109 ? 170.225 130.198 161.112 1.00 86.04 163 SER B CA 1
ATOM 5821 C C . SER J 5 109 ? 169.697 128.839 161.558 1.00 85.09 163 SER B C 1
ATOM 5822 O O . SER J 5 109 ? 170.452 128.009 162.070 1.00 83.94 163 SER B O 1
ATOM 5825 N N . LYS J 5 110 ? 168.403 128.592 161.374 1.00 85.85 164 LYS B N 1
ATOM 5826 C CA . LYS J 5 110 ? 167.792 127.356 161.836 1.00 88.55 164 LYS B CA 1
ATOM 5827 C C . LYS J 5 110 ? 166.830 126.857 160.772 1.00 88.51 164 LYS B C 1
ATOM 5828 O O . LYS J 5 110 ? 166.160 127.654 160.110 1.00 85.96 164 LYS B O 1
ATOM 5834 N N . VAL J 5 111 ? 166.769 125.538 160.607 1.00 90.28 165 VAL B N 1
ATOM 5835 C CA . VAL J 5 111 ? 165.719 124.923 159.801 1.00 88.14 165 VAL B CA 1
ATOM 5836 C C . VAL J 5 111 ? 164.393 125.113 160.533 1.00 88.60 165 VAL B C 1
ATOM 5837 O O . VAL J 5 111 ? 164.159 124.494 161.575 1.00 89.01 165 VAL B O 1
ATOM 5841 N N . VAL J 5 112 ? 163.521 125.959 159.990 1.00 92.31 166 VAL B N 1
ATOM 5842 C CA . VAL J 5 112 ? 162.235 126.211 160.632 1.00 93.89 166 VAL B CA 1
ATOM 5843 C C . VAL J 5 112 ? 161.137 125.303 160.087 1.00 93.59 166 VAL B C 1
ATOM 5844 O O . VAL J 5 112 ? 160.205 124.954 160.819 1.00 92.79 166 VAL B O 1
ATOM 5848 N N . ALA J 5 113 ? 161.224 124.912 158.819 1.00 92.92 167 ALA B N 1
ATOM 5849 C CA . ALA J 5 113 ? 160.286 123.961 158.247 1.00 91.88 167 ALA B CA 1
ATOM 5850 C C . ALA J 5 113 ? 160.977 123.193 157.135 1.00 91.76 167 ALA B C 1
ATOM 5851 O O . ALA J 5 113 ? 161.796 123.751 156.401 1.00 92.86 167 ALA B O 1
ATOM 5853 N N . SER J 5 114 ? 160.636 121.914 157.016 1.00 86.56 168 SER B N 1
ATOM 5854 C CA . SER J 5 114 ? 161.148 121.081 155.942 1.00 85.15 168 SER B CA 1
ATOM 5855 C C . SER J 5 114 ? 160.150 119.966 155.681 1.00 85.50 168 SER B C 1
ATOM 5856 O O . SER J 5 114 ? 159.383 119.581 156.566 1.00 86.23 168 SER B O 1
ATOM 5859 N N . GLN J 5 115 ? 160.169 119.450 154.456 1.00 81.00 169 GLN B N 1
ATOM 5860 C CA . GLN J 5 115 ? 159.376 118.278 154.128 1.00 83.00 169 GLN B CA 1
ATOM 5861 C C . GLN J 5 115 ? 160.076 117.486 153.038 1.00 81.90 169 GLN B C 1
ATOM 5862 O O . GLN J 5 115 ? 160.825 118.036 152.228 1.00 86.56 169 GLN B O 1
ATOM 5868 N N . LEU J 5 116 ? 159.815 116.184 153.034 1.00 73.67 170 LEU B N 1
ATOM 5869 C CA . LEU J 5 116 ? 160.263 115.275 151.990 1.00 72.33 170 LEU B CA 1
ATOM 5870 C C . LEU J 5 116 ? 159.053 114.484 151.527 1.00 77.57 170 LEU B C 1
ATOM 5871 O O . LEU J 5 116 ? 158.287 113.981 152.355 1.00 81.16 170 LEU B O 1
ATOM 5876 N N . THR J 5 117 ? 158.879 114.374 150.215 1.00 77.43 171 THR B N 1
ATOM 5877 C CA . THR J 5 117 ? 157.668 113.798 149.654 1.00 76.44 171 THR B CA 1
ATOM 5878 C C . THR J 5 117 ? 158.017 112.917 148.468 1.00 75.34 171 THR B C 1
ATOM 5879 O O . THR J 5 117 ? 158.860 113.275 147.643 1.00 81.42 171 THR B O 1
ATOM 5883 N N . THR J 5 118 ? 157.355 111.768 148.392 1.00 67.16 172 THR B N 1
ATOM 5884 C CA . THR J 5 118 ? 157.497 110.846 147.279 1.00 68.84 172 THR B CA 1
ATOM 5885 C C . THR J 5 118 ? 156.187 110.772 146.508 1.00 73.79 172 THR B C 1
ATOM 5886 O O . THR J 5 118 ? 155.104 110.842 147.096 1.00 74.67 172 THR B O 1
ATOM 5890 N N . ASP J 5 119 ? 156.291 110.621 145.192 1.00 70.33 173 ASP B N 1
ATOM 5891 C CA . ASP J 5 119 ? 155.153 110.321 144.337 1.00 64.31 173 ASP B CA 1
ATOM 5892 C C . ASP J 5 119 ? 155.457 109.042 143.578 1.00 62.70 173 ASP B C 1
ATOM 5893 O O . ASP J 5 119 ? 156.491 108.943 142.912 1.00 72.77 173 ASP B O 1
ATOM 5898 N N . TYR J 5 120 ? 154.547 108.080 143.666 1.00 48.75 174 TYR B N 1
ATOM 5899 C CA . TYR J 5 120 ? 154.571 106.884 142.838 1.00 48.28 174 TYR B CA 1
ATOM 5900 C C . TYR J 5 120 ? 153.325 106.911 141.971 1.00 52.77 174 TYR B C 1
ATOM 5901 O O . TYR J 5 120 ? 152.210 107.023 142.488 1.00 61.84 174 TYR B O 1
ATOM 5910 N N . ARG J 5 121 ? 153.510 106.809 140.661 1.00 58.08 175 ARG B N 1
ATOM 5911 C CA . ARG J 5 121 ? 152.461 107.103 139.694 1.00 58.37 175 ARG B CA 1
ATOM 5912 C C . ARG J 5 121 ? 152.215 105.844 138.877 1.00 59.53 175 ARG B C 1
ATOM 5913 O O . ARG J 5 121 ? 153.055 105.450 138.062 1.00 61.27 175 ARG B O 1
ATOM 5921 N N . GLY J 5 122 ? 151.056 105.229 139.088 1.00 58.24 176 GLY B N 1
ATOM 5922 C CA . GLY J 5 122 ? 150.907 103.802 138.891 1.00 56.03 176 GLY B CA 1
ATOM 5923 C C . GLY J 5 122 ? 149.908 103.465 137.808 1.00 54.98 176 GLY B C 1
ATOM 5924 O O . GLY J 5 122 ? 149.119 102.526 137.947 1.00 58.19 176 GLY B O 1
ATOM 5925 N N . SER J 5 123 ? 149.933 104.236 136.723 1.00 57.64 177 SER B N 1
ATOM 5926 C CA . SER J 5 123 ? 148.821 104.279 135.784 1.00 62.37 177 SER B CA 1
ATOM 5927 C C . SER J 5 123 ? 147.529 104.717 136.471 1.00 69.17 177 SER B C 1
ATOM 5928 O O . SER J 5 123 ? 147.422 105.862 136.921 1.00 66.42 177 SER B O 1
ATOM 5931 N N . ASP J 5 124 ? 146.544 103.821 136.563 1.00 72.57 178 ASP B N 1
ATOM 5932 C CA . ASP J 5 124 ? 145.224 104.189 137.064 1.00 63.52 178 ASP B CA 1
ATOM 5933 C C . ASP J 5 124 ? 145.222 104.699 138.500 1.00 65.87 178 ASP B C 1
ATOM 5934 O O . ASP J 5 124 ? 144.173 105.167 138.956 1.00 75.47 178 ASP B O 1
ATOM 5939 N N . TYR J 5 125 ? 146.331 104.624 139.233 1.00 56.62 179 TYR B N 1
ATOM 5940 C CA . TYR J 5 125 ? 146.340 105.102 140.608 1.00 54.98 179 TYR B CA 1
ATOM 5941 C C . TYR J 5 125 ? 147.646 105.815 140.926 1.00 58.71 179 TYR B C 1
ATOM 5942 O O . TYR J 5 125 ? 148.614 105.767 140.163 1.00 66.86 179 TYR B O 1
ATOM 5951 N N . THR J 5 126 ? 147.652 106.489 142.077 1.00 58.16 180 THR B N 1
ATOM 5952 C CA . THR J 5 126 ? 148.833 107.135 142.632 1.00 52.48 180 THR B CA 1
ATOM 5953 C C . THR J 5 126 ? 148.945 106.779 144.106 1.00 55.94 180 THR B C 1
ATOM 5954 O O . THR J 5 126 ? 147.932 106.662 144.800 1.00 64.87 180 THR B O 1
ATOM 5958 N N . LEU J 5 127 ? 150.175 106.604 144.581 1.00 51.09 181 LEU B N 1
ATOM 5959 C CA . LEU J 5 127 ? 150.455 106.468 146.002 1.00 49.40 181 LEU B CA 1
ATOM 5960 C C . LEU J 5 127 ? 151.592 107.410 146.364 1.00 52.74 181 LEU B C 1
ATOM 5961 O O . LEU J 5 127 ? 152.585 107.499 145.638 1.00 61.94 181 LEU B O 1
ATOM 5966 N N . SER J 5 128 ? 151.451 108.109 147.487 1.00 61.84 182 SER B N 1
ATOM 5967 C CA . SER J 5 128 ? 152.444 109.082 147.915 1.00 60.80 182 SER B CA 1
ATOM 5968 C C . SER J 5 128 ? 152.646 108.996 149.419 1.00 64.41 182 SER B C 1
ATOM 5969 O O . SER J 5 128 ? 151.710 108.723 150.174 1.00 71.11 182 SER B O 1
ATOM 5972 N N . LEU J 5 129 ? 153.886 109.234 149.844 1.00 62.85 183 LEU B N 1
ATOM 5973 C CA . LEU J 5 129 ? 154.245 109.295 151.254 1.00 65.45 183 LEU B CA 1
ATOM 5974 C C . LEU J 5 129 ? 155.060 110.554 151.494 1.00 67.47 183 LEU B C 1
ATOM 5975 O O . LEU J 5 129 ? 155.977 110.860 150.725 1.00 73.89 183 LEU B O 1
ATOM 5980 N N . THR J 5 130 ? 154.725 111.279 152.557 1.00 72.97 184 THR B N 1
ATOM 5981 C CA . THR J 5 130 ? 155.442 112.479 152.959 1.00 74.93 184 THR B CA 1
ATOM 5982 C C . THR J 5 130 ? 155.924 112.345 154.395 1.00 76.96 184 THR B C 1
ATOM 5983 O O . THR J 5 130 ? 155.244 111.751 155.236 1.00 81.55 184 THR B O 1
ATOM 5987 N N . VAL J 5 131 ? 157.103 112.898 154.663 1.00 77.08 185 VAL B N 1
ATOM 5988 C CA . VAL J 5 131 ? 157.586 113.141 156.015 1.00 79.58 185 VAL B CA 1
ATOM 5989 C C . VAL J 5 131 ? 157.970 114.610 156.098 1.00 82.62 185 VAL B C 1
ATOM 5990 O O . VAL J 5 131 ? 158.522 115.166 155.143 1.00 83.49 185 VAL B O 1
ATOM 5994 N N . ALA J 5 132 ? 157.674 115.244 157.231 1.00 92.41 186 ALA B N 1
ATOM 5995 C CA . ALA J 5 132 ? 157.885 116.679 157.342 1.00 91.85 186 ALA B CA 1
ATOM 5996 C C . ALA J 5 132 ? 158.260 117.061 158.765 1.00 94.16 186 ALA B C 1
ATOM 5997 O O . ALA J 5 132 ? 157.947 116.360 159.729 1.00 96.52 186 ALA B O 1
ATOM 5999 N N . ASN J 5 133 ? 158.942 118.201 158.868 1.00 93.88 187 ASN B N 1
ATOM 6000 C CA . ASN J 5 133 ? 159.480 118.755 160.103 1.00 93.62 187 ASN B CA 1
ATOM 6001 C C . ASN J 5 133 ? 160.090 117.706 161.027 1.00 95.75 187 ASN B C 1
ATOM 6002 O O . ASN J 5 133 ? 159.805 117.718 162.231 1.00 94.80 187 ASN B O 1
ATOM 6007 N N . PRO J 5 134 ? 160.922 116.788 160.532 1.00 101.98 188 PRO B N 1
ATOM 6008 C CA . PRO J 5 134 ? 161.400 115.714 161.407 1.00 100.59 188 PRO B CA 1
ATOM 6009 C C . PRO J 5 134 ? 162.341 116.279 162.457 1.00 102.67 188 PRO B C 1
ATOM 6010 O O . PRO J 5 134 ? 163.202 117.110 162.157 1.00 103.68 188 PRO B O 1
ATOM 6014 N N . SER J 5 135 ? 162.181 115.821 163.694 1.00 113.57 189 SER B N 1
ATOM 6015 C CA . SER J 5 135 ? 163.306 115.817 164.616 1.00 113.89 189 SER B CA 1
ATOM 6016 C C . SER J 5 135 ? 164.319 114.761 164.201 1.00 113.45 189 SER B C 1
ATOM 6017 O O . SER J 5 135 ? 163.957 113.644 163.820 1.00 114.00 189 SER B O 1
ATOM 6020 N N . ILE J 5 136 ? 165.596 115.121 164.273 1.00 110.83 190 ILE B N 1
ATOM 6021 C CA . ILE J 5 136 ? 166.651 114.158 163.990 1.00 111.91 190 ILE B CA 1
ATOM 6022 C C . ILE J 5 136 ? 167.061 113.415 165.257 1.00 112.01 190 ILE B C 1
ATOM 6023 O O . ILE J 5 136 ? 167.422 112.236 165.193 1.00 110.00 190 ILE B O 1
ATOM 6028 N N . PHE J 5 137 ? 167.004 114.083 166.408 1.00 118.59 191 PHE B N 1
ATOM 6029 C CA . PHE J 5 137 ? 167.403 113.488 167.674 1.00 117.98 191 PHE B CA 1
ATOM 6030 C C . PHE J 5 137 ? 166.259 112.775 168.381 1.00 117.49 191 PHE B C 1
ATOM 6031 O O . PHE J 5 137 ? 166.514 111.976 169.289 1.00 117.63 191 PHE B O 1
ATOM 6039 N N . THR J 5 138 ? 165.014 113.040 167.988 1.00 119.75 192 THR B N 1
ATOM 6040 C CA . THR J 5 138 ? 163.847 112.489 168.659 1.00 121.64 192 THR B CA 1
ATOM 6041 C C . THR J 5 138 ? 162.872 111.937 167.625 1.00 121.55 192 THR B C 1
ATOM 6042 O O . THR J 5 138 ? 162.911 112.295 166.445 1.00 121.78 192 THR B O 1
ATOM 6046 N N . ASN J 5 139 ? 161.989 111.053 168.094 1.00 115.71 193 ASN B N 1
ATOM 6047 C CA . ASN J 5 139 ? 160.992 110.428 167.232 1.00 114.07 193 ASN B CA 1
ATOM 6048 C C . ASN J 5 139 ? 160.028 111.439 166.623 1.00 113.20 193 ASN B C 1
ATOM 6049 O O . ASN J 5 139 ? 159.320 111.105 165.667 1.00 113.35 193 ASN B O 1
ATOM 6054 N N . SER J 5 140 ? 159.985 112.659 167.149 1.00 110.23 194 SER B N 1
ATOM 6055 C CA . SER J 5 140 ? 158.948 113.613 166.786 1.00 111.90 194 SER B CA 1
ATOM 6056 C C . SER J 5 140 ? 159.074 114.062 165.333 1.00 111.45 194 SER B C 1
ATOM 6057 O O . SER J 5 140 ? 160.168 114.125 164.765 1.00 110.97 194 SER B O 1
ATOM 6060 N N . GLY J 5 141 ? 157.932 114.376 164.741 1.00 104.70 195 GLY B N 1
ATOM 6061 C CA . GLY J 5 141 ? 157.866 114.778 163.351 1.00 102.59 195 GLY B CA 1
ATOM 6062 C C . GLY J 5 141 ? 156.484 114.523 162.787 1.00 101.05 195 GLY B C 1
ATOM 6063 O O . GLY J 5 141 ? 155.567 114.098 163.489 1.00 101.29 195 GLY B O 1
ATOM 6064 N N . VAL J 5 142 ? 156.359 114.793 161.489 1.00 92.57 196 VAL B N 1
ATOM 6065 C CA . VAL J 5 142 ? 155.103 114.656 160.761 1.00 92.53 196 VAL B CA 1
ATOM 6066 C C . VAL J 5 142 ? 155.252 113.624 159.652 1.00 91.94 196 VAL B C 1
ATOM 6067 O O . VAL J 5 142 ? 156.296 113.547 158.996 1.00 93.91 196 VAL B O 1
ATOM 6071 N N . VAL J 5 143 ? 154.200 112.833 159.447 1.00 86.35 197 VAL B N 1
ATOM 6072 C CA . VAL J 5 143 ? 154.144 111.838 158.382 1.00 86.60 197 VAL B CA 1
ATOM 6073 C C . VAL J 5 143 ? 152.763 111.926 157.746 1.00 86.31 197 VAL B C 1
ATOM 6074 O O . VAL J 5 143 ? 151.766 112.142 158.442 1.00 91.26 197 VAL B O 1
ATOM 6078 N N . VAL J 5 144 ? 152.698 111.755 156.424 1.00 75.25 198 VAL B N 1
ATOM 6079 C CA . VAL J 5 144 ? 151.420 111.703 155.717 1.00 74.53 198 VAL B CA 1
ATOM 6080 C C . VAL J 5 144 ? 151.467 110.609 154.659 1.00 72.40 198 VAL B C 1
ATOM 6081 O O . VAL J 5 144 ? 152.355 110.611 153.800 1.00 75.95 198 VAL B O 1
ATOM 6085 N N . GLY J 5 145 ? 150.517 109.683 154.722 1.00 69.27 199 GLY B N 1
ATOM 6086 C CA . GLY J 5 145 ? 150.267 108.739 153.644 1.00 68.67 199 GLY B CA 1
ATOM 6087 C C . GLY J 5 145 ? 149.054 109.170 152.839 1.00 68.88 199 GLY B C 1
ATOM 6088 O O . GLY J 5 145 ? 148.064 109.638 153.399 1.00 74.01 199 GLY B O 1
ATOM 6089 N N . GLN J 5 146 ? 149.137 109.016 151.519 1.00 58.67 200 GLN B N 1
ATOM 6090 C CA . GLN J 5 146 ? 148.070 109.470 150.639 1.00 57.23 200 GLN B CA 1
ATOM 6091 C C . GLN J 5 146 ? 147.901 108.501 149.481 1.00 54.65 200 GLN B C 1
ATOM 6092 O O . GLN J 5 146 ? 148.883 107.976 148.951 1.00 65.53 200 GLN B O 1
ATOM 6098 N N . TYR J 5 147 ? 146.649 108.279 149.090 1.00 53.14 201 TYR B N 1
ATOM 6099 C CA . TYR J 5 147 ? 146.292 107.335 148.043 1.00 53.85 201 TYR B CA 1
ATOM 6100 C C . TYR J 5 147 ? 145.166 107.922 147.210 1.00 57.73 201 TYR B C 1
ATOM 6101 O O . TYR J 5 147 ? 144.265 108.573 147.746 1.00 65.14 201 TYR B O 1
ATOM 6110 N N . LEU J 5 148 ? 145.215 107.688 145.901 1.00 49.46 202 LEU B N 1
ATOM 6111 C CA . LEU J 5 148 ? 144.212 108.235 144.994 1.00 48.99 202 LEU B CA 1
ATOM 6112 C C . LEU J 5 148 ? 144.127 107.352 143.761 1.00 51.98 202 LEU B C 1
ATOM 6113 O O . LEU J 5 148 ? 145.136 107.142 143.083 1.00 58.99 202 LEU B O 1
ATOM 6118 N N . GLN J 5 149 ? 142.929 106.853 143.461 1.00 60.15 203 GLN B N 1
ATOM 6119 C CA . GLN J 5 149 ? 142.723 105.945 142.342 1.00 57.80 203 GLN B CA 1
ATOM 6120 C C . GLN J 5 149 ? 141.623 106.485 141.445 1.00 61.32 203 GLN B C 1
ATOM 6121 O O . GLN J 5 149 ? 140.571 106.910 141.930 1.00 67.28 203 GLN B O 1
ATOM 6127 N N . SER J 5 150 ? 141.863 106.458 140.139 1.00 57.65 204 SER B N 1
ATOM 6128 C CA . SER J 5 150 ? 140.787 106.657 139.180 1.00 56.91 204 SER B CA 1
ATOM 6129 C C . SER J 5 150 ? 139.817 105.484 139.198 1.00 57.44 204 SER B C 1
ATOM 6130 O O . SER J 5 150 ? 140.225 104.324 139.085 1.00 56.36 204 SER B O 1
ATOM 6133 N N . VAL J 5 151 ? 138.528 105.790 139.341 1.00 64.17 205 VAL B N 1
ATOM 6134 C CA . VAL J 5 151 ? 137.495 104.773 139.421 1.00 59.37 205 VAL B CA 1
ATOM 6135 C C . VAL J 5 151 ? 136.637 104.750 138.161 1.00 57.50 205 VAL B C 1
ATOM 6136 O O . VAL J 5 151 ? 136.187 103.675 137.750 1.00 62.57 205 VAL B O 1
ATOM 6140 N N . THR J 5 152 ? 136.401 105.902 137.548 1.00 49.31 206 THR B N 1
ATOM 6141 C CA . THR J 5 152 ? 135.757 106.020 136.251 1.00 51.67 206 THR B CA 1
ATOM 6142 C C . THR J 5 152 ? 136.389 107.217 135.557 1.00 57.22 206 THR B C 1
ATOM 6143 O O . THR J 5 152 ? 136.888 108.126 136.230 1.00 64.13 206 THR B O 1
ATOM 6147 N N . PRO J 5 153 ? 136.383 107.260 134.221 1.00 64.64 207 PRO B N 1
ATOM 6148 C CA . PRO J 5 153 ? 137.100 108.357 133.551 1.00 65.79 207 PRO B CA 1
ATOM 6149 C C . PRO J 5 153 ? 136.631 109.740 133.970 1.00 67.19 207 PRO B C 1
ATOM 6150 O O . PRO J 5 153 ? 137.406 110.698 133.860 1.00 65.89 207 PRO B O 1
ATOM 6154 N N . ALA J 5 154 ? 135.394 109.876 134.442 1.00 59.19 208 ALA B N 1
ATOM 6155 C CA . ALA J 5 154 ? 134.903 111.128 135.000 1.00 52.22 208 ALA B CA 1
ATOM 6156 C C . ALA J 5 154 ? 135.095 111.246 136.509 1.00 50.98 208 ALA B C 1
ATOM 6157 O O . ALA J 5 154 ? 134.826 112.317 137.063 1.00 54.80 208 ALA B O 1
ATOM 6159 N N . LEU J 5 155 ? 135.541 110.191 137.191 1.00 43.72 209 LEU B N 1
ATOM 6160 C CA . LEU J 5 155 ? 135.474 110.129 138.646 1.00 40.79 209 LEU B CA 1
ATOM 6161 C C . LEU J 5 155 ? 136.723 109.471 139.210 1.00 47.62 209 LEU B C 1
ATOM 6162 O O . LEU J 5 155 ? 137.182 108.451 138.692 1.00 61.72 209 LEU B O 1
ATOM 6167 N N . ALA J 5 156 ? 137.264 110.057 140.279 1.00 47.78 210 ALA B N 1
ATOM 6168 C CA . ALA J 5 156 ? 138.362 109.466 141.032 1.00 46.69 210 ALA B CA 1
ATOM 6169 C C . ALA J 5 156 ? 138.063 109.494 142.525 1.00 43.61 210 ALA B C 1
ATOM 6170 O O . ALA J 5 156 ? 137.404 110.407 143.026 1.00 54.02 210 ALA B O 1
ATOM 6172 N N . LEU J 5 157 ? 138.561 108.480 143.230 1.00 41.90 211 LEU B N 1
ATOM 6173 C CA . LEU J 5 157 ? 138.386 108.354 144.671 1.00 46.60 211 LEU B CA 1
ATOM 6174 C C . LEU J 5 157 ? 139.712 107.938 145.288 1.00 49.86 211 LEU B C 1
ATOM 6175 O O . LEU J 5 157 ? 140.565 107.344 144.627 1.00 57.02 211 LEU B O 1
ATOM 6180 N N . GLY J 5 158 ? 139.877 108.246 146.565 1.00 48.71 212 GLY B N 1
ATOM 6181 C CA . GLY J 5 158 ? 141.149 108.006 147.208 1.00 49.20 212 GLY B CA 1
ATOM 6182 C C . GLY J 5 158 ? 141.064 108.155 148.706 1.00 47.47 212 GLY B C 1
ATOM 6183 O O . GLY J 5 158 ? 139.984 108.090 149.293 1.00 55.00 212 GLY B O 1
ATOM 6184 N N . SER J 5 159 ? 142.227 108.343 149.323 1.00 43.02 213 SER B N 1
ATOM 6185 C CA . SER J 5 159 ? 142.321 108.335 150.775 1.00 45.23 213 SER B CA 1
ATOM 6186 C C . SER J 5 159 ? 143.578 109.073 151.205 1.00 52.06 213 SER B C 1
ATOM 6187 O O . SER J 5 159 ? 144.492 109.298 150.409 1.00 61.68 213 SER B O 1
ATOM 6190 N N . GLU J 5 160 ? 143.599 109.462 152.478 1.00 63.47 214 GLU B N 1
ATOM 6191 C CA . GLU J 5 160 ? 144.715 110.194 153.061 1.00 64.92 214 GLU B CA 1
ATOM 6192 C C . GLU J 5 160 ? 144.796 109.841 154.538 1.00 68.86 214 GLU B C 1
ATOM 6193 O O . GLU J 5 160 ? 143.767 109.680 155.197 1.00 76.55 214 GLU B O 1
ATOM 6199 N N . LEU J 5 161 ? 146.020 109.732 155.054 1.00 73.48 215 LEU B N 1
ATOM 6200 C CA . LEU J 5 161 ? 146.251 109.585 156.493 1.00 77.54 215 LEU B CA 1
ATOM 6201 C C . LEU J 5 161 ? 147.445 110.453 156.880 1.00 80.65 215 LEU B C 1
ATOM 6202 O O . LEU J 5 161 ? 148.594 110.050 156.686 1.00 85.65 215 LEU B O 1
ATOM 6207 N N . ALA J 5 162 ? 147.175 111.629 157.436 1.00 87.07 216 ALA B N 1
ATOM 6208 C CA . ALA J 5 162 ? 148.211 112.403 158.103 1.00 88.56 216 ALA B CA 1
ATOM 6209 C C . ALA J 5 162 ? 148.475 111.870 159.507 1.00 89.60 216 ALA B C 1
ATOM 6210 O O . ALA J 5 162 ? 147.589 111.315 160.161 1.00 92.35 216 ALA B O 1
ATOM 6212 N N . TYR J 5 163 ? 149.718 112.032 159.961 1.00 95.68 217 TYR B N 1
ATOM 6213 C CA . TYR J 5 163 ? 150.136 111.548 161.269 1.00 95.41 217 TYR B CA 1
ATOM 6214 C C . TYR J 5 163 ? 151.158 112.524 161.838 1.00 97.53 217 TYR B C 1
ATOM 6215 O O . TYR J 5 163 ? 151.923 113.142 161.094 1.00 99.62 217 TYR B O 1
ATOM 6224 N N . GLN J 5 164 ? 151.164 112.660 163.164 1.00 106.51 218 GLN B N 1
ATOM 6225 C CA . GLN J 5 164 ? 152.191 113.430 163.854 1.00 108.13 218 GLN B CA 1
ATOM 6226 C C . GLN J 5 164 ? 152.541 112.742 165.165 1.00 110.28 218 GLN B C 1
ATOM 6227 O O . GLN J 5 164 ? 151.703 112.075 165.776 1.00 112.66 218 GLN B O 1
ATOM 6233 N N . PHE J 5 165 ? 153.793 112.912 165.589 1.00 109.71 219 PHE B N 1
ATOM 6234 C CA . PHE J 5 165 ? 154.267 112.418 166.875 1.00 109.61 219 PHE B CA 1
ATOM 6235 C C . PHE J 5 165 ? 154.982 113.517 167.647 1.00 109.38 219 PHE B C 1
ATOM 6236 O O . PHE J 5 165 ? 155.681 114.349 167.061 1.00 108.78 219 PHE B O 1
ATOM 6244 N N . GLY J 5 166 ? 154.798 113.514 168.966 1.00 117.14 220 GLY B N 1
ATOM 6245 C CA . GLY J 5 166 ? 155.625 114.290 169.861 1.00 117.87 220 GLY B CA 1
ATOM 6246 C C . GLY J 5 166 ? 154.994 115.556 170.407 1.00 119.40 220 GLY B C 1
ATOM 6247 O O . GLY J 5 166 ? 153.799 115.817 170.239 1.00 120.65 220 GLY B O 1
ATOM 6248 N N . PRO J 5 167 ? 155.810 116.370 171.084 1.00 121.80 221 PRO B N 1
ATOM 6249 C CA . PRO J 5 167 ? 155.258 117.452 171.916 1.00 122.69 221 PRO B CA 1
ATOM 6250 C C . PRO J 5 167 ? 154.441 118.480 171.154 1.00 123.18 221 PRO B C 1
ATOM 6251 O O . PRO J 5 167 ? 153.621 119.171 171.770 1.00 121.84 221 PRO B O 1
ATOM 6255 N N . ASN J 5 168 ? 154.630 118.607 169.839 1.00 124.14 222 ASN B N 1
ATOM 6256 C CA . ASN J 5 168 ? 153.773 119.486 169.052 1.00 123.19 222 ASN B CA 1
ATOM 6257 C C . ASN J 5 168 ? 152.355 118.950 168.927 1.00 123.15 222 ASN B C 1
ATOM 6258 O O . ASN J 5 168 ? 151.452 119.704 168.549 1.00 122.53 222 ASN B O 1
ATOM 6263 N N . VAL J 5 169 ? 152.138 117.677 169.239 1.00 119.26 223 VAL B N 1
ATOM 6264 C CA . VAL J 5 169 ? 150.832 117.042 169.085 1.00 118.23 223 VAL B CA 1
ATOM 6265 C C . VAL J 5 169 ? 150.195 116.923 170.464 1.00 119.15 223 VAL B C 1
ATOM 6266 O O . VAL J 5 169 ? 150.876 116.533 171.424 1.00 118.26 223 VAL B O 1
ATOM 6270 N N . PRO J 5 170 ? 148.907 117.244 170.620 1.00 122.76 224 PRO B N 1
ATOM 6271 C CA . PRO J 5 170 ? 148.322 117.190 171.970 1.00 122.14 224 PRO B CA 1
ATOM 6272 C C . PRO J 5 170 ? 148.282 115.781 172.526 1.00 122.22 224 PRO B C 1
ATOM 6273 O O . PRO J 5 170 ? 148.628 115.572 173.695 1.00 121.78 224 PRO B O 1
ATOM 6277 N N . GLY J 5 171 ? 147.876 114.806 171.720 1.00 122.30 225 GLY B N 1
ATOM 6278 C CA . GLY J 5 171 ? 148.141 113.419 172.030 1.00 121.11 225 GLY B CA 1
ATOM 6279 C C . GLY J 5 171 ? 149.522 113.016 171.546 1.00 122.30 225 GLY B C 1
ATOM 6280 O O . GLY J 5 171 ? 150.035 113.547 170.565 1.00 121.88 225 GLY B O 1
ATOM 6281 N N . ARG J 5 172 ? 150.126 112.064 172.260 1.00 126.17 226 ARG B N 1
ATOM 6282 C CA . ARG J 5 172 ? 151.502 111.683 171.962 1.00 125.60 226 ARG B CA 1
ATOM 6283 C C . ARG J 5 172 ? 151.662 111.274 170.503 1.00 124.95 226 ARG B C 1
ATOM 6284 O O . ARG J 5 172 ? 152.700 111.540 169.886 1.00 124.90 226 ARG B O 1
ATOM 6292 N N . GLN J 5 173 ? 150.648 110.625 169.934 1.00 116.03 227 GLN B N 1
ATOM 6293 C CA . GLN J 5 173 ? 150.498 110.503 168.491 1.00 114.60 227 GLN B CA 1
ATOM 6294 C C . GLN J 5 173 ? 149.056 110.790 168.103 1.00 113.80 227 GLN B C 1
ATOM 6295 O O . GLN J 5 173 ? 148.129 110.449 168.843 1.00 114.78 227 GLN B O 1
ATOM 6301 N N . ILE J 5 174 ? 148.869 111.415 166.941 1.00 109.86 228 ILE B N 1
ATOM 6302 C CA . ILE J 5 174 ? 147.543 111.600 166.365 1.00 112.57 228 ILE B CA 1
ATOM 6303 C C . ILE J 5 174 ? 147.625 111.372 164.862 1.00 110.64 228 ILE B C 1
ATOM 6304 O O . ILE J 5 174 ? 148.646 111.648 164.226 1.00 110.22 228 ILE B O 1
ATOM 6309 N N . ALA J 5 175 ? 146.529 110.871 164.295 1.00 99.32 229 ALA B N 1
ATOM 6310 C CA . ALA J 5 175 ? 146.402 110.698 162.856 1.00 98.39 229 ALA B CA 1
ATOM 6311 C C . ALA J 5 175 ? 144.956 110.953 162.464 1.00 98.05 229 ALA B C 1
ATOM 6312 O O . ALA J 5 175 ? 144.043 110.768 163.273 1.00 101.35 229 ALA B O 1
ATOM 6314 N N . ILE J 5 176 ? 144.750 111.376 161.218 1.00 87.09 230 ILE B N 1
ATOM 6315 C CA . ILE J 5 176 ? 143.410 111.613 160.686 1.00 86.06 230 ILE B CA 1
ATOM 6316 C C . ILE J 5 176 ? 143.291 110.971 159.310 1.00 83.80 230 ILE B C 1
ATOM 6317 O O . ILE J 5 176 ? 143.864 111.466 158.333 1.00 84.58 230 ILE B O 1
ATOM 6322 N N . MET J 5 177 ? 142.541 109.877 159.235 1.00 78.18 231 MET B N 1
ATOM 6323 C CA . MET J 5 177 ? 142.053 109.366 157.962 1.00 76.50 231 MET B CA 1
ATOM 6324 C C . MET J 5 177 ? 141.076 110.354 157.338 1.00 75.78 231 MET B C 1
ATOM 6325 O O . MET J 5 177 ? 140.278 110.982 158.038 1.00 83.15 231 MET B O 1
ATOM 6330 N N . SER J 5 178 ? 141.133 110.495 156.016 1.00 59.11 232 SER B N 1
ATOM 6331 C CA . SER J 5 178 ? 140.127 111.290 155.324 1.00 60.62 232 SER B CA 1
ATOM 6332 C C . SER J 5 178 ? 139.962 110.818 153.889 1.00 57.12 232 SER B C 1
ATOM 6333 O O . SER J 5 178 ? 140.932 110.773 153.127 1.00 64.47 232 SER B O 1
ATOM 6336 N N . VAL J 5 179 ? 138.720 110.485 153.529 1.00 49.80 233 VAL B N 1
ATOM 6337 C CA . VAL J 5 179 ? 138.386 110.158 152.149 1.00 45.84 233 VAL B CA 1
ATOM 6338 C C . VAL J 5 179 ? 138.615 111.371 151.249 1.00 38.55 233 VAL B C 1
ATOM 6339 O O . VAL J 5 179 ? 138.620 112.524 151.693 1.00 46.79 233 VAL B O 1
ATOM 6343 N N . VAL J 5 180 ? 138.839 111.096 149.967 1.00 36.59 234 VAL B N 1
ATOM 6344 C CA . VAL J 5 180 ? 139.010 112.130 148.955 1.00 41.70 234 VAL B CA 1
ATOM 6345 C C . VAL J 5 180 ? 138.347 111.659 147.668 1.00 47.31 234 VAL B C 1
ATOM 6346 O O . VAL J 5 180 ? 138.271 110.459 147.392 1.00 50.34 234 VAL B O 1
ATOM 6350 N N . GLY J 5 181 ? 137.862 112.615 146.877 1.00 33.62 235 GLY B N 1
ATOM 6351 C CA . GLY J 5 181 ? 137.321 112.287 145.571 1.00 30.35 235 GLY B CA 1
ATOM 6352 C C . GLY J 5 181 ? 137.287 113.492 144.661 1.00 25.16 235 GLY B C 1
ATOM 6353 O O . GLY J 5 181 ? 137.482 114.631 145.087 1.00 36.23 235 GLY B O 1
ATOM 6354 N N . ARG J 5 182 ? 137.040 113.217 143.382 1.00 29.71 236 ARG B N 1
ATOM 6355 C CA . ARG J 5 182 ? 136.897 114.249 142.365 1.00 37.33 236 ARG B CA 1
ATOM 6356 C C . ARG J 5 182 ? 135.914 113.769 141.308 1.00 40.56 236 ARG B C 1
ATOM 6357 O O . ARG J 5 182 ? 135.938 112.598 140.924 1.00 56.19 236 ARG B O 1
ATOM 6365 N N . TYR J 5 183 ? 135.065 114.676 140.826 1.00 24.17 237 TYR B N 1
ATOM 6366 C CA . TYR J 5 183 ? 134.143 114.369 139.743 1.00 29.41 237 TYR B CA 1
ATOM 6367 C C . TYR J 5 183 ? 134.173 115.500 138.726 1.00 33.73 237 TYR B C 1
ATOM 6368 O O . TYR J 5 183 ? 134.380 116.663 139.079 1.00 45.68 237 TYR B O 1
ATOM 6377 N N . THR J 5 184 ? 133.965 115.151 137.449 1.00 33.80 238 THR B N 1
ATOM 6378 C CA . THR J 5 184 ? 134.403 116.020 136.361 1.00 39.57 238 THR B CA 1
ATOM 6379 C C . THR J 5 184 ? 133.417 116.093 135.198 1.00 38.27 238 THR B C 1
ATOM 6380 O O . THR J 5 184 ? 133.830 116.408 134.075 1.00 35.30 238 THR B O 1
ATOM 6384 N N . ALA J 5 185 ? 132.137 115.809 135.415 1.00 44.63 239 ALA B N 1
ATOM 6385 C CA . ALA J 5 185 ? 131.192 115.841 134.307 1.00 49.76 239 ALA B CA 1
ATOM 6386 C C . ALA J 5 185 ? 131.090 117.242 133.718 1.00 53.78 239 ALA B C 1
ATOM 6387 O O . ALA J 5 185 ? 130.960 118.233 134.442 1.00 52.55 239 ALA B O 1
ATOM 6389 N N . GLY J 5 186 ? 131.163 117.313 132.392 1.00 61.27 240 GLY B N 1
ATOM 6390 C CA . GLY J 5 186 ? 131.155 118.550 131.638 1.00 58.30 240 GLY B CA 1
ATOM 6391 C C . GLY J 5 186 ? 132.322 119.456 131.981 1.00 58.01 240 GLY B C 1
ATOM 6392 O O . GLY J 5 186 ? 133.421 119.012 132.330 1.00 59.20 240 GLY B O 1
ATOM 6393 N N . SER J 5 187 ? 132.067 120.764 131.890 1.00 47.07 241 SER B N 1
ATOM 6394 C CA . SER J 5 187 ? 133.055 121.753 132.313 1.00 43.37 241 SER B CA 1
ATOM 6395 C C . SER J 5 187 ? 133.335 121.652 133.806 1.00 38.89 241 SER B C 1
ATOM 6396 O O . SER J 5 187 ? 134.483 121.794 134.242 1.00 33.83 241 SER B O 1
ATOM 6399 N N . SER J 5 188 ? 132.302 121.399 134.601 1.00 36.61 242 SER B N 1
ATOM 6400 C CA . SER J 5 188 ? 132.441 121.443 136.048 1.00 35.77 242 SER B CA 1
ATOM 6401 C C . SER J 5 188 ? 133.382 120.349 136.527 1.00 35.75 242 SER B C 1
ATOM 6402 O O . SER J 5 188 ? 133.349 119.220 136.033 1.00 45.97 242 SER B O 1
ATOM 6405 N N . VAL J 5 189 ? 134.225 120.692 137.495 1.00 30.75 243 VAL B N 1
ATOM 6406 C CA . VAL J 5 189 ? 134.959 119.718 138.293 1.00 33.09 243 VAL B CA 1
ATOM 6407 C C . VAL J 5 189 ? 134.625 119.956 139.756 1.00 27.94 243 VAL B C 1
ATOM 6408 O O . VAL J 5 189 ? 134.895 121.036 140.293 1.00 39.07 243 VAL B O 1
ATOM 6412 N N . TRP J 5 190 ? 134.055 118.949 140.401 1.00 25.10 244 TRP B N 1
ATOM 6413 C CA . TRP J 5 190 ? 133.962 118.925 141.848 1.00 25.93 244 TRP B CA 1
ATOM 6414 C C . TRP J 5 190 ? 135.235 118.331 142.430 1.00 33.33 244 TRP B C 1
ATOM 6415 O O . TRP J 5 190 ? 135.935 117.555 141.774 1.00 54.23 244 TRP B O 1
ATOM 6426 N N . SER J 5 191 ? 135.546 118.719 143.663 1.00 30.95 245 SER B N 1
ATOM 6427 C CA . SER J 5 191 ? 136.562 118.038 144.451 1.00 33.34 245 SER B CA 1
ATOM 6428 C C . SER J 5 191 ? 136.264 118.257 145.922 1.00 33.02 245 SER B C 1
ATOM 6429 O O . SER J 5 191 ? 135.602 119.226 146.298 1.00 50.79 245 SER B O 1
ATOM 6432 N N . GLY J 5 192 ? 136.753 117.350 146.755 1.00 3.99 246 GLY B N 1
ATOM 6433 C CA . GLY J 5 192 ? 136.683 117.577 148.186 1.00 18.75 246 GLY B CA 1
ATOM 6434 C C . GLY J 5 192 ? 137.191 116.384 148.958 1.00 25.37 246 GLY B C 1
ATOM 6435 O O . GLY J 5 192 ? 137.500 115.329 148.396 1.00 37.91 246 GLY B O 1
ATOM 6436 N N . THR J 5 193 ? 137.258 116.571 150.271 1.00 34.69 247 THR B N 1
ATOM 6437 C CA . THR J 5 193 ? 137.712 115.551 151.202 1.00 36.64 247 THR B CA 1
ATOM 6438 C C . THR J 5 193 ? 136.826 115.580 152.436 1.00 32.15 247 THR B C 1
ATOM 6439 O O . THR J 5 193 ? 136.472 116.655 152.925 1.00 50.24 247 THR B O 1
ATOM 6443 N N . LEU J 5 194 ? 136.481 114.403 152.943 1.00 37.84 248 LEU B N 1
ATOM 6444 C CA . LEU J 5 194 ? 135.730 114.275 154.183 1.00 40.10 248 LEU B CA 1
ATOM 6445 C C . LEU J 5 194 ? 136.628 113.600 155.203 1.00 48.20 248 LEU B C 1
ATOM 6446 O O . LEU J 5 194 ? 137.042 112.454 155.004 1.00 57.99 248 LEU B O 1
ATOM 6451 N N . GLY J 5 195 ? 136.918 114.303 156.297 1.00 55.52 249 GLY B N 1
ATOM 6452 C CA . GLY J 5 195 ? 137.766 113.788 157.344 1.00 59.26 249 GLY B CA 1
ATOM 6453 C C . GLY J 5 195 ? 136.991 113.451 158.606 1.00 60.63 249 GLY B C 1
ATOM 6454 O O . GLY J 5 195 ? 135.799 113.719 158.740 1.00 60.97 249 GLY B O 1
ATOM 6455 N N . GLN J 5 196 ? 137.711 112.842 159.546 1.00 78.93 250 GLN B N 1
ATOM 6456 C CA . GLN J 5 196 ? 137.194 112.678 160.895 1.00 83.99 250 GLN B CA 1
ATOM 6457 C C . GLN J 5 196 ? 137.056 114.009 161.620 1.00 86.88 250 GLN B C 1
ATOM 6458 O O . GLN J 5 196 ? 136.312 114.090 162.604 1.00 86.99 250 GLN B O 1
ATOM 6464 N N . SER J 5 197 ? 137.752 115.050 161.158 1.00 84.26 251 SER B N 1
ATOM 6465 C CA . SER J 5 197 ? 137.808 116.318 161.868 1.00 83.82 251 SER B CA 1
ATOM 6466 C C . SER J 5 197 ? 137.616 117.544 160.985 1.00 81.25 251 SER B C 1
ATOM 6467 O O . SER J 5 197 ? 137.753 118.665 161.486 1.00 83.21 251 SER B O 1
ATOM 6470 N N . GLY J 5 198 ? 137.317 117.379 159.701 1.00 65.66 252 GLY B N 1
ATOM 6471 C CA . GLY J 5 198 ? 137.190 118.537 158.834 1.00 60.42 252 GLY B CA 1
ATOM 6472 C C . GLY J 5 198 ? 136.662 118.151 157.472 1.00 57.36 252 GLY B C 1
ATOM 6473 O O . GLY J 5 198 ? 136.533 116.970 157.138 1.00 59.76 252 GLY B O 1
ATOM 6474 N N . LEU J 5 199 ? 136.352 119.179 156.688 1.00 39.46 253 LEU B N 1
ATOM 6475 C CA . LEU J 5 199 ? 135.842 119.002 155.338 1.00 34.68 253 LEU B CA 1
ATOM 6476 C C . LEU J 5 199 ? 136.352 120.141 154.469 1.00 31.17 253 LEU B C 1
ATOM 6477 O O . LEU J 5 199 ? 136.437 121.285 154.922 1.00 41.61 253 LEU B O 1
ATOM 6482 N N . HIS J 5 200 ? 136.680 119.824 153.222 1.00 25.07 254 HIS B N 1
ATOM 6483 C CA . HIS J 5 200 ? 137.031 120.829 152.233 1.00 35.61 254 HIS B CA 1
ATOM 6484 C C . HIS J 5 200 ? 136.434 120.413 150.900 1.00 37.90 254 HIS B C 1
ATOM 6485 O O . HIS J 5 200 ? 136.441 119.230 150.553 1.00 43.49 254 HIS B O 1
ATOM 6492 N N . VAL J 5 201 ? 135.905 121.385 150.164 1.00 27.84 255 VAL B N 1
ATOM 6493 C CA . VAL J 5 201 ? 135.319 121.149 148.851 1.00 19.66 255 VAL B CA 1
ATOM 6494 C C . VAL J 5 201 ? 135.708 122.297 147.936 1.00 27.30 255 VAL B C 1
ATOM 6495 O O . VAL J 5 201 ? 135.473 123.463 148.266 1.00 39.31 255 VAL B O 1
ATOM 6499 N N . CYS J 5 202 ? 136.281 121.975 146.785 1.00 38.68 256 CYS B N 1
ATOM 6500 C CA . CYS J 5 202 ? 136.391 122.929 145.695 1.00 33.36 256 CYS B CA 1
ATOM 6501 C C . CYS J 5 202 ? 135.207 122.695 144.775 1.00 24.36 256 CYS B C 1
ATOM 6502 O O . CYS J 5 202 ? 134.798 121.553 144.556 1.00 33.52 256 CYS B O 1
ATOM 6505 N N . TYR J 5 203 ? 134.649 123.772 144.250 1.00 28.72 257 TYR B N 1
ATOM 6506 C CA . TYR J 5 203 ? 133.972 123.739 142.968 1.00 32.58 257 TYR B CA 1
ATOM 6507 C C . TYR J 5 203 ? 134.831 124.518 141.987 1.00 43.39 257 TYR B C 1
ATOM 6508 O O . TYR J 5 203 ? 135.374 125.570 142.333 1.00 59.71 257 TYR B O 1
ATOM 6517 N N . TYR J 5 204 ? 134.975 124.000 140.775 1.00 38.78 258 TYR B N 1
ATOM 6518 C CA . TYR J 5 204 ? 135.784 124.674 139.777 1.00 34.61 258 TYR B CA 1
ATOM 6519 C C . TYR J 5 204 ? 135.088 124.559 138.434 1.00 39.07 258 TYR B C 1
ATOM 6520 O O . TYR J 5 204 ? 134.440 123.554 138.138 1.00 52.49 258 TYR B O 1
ATOM 6529 N N . GLN J 5 205 ? 135.228 125.602 137.624 1.00 26.45 259 GLN B N 1
ATOM 6530 C CA . GLN J 5 205 ? 134.455 125.712 136.393 1.00 35.56 259 GLN B CA 1
ATOM 6531 C C . GLN J 5 205 ? 135.220 126.599 135.425 1.00 49.22 259 GLN B C 1
ATOM 6532 O O . GLN J 5 205 ? 135.311 127.809 135.642 1.00 56.49 259 GLN B O 1
ATOM 6538 N N . LYS J 5 206 ? 135.757 126.012 134.361 1.00 51.44 260 LYS B N 1
ATOM 6539 C CA . LYS J 5 206 ? 136.173 126.807 133.215 1.00 53.26 260 LYS B CA 1
ATOM 6540 C C . LYS J 5 206 ? 134.951 127.290 132.448 1.00 54.25 260 LYS B C 1
ATOM 6541 O O . LYS J 5 206 ? 134.203 126.483 131.888 1.00 50.98 260 LYS B O 1
ATOM 6547 N N . ALA J 5 207 ? 134.745 128.606 132.426 1.00 56.75 261 ALA B N 1
ATOM 6548 C CA . ALA J 5 207 ? 133.783 129.176 131.492 1.00 58.55 261 ALA B CA 1
ATOM 6549 C C . ALA J 5 207 ? 134.358 129.197 130.084 1.00 62.67 261 ALA B C 1
ATOM 6550 O O . ALA J 5 207 ? 133.722 128.729 129.134 1.00 60.28 261 ALA B O 1
ATOM 6552 N N . SER J 5 208 ? 135.562 129.738 129.939 1.00 77.77 262 SER B N 1
ATOM 6553 C CA . SER J 5 208 ? 136.292 129.725 128.680 1.00 77.35 262 SER B CA 1
ATOM 6554 C C . SER J 5 208 ? 137.758 129.983 128.999 1.00 76.85 262 SER B C 1
ATOM 6555 O O . SER J 5 208 ? 138.128 130.241 130.148 1.00 76.39 262 SER B O 1
ATOM 6558 N N . ASP J 5 209 ? 138.598 129.911 127.966 1.00 85.34 263 ASP B N 1
ATOM 6559 C CA . ASP J 5 209 ? 140.001 130.270 128.133 1.00 87.72 263 ASP B CA 1
ATOM 6560 C C . ASP J 5 209 ? 140.164 131.649 128.761 1.00 86.65 263 ASP B C 1
ATOM 6561 O O . ASP J 5 209 ? 141.180 131.920 129.412 1.00 86.22 263 ASP B O 1
ATOM 6566 N N . GLN J 5 210 ? 139.180 132.530 128.579 1.00 72.96 264 GLN B N 1
ATOM 6567 C CA . GLN J 5 210 ? 139.208 133.868 129.155 1.00 69.33 264 GLN B CA 1
ATOM 6568 C C . GLN J 5 210 ? 138.723 133.949 130.597 1.00 66.89 264 GLN B C 1
ATOM 6569 O O . GLN J 5 210 ? 138.940 134.983 131.237 1.00 68.21 264 GLN B O 1
ATOM 6575 N N . LEU J 5 211 ? 138.070 132.922 131.133 1.00 56.12 265 LEU B N 1
ATOM 6576 C CA . LEU J 5 211 ? 137.381 133.080 132.411 1.00 54.57 265 LEU B CA 1
ATOM 6577 C C . LEU J 5 211 ? 137.267 131.737 133.113 1.00 54.66 265 LEU B C 1
ATOM 6578 O O . LEU J 5 211 ? 136.679 130.797 132.571 1.00 61.45 265 LEU B O 1
ATOM 6583 N N . GLN J 5 212 ? 137.828 131.659 134.317 1.00 42.24 266 GLN B N 1
ATOM 6584 C CA . GLN J 5 212 ? 137.802 130.458 135.140 1.00 43.86 266 GLN B CA 1
ATOM 6585 C C . GLN J 5 212 ? 137.277 130.835 136.514 1.00 41.92 266 GLN B C 1
ATOM 6586 O O . GLN J 5 212 ? 137.722 131.828 137.097 1.00 51.46 266 GLN B O 1
ATOM 6592 N N . ILE J 5 213 ? 136.343 130.043 137.032 1.00 31.73 267 ILE B N 1
ATOM 6593 C CA . ILE J 5 213 ? 135.648 130.346 138.277 1.00 36.92 267 ILE B CA 1
ATOM 6594 C C . ILE J 5 213 ? 135.738 129.130 139.182 1.00 36.69 267 ILE B C 1
ATOM 6595 O O . ILE J 5 213 ? 135.596 127.992 138.722 1.00 49.93 267 ILE B O 1
ATOM 6600 N N . GLY J 5 214 ? 135.958 129.368 140.472 1.00 22.86 268 GLY B N 1
ATOM 6601 C CA . GLY J 5 214 ? 135.888 128.298 141.444 1.00 30.07 268 GLY B CA 1
ATOM 6602 C C . GLY J 5 214 ? 135.357 128.803 142.765 1.00 24.57 268 GLY B C 1
ATOM 6603 O O . GLY J 5 214 ? 135.217 130.006 142.985 1.00 35.34 268 GLY B O 1
ATOM 6604 N N . ALA J 5 215 ? 135.054 127.856 143.647 1.00 15.61 269 ALA B N 1
ATOM 6605 C CA . ALA J 5 215 ? 134.603 128.178 144.990 1.00 20.51 269 ALA B CA 1
ATOM 6606 C C . ALA J 5 215 ? 135.127 127.136 145.963 1.00 23.84 269 ALA B C 1
ATOM 6607 O O . ALA J 5 215 ? 135.366 125.986 145.592 1.00 45.67 269 ALA B O 1
ATOM 6609 N N . GLU J 5 216 ? 135.301 127.552 147.215 1.00 22.59 270 GLU B N 1
ATOM 6610 C CA . GLU J 5 216 ? 135.755 126.677 148.283 1.00 23.87 270 GLU B CA 1
ATOM 6611 C C . GLU J 5 216 ? 134.792 126.742 149.453 1.00 22.56 270 GLU B C 1
ATOM 6612 O O . GLU J 5 216 ? 134.103 127.744 149.654 1.00 41.04 270 GLU B O 1
ATOM 6618 N N . VAL J 5 217 ? 134.754 125.667 150.228 1.00 14.31 271 VAL B N 1
ATOM 6619 C CA . VAL J 5 217 ? 134.407 125.750 151.637 1.00 24.04 271 VAL B CA 1
ATOM 6620 C C . VAL J 5 217 ? 135.411 124.944 152.444 1.00 31.65 271 VAL B C 1
ATOM 6621 O O . VAL J 5 217 ? 135.947 123.935 151.980 1.00 45.72 271 VAL B O 1
ATOM 6625 N N . GLU J 5 218 ? 135.673 125.409 153.659 1.00 35.28 272 GLU B N 1
ATOM 6626 C CA . GLU J 5 218 ? 136.475 124.681 154.626 1.00 35.83 272 GLU B CA 1
ATOM 6627 C C . GLU J 5 218 ? 135.700 124.586 155.929 1.00 43.06 272 GLU B C 1
ATOM 6628 O O . GLU J 5 218 ? 134.929 125.485 156.274 1.00 47.21 272 GLU B O 1
ATOM 6634 N N . THR J 5 219 ? 135.903 123.488 156.651 1.00 50.53 273 THR B N 1
ATOM 6635 C CA . THR J 5 219 ? 135.245 123.304 157.936 1.00 56.40 273 THR B CA 1
ATOM 6636 C C . THR J 5 219 ? 136.113 122.418 158.815 1.00 57.41 273 THR B C 1
ATOM 6637 O O . THR J 5 219 ? 136.863 121.572 158.323 1.00 62.13 273 THR B O 1
ATOM 6641 N N . SER J 5 220 ? 136.013 122.634 160.124 1.00 61.82 274 SER B N 1
ATOM 6642 C CA . SER J 5 220 ? 136.769 121.866 161.101 1.00 63.32 274 SER B CA 1
ATOM 6643 C C . SER J 5 220 ? 135.856 121.514 162.262 1.00 66.87 274 SER B C 1
ATOM 6644 O O . SER J 5 220 ? 135.148 122.382 162.780 1.00 67.35 274 SER B O 1
ATOM 6647 N N . LEU J 5 221 ? 135.878 120.248 162.674 1.00 81.88 275 LEU B N 1
ATOM 6648 C CA . LEU J 5 221 ? 134.886 119.724 163.603 1.00 82.44 275 LEU B CA 1
ATOM 6649 C C . LEU J 5 221 ? 135.359 119.757 165.049 1.00 82.73 275 LEU B C 1
ATOM 6650 O O . LEU J 5 221 ? 134.530 119.659 165.960 1.00 80.90 275 LEU B O 1
ATOM 6655 N N . ARG J 5 222 ? 136.667 119.892 165.272 1.00 90.54 276 ARG B N 1
ATOM 6656 C CA . ARG J 5 222 ? 137.235 120.060 166.601 1.00 88.71 276 ARG B CA 1
ATOM 6657 C C . ARG J 5 222 ? 137.692 121.485 166.865 1.00 88.56 276 ARG B C 1
ATOM 6658 O O . ARG J 5 222 ? 137.771 121.886 168.030 1.00 91.14 276 ARG B O 1
ATOM 6666 N N . MET J 5 223 ? 137.992 122.249 165.816 1.00 78.85 277 MET B N 1
ATOM 6667 C CA . MET J 5 223 ? 138.388 123.644 165.945 1.00 79.37 277 MET B CA 1
ATOM 6668 C C . MET J 5 223 ? 137.204 124.598 165.855 1.00 78.27 277 MET B C 1
ATOM 6669 O O . MET J 5 223 ? 137.324 125.752 166.283 1.00 74.93 277 MET B O 1
ATOM 6674 N N . GLN J 5 224 ? 136.068 124.145 165.323 1.00 80.89 278 GLN B N 1
ATOM 6675 C CA . GLN J 5 224 ? 134.865 124.973 165.217 1.00 75.58 278 GLN B CA 1
ATOM 6676 C C . GLN J 5 224 ? 135.136 126.274 164.464 1.00 74.67 278 GLN B C 1
ATOM 6677 O O . GLN J 5 224 ? 134.703 127.353 164.874 1.00 79.19 278 GLN B O 1
ATOM 6683 N N . GLU J 5 225 ? 135.862 126.179 163.354 1.00 67.54 279 GLU B N 1
ATOM 6684 C CA . GLU J 5 225 ? 136.106 127.336 162.507 1.00 67.88 279 GLU B CA 1
ATOM 6685 C C . GLU J 5 225 ? 135.931 126.916 161.057 1.00 66.00 279 GLU B C 1
ATOM 6686 O O . GLU J 5 225 ? 136.329 125.815 160.669 1.00 70.43 279 GLU B O 1
ATOM 6692 N N . SER J 5 226 ? 135.337 127.801 160.263 1.00 56.73 280 SER B N 1
ATOM 6693 C CA . SER J 5 226 ? 135.033 127.502 158.873 1.00 57.03 280 SER B CA 1
ATOM 6694 C C . SER J 5 226 ? 135.124 128.777 158.054 1.00 62.98 280 SER B C 1
ATOM 6695 O O . SER J 5 226 ? 134.842 129.872 158.549 1.00 69.05 280 SER B O 1
ATOM 6698 N N . VAL J 5 227 ? 135.513 128.625 156.791 1.00 49.20 281 VAL B N 1
ATOM 6699 C CA . VAL J 5 227 ? 135.614 129.734 155.855 1.00 36.03 281 VAL B CA 1
ATOM 6700 C C . VAL J 5 227 ? 135.208 129.234 154.477 1.00 37.05 281 VAL B C 1
ATOM 6701 O O . VAL J 5 227 ? 135.030 128.037 154.253 1.00 53.18 281 VAL B O 1
ATOM 6705 N N . ALA J 5 228 ? 135.049 130.175 153.554 1.00 13.81 282 ALA B N 1
ATOM 6706 C CA . ALA J 5 228 ? 134.794 129.845 152.162 1.00 21.91 282 ALA B CA 1
ATOM 6707 C C . ALA J 5 228 ? 135.346 130.966 151.304 1.00 22.55 282 ALA B C 1
ATOM 6708 O O . ALA J 5 228 ? 135.551 132.084 151.776 1.00 52.70 282 ALA B O 1
ATOM 6710 N N . THR J 5 229 ? 135.589 130.661 150.035 1.00 23.65 283 THR B N 1
ATOM 6711 C CA . THR J 5 229 ? 135.949 131.693 149.079 1.00 25.77 283 THR B CA 1
ATOM 6712 C C . THR J 5 229 ? 135.258 131.428 147.755 1.00 22.65 283 THR B C 1
ATOM 6713 O O . THR J 5 229 ? 135.008 130.281 147.379 1.00 36.14 283 THR B O 1
ATOM 6717 N N . LEU J 5 230 ? 134.961 132.513 147.052 1.00 20.84 284 LEU B N 1
ATOM 6718 C CA . LEU J 5 230 ? 134.603 132.489 145.642 1.00 30.93 284 LEU B CA 1
ATOM 6719 C C . LEU J 5 230 ? 135.667 133.284 144.908 1.00 34.60 284 LEU B C 1
ATOM 6720 O O . LEU J 5 230 ? 135.907 134.450 145.236 1.00 54.47 284 LEU B O 1
ATOM 6725 N N . ALA J 5 231 ? 136.313 132.660 143.933 1.00 23.65 285 ALA B N 1
ATOM 6726 C CA . ALA J 5 231 ? 137.454 133.266 143.273 1.00 21.25 285 ALA B CA 1
ATOM 6727 C C . ALA J 5 231 ? 137.370 132.992 141.784 1.00 25.05 285 ALA B C 1
ATOM 6728 O O . ALA J 5 231 ? 136.836 131.968 141.354 1.00 35.97 285 ALA B O 1
ATOM 6730 N N . TYR J 5 232 ? 137.903 133.921 141.002 1.00 12.60 286 TYR B N 1
ATOM 6731 C CA . TYR J 5 232 ? 137.892 133.803 139.556 1.00 22.28 286 TYR B CA 1
ATOM 6732 C C . TYR J 5 232 ? 139.229 134.281 139.015 1.00 33.73 286 TYR B C 1
ATOM 6733 O O . TYR J 5 232 ? 139.983 134.984 139.691 1.00 45.16 286 TYR B O 1
ATOM 6742 N N . GLN J 5 233 ? 139.523 133.866 137.789 1.00 38.35 287 GLN B N 1
ATOM 6743 C CA . GLN J 5 233 ? 140.665 134.354 137.035 1.00 40.26 287 GLN B CA 1
ATOM 6744 C C . GLN J 5 233 ? 140.200 134.804 135.664 1.00 41.84 287 GLN B C 1
ATOM 6745 O O . GLN J 5 233 ? 139.386 134.131 135.025 1.00 47.67 287 GLN B O 1
ATOM 6751 N N . ILE J 5 234 ? 140.721 135.938 135.212 1.00 49.32 288 ILE B N 1
ATOM 6752 C CA . ILE J 5 234 ? 140.565 136.383 133.835 1.00 51.96 288 ILE B CA 1
ATOM 6753 C C . ILE J 5 234 ? 141.921 136.314 133.148 1.00 57.98 288 ILE B C 1
ATOM 6754 O O . ILE J 5 234 ? 142.917 136.822 133.674 1.00 65.39 288 ILE B O 1
ATOM 6759 N N . ASP J 5 235 ? 141.956 135.681 131.978 1.00 62.25 289 ASP B N 1
ATOM 6760 C CA . ASP J 5 235 ? 143.129 135.648 131.114 1.00 64.92 289 ASP B CA 1
ATOM 6761 C C . ASP J 5 235 ? 142.795 136.370 129.819 1.00 63.98 289 ASP B C 1
ATOM 6762 O O . ASP J 5 235 ? 141.904 135.939 129.081 1.00 70.01 289 ASP B O 1
ATOM 6767 N N . LEU J 5 236 ? 143.509 137.456 129.535 1.00 55.64 290 LEU B N 1
ATOM 6768 C CA . LEU J 5 236 ? 143.244 138.289 128.363 1.00 60.27 290 LEU B CA 1
ATOM 6769 C C . LEU J 5 236 ? 144.551 138.558 127.632 1.00 63.10 290 LEU B C 1
ATOM 6770 O O . LEU J 5 236 ? 145.126 139.649 127.742 1.00 66.77 290 LEU B O 1
ATOM 6775 N N . PRO J 5 237 ? 145.048 137.584 126.865 1.00 71.51 291 PRO B N 1
ATOM 6776 C CA . PRO J 5 237 ? 146.258 137.836 126.067 1.00 73.45 291 PRO B CA 1
ATOM 6777 C C . PRO J 5 237 ? 146.096 138.990 125.097 1.00 74.66 291 PRO B C 1
ATOM 6778 O O . PRO J 5 237 ? 147.081 139.670 124.782 1.00 77.65 291 PRO B O 1
ATOM 6782 N N . LYS J 5 238 ? 144.877 139.232 124.612 1.00 77.92 292 LYS B N 1
ATOM 6783 C CA . LYS J 5 238 ? 144.617 140.433 123.827 1.00 81.24 292 LYS B CA 1
ATOM 6784 C C . LYS J 5 238 ? 144.954 141.695 124.607 1.00 78.94 292 LYS B C 1
ATOM 6785 O O . LYS J 5 238 ? 145.368 142.698 124.014 1.00 77.15 292 LYS B O 1
ATOM 6791 N N . ALA J 5 239 ? 144.788 141.670 125.928 1.00 62.62 293 ALA B N 1
ATOM 6792 C CA . ALA J 5 239 ? 145.092 142.809 126.780 1.00 59.91 293 ALA B CA 1
ATOM 6793 C C . ALA J 5 239 ? 146.427 142.673 127.504 1.00 63.31 293 ALA B C 1
ATOM 6794 O O . ALA J 5 239 ? 146.755 143.524 128.337 1.00 63.87 293 ALA B O 1
ATOM 6796 N N . ASN J 5 240 ? 147.201 141.631 127.211 1.00 64.06 294 ASN B N 1
ATOM 6797 C CA . ASN J 5 240 ? 148.415 141.324 127.965 1.00 61.87 294 ASN B CA 1
ATOM 6798 C C . ASN J 5 240 ? 148.144 141.357 129.467 1.00 60.88 294 ASN B C 1
ATOM 6799 O O . ASN J 5 240 ? 148.901 141.930 130.252 1.00 64.06 294 ASN B O 1
ATOM 6804 N N . LEU J 5 241 ? 147.036 140.739 129.862 1.00 51.96 295 LEU B N 1
ATOM 6805 C CA . LEU J 5 241 ? 146.458 140.942 131.180 1.00 48.67 295 LEU B CA 1
ATOM 6806 C C . LEU J 5 241 ? 146.017 139.608 131.758 1.00 49.38 295 LEU B C 1
ATOM 6807 O O . LEU J 5 241 ? 145.445 138.774 131.052 1.00 52.52 295 LEU B O 1
ATOM 6812 N N . VAL J 5 242 ? 146.285 139.416 133.046 1.00 46.41 296 VAL B N 1
ATOM 6813 C CA . VAL J 5 242 ? 145.619 138.406 133.855 1.00 41.31 296 VAL B CA 1
ATOM 6814 C C . VAL J 5 242 ? 145.138 139.075 135.131 1.00 45.64 296 VAL B C 1
ATOM 6815 O O . VAL J 5 242 ? 145.826 139.941 135.681 1.00 56.55 296 VAL B O 1
ATOM 6819 N N . PHE J 5 243 ? 143.959 138.681 135.603 1.00 36.79 297 PHE B N 1
ATOM 6820 C CA . PHE J 5 243 ? 143.424 139.193 136.856 1.00 41.38 297 PHE B CA 1
ATOM 6821 C C . PHE J 5 243 ? 142.875 138.034 137.670 1.00 35.93 297 PHE B C 1
ATOM 6822 O O . PHE J 5 243 ? 142.105 137.221 137.153 1.00 44.04 297 PHE B O 1
ATOM 6830 N N . ARG J 5 244 ? 143.272 137.957 138.937 1.00 37.43 298 ARG B N 1
ATOM 6831 C CA . ARG J 5 244 ? 142.684 137.031 139.898 1.00 37.37 298 ARG B CA 1
ATOM 6832 C C . ARG J 5 244 ? 142.057 137.835 141.025 1.00 43.21 298 ARG B C 1
ATOM 6833 O O . ARG J 5 244 ? 142.739 138.638 141.668 1.00 55.13 298 ARG B O 1
ATOM 6841 N N . GLY J 5 245 ? 140.774 137.619 141.268 1.00 36.19 299 GLY B N 1
ATOM 6842 C CA . GLY J 5 245 ? 140.092 138.298 142.357 1.00 35.22 299 GLY B CA 1
ATOM 6843 C C . GLY J 5 245 ? 138.948 137.467 142.887 1.00 40.88 299 GLY B C 1
ATOM 6844 O O . GLY J 5 245 ? 138.266 136.768 142.133 1.00 52.68 299 GLY B O 1
ATOM 6845 N N . GLY J 5 246 ? 138.726 137.556 144.194 1.00 37.55 300 GLY B N 1
ATOM 6846 C CA . GLY J 5 246 ? 137.762 136.691 144.844 1.00 34.69 300 GLY B CA 1
ATOM 6847 C C . GLY J 5 246 ? 137.232 137.323 146.108 1.00 28.75 300 GLY B C 1
ATOM 6848 O O . GLY J 5 246 ? 137.916 138.118 146.758 1.00 49.56 300 GLY B O 1
ATOM 6849 N N . ILE J 5 247 ? 136.010 136.957 146.460 1.00 18.84 301 ILE B N 1
ATOM 6850 C CA . ILE J 5 247 ? 135.424 137.277 147.755 1.00 24.26 301 ILE B CA 1
ATOM 6851 C C . ILE J 5 247 ? 135.754 136.185 148.760 1.00 24.59 301 ILE B C 1
ATOM 6852 O O . ILE J 5 247 ? 135.666 134.992 148.456 1.00 43.18 301 ILE B O 1
ATOM 6857 N N . ASP J 5 248 ? 136.137 136.599 149.963 1.00 23.84 302 ASP B N 1
ATOM 6858 C CA . ASP J 5 248 ? 136.312 135.706 151.099 1.00 28.33 302 ASP B CA 1
ATOM 6859 C C . ASP J 5 248 ? 135.081 135.771 151.991 1.00 23.34 302 ASP B C 1
ATOM 6860 O O . ASP J 5 248 ? 134.549 136.852 152.252 1.00 45.08 302 ASP B O 1
ATOM 6865 N N . SER J 5 249 ? 134.635 134.609 152.464 1.00 21.43 303 SER B N 1
ATOM 6866 C CA . SER J 5 249 ? 133.523 134.560 153.406 1.00 23.34 303 SER B CA 1
ATOM 6867 C C . SER J 5 249 ? 133.867 135.124 154.774 1.00 28.84 303 SER B C 1
ATOM 6868 O O . SER J 5 249 ? 132.996 135.118 155.650 1.00 39.59 303 SER B O 1
ATOM 6871 N N . ASN J 5 250 ? 135.096 135.578 155.000 1.00 30.64 304 ASN B N 1
ATOM 6872 C CA . ASN J 5 250 ? 135.392 136.490 156.094 1.00 46.15 304 ASN B CA 1
ATOM 6873 C C . ASN J 5 250 ? 135.357 137.944 155.629 1.00 48.64 304 ASN B C 1
ATOM 6874 O O . ASN J 5 250 ? 135.762 138.843 156.372 1.00 35.85 304 ASN B O 1
ATOM 6879 N N . TRP J 5 251 ? 134.866 138.176 154.412 1.00 52.13 305 TRP B N 1
ATOM 6880 C CA . TRP J 5 251 ? 134.640 139.485 153.811 1.00 31.86 305 TRP B CA 1
ATOM 6881 C C . TRP J 5 251 ? 135.910 140.272 153.520 1.00 34.55 305 TRP B C 1
ATOM 6882 O O . TRP J 5 251 ? 135.844 141.490 153.339 1.00 45.96 305 TRP B O 1
ATOM 6893 N N . GLN J 5 252 ? 137.072 139.630 153.452 1.00 39.36 306 GLN B N 1
ATOM 6894 C CA . GLN J 5 252 ? 138.139 140.188 152.636 1.00 38.45 306 GLN B CA 1
ATOM 6895 C C . GLN J 5 252 ? 137.744 140.098 151.170 1.00 39.88 306 GLN B C 1
ATOM 6896 O O . GLN J 5 252 ? 137.068 139.160 150.744 1.00 53.35 306 GLN B O 1
ATOM 6902 N N . ILE J 5 253 ? 138.161 141.088 150.395 1.00 32.21 307 ILE B N 1
ATOM 6903 C CA . ILE J 5 253 ? 138.071 141.028 148.944 1.00 28.02 307 ILE B CA 1
ATOM 6904 C C . ILE J 5 253 ? 139.451 141.338 148.397 1.00 37.14 307 ILE B C 1
ATOM 6905 O O . ILE J 5 253 ? 140.095 142.294 148.840 1.00 57.36 307 ILE B O 1
ATOM 6910 N N . PHE J 5 254 ? 139.901 140.540 147.437 1.00 30.86 308 PHE B N 1
ATOM 6911 C CA . PHE J 5 254 ? 141.239 140.679 146.895 1.00 38.42 308 PHE B CA 1
ATOM 6912 C C . PHE J 5 254 ? 141.187 140.684 145.379 1.00 39.05 308 PHE B C 1
ATOM 6913 O O . PHE J 5 254 ? 140.317 140.066 144.762 1.00 43.72 308 PHE B O 1
ATOM 6921 N N . GLY J 5 255 ? 142.134 141.401 144.794 1.00 28.97 309 GLY B N 1
ATOM 6922 C CA . GLY J 5 255 ? 142.335 141.427 143.364 1.00 26.76 309 GLY B CA 1
ATOM 6923 C C . GLY J 5 255 ? 143.807 141.626 143.092 1.00 37.54 309 GLY B C 1
ATOM 6924 O O . GLY J 5 255 ? 144.428 142.504 143.696 1.00 51.81 309 GLY B O 1
ATOM 6925 N N . VAL J 5 256 ? 144.388 140.827 142.204 1.00 32.71 310 VAL B N 1
ATOM 6926 C CA . VAL J 5 256 ? 145.787 140.973 141.834 1.00 26.87 310 VAL B CA 1
ATOM 6927 C C . VAL J 5 256 ? 145.859 141.021 140.319 1.00 26.82 310 VAL B C 1
ATOM 6928 O O . VAL J 5 256 ? 145.712 139.994 139.647 1.00 37.81 310 VAL B O 1
ATOM 6932 N N . LEU J 5 257 ? 146.103 142.212 139.789 1.00 32.61 311 LEU B N 1
ATOM 6933 C CA . LEU J 5 257 ? 146.444 142.384 138.390 1.00 37.85 311 LEU B CA 1
ATOM 6934 C C . LEU J 5 257 ? 147.848 141.867 138.125 1.00 51.01 311 LEU B C 1
ATOM 6935 O O . LEU J 5 257 ? 148.703 141.846 139.013 1.00 62.52 311 LEU B O 1
ATOM 6940 N N . GLU J 5 258 ? 148.082 141.429 136.895 1.00 47.56 312 GLU B N 1
ATOM 6941 C CA . GLU J 5 258 ? 149.419 141.520 136.337 1.00 40.21 312 GLU B CA 1
ATOM 6942 C C . GLU J 5 258 ? 149.311 141.967 134.892 1.00 39.79 312 GLU B C 1
ATOM 6943 O O . GLU J 5 258 ? 148.497 141.438 134.131 1.00 45.13 312 GLU B O 1
ATOM 6949 N N . LYS J 5 259 ? 150.133 142.945 134.526 1.00 47.99 313 LYS B N 1
ATOM 6950 C CA . LYS J 5 259 ? 150.203 143.470 133.170 1.00 52.36 313 LYS B CA 1
ATOM 6951 C C . LYS J 5 259 ? 151.584 143.158 132.625 1.00 55.96 313 LYS B C 1
ATOM 6952 O O . LYS J 5 259 ? 152.584 143.625 133.180 1.00 64.12 313 LYS B O 1
ATOM 6958 N N . ARG J 5 260 ? 151.649 142.383 131.550 1.00 54.88 314 ARG B N 1
ATOM 6959 C CA . ARG J 5 260 ? 152.864 142.344 130.751 1.00 53.93 314 ARG B CA 1
ATOM 6960 C C . ARG J 5 260 ? 152.931 143.619 129.923 1.00 58.26 314 ARG B C 1
ATOM 6961 O O . ARG J 5 260 ? 151.999 143.928 129.174 1.00 64.96 314 ARG B O 1
ATOM 6969 N N . LEU J 5 261 ? 154.029 144.359 130.054 1.00 56.44 315 LEU B N 1
ATOM 6970 C CA . LEU J 5 261 ? 154.050 145.718 129.530 1.00 58.40 315 LEU B CA 1
ATOM 6971 C C . LEU J 5 261 ? 154.288 145.743 128.029 1.00 61.76 315 LEU B C 1
ATOM 6972 O O . LEU J 5 261 ? 153.871 146.689 127.353 1.00 62.54 315 LEU B O 1
ATOM 6977 N N . ALA J 5 262 ? 154.947 144.726 127.499 1.00 73.45 316 ALA B N 1
ATOM 6978 C CA . ALA J 5 262 ? 155.416 144.747 126.124 1.00 75.34 316 ALA B CA 1
ATOM 6979 C C . ALA J 5 262 ? 155.827 143.339 125.716 1.00 77.27 316 ALA B C 1
ATOM 6980 O O . ALA J 5 262 ? 155.815 142.427 126.553 1.00 73.85 316 ALA B O 1
ATOM 6982 N N . PRO J 5 263 ? 156.194 143.114 124.456 1.00 92.00 317 PRO B N 1
ATOM 6983 C CA . PRO J 5 263 ? 157.074 141.974 124.168 1.00 90.40 317 PRO B CA 1
ATOM 6984 C C . PRO J 5 263 ? 158.346 142.017 124.992 1.00 89.25 317 PRO B C 1
ATOM 6985 O O . PRO J 5 263 ? 158.900 140.964 125.334 1.00 87.76 317 PRO B O 1
ATOM 6989 N N . LEU J 5 264 ? 158.819 143.211 125.327 1.00 85.89 318 LEU B N 1
ATOM 6990 C CA . LEU J 5 264 ? 159.901 143.370 126.292 1.00 85.23 318 LEU B CA 1
ATOM 6991 C C . LEU J 5 264 ? 159.436 142.895 127.666 1.00 83.82 318 LEU B C 1
ATOM 6992 O O . LEU J 5 264 ? 158.440 143.414 128.184 1.00 83.04 318 LEU B O 1
ATOM 6997 N N . PRO J 5 265 ? 160.120 141.932 128.294 1.00 74.22 319 PRO B N 1
ATOM 6998 C CA . PRO J 5 265 ? 159.442 141.041 129.246 1.00 72.21 319 PRO B CA 1
ATOM 6999 C C . PRO J 5 265 ? 159.273 141.616 130.645 1.00 68.95 319 PRO B C 1
ATOM 7000 O O . PRO J 5 265 ? 159.504 140.917 131.635 1.00 71.11 319 PRO B O 1
ATOM 7004 N N . PHE J 5 266 ? 158.871 142.878 130.746 1.00 59.21 320 PHE B N 1
ATOM 7005 C CA . PHE J 5 266 ? 158.367 143.405 132.006 1.00 57.49 320 PHE B CA 1
ATOM 7006 C C . PHE J 5 266 ? 156.940 142.920 132.223 1.00 62.55 320 PHE B C 1
ATOM 7007 O O . PHE J 5 266 ? 156.131 142.915 131.292 1.00 72.86 320 PHE B O 1
ATOM 7015 N N . THR J 5 267 ? 156.625 142.509 133.450 1.00 59.44 321 THR B N 1
ATOM 7016 C CA . THR J 5 267 ? 155.244 142.475 133.917 1.00 59.78 321 THR B CA 1
ATOM 7017 C C . THR J 5 267 ? 155.074 143.320 135.171 1.00 58.37 321 THR B C 1
ATOM 7018 O O . THR J 5 267 ? 155.775 143.109 136.166 1.00 61.26 321 THR B O 1
ATOM 7022 N N . LEU J 5 268 ? 154.138 144.265 135.122 1.00 56.06 322 LEU B N 1
ATOM 7023 C CA . LEU J 5 268 ? 153.660 144.932 136.324 1.00 50.45 322 LEU B CA 1
ATOM 7024 C C . LEU J 5 268 ? 152.681 144.031 137.062 1.00 49.30 322 LEU B C 1
ATOM 7025 O O . LEU J 5 268 ? 151.872 143.339 136.441 1.00 55.87 322 LEU B O 1
ATOM 7030 N N . ALA J 5 269 ? 152.743 144.053 138.390 1.00 40.93 323 ALA B N 1
ATOM 7031 C CA . ALA J 5 269 ? 151.723 143.440 139.229 1.00 37.51 323 ALA B CA 1
ATOM 7032 C C . ALA J 5 269 ? 151.144 144.479 140.173 1.00 38.17 323 ALA B C 1
ATOM 7033 O O . ALA J 5 269 ? 151.891 145.220 140.817 1.00 49.64 323 ALA B O 1
ATOM 7035 N N . LEU J 5 270 ? 149.818 144.524 140.255 1.00 33.83 324 LEU B N 1
ATOM 7036 C CA . LEU J 5 270 ? 149.095 145.427 141.142 1.00 34.21 324 LEU B CA 1
ATOM 7037 C C . LEU J 5 270 ? 148.211 144.589 142.051 1.00 36.21 324 LEU B C 1
ATOM 7038 O O . LEU J 5 270 ? 147.360 143.838 141.566 1.00 45.78 324 LEU B O 1
ATOM 7043 N N . SER J 5 271 ? 148.407 144.714 143.359 1.00 29.74 325 SER B N 1
ATOM 7044 C CA . SER J 5 271 ? 147.749 143.853 144.332 1.00 35.12 325 SER B CA 1
ATOM 7045 C C . SER J 5 271 ? 146.889 144.694 145.259 1.00 37.30 325 SER B C 1
ATOM 7046 O O . SER J 5 271 ? 147.406 145.562 145.968 1.00 41.29 325 SER B O 1
ATOM 7049 N N . GLY J 5 272 ? 145.588 144.422 145.265 1.00 33.50 326 GLY B N 1
ATOM 7050 C CA . GLY J 5 272 ? 144.694 145.058 146.208 1.00 29.98 326 GLY B CA 1
ATOM 7051 C C . GLY J 5 272 ? 143.957 144.051 147.062 1.00 33.19 326 GLY B C 1
ATOM 7052 O O . GLY J 5 272 ? 143.283 143.157 146.545 1.00 43.83 326 GLY B O 1
ATOM 7053 N N . ARG J 5 273 ? 144.089 144.187 148.376 1.00 28.54 327 ARG B N 1
ATOM 7054 C CA . ARG J 5 273 ? 143.284 143.460 149.348 1.00 26.60 327 ARG B CA 1
ATOM 7055 C C . ARG J 5 273 ? 142.565 144.472 150.220 1.00 29.64 327 ARG B C 1
ATOM 7056 O O . ARG J 5 273 ? 143.211 145.325 150.834 1.00 50.80 327 ARG B O 1
ATOM 7064 N N . MET J 5 274 ? 141.241 144.375 150.291 1.00 26.55 328 MET B N 1
ATOM 7065 C CA . MET J 5 274 ? 140.471 145.151 151.252 1.00 35.39 328 MET B CA 1
ATOM 7066 C C . MET J 5 274 ? 139.805 144.210 152.240 1.00 29.82 328 MET B C 1
ATOM 7067 O O . MET J 5 274 ? 139.032 143.332 151.847 1.00 41.83 328 MET B O 1
ATOM 7072 N N . ASN J 5 275 ? 140.107 144.403 153.519 1.00 30.59 329 ASN B N 1
ATOM 7073 C CA . ASN J 5 275 ? 139.391 143.758 154.614 1.00 37.68 329 ASN B CA 1
ATOM 7074 C C . ASN J 5 275 ? 138.173 144.611 154.947 1.00 43.32 329 ASN B C 1
ATOM 7075 O O . ASN J 5 275 ? 138.270 145.577 155.706 1.00 50.41 329 ASN B O 1
ATOM 7080 N N . HIS J 5 276 ? 137.013 144.249 154.395 1.00 37.80 330 HIS B N 1
ATOM 7081 C CA . HIS J 5 276 ? 135.809 145.023 154.672 1.00 34.23 330 HIS B CA 1
ATOM 7082 C C . HIS J 5 276 ? 135.342 144.884 156.111 1.00 41.32 330 HIS B C 1
ATOM 7083 O O . HIS J 5 276 ? 134.524 145.694 156.558 1.00 44.55 330 HIS B O 1
ATOM 7090 N N . VAL J 5 277 ? 135.829 143.887 156.849 1.00 49.31 331 VAL B N 1
ATOM 7091 C CA . VAL J 5 277 ? 135.539 143.847 158.278 1.00 54.34 331 VAL B CA 1
ATOM 7092 C C . VAL J 5 277 ? 136.233 145.000 158.991 1.00 57.34 331 VAL B C 1
ATOM 7093 O O . VAL J 5 277 ? 135.648 145.645 159.869 1.00 54.98 331 VAL B O 1
ATOM 7097 N N . LYS J 5 278 ? 137.483 145.280 158.627 1.00 62.33 332 LYS B N 1
ATOM 7098 C CA . LYS J 5 278 ? 138.272 146.320 159.270 1.00 58.96 332 LYS B CA 1
ATOM 7099 C C . LYS J 5 278 ? 138.353 147.593 158.439 1.00 57.28 332 LYS B C 1
ATOM 7100 O O . LYS J 5 278 ? 139.072 148.523 158.817 1.00 60.71 332 LYS B O 1
ATOM 7106 N N . ASN J 5 279 ? 137.638 147.656 157.317 1.00 48.97 333 ASN B N 1
ATOM 7107 C CA . ASN J 5 279 ? 137.726 148.791 156.401 1.00 45.62 333 ASN B CA 1
ATOM 7108 C C . ASN J 5 279 ? 139.172 149.083 156.003 1.00 46.50 333 ASN B C 1
ATOM 7109 O O . ASN J 5 279 ? 139.552 150.236 155.788 1.00 58.75 333 ASN B O 1
ATOM 7114 N N . ASN J 5 280 ? 139.989 148.039 155.898 1.00 40.46 334 ASN B N 1
ATOM 7115 C CA . ASN J 5 280 ? 141.438 148.168 155.812 1.00 43.53 334 ASN B CA 1
ATOM 7116 C C . ASN J 5 280 ? 141.906 147.724 154.434 1.00 44.11 334 ASN B C 1
ATOM 7117 O O . ASN J 5 280 ? 141.612 146.604 154.006 1.00 58.50 334 ASN B O 1
ATOM 7122 N N . PHE J 5 281 ? 142.641 148.595 153.749 1.00 31.52 335 PHE B N 1
ATOM 7123 C CA . PHE J 5 281 ? 143.163 148.316 152.421 1.00 27.97 335 PHE B CA 1
ATOM 7124 C C . PHE J 5 281 ? 144.678 148.184 152.479 1.00 34.88 335 PHE B C 1
ATOM 7125 O O . PHE J 5 281 ? 145.352 148.984 153.132 1.00 47.11 335 PHE B O 1
ATOM 7133 N N . ARG J 5 282 ? 145.209 147.166 151.805 1.00 43.77 336 ARG B N 1
ATOM 7134 C CA . ARG J 5 282 ? 146.650 146.975 151.662 1.00 44.70 336 ARG B CA 1
ATOM 7135 C C . ARG J 5 282 ? 146.997 146.956 150.179 1.00 40.47 336 ARG B C 1
ATOM 7136 O O . ARG J 5 282 ? 146.594 146.038 149.457 1.00 44.05 336 ARG B O 1
ATOM 7144 N N . LEU J 5 283 ? 147.751 147.952 149.729 1.00 35.70 337 LEU B N 1
ATOM 7145 C CA . LEU J 5 283 ? 148.144 148.069 148.333 1.00 37.07 337 LEU B CA 1
ATOM 7146 C C . LEU J 5 283 ? 149.518 147.447 148.141 1.00 46.09 337 LEU B C 1
ATOM 7147 O O . LEU J 5 283 ? 150.383 147.551 149.015 1.00 52.79 337 LEU B O 1
ATOM 7152 N N . GLY J 5 284 ? 149.716 146.798 147.004 1.00 53.98 338 GLY B N 1
ATOM 7153 C CA . GLY J 5 284 ? 151.055 146.477 146.548 1.00 49.84 338 GLY B CA 1
ATOM 7154 C C . GLY J 5 284 ? 151.187 146.658 145.054 1.00 44.61 338 GLY B C 1
ATOM 7155 O O . GLY J 5 284 ? 150.221 146.537 144.300 1.00 52.66 338 GLY B O 1
ATOM 7156 N N . CYS J 5 285 ? 152.413 146.952 144.635 1.00 28.28 339 CYS B N 1
ATOM 7157 C CA . CYS J 5 285 ? 152.783 147.026 143.231 1.00 38.84 339 CYS B CA 1
ATOM 7158 C C . CYS J 5 285 ? 154.170 146.428 143.073 1.00 44.83 339 CYS B C 1
ATOM 7159 O O . CYS J 5 285 ? 154.980 146.466 143.999 1.00 47.59 339 CYS B O 1
ATOM 7162 N N . GLY J 5 286 ? 154.437 145.849 141.910 1.00 48.40 340 GLY B N 1
ATOM 7163 C CA . GLY J 5 286 ? 155.741 145.255 141.693 1.00 47.44 340 GLY B CA 1
ATOM 7164 C C . GLY J 5 286 ? 156.009 145.005 140.230 1.00 49.25 340 GLY B C 1
ATOM 7165 O O . GLY J 5 286 ? 155.089 144.881 139.416 1.00 56.64 340 GLY B O 1
ATOM 7166 N N . LEU J 5 287 ? 157.296 144.930 139.908 1.00 36.21 341 LEU B N 1
ATOM 7167 C CA . LEU J 5 287 ? 157.770 144.760 138.542 1.00 42.43 341 LEU B CA 1
ATOM 7168 C C . LEU J 5 287 ? 158.593 143.484 138.470 1.00 51.55 341 LEU B C 1
ATOM 7169 O O . LEU J 5 287 ? 159.550 143.317 139.233 1.00 59.48 341 LEU B O 1
ATOM 7174 N N . MET J 5 288 ? 158.215 142.584 137.570 1.00 55.71 342 MET B N 1
ATOM 7175 C CA . MET J 5 288 ? 159.022 141.420 137.236 1.00 54.52 342 MET B CA 1
ATOM 7176 C C . MET J 5 288 ? 159.650 141.639 135.869 1.00 56.46 342 MET B C 1
ATOM 7177 O O . MET J 5 288 ? 158.957 142.009 134.916 1.00 54.17 342 MET B O 1
ATOM 7182 N N . ILE J 5 289 ? 160.956 141.409 135.778 1.00 57.52 343 ILE B N 1
ATOM 7183 C CA . ILE J 5 289 ? 161.699 141.526 134.530 1.00 58.20 343 ILE B CA 1
ATOM 7184 C C . ILE J 5 289 ? 162.211 140.142 134.162 1.00 65.62 343 ILE B C 1
ATOM 7185 O O . ILE J 5 289 ? 162.926 139.508 134.946 1.00 67.08 343 ILE B O 1
ATOM 7190 N N . GLY J 5 290 ? 161.841 139.672 132.975 1.00 75.34 344 GLY B N 1
ATOM 7191 C CA . GLY J 5 290 ? 162.223 138.345 132.532 1.00 72.73 344 GLY B CA 1
ATOM 7192 C C . GLY J 5 290 ? 163.599 138.328 131.896 1.00 73.02 344 GLY B C 1
ATOM 7193 O O . GLY J 5 290 ? 164.233 137.281 131.774 1.00 69.34 344 GLY B O 1
#

Secondary structure (DSSP, 8-state):
--PPP---HHHHHTTTTTTS-----EEEEEEEEEEETTEEEEEEEEE-SSSPPEEEEEEEEE--TT--STT---EEEEEE-TT--EEEEEEE-SSSS-EEEEEEEEETTEEEEEEEEEEEE-SSEEEEEEEES--SSSS-EEEEEEEEEEEETTEEEEEEEEEEESTTSSSSEEEEEEEEEEE-STT-EEEEEEESS-EEEEEEEEEETTEEEEEEEEE-TTT--EEEEEEEEEEEGGGTEEEEEEEETTSEEEEEEEEE-SSSSEEEEEEEEEETTTTEEEEEEEEEE-/--PPP---HHHHHTTTTTTS-----EEEEEEEEEEETTEEEEEEEEE-SSS--EEEEEEEEE--TT--STT-S-EEEEEE-TT--EEEEEEEESSSSSEEEEEEEEETTEEEEEEEEEEEE-SSEEEEEEEES--SSSS-EEEEEEEEEEEETTEEEEEEEEEEESTTSSSSEEEEEEEEEEE-SSSEEEEEEEESSEEEEEEEEEEETTEEEEEEEEEETTT--EEEEEEEEEEEGGGTEEEEEEEETTSEEEEEEEEE-SSSSEEEEEEEEEETTTTEEEEEEEEEE-/-HHHHHHHHHHHHHHHHHHHHHHHHHHTHHHHHHHHHHHHHHHHHH-/-HHHHHHHHHHHHHHHHHHHHHHHHHHTHHHHHHHHHHHHHHHHHH-/-HHHHHHHHHHHHHHHHHHHHHHHHHHHH-S-TTSPP--THHHH--/-HHHHHHHHHHHHHHHHHHHHHHHHHHHH-S-TTSPP--GGGGT--/-HHHHHHHHTSHHHHHHHHHHHHHHHHHHHHHHHTT--SS--/-HHHHHHHHTSHHHHHHHHHHHHHHHHHHHHHHHTT--SS--/--S--HHHHHHHHHHHHHHHHHHHHHHHHHHHHHHHHH-/--S--HHHHHHHHHHHHHHHHHHHHHHHHHHHHHHHHH-

Foldseek 3Di:
DCVPVVVQVVDPVSVVVCVVVVVVVVCVVVVVVCPPDDDPHD/DDPDPCPVVVVVVVVVVVVVVVVVVVVVCVVCVVVVVVD/DVCVPVVVVVVVCCVPCVVVVVVVVDLVVFDPPPDDGPDCVVVVDD/DVVVVVVVVVVVVVVVVVVVVVVCVPPPVVVVVVVVVVVVVVVVVVD/DQAAAPDWPVCLVCVPVVLADDFDFAEKEKEKDDPDPFKIKMWMFGDHPPPDTFIKIKMKGFADPVDDDPVRDFIWIWMATPQGWIWIKTKDPPDPFKIKIWIFTGDPNHTPKIKIKIWGTDSFWIWMKMWMPDDPVDRWTKIKTWIKGHDDNQKIKIKIKIKTADDVDPPRIDIKIKIWMWGCPPQFIWTKIGIVWKIKIKTKGDPDPFKIWMKMKIATDVVGDIKMKTKMWGDPPVQQWIKIWIAIRQGKTKMKIKHQPDVQGKIKIWIWIARPVVRDIGIYIYIYGD/DCVPVVVQVVDPVSVVVCVVVVVVVVCVVVCVVCVPDDDPHD/DDPDPCPVVVVVVVVVVVVVVVVVVVVVCVVCVVVVVVD/DVCVPVVVVVVVCCVPCVVVVVVVVDLVCFDPPPDDGPDVCVVPDD/DVVVVVVVVVVVVVVVVVVVVVVCVPPPVVVVVVVVVVVVVVVVVVD/DQAAEPPWPVCLVCVPVVLADDFDFAEKEKEKDDPDPFKIKMKMFGDGDPPDGFIKIKMKGFADPVDPDPVRDFIWIWIAGPQGWIWIKTWDPPDVAFTKIWIFTGDPNHTPKIKIKTWGTDRQWIWMKMWMPDDPVDRWTKIKTWIKGHDDNFKIKIKMKIKTADDVDPPRIDIKIKIWMWGCPDQWIKTKIGIPFKIKIKIKGDPDPQKIWMKMKITTRVVGDIKMKIKMWGDDVVQQKIKIWIAIRQGKTKMKIWHQPDVQGKIKIWIWIARPVVRDIGIYIYIYGD

B-factor: mean 73.82, std 26.83, range [3.99, 149.94]